Protein AF-A0A0G2E3K6-F1 (afdb_monomer_lite)

InterPro domains:
  IPR010487 Neugrin/Rrg9 [PF06413] (638-699)
  IPR018713 ER-bound oxygenase mpaB/mpaB'/Rubber oxygenase, catalytic domain [PF09995] (153-376)
  IPR037473 Rubber oxygenase Lcp-like [PTHR37539] (9-465)

Organism: NCBI:txid420778

Structure (mmCIF, N/CA/C/O backbone):
data_AF-A0A0G2E3K6-F1
#
_entry.id   AF-A0A0G2E3K6-F1
#
loop_
_atom_site.group_PDB
_atom_site.id
_atom_site.type_symbol
_atom_site.label_atom_id
_atom_site.label_alt_id
_atom_site.label_comp_id
_atom_site.label_asym_id
_atom_site.label_entity_id
_atom_site.label_seq_id
_atom_site.pdbx_PDB_ins_code
_atom_site.Cartn_x
_atom_site.Cartn_y
_atom_site.Cartn_z
_atom_site.occupancy
_atom_site.B_iso_or_equiv
_atom_site.auth_seq_id
_atom_site.auth_comp_id
_atom_site.auth_asym_id
_atom_site.auth_atom_id
_atom_site.pdbx_PDB_model_num
ATOM 1 N N . MET A 1 1 ? 8.045 8.366 -18.167 1.00 43.84 1 MET A N 1
ATOM 2 C CA . MET A 1 1 ? 6.849 8.776 -18.945 1.00 43.84 1 MET A CA 1
ATOM 3 C C . MET A 1 1 ? 6.583 7.711 -19.997 1.00 43.84 1 MET A C 1
ATOM 5 O O . MET A 1 1 ? 7.501 7.423 -20.753 1.00 43.84 1 MET A O 1
ATOM 9 N N . ALA A 1 2 ? 5.402 7.084 -20.016 1.00 46.44 2 ALA A N 1
ATOM 10 C CA . ALA A 1 2 ? 5.059 6.151 -21.092 1.00 46.44 2 ALA A CA 1
ATOM 11 C C . ALA A 1 2 ? 5.045 6.933 -22.412 1.00 46.44 2 ALA A C 1
ATOM 13 O O . ALA A 1 2 ? 4.395 7.977 -22.491 1.00 46.44 2 ALA A O 1
ATOM 14 N N . TRP A 1 3 ? 5.819 6.492 -23.402 1.00 48.72 3 TRP A N 1
ATOM 15 C CA . TRP A 1 3 ? 5.808 7.136 -24.710 1.00 48.72 3 TRP A CA 1
ATOM 16 C C . TRP A 1 3 ? 4.400 7.009 -25.303 1.00 48.72 3 TRP A C 1
ATOM 18 O O . TRP A 1 3 ? 3.826 5.916 -25.240 1.00 48.72 3 TRP A O 1
ATOM 28 N N . PRO A 1 4 ? 3.810 8.096 -25.834 1.00 55.44 4 PRO A N 1
ATOM 29 C CA . PRO A 1 4 ? 2.523 8.009 -26.507 1.00 55.44 4 PRO A CA 1
ATOM 30 C C . PRO A 1 4 ? 2.652 6.976 -27.621 1.00 55.44 4 PRO A C 1
ATOM 32 O O . PRO A 1 4 ? 3.525 7.119 -28.469 1.00 55.44 4 PRO A O 1
ATOM 35 N N . ASN A 1 5 ? 1.832 5.925 -27.604 1.00 60.84 5 ASN A N 1
ATOM 36 C CA . ASN A 1 5 ? 1.807 4.967 -28.702 1.00 60.84 5 ASN A CA 1
ATOM 37 C C . ASN A 1 5 ? 1.103 5.644 -29.893 1.00 60.84 5 ASN A C 1
ATOM 39 O O . ASN A 1 5 ? -0.120 5.810 -29.832 1.00 60.84 5 ASN A O 1
ATOM 43 N N . PRO A 1 6 ? 1.831 6.039 -30.957 1.00 57.41 6 PRO A N 1
ATOM 44 C CA . PRO A 1 6 ? 1.243 6.768 -32.078 1.00 57.41 6 PRO A CA 1
ATOM 45 C C . PRO A 1 6 ? 0.292 5.891 -32.908 1.00 57.41 6 PRO A C 1
ATOM 47 O O . PRO A 1 6 ? -0.495 6.413 -33.689 1.00 57.41 6 PRO A O 1
ATOM 50 N N . PHE A 1 7 ? 0.323 4.569 -32.711 1.00 64.94 7 PHE A N 1
ATOM 51 C CA . PHE A 1 7 ? -0.537 3.598 -33.386 1.00 64.94 7 PHE A CA 1
ATOM 52 C C . PHE A 1 7 ? -1.797 3.249 -32.586 1.00 64.94 7 PHE A C 1
ATOM 54 O O . PHE A 1 7 ? -2.619 2.451 -33.040 1.00 64.94 7 PHE A O 1
ATOM 61 N N . ARG A 1 8 ? -1.976 3.825 -31.389 1.00 68.81 8 ARG A N 1
ATOM 62 C CA . ARG A 1 8 ? -3.183 3.592 -30.593 1.00 68.81 8 ARG A CA 1
ATOM 63 C C . ARG A 1 8 ? -4.343 4.372 -31.207 1.00 68.81 8 ARG A C 1
ATOM 65 O O . ARG A 1 8 ? -4.383 5.599 -31.130 1.00 68.81 8 ARG A O 1
ATOM 72 N N . ARG A 1 9 ? -5.280 3.650 -31.826 1.00 70.38 9 ARG A N 1
ATOM 73 C CA . ARG A 1 9 ? -6.502 4.236 -32.386 1.00 70.38 9 ARG A CA 1
ATOM 74 C C . ARG A 1 9 ? -7.311 4.866 -31.255 1.00 70.38 9 ARG A C 1
ATOM 76 O O . ARG A 1 9 ? -7.564 4.208 -30.252 1.00 70.38 9 ARG A O 1
ATOM 83 N N . ARG A 1 10 ? -7.667 6.141 -31.417 1.00 81.94 10 ARG A N 1
ATOM 84 C CA . ARG A 1 10 ? -8.623 6.820 -30.541 1.00 81.94 10 ARG A CA 1
ATOM 85 C C . ARG A 1 10 ? -10.014 6.596 -31.108 1.00 81.94 10 ARG A C 1
ATOM 87 O O . ARG A 1 10 ? -10.225 6.838 -32.295 1.00 81.94 10 ARG A O 1
ATOM 94 N N . THR A 1 11 ? -10.923 6.125 -30.274 1.00 88.62 11 THR A N 1
ATOM 95 C CA . THR A 1 11 ? -12.339 5.959 -30.600 1.00 88.62 11 THR A CA 1
ATOM 96 C C . THR A 1 11 ? -13.163 6.943 -29.765 1.00 88.62 11 THR A C 1
ATOM 98 O O . THR A 1 11 ? -12.625 7.673 -28.927 1.00 88.62 11 THR A O 1
ATOM 101 N N . GLU A 1 12 ? -14.481 6.953 -29.952 1.00 89.19 12 GLU A N 1
ATOM 102 C CA . GLU A 1 12 ? -15.408 7.703 -29.092 1.00 89.19 12 GLU A CA 1
ATOM 103 C C . GLU A 1 12 ? -15.384 7.225 -27.626 1.00 89.19 12 GLU A C 1
ATOM 105 O O . GLU A 1 12 ? -15.742 7.978 -26.717 1.00 89.19 12 GLU A O 1
ATOM 110 N N . ASN A 1 13 ? -14.885 6.010 -27.376 1.00 90.69 13 ASN A N 1
ATOM 111 C CA . ASN A 1 13 ? -14.749 5.404 -26.050 1.00 90.69 13 ASN A CA 1
ATOM 112 C C . ASN A 1 13 ? -13.406 5.715 -25.378 1.00 90.69 13 ASN A C 1
ATOM 114 O O . ASN A 1 13 ? -13.191 5.344 -24.222 1.00 90.69 13 ASN A O 1
ATOM 118 N N . THR A 1 14 ? -12.500 6.421 -26.059 1.00 92.62 14 THR A N 1
ATOM 119 C CA . THR A 1 14 ? -11.222 6.803 -25.466 1.00 92.62 14 THR A CA 1
ATOM 120 C C . THR A 1 14 ? -11.419 7.918 -24.430 1.00 92.62 14 THR A C 1
ATOM 122 O O . THR A 1 14 ? -12.044 8.949 -24.691 1.00 92.62 14 THR A O 1
ATOM 125 N N . ARG A 1 15 ? -10.845 7.742 -23.238 1.00 92.00 15 ARG A N 1
ATOM 126 C CA . ARG A 1 15 ? -10.787 8.735 -22.154 1.00 92.00 15 ARG A CA 1
ATOM 127 C C . ARG A 1 15 ? -9.343 8.962 -21.723 1.00 92.00 15 ARG A C 1
ATOM 129 O O . ARG A 1 15 ? -8.468 8.125 -21.944 1.00 92.00 15 ARG A O 1
ATOM 136 N N . THR A 1 16 ? -9.071 10.104 -21.100 1.00 89.62 16 THR A N 1
ATOM 137 C CA . THR A 1 16 ? -7.750 10.397 -20.533 1.00 89.62 16 THR A CA 1
ATOM 138 C C . THR A 1 16 ? -7.879 10.926 -19.118 1.00 89.62 16 THR A C 1
ATOM 140 O O . THR A 1 16 ? -8.598 11.897 -18.905 1.00 89.62 16 THR A O 1
ATOM 143 N N . ALA A 1 17 ? -7.133 10.346 -18.183 1.00 88.81 17 ALA A N 1
ATOM 144 C CA . ALA A 1 17 ? -7.072 10.801 -16.798 1.00 88.81 17 ALA A CA 1
ATOM 145 C C . ALA A 1 17 ? -5.658 10.609 -16.248 1.00 88.81 17 ALA A C 1
ATOM 147 O O . ALA A 1 17 ? -5.059 9.553 -16.427 1.00 88.81 17 ALA A O 1
ATOM 148 N N . TRP A 1 18 ? -5.093 11.642 -15.618 1.00 89.00 18 TRP A N 1
ATOM 149 C CA . TRP A 1 18 ? -3.806 11.571 -14.903 1.00 89.00 18 TRP A CA 1
ATOM 150 C C . TRP A 1 18 ? -2.640 10.960 -15.711 1.00 89.00 18 TRP A C 1
ATOM 152 O O . TRP A 1 18 ? -1.791 10.226 -15.198 1.00 89.00 18 TRP A O 1
ATOM 162 N N . GLY A 1 19 ? -2.582 11.263 -17.013 1.00 80.62 19 GLY A N 1
ATOM 163 C CA . GLY A 1 19 ? -1.563 10.730 -17.923 1.00 80.62 19 GLY A CA 1
ATOM 164 C C . GLY A 1 19 ? -1.765 9.264 -18.333 1.00 80.62 19 GLY A C 1
ATOM 165 O O . GLY A 1 19 ? -0.840 8.659 -18.877 1.00 80.62 19 GLY A O 1
ATOM 166 N N . LEU A 1 20 ? -2.943 8.695 -18.072 1.00 85.56 20 LEU A N 1
ATOM 167 C CA . LEU A 1 20 ? -3.435 7.459 -18.671 1.00 85.56 20 LEU A CA 1
ATOM 168 C C . LEU A 1 20 ? -4.317 7.784 -19.875 1.00 85.56 20 LEU A C 1
ATOM 170 O O . LEU A 1 20 ? -5.046 8.773 -19.891 1.00 85.56 20 LEU A O 1
ATOM 174 N N . THR A 1 21 ? -4.249 6.926 -20.885 1.00 89.12 21 THR A N 1
ATOM 175 C CA . THR A 1 21 ? -5.232 6.864 -21.967 1.00 89.12 21 THR A CA 1
ATOM 176 C C . THR A 1 21 ? -5.959 5.540 -21.811 1.00 89.12 21 THR A C 1
ATOM 178 O O . THR A 1 21 ? -5.315 4.488 -21.832 1.00 89.12 21 THR A O 1
ATOM 181 N N . ILE A 1 22 ? -7.264 5.607 -21.615 1.00 91.50 22 ILE A N 1
ATOM 182 C CA . ILE A 1 22 ? -8.133 4.489 -21.264 1.00 91.50 22 ILE A CA 1
ATOM 183 C C . ILE A 1 22 ? -9.080 4.275 -22.433 1.00 91.50 22 ILE A C 1
ATOM 185 O O . ILE A 1 22 ? -9.568 5.242 -23.015 1.00 91.50 22 ILE A O 1
ATOM 189 N N . GLU A 1 23 ? -9.298 3.018 -22.789 1.00 92.25 23 GLU A N 1
ATOM 190 C CA . GLU A 1 23 ? -10.294 2.638 -23.782 1.00 92.25 23 GLU A CA 1
ATOM 191 C C . GLU A 1 23 ? -11.411 1.926 -23.032 1.00 92.25 23 GLU A C 1
ATOM 193 O O . GLU A 1 23 ? -11.182 0.833 -22.514 1.00 92.25 23 GLU A O 1
ATOM 198 N N . LEU A 1 24 ? -12.578 2.566 -22.926 1.00 93.50 24 LEU A N 1
ATOM 199 C CA . LEU A 1 24 ? -13.687 2.000 -22.164 1.00 93.50 24 LEU A CA 1
ATOM 200 C C . LEU A 1 24 ? -14.171 0.697 -22.813 1.00 93.50 24 LEU A C 1
ATOM 202 O O . LEU A 1 24 ? -14.354 0.609 -24.028 1.00 93.50 24 LEU A O 1
ATOM 206 N N . THR A 1 25 ? -14.389 -0.309 -21.973 1.00 94.19 25 THR A N 1
ATOM 207 C CA . THR A 1 25 ? -14.897 -1.640 -22.330 1.00 94.19 25 THR A CA 1
ATOM 208 C C . THR A 1 25 ? -16.111 -1.972 -21.460 1.00 94.19 25 THR A C 1
ATOM 210 O O . THR A 1 25 ? -16.283 -1.338 -20.419 1.00 94.19 25 THR A O 1
ATOM 213 N N . PRO A 1 26 ? -16.917 -2.991 -21.811 1.00 95.44 26 PRO A N 1
ATOM 214 C CA . PRO A 1 26 ? -18.027 -3.443 -20.965 1.00 95.44 26 PRO A CA 1
ATOM 215 C C . PRO A 1 26 ? -17.625 -3.917 -19.557 1.00 95.44 26 PRO A C 1
ATOM 217 O O . PRO A 1 26 ? -18.487 -4.030 -18.698 1.00 95.44 26 PRO A O 1
ATOM 220 N N . GLU A 1 27 ? -16.338 -4.196 -19.322 1.00 96.56 27 GLU A N 1
ATOM 221 C CA . GLU A 1 27 ? -15.808 -4.579 -18.003 1.00 96.56 27 GLU A CA 1
ATOM 222 C C . GLU A 1 27 ? -15.552 -3.366 -17.090 1.00 96.56 27 GLU A C 1
ATOM 224 O O . GLU A 1 27 ? -15.253 -3.537 -15.913 1.00 96.56 27 GLU A O 1
ATOM 229 N N . HIS A 1 28 ? -15.593 -2.136 -17.620 1.00 97.19 28 HIS A N 1
ATOM 230 C CA . HIS A 1 28 ? -15.445 -0.936 -16.796 1.00 97.19 28 HIS A CA 1
ATOM 231 C C . HIS A 1 28 ? -16.714 -0.702 -15.986 1.00 97.19 28 HIS A C 1
ATOM 233 O O . HIS A 1 28 ? -17.819 -0.764 -16.528 1.00 97.19 28 HIS A O 1
ATOM 239 N N . LEU A 1 29 ? -16.544 -0.379 -14.704 1.00 96.44 29 LEU A N 1
ATOM 240 C CA . LEU A 1 29 ? -17.677 -0.085 -13.840 1.00 96.44 29 LEU A CA 1
ATOM 241 C C . LEU A 1 29 ? -18.260 1.282 -14.195 1.00 96.44 29 LEU A C 1
ATOM 243 O O . LEU A 1 29 ? -17.528 2.248 -14.418 1.00 96.44 29 LEU A O 1
ATOM 247 N N . THR A 1 30 ? -19.583 1.376 -14.228 1.00 94.81 30 THR A N 1
ATOM 248 C CA . THR A 1 30 ? -20.272 2.656 -14.407 1.00 94.81 30 THR A CA 1
ATOM 249 C C . THR A 1 30 ? -20.425 3.386 -13.067 1.00 94.81 30 THR A C 1
ATOM 251 O O . THR A 1 30 ? -20.366 2.754 -12.005 1.00 94.81 30 THR A O 1
ATOM 254 N N . PRO A 1 31 ? -20.680 4.707 -13.066 1.00 91.88 31 PRO A N 1
ATOM 255 C CA . PRO A 1 31 ? -21.003 5.443 -11.843 1.00 91.88 31 PRO A CA 1
ATOM 256 C C . PRO A 1 31 ? -22.170 4.835 -11.049 1.00 91.88 31 PRO A C 1
ATOM 258 O O . PRO A 1 31 ? -22.150 4.834 -9.819 1.00 91.88 31 PRO A O 1
ATOM 261 N N . GLU A 1 32 ? -23.168 4.266 -11.729 1.00 94.25 32 GLU A N 1
ATOM 262 C CA . GLU A 1 32 ? -24.306 3.585 -11.100 1.00 94.25 32 GLU A CA 1
ATOM 263 C C . GLU A 1 32 ? -23.887 2.303 -10.365 1.00 94.25 32 GLU A C 1
ATOM 265 O O . GLU A 1 32 ? -24.522 1.930 -9.381 1.00 94.25 32 GLU A O 1
ATOM 270 N N . GLN A 1 33 ? -22.812 1.645 -10.811 1.00 95.62 33 GLN A N 1
ATOM 271 C CA . GLN A 1 33 ? -22.242 0.465 -10.157 1.00 95.62 33 GLN A CA 1
ATOM 272 C C . GLN A 1 33 ? -21.275 0.840 -9.028 1.00 95.62 33 GLN A C 1
ATOM 274 O O . GLN A 1 33 ? -21.245 0.165 -8.001 1.00 95.62 33 GLN A O 1
ATOM 279 N N . THR A 1 34 ? -20.498 1.919 -9.173 1.00 95.06 34 THR A N 1
ATOM 280 C CA . THR A 1 34 ? -19.513 2.331 -8.157 1.00 95.06 34 THR A CA 1
ATOM 281 C C . THR A 1 34 ? -20.131 3.100 -6.991 1.00 95.06 34 THR A C 1
ATOM 283 O O . THR A 1 34 ? -19.633 3.005 -5.868 1.00 95.06 34 THR A O 1
ATOM 286 N N . LEU A 1 35 ? -21.219 3.846 -7.208 1.00 93.94 35 LEU A N 1
ATOM 287 C CA . LEU A 1 35 ? -21.846 4.661 -6.165 1.00 93.94 35 LEU A CA 1
ATOM 288 C C . LEU A 1 35 ? -22.376 3.824 -4.979 1.00 93.94 35 LEU A C 1
ATOM 290 O O . LEU A 1 35 ? -22.051 4.177 -3.843 1.00 93.94 35 LEU A O 1
ATOM 294 N N . PRO A 1 36 ? -23.102 2.703 -5.173 1.00 96.50 36 PRO A N 1
ATOM 295 C CA . PRO A 1 36 ? -23.522 1.842 -4.064 1.00 96.50 36 PRO A CA 1
ATOM 296 C C . PRO A 1 36 ? -22.346 1.265 -3.266 1.00 96.50 36 PRO A C 1
ATOM 298 O O . PRO A 1 36 ? -22.426 1.169 -2.042 1.00 96.50 36 PRO A O 1
ATOM 301 N N . LEU A 1 37 ? -21.223 0.966 -3.931 1.00 96.69 37 LEU A N 1
ATOM 302 C CA . LEU A 1 37 ? -20.017 0.416 -3.296 1.00 96.69 37 LEU A CA 1
ATOM 303 C C . LEU A 1 37 ? -19.338 1.394 -2.324 1.00 96.69 37 LEU A C 1
ATOM 305 O O . LEU A 1 37 ? -18.526 0.981 -1.499 1.00 96.69 37 LEU A O 1
ATOM 309 N N . LYS A 1 38 ? -19.679 2.689 -2.380 1.00 95.88 38 LYS A N 1
ATOM 310 C CA . LYS A 1 38 ? -19.247 3.690 -1.385 1.00 95.88 38 LYS A CA 1
ATOM 311 C C . LYS A 1 38 ? -19.995 3.555 -0.058 1.00 95.88 38 LYS A C 1
ATOM 313 O O . LYS A 1 38 ? -19.573 4.128 0.948 1.00 95.88 38 LYS A O 1
ATOM 318 N N . HIS A 1 39 ? -21.103 2.820 -0.050 1.00 96.44 39 HIS A N 1
ATOM 319 C CA . HIS A 1 39 ? -21.986 2.650 1.100 1.00 96.44 39 HIS A CA 1
ATOM 320 C C . HIS A 1 39 ? -22.100 1.197 1.571 1.00 96.44 39 HIS A C 1
ATOM 322 O O . HIS A 1 39 ? -22.594 0.971 2.674 1.00 96.44 39 HIS A O 1
ATOM 328 N N . SER A 1 40 ? -21.606 0.230 0.796 1.00 97.38 40 SER A N 1
ATOM 329 C CA . SER A 1 40 ? -21.415 -1.150 1.238 1.00 97.38 40 SER A CA 1
ATOM 330 C C . SER A 1 40 ? -20.023 -1.358 1.842 1.00 97.38 40 SER A C 1
ATOM 332 O O . SER A 1 40 ? -19.084 -0.602 1.583 1.00 97.38 40 SER A O 1
ATOM 334 N N . TYR A 1 41 ? -19.904 -2.336 2.730 1.00 97.62 41 TYR A N 1
ATOM 335 C CA . TYR A 1 41 ? -18.673 -2.649 3.447 1.00 97.62 41 TYR A CA 1
ATOM 336 C C . TYR A 1 41 ? -18.761 -4.057 4.052 1.00 97.62 41 TYR A C 1
ATOM 338 O O . TYR A 1 41 ? -19.835 -4.654 4.103 1.00 97.62 41 TYR A O 1
ATOM 346 N N . ASP A 1 42 ? -17.650 -4.556 4.599 1.00 97.69 42 ASP A N 1
ATOM 347 C CA . ASP A 1 42 ? -17.586 -5.824 5.339 1.00 97.69 42 ASP A CA 1
ATOM 348 C C . ASP A 1 42 ? -18.423 -5.800 6.637 1.00 97.69 42 ASP A C 1
ATOM 350 O O . ASP A 1 42 ? -17.929 -5.476 7.727 1.00 97.69 42 ASP A O 1
ATOM 354 N N . VAL A 1 43 ? -19.714 -6.121 6.504 1.00 97.50 43 VAL A N 1
ATOM 355 C CA . VAL A 1 43 ? -20.683 -6.200 7.609 1.00 97.50 43 VAL A CA 1
ATOM 356 C C . VAL A 1 43 ? -20.324 -7.331 8.571 1.00 97.50 43 VAL A C 1
ATOM 358 O O . VAL A 1 43 ? -20.432 -7.152 9.784 1.00 97.50 43 VAL A O 1
ATOM 361 N N . LEU A 1 44 ? -19.860 -8.477 8.063 1.00 97.81 44 LEU A N 1
ATOM 362 C CA . LEU A 1 44 ? -19.500 -9.624 8.899 1.00 97.81 44 LEU A CA 1
ATOM 363 C C . LEU A 1 44 ? -18.311 -9.296 9.809 1.00 97.81 44 LEU A C 1
ATOM 365 O O . LEU A 1 44 ? -18.375 -9.544 11.016 1.00 97.81 44 LEU A O 1
ATOM 369 N N . GLY A 1 45 ? -17.255 -8.680 9.268 1.00 97.12 45 GLY A N 1
ATOM 370 C CA . GLY A 1 45 ? -16.119 -8.214 10.065 1.00 97.12 45 GLY A CA 1
ATOM 371 C C . GLY A 1 45 ? -16.520 -7.173 11.114 1.00 97.12 45 GLY A C 1
ATOM 372 O O . GLY A 1 45 ? -16.026 -7.209 12.244 1.00 97.12 45 GLY A O 1
ATOM 373 N N . GLU A 1 46 ? -17.465 -6.285 10.785 1.00 96.25 46 GLU A N 1
ATOM 374 C CA . GLU A 1 46 ? -18.014 -5.311 11.733 1.00 96.25 46 GLU A CA 1
ATOM 375 C C . GLU A 1 46 ? -18.801 -5.974 12.875 1.00 96.25 46 GLU A C 1
ATOM 377 O O . GLU A 1 46 ? -18.559 -5.659 14.043 1.00 96.25 46 GLU A O 1
ATOM 382 N N . GLN A 1 47 ? -19.694 -6.916 12.562 1.00 97.62 47 GLN A N 1
ATOM 383 C CA . GLN A 1 47 ? -20.457 -7.679 13.554 1.00 97.62 47 GLN A CA 1
ATOM 384 C C . GLN A 1 47 ? -19.526 -8.494 14.457 1.00 97.62 47 GLN A C 1
ATOM 386 O O . GLN A 1 47 ? -19.646 -8.432 15.680 1.00 97.62 47 GLN A O 1
ATOM 391 N N . CYS A 1 48 ? -18.536 -9.183 13.884 1.00 97.56 48 CYS A N 1
ATOM 392 C CA . CYS A 1 48 ? -17.545 -9.933 14.654 1.00 97.56 48 CYS A CA 1
ATOM 393 C C . CYS A 1 48 ? -16.778 -9.032 15.619 1.00 97.56 48 CYS A C 1
ATOM 395 O O . CYS A 1 48 ? -16.612 -9.378 16.787 1.00 97.56 48 CYS A O 1
ATOM 397 N N . LEU A 1 49 ? -16.361 -7.844 15.177 1.00 95.88 49 LEU A N 1
ATOM 398 C CA . LEU A 1 49 ? -15.698 -6.893 16.061 1.00 95.88 49 LEU A CA 1
ATOM 399 C C . LEU A 1 49 ? -16.580 -6.485 17.253 1.00 95.88 49 LEU A C 1
ATOM 401 O O . LEU A 1 49 ? -16.057 -6.339 18.359 1.00 95.88 49 LEU A O 1
ATOM 405 N N . GLN A 1 50 ? -17.894 -6.314 17.064 1.00 95.38 50 GLN A N 1
ATOM 406 C CA . GLN A 1 50 ? -18.815 -6.017 18.172 1.00 95.38 50 GLN A CA 1
ATOM 407 C C . GLN A 1 50 ? -18.803 -7.147 19.202 1.00 95.38 50 GLN A C 1
ATOM 409 O O . GLN A 1 50 ? -18.566 -6.887 20.381 1.00 95.38 50 GLN A O 1
ATOM 414 N N . ARG A 1 51 ? -18.916 -8.402 18.753 1.00 96.06 51 ARG A N 1
ATOM 415 C CA . ARG A 1 51 ? -18.840 -9.584 19.629 1.00 96.06 51 ARG A CA 1
ATOM 416 C C . ARG A 1 51 ? -17.494 -9.671 20.357 1.00 96.06 51 ARG A C 1
ATOM 418 O O . ARG A 1 51 ? -17.451 -9.889 21.565 1.00 96.06 51 ARG A O 1
ATOM 425 N N . LEU A 1 52 ? -16.383 -9.400 19.667 1.00 94.31 52 LEU A N 1
ATOM 426 C CA . LEU A 1 52 ? -15.047 -9.351 20.279 1.00 94.31 52 LEU A CA 1
ATOM 427 C C . LEU A 1 52 ? -14.907 -8.218 21.309 1.00 94.31 52 LEU A C 1
ATOM 429 O O . LEU A 1 52 ? -14.176 -8.367 22.289 1.00 94.31 52 LEU A O 1
ATOM 433 N N . ASN A 1 53 ? -15.572 -7.078 21.100 1.00 92.62 53 ASN A N 1
ATOM 434 C CA . ASN A 1 53 ? -15.633 -5.980 22.071 1.00 92.62 53 ASN A CA 1
ATOM 435 C C . ASN A 1 53 ? -16.489 -6.339 23.296 1.00 92.62 53 ASN A C 1
ATOM 437 O O . ASN A 1 53 ? -16.212 -5.832 24.376 1.00 92.62 53 ASN A O 1
ATOM 441 N N . GLU A 1 54 ? -17.492 -7.205 23.164 1.00 92.56 54 GLU A N 1
ATOM 442 C CA . GLU A 1 54 ? -18.265 -7.703 24.307 1.00 92.56 54 GLU A CA 1
ATOM 443 C C . GLU A 1 54 ? -17.473 -8.725 25.133 1.00 92.56 54 GLU A C 1
ATOM 445 O O . GLU A 1 54 ? -17.451 -8.641 26.359 1.00 92.56 54 GLU A O 1
ATOM 450 N N . ILE A 1 55 ? -16.773 -9.651 24.467 1.00 90.69 55 ILE A N 1
ATOM 451 C CA . ILE A 1 55 ? -15.936 -10.673 25.121 1.00 90.69 55 ILE A CA 1
ATOM 452 C C . ILE A 1 55 ? -14.733 -10.032 25.819 1.00 90.69 55 ILE A C 1
ATOM 454 O O . ILE A 1 55 ? -14.376 -10.390 26.941 1.00 90.69 55 ILE A O 1
ATOM 458 N N . SER A 1 56 ? -14.081 -9.089 25.141 1.00 88.44 56 SER A N 1
ATOM 459 C CA . SER A 1 56 ? -12.910 -8.380 25.643 1.00 88.44 56 SER A CA 1
ATOM 460 C C . SER A 1 56 ? -13.054 -6.893 25.321 1.00 88.44 56 SER A C 1
ATOM 462 O O . SER A 1 56 ? -12.669 -6.462 24.227 1.00 88.44 56 SER A O 1
ATOM 464 N N . PRO A 1 57 ? -13.623 -6.094 26.243 1.00 84.50 57 PRO A N 1
ATOM 465 C CA . PRO A 1 57 ? -13.811 -4.665 26.035 1.00 84.50 57 PRO A CA 1
ATOM 466 C C . PRO A 1 57 ? -12.498 -3.928 25.756 1.00 84.50 57 PRO A C 1
ATOM 468 O O . PRO A 1 57 ? -11.478 -4.211 26.393 1.00 84.50 57 PRO A O 1
ATOM 471 N N . PRO A 1 58 ? -12.491 -2.951 24.829 1.00 76.62 58 PRO A N 1
ATOM 472 C CA . PRO A 1 58 ? -11.306 -2.145 24.586 1.00 76.62 58 PRO A CA 1
ATOM 473 C C . PRO A 1 58 ? -10.950 -1.325 25.842 1.00 76.62 58 PRO A C 1
ATOM 475 O O . PRO A 1 58 ? -11.843 -0.856 26.553 1.00 76.62 58 PRO A O 1
ATOM 478 N N . PRO A 1 59 ? -9.654 -1.104 26.125 1.00 65.62 59 PRO A N 1
ATOM 479 C CA . PRO A 1 59 ? -9.223 -0.352 27.301 1.00 65.62 59 PRO A CA 1
ATOM 480 C C . PRO A 1 59 ? -9.812 1.070 27.316 1.00 65.62 59 PRO A C 1
ATOM 482 O O . PRO A 1 59 ? -9.867 1.742 26.289 1.00 65.62 59 PRO A O 1
ATOM 485 N N . GLN A 1 60 ? -10.204 1.560 28.499 1.00 47.12 60 GLN A N 1
ATOM 486 C CA . GLN A 1 60 ? -10.966 2.808 28.722 1.00 47.12 60 GLN A CA 1
ATOM 487 C C . GLN A 1 60 ? -10.371 4.085 28.086 1.00 47.12 60 GLN A C 1
ATOM 489 O O . GLN A 1 60 ? -11.104 5.035 27.821 1.00 47.12 60 GLN A O 1
ATOM 494 N N . ASN A 1 61 ? -9.068 4.108 27.782 1.00 45.94 61 ASN A N 1
ATOM 495 C CA . ASN A 1 61 ? -8.416 5.214 27.067 1.00 45.94 61 ASN A CA 1
ATOM 496 C C . ASN A 1 61 ? -8.727 5.253 25.557 1.00 45.94 61 ASN A C 1
ATOM 498 O O . ASN A 1 61 ? -8.347 6.211 24.899 1.00 45.94 61 ASN A O 1
ATOM 502 N N . ALA A 1 62 ? -9.407 4.242 25.009 1.00 40.84 62 ALA A N 1
ATOM 503 C CA . ALA A 1 62 ? -9.846 4.190 23.616 1.00 40.84 62 ALA A CA 1
ATOM 504 C C . ALA A 1 62 ? -11.263 4.763 23.405 1.00 40.84 62 ALA A C 1
ATOM 506 O O . ALA A 1 62 ? -11.764 4.766 22.282 1.00 40.84 62 ALA A O 1
ATOM 507 N N . LEU A 1 63 ? -11.940 5.259 24.451 1.00 33.38 63 LEU A N 1
ATOM 508 C CA . LEU A 1 63 ? -13.278 5.868 24.378 1.00 33.38 63 LEU A CA 1
ATOM 509 C C . LEU A 1 63 ? -13.211 7.407 24.474 1.00 33.38 63 LEU A C 1
ATOM 511 O O . LEU A 1 63 ? -12.255 7.941 25.037 1.00 33.38 63 LEU A O 1
ATOM 515 N N . PRO A 1 64 ? -14.185 8.150 23.908 1.00 31.39 64 PRO A N 1
ATOM 516 C CA . PRO A 1 64 ? -14.120 9.608 23.849 1.00 31.39 64 PRO A CA 1
ATOM 517 C C . PRO A 1 64 ? -14.147 10.210 25.260 1.00 31.39 64 PRO A C 1
ATOM 519 O O . PRO A 1 64 ? -15.088 9.989 26.022 1.00 31.39 64 PRO A O 1
ATOM 522 N N . ARG A 1 65 ? -13.145 11.026 25.611 1.00 34.56 65 ARG A N 1
ATOM 523 C CA . ARG A 1 65 ? -13.243 11.908 26.781 1.00 34.56 65 ARG A CA 1
ATOM 524 C C . ARG A 1 65 ? -14.312 12.967 26.503 1.00 34.56 65 ARG A C 1
ATOM 526 O O . ARG A 1 65 ? -14.084 13.875 25.712 1.00 34.56 65 ARG A O 1
ATOM 533 N N . GLN A 1 66 ? -15.445 12.881 27.196 1.00 29.38 66 GLN A N 1
ATOM 534 C CA . GLN A 1 66 ? -16.585 13.806 27.084 1.00 29.38 66 GLN A CA 1
ATOM 535 C C . GLN A 1 66 ? -16.269 15.274 27.460 1.00 29.38 66 GLN A C 1
ATOM 537 O O . GLN A 1 66 ? -17.064 16.164 27.183 1.00 29.38 66 GLN A O 1
ATOM 542 N N . ASN A 1 67 ? -15.091 15.575 28.021 1.00 27.19 67 ASN A N 1
ATOM 543 C CA . ASN A 1 67 ? -14.740 16.920 28.493 1.00 27.19 67 ASN A CA 1
ATOM 544 C C . ASN A 1 67 ? -13.829 17.670 27.505 1.00 27.19 67 ASN A C 1
ATOM 546 O O . ASN A 1 67 ? -12.646 17.906 27.763 1.00 27.19 67 ASN A O 1
ATOM 550 N N . GLY A 1 68 ? -14.406 18.088 26.376 1.00 30.97 68 GLY A N 1
ATOM 551 C CA . GLY A 1 68 ? -13.745 18.877 25.327 1.00 30.97 68 GLY A CA 1
ATOM 552 C C . GLY A 1 68 ? -13.385 20.327 25.694 1.00 30.97 68 GLY A C 1
ATOM 553 O O . GLY A 1 68 ? -12.768 21.010 24.884 1.00 30.97 68 GLY A O 1
ATOM 554 N N . GLN A 1 69 ? -13.706 20.816 26.898 1.00 29.94 69 GLN A N 1
ATOM 555 C CA . GLN A 1 69 ? -13.436 22.213 27.293 1.00 29.94 69 GLN A CA 1
ATOM 556 C C . GLN A 1 69 ? -12.194 22.411 28.182 1.00 29.94 69 GLN A C 1
ATOM 558 O O . GLN A 1 69 ? -11.749 23.541 28.368 1.00 29.94 69 GLN A O 1
ATOM 563 N N . HIS A 1 70 ? -11.556 21.340 28.673 1.00 28.44 70 HIS A N 1
ATOM 564 C CA . HIS A 1 70 ? -10.376 21.462 29.551 1.00 28.44 70 HIS A CA 1
ATOM 565 C C . HIS A 1 70 ? -9.078 20.849 29.001 1.00 28.44 70 HIS A C 1
ATOM 567 O O . HIS A 1 70 ? -8.014 21.063 29.583 1.00 28.44 70 HIS A O 1
ATOM 573 N N . ALA A 1 71 ? -9.115 20.161 27.855 1.00 27.22 71 ALA A N 1
ATOM 574 C CA . ALA A 1 71 ? -7.911 19.597 27.231 1.00 27.22 71 ALA A CA 1
ATOM 575 C C . ALA A 1 71 ? -7.119 20.611 26.376 1.00 27.22 71 ALA A C 1
ATOM 577 O O . ALA A 1 71 ? -5.913 20.453 26.204 1.00 27.22 71 ALA A O 1
ATOM 578 N N . ALA A 1 72 ? -7.749 21.697 25.910 1.00 26.78 72 ALA A N 1
ATOM 579 C CA . ALA A 1 72 ? -7.081 22.731 25.108 1.00 26.78 72 ALA A CA 1
ATOM 580 C C . ALA A 1 72 ? -6.182 23.682 25.933 1.00 26.78 72 ALA A C 1
ATOM 582 O O . ALA A 1 72 ? -5.372 24.416 25.374 1.00 26.78 72 ALA A O 1
ATOM 583 N N . ALA A 1 73 ? -6.285 23.667 27.268 1.00 25.72 73 ALA A N 1
ATOM 584 C CA . ALA A 1 73 ? -5.603 24.628 28.141 1.00 25.72 73 ALA A CA 1
ATOM 585 C C . ALA A 1 73 ? -4.266 24.137 28.740 1.00 25.72 73 ALA A C 1
ATOM 587 O O . ALA A 1 73 ? -3.632 24.881 29.486 1.00 25.72 73 ALA A O 1
ATOM 588 N N . LYS A 1 74 ? -3.808 22.915 28.426 1.00 25.59 74 LYS A N 1
ATOM 589 C CA . LYS A 1 74 ? -2.543 22.350 28.949 1.00 25.59 74 LYS A CA 1
ATOM 590 C C . LYS A 1 74 ? -1.508 21.996 27.876 1.00 25.59 74 LYS A C 1
ATOM 592 O O . LYS A 1 74 ? -0.618 21.192 28.125 1.00 25.59 74 LYS A O 1
ATOM 597 N N . MET A 1 75 ? -1.563 22.626 26.706 1.00 27.89 75 MET A N 1
ATOM 598 C CA . MET A 1 75 ? -0.454 22.580 25.747 1.00 27.89 75 MET A CA 1
ATOM 599 C C . MET A 1 75 ? 0.515 23.734 26.037 1.00 27.89 75 MET A C 1
ATOM 601 O O . MET A 1 75 ? 0.517 24.771 25.374 1.00 27.89 75 MET A O 1
ATOM 605 N N . ASN A 1 76 ? 1.335 23.572 27.079 1.00 27.02 76 ASN A N 1
ATOM 606 C CA . ASN A 1 76 ? 2.499 24.431 27.259 1.00 27.02 76 ASN A CA 1
ATOM 607 C C . ASN A 1 76 ? 3.528 24.086 26.172 1.00 27.02 76 ASN A C 1
ATOM 609 O O . ASN A 1 76 ? 4.035 22.970 26.088 1.00 27.02 76 ASN A O 1
ATOM 613 N N . LYS A 1 77 ? 3.826 25.074 25.322 1.00 34.59 77 LYS A N 1
ATOM 614 C CA . LYS A 1 77 ? 4.894 25.055 24.315 1.00 34.59 77 LYS A CA 1
ATOM 615 C C . LYS A 1 77 ? 6.269 24.967 24.993 1.00 34.59 77 LYS A C 1
ATOM 617 O O . LYS A 1 77 ? 6.915 25.994 25.141 1.00 34.59 77 LYS A O 1
ATOM 622 N N . THR A 1 78 ? 6.696 23.771 25.390 1.00 28.41 78 THR A N 1
ATOM 623 C CA . THR A 1 78 ? 8.115 23.395 25.607 1.00 28.41 78 THR A CA 1
ATOM 624 C C . THR A 1 78 ? 8.330 21.895 25.806 1.00 28.41 78 THR A C 1
ATOM 626 O O . THR A 1 78 ? 9.482 21.469 25.833 1.00 28.41 78 THR A O 1
ATOM 629 N N . ASP A 1 79 ? 7.280 21.083 25.906 1.00 25.36 79 ASP A N 1
ATOM 630 C CA . ASP A 1 79 ? 7.468 19.649 26.091 1.00 25.36 79 ASP A CA 1
ATOM 631 C C . ASP A 1 79 ? 7.736 18.982 24.738 1.00 25.36 79 ASP A C 1
ATOM 633 O O . ASP A 1 79 ? 6.887 18.951 23.843 1.00 25.36 79 ASP A O 1
ATOM 637 N N . GLU A 1 80 ? 8.963 18.479 24.575 1.00 28.95 80 GLU A N 1
ATOM 638 C CA . GLU A 1 80 ? 9.264 17.430 23.605 1.00 28.95 80 GLU A CA 1
ATOM 639 C C . GLU A 1 80 ? 8.148 16.382 23.699 1.00 28.95 80 GLU A C 1
ATOM 641 O O . GLU A 1 80 ? 7.822 15.921 24.796 1.00 28.95 80 GLU A O 1
ATOM 646 N N . ALA A 1 81 ? 7.533 16.053 22.556 1.00 26.17 81 ALA A N 1
ATOM 647 C CA . ALA A 1 81 ? 6.535 14.993 22.480 1.00 26.17 81 ALA A CA 1
ATOM 648 C C . ALA A 1 81 ? 7.076 13.773 23.246 1.00 26.17 81 ALA A C 1
ATOM 650 O O . ALA A 1 81 ? 8.221 13.390 22.978 1.00 26.17 81 ALA A O 1
ATOM 651 N N . PRO A 1 82 ? 6.320 13.202 24.201 1.00 26.22 82 PRO A N 1
ATOM 652 C CA . PRO A 1 82 ? 6.791 12.036 24.925 1.00 26.22 82 PRO A CA 1
ATOM 653 C C . PRO A 1 82 ? 7.217 10.981 23.901 1.00 26.22 82 PRO A C 1
ATOM 655 O O . PRO A 1 82 ? 6.469 10.714 22.960 1.00 26.22 82 PRO A O 1
ATOM 658 N N . GLU A 1 83 ? 8.415 10.407 24.051 1.00 30.34 83 GLU A N 1
ATOM 659 C CA . GLU A 1 83 ? 8.740 9.133 23.405 1.00 30.34 83 GLU A CA 1
ATOM 660 C C . GLU A 1 83 ? 7.649 8.148 23.863 1.00 30.34 83 GLU A C 1
ATOM 662 O O . GLU A 1 83 ? 7.673 7.672 25.003 1.00 30.34 83 GLU A O 1
ATOM 667 N N . GLU A 1 84 ? 6.641 7.907 23.019 1.00 32.31 84 GLU A N 1
ATOM 668 C CA . GLU A 1 84 ? 5.681 6.828 23.217 1.00 32.31 84 GLU A CA 1
ATOM 669 C C . GLU A 1 84 ? 6.473 5.527 23.174 1.00 32.31 84 GLU A C 1
ATOM 671 O O . GLU A 1 84 ? 6.837 5.025 22.112 1.00 32.31 84 GLU A O 1
ATOM 676 N N . ARG A 1 85 ? 6.794 4.999 24.357 1.00 33.31 85 ARG A N 1
ATOM 677 C CA . ARG A 1 85 ? 7.265 3.627 24.465 1.00 33.31 85 ARG A CA 1
ATOM 678 C C . ARG A 1 85 ? 6.121 2.727 24.052 1.00 33.31 85 ARG A C 1
ATOM 680 O O . ARG A 1 85 ? 5.066 2.711 24.689 1.00 33.31 85 ARG A O 1
ATOM 687 N N . ASP A 1 86 ? 6.373 2.028 22.964 1.00 36.88 86 ASP A N 1
ATOM 688 C CA . ASP A 1 86 ? 5.532 0.991 22.416 1.00 36.88 86 ASP A CA 1
ATOM 689 C C . ASP A 1 86 ? 5.252 -0.072 23.486 1.00 36.88 86 ASP A C 1
ATOM 691 O O . ASP A 1 86 ? 6.183 -0.649 24.043 1.00 36.88 86 ASP A O 1
ATOM 695 N N . ARG A 1 87 ? 3.975 -0.292 23.815 1.00 35.41 87 ARG A N 1
ATOM 696 C CA . ARG A 1 87 ? 3.555 -1.339 24.760 1.00 35.41 87 ARG A CA 1
ATOM 697 C C . ARG A 1 87 ? 3.293 -2.683 24.068 1.00 35.41 87 ARG A C 1
ATOM 699 O O . ARG A 1 87 ? 2.970 -3.634 24.765 1.00 35.41 87 ARG A O 1
ATOM 706 N N . SER A 1 88 ? 3.408 -2.757 22.737 1.00 36.50 88 SER A N 1
ATOM 707 C CA . SER A 1 88 ? 3.299 -4.010 21.965 1.00 36.50 88 SER A CA 1
ATOM 708 C C . SER A 1 88 ? 4.619 -4.783 21.901 1.00 36.50 88 SER A C 1
ATOM 710 O O . SER A 1 88 ? 4.653 -5.953 21.537 1.00 36.50 88 SER A O 1
ATOM 712 N N . LEU A 1 89 ? 5.720 -4.131 22.277 1.00 38.22 89 LEU A N 1
ATOM 713 C CA . LEU A 1 89 ? 7.048 -4.715 22.296 1.00 38.22 89 LEU A CA 1
ATOM 714 C C . LEU A 1 89 ? 7.364 -5.079 23.740 1.00 38.22 89 LEU A C 1
ATOM 716 O O . LEU A 1 89 ? 7.502 -4.178 24.568 1.00 38.22 89 LEU A O 1
ATOM 720 N N . GLY A 1 90 ? 7.479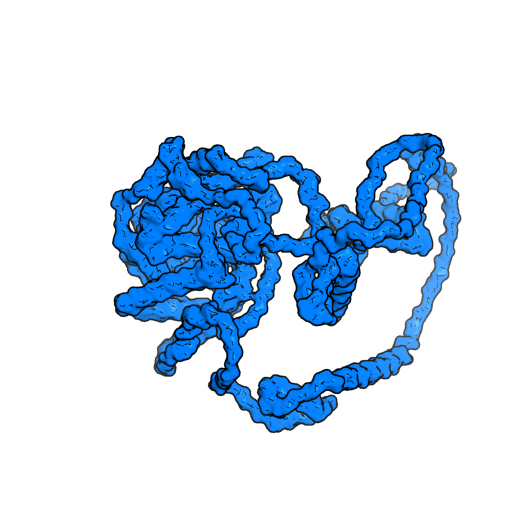 -6.376 24.036 1.00 33.22 90 GLY A N 1
ATOM 721 C CA . GLY A 1 90 ? 8.009 -6.851 25.314 1.00 33.22 90 GLY A CA 1
ATOM 722 C C . GLY A 1 90 ? 9.263 -6.055 25.683 1.00 33.22 90 GLY A C 1
ATOM 723 O O . GLY A 1 90 ? 10.249 -6.021 24.939 1.00 33.22 90 GLY A O 1
ATOM 724 N N . ASP A 1 91 ? 9.182 -5.309 26.782 1.00 33.09 91 ASP A N 1
ATOM 725 C CA . ASP A 1 91 ? 10.265 -4.472 27.295 1.00 33.09 91 ASP A CA 1
ATOM 726 C C . ASP A 1 91 ? 11.177 -5.384 28.141 1.00 33.09 91 ASP A C 1
ATOM 728 O O . ASP A 1 91 ? 11.273 -5.232 29.356 1.00 33.09 91 ASP A O 1
ATOM 732 N N . ASP A 1 92 ? 11.839 -6.363 27.508 1.00 39.16 92 ASP A N 1
ATOM 733 C CA . ASP A 1 92 ? 12.631 -7.425 28.171 1.00 39.16 92 ASP A CA 1
ATOM 734 C C . ASP A 1 92 ? 13.952 -6.933 28.795 1.00 39.16 92 ASP A C 1
ATOM 736 O O . ASP A 1 92 ? 14.853 -7.707 29.112 1.00 39.16 92 ASP A O 1
ATOM 740 N N . LYS A 1 93 ? 14.106 -5.623 29.012 1.00 38.69 93 LYS A N 1
ATOM 741 C CA . LYS A 1 93 ? 15.313 -5.049 29.629 1.00 38.69 93 LYS A CA 1
ATOM 742 C C . LYS A 1 93 ? 15.152 -4.691 31.105 1.00 38.69 93 LYS A C 1
ATOM 744 O O . LYS A 1 93 ? 16.000 -3.979 31.644 1.00 38.69 93 LYS A O 1
ATOM 749 N N . ASN A 1 94 ? 14.109 -5.176 31.787 1.00 34.31 94 ASN A N 1
ATOM 750 C CA . ASN A 1 94 ? 14.020 -5.051 33.244 1.00 34.31 94 ASN A CA 1
ATOM 751 C C . ASN A 1 94 ? 13.182 -6.180 33.896 1.00 34.31 94 ASN A C 1
ATOM 753 O O . ASN A 1 94 ? 11.959 -6.053 33.937 1.00 34.31 94 ASN A O 1
ATOM 757 N N . PRO A 1 95 ? 13.794 -7.232 34.479 1.00 33.12 95 PRO A N 1
ATOM 758 C CA . PRO A 1 95 ? 13.088 -8.411 35.016 1.00 33.12 95 PRO A CA 1
ATOM 759 C C . PRO A 1 95 ? 12.228 -8.170 36.280 1.00 33.12 95 PRO A C 1
ATOM 761 O O . PRO A 1 95 ? 11.872 -9.109 36.981 1.00 33.12 95 PRO A O 1
ATOM 764 N N . GLN A 1 96 ? 11.896 -6.917 36.614 1.00 33.06 96 GLN A N 1
ATOM 765 C CA . GLN A 1 96 ? 11.200 -6.529 37.854 1.00 33.06 96 GLN A CA 1
ATOM 766 C C . GLN A 1 96 ? 10.088 -5.486 37.650 1.00 33.06 96 GLN A C 1
ATOM 768 O O . GLN A 1 96 ? 9.730 -4.764 38.582 1.00 33.06 96 GLN A O 1
ATOM 773 N N . LYS A 1 97 ? 9.527 -5.363 36.441 1.00 30.19 97 LYS A N 1
ATOM 774 C CA . LYS A 1 97 ? 8.368 -4.492 36.204 1.00 30.19 97 LYS A CA 1
ATOM 775 C C . LYS A 1 97 ? 7.100 -5.353 36.131 1.00 30.19 97 LYS A C 1
ATOM 777 O O . LYS A 1 97 ? 7.102 -6.292 35.346 1.00 30.19 97 LYS A O 1
ATOM 782 N N . PRO A 1 98 ? 6.043 -5.068 36.915 1.00 31.97 98 PRO A N 1
ATOM 783 C CA . PRO A 1 98 ? 4.793 -5.811 36.797 1.00 31.97 98 PRO A CA 1
ATOM 784 C C . PRO A 1 98 ? 4.245 -5.649 35.376 1.00 31.97 98 PRO A C 1
ATOM 786 O O . PRO A 1 98 ? 4.218 -4.530 34.849 1.00 31.97 98 PRO A O 1
ATOM 789 N N . GLU A 1 99 ? 3.883 -6.775 34.762 1.00 33.38 99 GLU A N 1
ATOM 790 C CA . GLU A 1 99 ? 3.311 -6.850 33.420 1.00 33.38 99 GLU A CA 1
ATOM 791 C C . GLU A 1 99 ? 2.107 -5.903 33.316 1.00 33.38 99 GLU A C 1
ATOM 793 O O . GLU A 1 99 ? 1.292 -5.784 34.235 1.00 33.38 99 GLU A O 1
ATOM 798 N N . GLY A 1 100 ? 2.036 -5.149 32.216 1.00 37.16 100 GLY A N 1
ATOM 799 C CA . GLY A 1 100 ? 0.873 -4.312 31.928 1.00 37.16 100 GLY A CA 1
ATOM 800 C C . GLY A 1 100 ? -0.388 -5.162 31.715 1.00 37.16 100 GLY A C 1
ATOM 801 O O . GLY A 1 100 ? -0.292 -6.382 31.608 1.00 37.16 100 GLY A O 1
ATOM 802 N N . PRO A 1 101 ? -1.581 -4.542 31.629 1.00 39.91 101 PRO A N 1
ATOM 803 C CA . PRO A 1 101 ? -2.794 -5.279 31.282 1.00 39.91 101 PRO A CA 1
ATOM 804 C C . PRO A 1 101 ? -2.602 -6.041 29.954 1.00 39.91 101 PRO A C 1
ATOM 806 O O . PRO A 1 101 ? -1.912 -5.519 29.070 1.00 39.91 101 PRO A O 1
ATOM 809 N N . PRO A 1 102 ? -3.187 -7.246 29.814 1.00 46.41 102 PRO A N 1
ATOM 810 C CA . PRO A 1 102 ? -2.940 -8.142 28.689 1.00 46.41 102 PRO A CA 1
ATOM 811 C C . PRO A 1 102 ? -3.238 -7.466 27.347 1.00 46.41 102 PRO A C 1
ATOM 813 O O . PRO A 1 102 ? -4.211 -6.722 27.197 1.00 46.41 102 PRO A O 1
ATOM 816 N N . HIS A 1 103 ? -2.357 -7.716 26.381 1.00 61.53 103 HIS A N 1
ATOM 817 C CA . HIS A 1 103 ? -2.453 -7.215 25.014 1.00 61.53 103 HIS A CA 1
ATOM 818 C C . HIS A 1 103 ? -3.688 -7.807 24.309 1.00 61.53 103 HIS A C 1
ATOM 820 O O . HIS A 1 103 ? -3.978 -8.995 24.441 1.00 61.53 103 HIS A O 1
ATOM 826 N N . ARG A 1 104 ? -4.456 -6.966 23.602 1.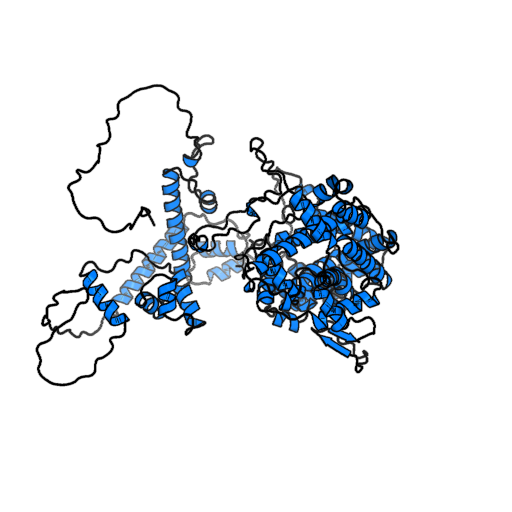00 77.75 104 ARG A N 1
ATOM 827 C CA . ARG A 1 104 ? -5.734 -7.343 22.979 1.00 77.75 104 ARG A CA 1
ATOM 828 C C . ARG A 1 104 ? -5.534 -7.729 21.509 1.00 77.75 104 ARG A C 1
ATOM 830 O O . ARG A 1 104 ? -5.848 -6.938 20.622 1.00 77.75 104 ARG A O 1
ATOM 837 N N . ASP A 1 105 ? -5.054 -8.946 21.251 1.00 87.25 105 ASP A N 1
ATOM 838 C CA . ASP A 1 105 ? -4.966 -9.505 19.891 1.00 87.25 105 ASP A CA 1
ATOM 839 C C . ASP A 1 105 ? -6.351 -9.992 19.419 1.00 87.25 105 ASP A C 1
ATOM 841 O O . ASP A 1 105 ? -6.852 -11.036 19.846 1.00 87.25 105 ASP A O 1
ATOM 845 N N . LEU A 1 106 ? -6.980 -9.223 18.525 1.00 90.12 106 LEU A N 1
ATOM 846 C CA . LEU A 1 106 ? -8.315 -9.516 17.990 1.00 90.12 106 LEU A CA 1
ATOM 847 C C . LEU A 1 106 ? -8.382 -10.848 17.232 1.00 90.12 106 LEU A C 1
ATOM 849 O O . LEU A 1 106 ? -9.412 -11.518 17.282 1.00 90.12 106 LEU A O 1
ATOM 853 N N . TYR A 1 107 ? -7.301 -11.255 16.562 1.00 93.62 107 TYR A N 1
ATOM 854 C CA . TYR A 1 107 ? -7.261 -12.541 15.867 1.00 93.62 107 TYR A CA 1
ATOM 855 C C . TYR A 1 107 ? -7.213 -13.705 16.859 1.00 93.62 107 TYR A C 1
ATOM 857 O O . TYR A 1 107 ? -7.925 -14.691 16.676 1.00 93.62 107 TYR A O 1
ATOM 865 N N . ALA A 1 108 ? -6.417 -13.589 17.927 1.00 92.56 108 ALA A N 1
ATOM 866 C CA . ALA A 1 108 ? -6.374 -14.615 18.968 1.00 92.56 108 ALA A CA 1
ATOM 867 C C . ALA A 1 108 ? -7.750 -14.771 19.634 1.00 92.56 108 ALA A C 1
ATOM 869 O O . ALA A 1 108 ? -8.244 -15.886 19.773 1.00 92.56 108 ALA A O 1
ATOM 870 N N . LEU A 1 109 ? -8.415 -13.652 19.942 1.00 93.44 109 LEU A N 1
ATOM 871 C CA . LEU A 1 109 ? -9.775 -13.665 20.480 1.00 93.44 109 LEU A CA 1
ATOM 872 C C . LEU A 1 109 ? -10.784 -14.302 19.516 1.00 93.44 109 LEU A C 1
ATOM 874 O O . LEU A 1 109 ? -11.623 -15.080 19.970 1.00 93.44 109 LEU A O 1
ATOM 878 N N . LEU A 1 110 ? -10.702 -14.006 18.214 1.00 96.06 110 LEU A N 1
ATOM 879 C CA . LEU A 1 110 ? -11.535 -14.647 17.193 1.00 96.06 110 LEU A CA 1
ATOM 880 C C . LEU A 1 110 ? -11.309 -16.163 17.185 1.00 96.06 110 LEU A C 1
ATOM 882 O O . LEU A 1 110 ? -12.264 -16.912 17.362 1.00 96.06 110 LEU A O 1
ATOM 886 N N . ARG A 1 111 ? -10.057 -16.616 17.054 1.00 95.81 111 ARG A N 1
ATOM 887 C CA . ARG A 1 111 ? -9.694 -18.042 17.047 1.00 95.81 111 ARG A CA 1
ATOM 888 C C . ARG A 1 111 ? -10.217 -18.768 18.289 1.00 95.81 111 ARG A C 1
ATOM 890 O O . ARG A 1 111 ? -10.827 -19.829 18.179 1.00 95.81 111 ARG A O 1
ATOM 897 N N . ASP A 1 112 ? -9.999 -18.190 19.467 1.00 95.94 112 ASP A N 1
ATOM 898 C CA . ASP A 1 112 ? -10.281 -18.847 20.748 1.00 95.94 112 ASP A CA 1
ATOM 899 C C . ASP A 1 112 ? -11.781 -18.856 21.101 1.00 95.94 112 ASP A C 1
ATOM 901 O O . ASP A 1 112 ? -12.213 -19.637 21.954 1.00 95.94 112 ASP A O 1
ATOM 905 N N . ASN A 1 113 ? -12.593 -18.017 20.443 1.00 96.50 113 ASN A N 1
ATOM 906 C CA . ASN A 1 113 ? -14.033 -17.894 20.701 1.00 96.50 113 ASN A CA 1
ATOM 907 C C . ASN A 1 113 ? -14.923 -18.204 19.487 1.00 96.50 113 ASN A C 1
ATOM 909 O O . ASN A 1 113 ? -16.142 -18.198 19.634 1.00 96.50 113 ASN A O 1
ATOM 913 N N . ALA A 1 114 ? -14.357 -18.547 18.326 1.00 96.12 114 ALA A N 1
ATOM 914 C CA . ALA A 1 114 ? -15.110 -18.880 17.112 1.00 96.12 114 ALA A CA 1
ATOM 915 C C . ALA A 1 114 ? -16.151 -19.993 17.316 1.00 96.12 114 ALA A C 1
ATOM 917 O O . ALA A 1 114 ? -17.222 -19.959 16.730 1.00 96.12 114 ALA A O 1
ATOM 918 N N . HIS A 1 115 ? -15.866 -20.970 18.179 1.00 96.25 115 HIS A N 1
ATOM 919 C CA . HIS A 1 115 ? -16.791 -22.066 18.491 1.00 96.25 115 HIS A CA 1
ATOM 920 C C . HIS A 1 115 ? -17.874 -21.697 19.521 1.00 96.25 115 HIS A C 1
ATOM 922 O O . HIS A 1 115 ? -18.762 -22.504 19.781 1.00 96.25 115 HIS A O 1
ATOM 928 N N . LYS A 1 116 ? -17.779 -20.519 20.152 1.00 95.81 116 LYS A N 1
ATOM 929 C CA . LYS A 1 116 ? -18.664 -20.079 21.246 1.00 95.81 116 LYS A CA 1
ATOM 930 C C . LYS A 1 116 ? -19.681 -19.023 20.816 1.00 95.81 116 LYS A C 1
ATOM 932 O O . LYS A 1 116 ? -20.612 -18.757 21.568 1.00 95.81 116 LYS A O 1
ATOM 937 N N . ASP A 1 117 ? -19.488 -18.400 19.658 1.00 97.38 117 ASP A N 1
ATOM 938 C CA . ASP A 1 117 ? -20.323 -17.313 19.152 1.00 97.38 117 ASP A CA 1
ATOM 939 C C . ASP A 1 117 ? -20.620 -17.530 17.666 1.00 97.38 117 ASP A C 1
ATOM 941 O O . ASP A 1 117 ? -19.711 -17.803 16.884 1.00 97.38 117 ASP A O 1
ATOM 945 N N . GLU A 1 118 ? -21.892 -17.413 17.282 1.00 96.75 118 GLU A N 1
ATOM 946 C CA . GLU A 1 118 ? -22.362 -17.702 15.923 1.00 96.75 118 GLU A CA 1
ATOM 947 C C . GLU A 1 118 ? -21.655 -16.842 14.869 1.00 96.75 118 GLU A C 1
ATOM 949 O O . GLU A 1 118 ? -21.200 -17.365 13.853 1.00 96.75 118 GLU A O 1
ATOM 954 N N . LYS A 1 119 ? -21.492 -15.538 15.128 1.00 97.38 119 LYS A N 1
ATOM 955 C CA . LYS A 1 119 ? -20.880 -14.613 14.168 1.00 97.38 119 LYS A CA 1
ATOM 956 C C . LYS A 1 119 ? -19.379 -14.802 14.073 1.00 97.38 119 LYS A C 1
ATOM 958 O O . LYS A 1 119 ? -18.833 -14.810 12.972 1.00 97.38 119 LYS A O 1
ATOM 963 N N . LEU A 1 120 ? -18.715 -15.030 15.207 1.00 98.25 120 LEU A N 1
ATOM 964 C CA . LEU A 1 120 ? -17.297 -15.391 15.198 1.00 98.25 120 LEU A CA 1
ATOM 965 C C . LEU A 1 120 ? -17.064 -16.713 14.455 1.00 98.25 120 LEU A C 1
ATOM 967 O O . LEU A 1 120 ? -16.089 -16.827 13.715 1.00 98.25 120 LEU A O 1
ATOM 971 N N . GLY A 1 121 ? -17.966 -17.684 14.614 1.00 98.12 121 GLY A N 1
ATOM 972 C CA . GLY A 1 121 ? -17.947 -18.952 13.890 1.00 98.12 121 GLY A CA 1
ATOM 973 C C . GLY A 1 121 ? -18.173 -18.793 12.387 1.00 98.12 121 GLY A C 1
ATOM 974 O O . GLY A 1 121 ? -17.484 -19.443 11.603 1.00 98.12 121 GLY A O 1
ATOM 975 N N . GLU A 1 122 ? -19.079 -17.901 11.978 1.00 98.25 122 GLU A N 1
ATOM 976 C CA . GLU A 1 122 ? -19.338 -17.561 10.573 1.00 98.25 122 GLU A CA 1
ATOM 977 C C . GLU A 1 122 ? -18.082 -16.990 9.901 1.00 98.25 122 GLU A C 1
ATOM 979 O O . GLU A 1 122 ? -17.608 -17.555 8.912 1.00 98.25 122 GLU A O 1
ATOM 984 N N . LEU A 1 123 ? -17.470 -15.954 10.490 1.00 98.25 123 LEU A N 1
ATOM 985 C CA . LEU A 1 123 ? -16.224 -15.383 9.971 1.00 98.25 123 LEU A CA 1
ATOM 986 C C . LEU A 1 123 ? -15.092 -16.408 9.980 1.00 98.25 123 LEU A C 1
ATOM 988 O O . LEU A 1 123 ? -14.363 -16.514 8.999 1.00 98.25 123 LEU A O 1
ATOM 992 N N . TRP A 1 124 ? -14.947 -17.181 11.062 1.00 98.25 124 TRP A N 1
ATOM 993 C CA . TRP A 1 124 ? -13.914 -18.211 11.161 1.00 98.25 124 TRP A CA 1
ATOM 994 C C . TRP A 1 124 ? -14.062 -19.274 10.073 1.00 98.25 124 TRP A C 1
ATOM 996 O O . TRP A 1 124 ? -13.066 -19.679 9.471 1.00 98.25 124 TRP A O 1
ATOM 1006 N N . LYS A 1 125 ? -15.293 -19.705 9.783 1.00 98.25 125 LYS A N 1
ATOM 1007 C CA . LYS A 1 125 ? -15.581 -20.635 8.691 1.00 98.25 125 LYS A CA 1
ATOM 1008 C C . LYS A 1 125 ? -15.242 -20.017 7.338 1.00 98.25 125 LYS A C 1
ATOM 1010 O O . LYS A 1 125 ? -14.596 -20.691 6.542 1.00 98.25 125 LYS A O 1
ATOM 1015 N N . GLU A 1 126 ? -15.624 -18.765 7.090 1.00 97.69 126 GLU A N 1
ATOM 1016 C CA . GLU A 1 126 ? -15.307 -18.054 5.846 1.00 97.69 126 GLU A CA 1
ATOM 1017 C C . GLU A 1 126 ? -13.794 -18.034 5.598 1.00 97.69 126 GLU A C 1
ATOM 1019 O O . GLU A 1 126 ? -13.321 -18.546 4.585 1.00 97.69 126 GLU A O 1
ATOM 1024 N N . VAL A 1 127 ? -13.002 -17.557 6.561 1.00 97.12 127 VAL A N 1
ATOM 1025 C CA . VAL A 1 127 ? -11.550 -17.405 6.364 1.00 97.12 127 VAL A CA 1
ATOM 1026 C C . VAL A 1 127 ? -10.795 -18.738 6.307 1.00 97.12 127 VAL A C 1
ATOM 1028 O O . VAL A 1 127 ? -9.704 -18.786 5.744 1.00 97.12 127 VAL A O 1
ATOM 1031 N N . ASN A 1 128 ? -11.349 -19.824 6.859 1.00 97.56 128 ASN A N 1
ATOM 1032 C CA . ASN A 1 128 ? -10.784 -21.175 6.727 1.00 97.56 128 ASN A CA 1
ATOM 1033 C C . ASN A 1 128 ? -11.291 -21.930 5.487 1.00 97.56 128 ASN A C 1
ATOM 1035 O O . ASN A 1 128 ? -10.738 -22.975 5.146 1.00 97.56 128 ASN A O 1
ATOM 1039 N N . THR A 1 129 ? -12.323 -21.426 4.806 1.00 97.00 129 THR A N 1
ATOM 1040 C CA . THR A 1 129 ? -12.821 -22.018 3.562 1.00 97.00 129 THR A CA 1
ATOM 1041 C C . THR A 1 129 ? -11.996 -21.491 2.399 1.00 97.00 129 THR A C 1
ATOM 1043 O O . THR A 1 129 ? -11.941 -20.286 2.164 1.00 97.00 129 THR A O 1
ATOM 1046 N N . VAL A 1 130 ? -11.359 -22.398 1.661 1.00 97.62 130 VAL A N 1
ATOM 1047 C CA . VAL A 1 130 ? -10.611 -22.067 0.443 1.00 97.62 130 VAL A CA 1
ATOM 1048 C C . VAL A 1 130 ? -11.605 -21.968 -0.720 1.00 97.62 130 VAL A C 1
ATOM 1050 O O . VAL A 1 130 ? -12.252 -22.973 -1.020 1.00 97.62 130 VAL A O 1
ATOM 1053 N N . PRO A 1 131 ? -11.765 -20.798 -1.368 1.00 97.81 131 PRO A N 1
ATOM 1054 C CA . PRO A 1 131 ? -12.671 -20.663 -2.506 1.00 97.81 131 PRO A CA 1
ATOM 1055 C C . PRO A 1 131 ? -12.279 -21.570 -3.678 1.00 97.81 131 PRO A C 1
ATOM 1057 O O . PRO A 1 131 ? -11.095 -21.761 -3.944 1.00 97.81 131 PRO A O 1
ATOM 1060 N N . GLU A 1 132 ? -13.263 -22.058 -4.439 1.00 97.69 132 GLU A N 1
ATOM 1061 C CA . GLU A 1 132 ? -13.043 -22.995 -5.559 1.00 97.69 132 GLU A CA 1
ATOM 1062 C C . GLU A 1 132 ? -12.114 -22.450 -6.655 1.00 97.69 132 GLU A C 1
ATOM 1064 O O . GLU A 1 132 ? -11.452 -23.211 -7.354 1.00 97.69 132 GLU A O 1
ATOM 1069 N N . TRP A 1 133 ? -12.044 -21.126 -6.804 1.00 97.81 133 TRP A N 1
ATOM 1070 C CA . TRP A 1 133 ? -11.180 -20.462 -7.780 1.00 97.81 133 TRP A CA 1
ATOM 1071 C C . TRP A 1 133 ? -9.716 -20.328 -7.327 1.00 97.81 133 TRP A C 1
ATOM 1073 O O . TRP A 1 133 ? -8.908 -19.785 -8.081 1.00 97.81 133 TRP A O 1
ATOM 1083 N N . VAL A 1 134 ? -9.358 -20.769 -6.116 1.00 98.62 134 VAL A N 1
ATOM 1084 C CA . VAL A 1 134 ? -7.976 -20.712 -5.619 1.00 98.62 134 VAL A CA 1
ATOM 1085 C C . VAL A 1 134 ? -7.180 -21.920 -6.106 1.00 98.62 134 VAL A C 1
ATOM 1087 O O . VAL A 1 134 ? -7.401 -23.048 -5.674 1.00 98.62 134 VAL A O 1
ATOM 1090 N N . ASP A 1 135 ? -6.177 -21.656 -6.943 1.00 98.56 135 ASP A N 1
ATOM 1091 C CA . ASP A 1 135 ? -5.117 -22.603 -7.297 1.00 98.56 135 ASP A CA 1
ATOM 1092 C C . ASP A 1 135 ? -3.826 -22.235 -6.543 1.00 98.56 135 ASP A C 1
ATOM 1094 O O . ASP A 1 135 ? -3.213 -21.195 -6.788 1.00 98.56 135 ASP A O 1
ATOM 1098 N N . TRP A 1 136 ? -3.379 -23.093 -5.624 1.00 98.62 136 TRP A N 1
ATOM 1099 C CA . TRP A 1 136 ? -2.183 -22.837 -4.816 1.00 98.62 136 TRP A CA 1
ATOM 1100 C C . TRP A 1 136 ? -0.891 -22.723 -5.630 1.00 98.62 136 TRP A C 1
ATOM 1102 O O . TRP A 1 136 ? -0.018 -21.928 -5.275 1.00 98.62 136 TRP A O 1
ATOM 1112 N N . GLU A 1 137 ? -0.768 -23.451 -6.740 1.00 98.56 137 GLU A N 1
ATOM 1113 C CA . GLU A 1 137 ? 0.392 -23.313 -7.621 1.00 98.56 137 GLU A CA 1
ATOM 1114 C C . GLU A 1 137 ? 0.334 -21.987 -8.388 1.00 98.56 137 GLU A C 1
ATOM 1116 O O . GLU A 1 137 ? 1.371 -21.359 -8.611 1.00 98.56 137 GLU A O 1
ATOM 1121 N N . GLN A 1 138 ? -0.863 -21.507 -8.738 1.00 98.69 138 GLN A N 1
ATOM 1122 C CA . GLN A 1 138 ? -1.051 -20.159 -9.281 1.00 98.69 138 GLN A CA 1
ATOM 1123 C C . GLN A 1 138 ? -0.666 -19.076 -8.269 1.00 98.69 138 GLN A C 1
ATOM 1125 O O . GLN A 1 138 ? 0.105 -18.175 -8.607 1.00 98.69 138 GLN A O 1
ATOM 1130 N N . ILE A 1 139 ? -1.132 -19.183 -7.021 1.00 98.81 139 ILE A N 1
ATOM 1131 C CA . ILE A 1 139 ? -0.783 -18.246 -5.943 1.00 98.81 139 ILE A CA 1
ATOM 1132 C C . ILE A 1 139 ? 0.734 -18.211 -5.733 1.00 98.81 139 ILE A C 1
ATOM 1134 O O . ILE A 1 139 ? 1.322 -17.131 -5.697 1.00 98.81 139 ILE A O 1
ATOM 1138 N N . LYS A 1 140 ? 1.390 -19.375 -5.674 1.00 98.56 140 LYS A N 1
ATOM 1139 C CA . LYS A 1 140 ? 2.849 -19.491 -5.542 1.00 98.56 140 LYS A CA 1
ATOM 1140 C C . LYS A 1 140 ? 3.597 -18.805 -6.689 1.00 98.56 140 LYS A C 1
ATOM 1142 O O . LYS A 1 140 ? 4.547 -18.061 -6.443 1.00 98.56 140 LYS A O 1
ATOM 1147 N N . ARG A 1 141 ? 3.158 -18.980 -7.942 1.00 98.31 141 ARG A N 1
ATOM 1148 C CA . ARG A 1 141 ? 3.739 -18.240 -9.079 1.00 98.31 141 ARG A CA 1
ATOM 1149 C C . ARG A 1 141 ? 3.503 -16.732 -8.956 1.00 98.31 141 ARG A C 1
ATOM 1151 O O . ARG A 1 141 ? 4.409 -15.957 -9.254 1.00 98.31 141 ARG A O 1
ATOM 1158 N N . GLY A 1 142 ? 2.342 -16.309 -8.454 1.00 98.31 142 GLY A N 1
ATOM 1159 C CA . GLY A 1 142 ? 2.048 -14.907 -8.146 1.00 98.31 142 GLY A CA 1
ATOM 1160 C C . GLY A 1 142 ? 2.986 -14.326 -7.081 1.00 98.31 142 GLY A C 1
ATOM 1161 O O . GLY A 1 142 ? 3.489 -13.213 -7.234 1.00 98.31 142 GLY A O 1
ATOM 1162 N N . GLN A 1 143 ? 3.303 -15.097 -6.037 1.00 98.44 143 GLN A N 1
ATOM 1163 C CA . GLN A 1 143 ? 4.298 -14.718 -5.029 1.00 98.44 143 GLN A CA 1
ATOM 1164 C C . GLN A 1 143 ? 5.684 -14.526 -5.659 1.00 98.44 143 GLN A C 1
ATOM 1166 O O . GLN A 1 143 ? 6.368 -13.540 -5.376 1.00 98.44 143 GLN A O 1
ATOM 1171 N N . ASP A 1 144 ? 6.085 -15.418 -6.568 1.00 97.50 144 ASP A N 1
ATOM 1172 C CA . ASP A 1 144 ? 7.356 -15.299 -7.283 1.00 97.50 144 ASP A CA 1
ATOM 1173 C C . ASP A 1 144 ? 7.421 -14.042 -8.159 1.00 97.50 144 ASP A C 1
ATOM 1175 O O . ASP A 1 144 ? 8.478 -13.417 -8.224 1.00 97.50 144 ASP A O 1
ATOM 1179 N N . VAL A 1 145 ? 6.311 -13.618 -8.780 1.00 97.69 145 VAL A N 1
ATOM 1180 C CA . VAL A 1 145 ? 6.254 -12.365 -9.560 1.00 97.69 145 VAL A CA 1
ATOM 1181 C C . VAL A 1 145 ? 6.612 -11.153 -8.693 1.00 97.69 145 VAL A C 1
ATOM 1183 O O . VAL A 1 145 ? 7.372 -10.290 -9.143 1.00 97.69 145 VAL A O 1
ATOM 1186 N N . PHE A 1 146 ? 6.148 -11.097 -7.437 1.00 97.25 146 PHE A N 1
ATOM 1187 C CA . PHE A 1 146 ? 6.500 -10.005 -6.522 1.00 97.25 146 PHE A CA 1
ATOM 1188 C C . PHE A 1 146 ? 8.017 -9.902 -6.320 1.00 97.25 146 PHE A C 1
ATOM 1190 O O . PHE A 1 146 ? 8.589 -8.826 -6.493 1.00 97.25 146 PHE A O 1
ATOM 1197 N N . TYR A 1 147 ? 8.684 -11.016 -6.003 1.00 96.12 147 TYR A N 1
ATOM 1198 C CA . TYR A 1 147 ? 10.132 -11.027 -5.760 1.00 96.12 147 TYR A CA 1
ATOM 1199 C C . TYR A 1 147 ? 10.953 -10.910 -7.042 1.00 96.12 147 TYR A C 1
ATOM 1201 O O . TYR A 1 147 ? 12.007 -10.270 -7.028 1.00 96.12 147 TYR A O 1
ATOM 1209 N N . ARG A 1 148 ? 10.442 -11.423 -8.168 1.00 95.31 148 ARG A N 1
ATOM 1210 C CA . ARG A 1 148 ? 11.053 -11.244 -9.488 1.00 95.31 148 ARG A CA 1
ATOM 1211 C C . ARG A 1 148 ? 11.244 -9.780 -9.817 1.00 95.31 148 ARG A C 1
ATOM 1213 O O . ARG A 1 148 ? 12.263 -9.445 -10.411 1.00 95.31 148 ARG A O 1
ATOM 1220 N N . TYR A 1 149 ? 10.329 -8.917 -9.396 1.00 95.81 149 TYR A N 1
ATOM 1221 C CA . TYR A 1 149 ? 10.419 -7.476 -9.608 1.00 95.81 149 TYR A CA 1
ATOM 1222 C C . TYR A 1 149 ? 10.600 -6.696 -8.304 1.00 95.81 149 TYR A C 1
ATOM 1224 O O . TYR A 1 149 ? 10.341 -5.497 -8.283 1.00 95.81 149 TYR A O 1
ATOM 1232 N N . GLY A 1 150 ? 11.079 -7.337 -7.230 1.00 91.50 150 GLY A N 1
ATOM 1233 C CA . GLY A 1 150 ? 10.974 -6.847 -5.851 1.00 91.50 150 GLY A CA 1
ATOM 1234 C C . GLY A 1 150 ? 11.383 -5.388 -5.647 1.00 91.50 150 GLY A C 1
ATOM 1235 O O . GLY A 1 150 ? 10.619 -4.607 -5.086 1.00 91.50 150 GLY A O 1
ATOM 1236 N N . SER A 1 151 ? 12.562 -4.971 -6.119 1.00 89.75 151 SER A N 1
ATOM 1237 C CA . SER A 1 151 ? 13.019 -3.580 -5.942 1.00 89.75 151 SER A CA 1
ATOM 1238 C C . SER A 1 151 ? 12.142 -2.568 -6.691 1.00 89.75 151 SER A C 1
ATOM 1240 O O . SER A 1 151 ? 11.851 -1.488 -6.170 1.00 89.75 151 SER A O 1
ATOM 1242 N N . ALA A 1 152 ? 11.684 -2.924 -7.893 1.00 94.50 152 ALA A N 1
ATOM 1243 C CA . ALA A 1 152 ? 10.762 -2.105 -8.674 1.00 94.50 152 ALA A CA 1
ATOM 1244 C C . ALA A 1 152 ? 9.337 -2.137 -8.096 1.00 94.50 152 ALA A C 1
ATOM 1246 O O . ALA A 1 152 ? 8.631 -1.131 -8.156 1.00 94.50 152 ALA A O 1
ATOM 1247 N N . ALA A 1 153 ? 8.930 -3.260 -7.497 1.00 94.75 153 ALA A N 1
ATOM 1248 C CA . ALA A 1 153 ? 7.681 -3.404 -6.763 1.00 94.75 153 ALA A CA 1
ATOM 1249 C C . ALA A 1 153 ? 7.678 -2.504 -5.520 1.00 94.75 153 ALA A C 1
ATOM 1251 O O . ALA A 1 153 ? 6.784 -1.681 -5.401 1.00 94.75 153 ALA A O 1
ATOM 1252 N N . LEU A 1 154 ? 8.706 -2.542 -4.662 1.00 91.44 154 LEU A N 1
ATOM 1253 C CA . LEU A 1 154 ? 8.802 -1.651 -3.493 1.00 91.44 154 LEU A CA 1
ATOM 1254 C C . LEU A 1 154 ? 8.865 -0.167 -3.887 1.00 91.44 154 LEU A C 1
ATOM 1256 O O . LEU A 1 154 ? 8.218 0.664 -3.253 1.00 91.44 154 LEU A O 1
ATOM 1260 N N . THR A 1 155 ? 9.584 0.169 -4.964 1.00 92.44 155 THR A N 1
ATOM 1261 C CA . THR A 1 155 ? 9.592 1.529 -5.538 1.00 92.44 155 THR A CA 1
ATOM 1262 C C . THR A 1 155 ? 8.186 1.939 -5.989 1.00 92.44 155 THR A C 1
ATOM 1264 O O . THR A 1 155 ? 7.725 3.044 -5.699 1.00 92.44 155 THR A O 1
ATOM 1267 N N . GLY A 1 156 ? 7.484 1.031 -6.668 1.00 93.94 156 GLY A N 1
ATOM 1268 C CA . GLY A 1 156 ? 6.110 1.224 -7.105 1.00 93.94 156 GLY A CA 1
ATOM 1269 C C . GLY A 1 156 ? 5.141 1.422 -5.947 1.00 93.94 156 GLY A C 1
ATOM 1270 O O . GLY A 1 156 ? 4.400 2.399 -5.936 1.00 93.94 156 GLY A O 1
ATOM 1271 N N . LEU A 1 157 ? 5.205 0.558 -4.939 1.00 93.00 157 LEU A N 1
ATOM 1272 C CA . LEU A 1 157 ? 4.362 0.629 -3.753 1.00 93.00 157 LEU A CA 1
ATOM 1273 C C . LEU A 1 157 ? 4.579 1.926 -2.970 1.00 93.00 157 LEU A C 1
ATOM 1275 O O . LEU A 1 157 ? 3.612 2.545 -2.532 1.00 93.00 157 LEU A O 1
ATOM 1279 N N . ALA A 1 158 ? 5.827 2.379 -2.830 1.00 89.69 158 ALA A N 1
ATOM 1280 C CA . ALA A 1 158 ? 6.140 3.609 -2.109 1.00 89.69 158 ALA A CA 1
ATOM 1281 C C . ALA A 1 158 ? 5.645 4.869 -2.840 1.00 89.69 158 ALA A C 1
ATOM 1283 O O . ALA A 1 158 ? 5.034 5.749 -2.232 1.00 89.69 158 ALA A O 1
ATOM 1284 N N . TYR A 1 159 ? 5.905 4.980 -4.144 1.00 89.81 159 TYR A N 1
ATOM 1285 C CA . TYR A 1 159 ? 5.691 6.236 -4.866 1.00 89.81 159 TYR A CA 1
ATOM 1286 C C . TYR A 1 159 ? 4.424 6.253 -5.714 1.00 89.81 159 TYR A C 1
ATOM 1288 O O . TYR A 1 159 ? 3.744 7.273 -5.769 1.00 89.81 159 TYR A O 1
ATOM 1296 N N . GLN A 1 160 ? 4.100 5.157 -6.392 1.00 92.00 160 GLN A N 1
ATOM 1297 C CA . GLN A 1 160 ? 2.902 5.073 -7.219 1.00 92.00 160 GLN A CA 1
ATOM 1298 C C . GLN A 1 160 ? 1.690 4.722 -6.351 1.00 92.00 160 GLN A C 1
ATOM 1300 O O . GLN A 1 160 ? 0.739 5.496 -6.321 1.00 92.00 160 GLN A O 1
ATOM 1305 N N . SER A 1 161 ? 1.734 3.617 -5.605 1.00 90.81 161 SER A N 1
ATOM 1306 C CA . SER A 1 161 ? 0.576 3.151 -4.834 1.00 90.81 161 SER A CA 1
ATOM 1307 C C . SER A 1 161 ? 0.307 4.038 -3.618 1.00 90.81 161 SER A C 1
ATOM 1309 O O . SER A 1 161 ? -0.766 4.621 -3.517 1.00 90.81 161 SER A O 1
ATOM 1311 N N . LEU A 1 162 ? 1.280 4.207 -2.714 1.00 88.69 162 LEU A N 1
ATOM 1312 C CA . LEU A 1 162 ? 1.078 4.979 -1.487 1.00 88.69 162 LEU A CA 1
ATOM 1313 C C . LEU A 1 162 ? 0.978 6.483 -1.763 1.00 88.69 162 LEU A C 1
ATOM 1315 O O . LEU A 1 162 ? -0.028 7.102 -1.431 1.00 88.69 162 LEU A O 1
ATOM 1319 N N . LEU A 1 163 ? 2.018 7.087 -2.346 1.00 89.38 163 LEU A N 1
ATOM 1320 C CA . LEU A 1 163 ? 2.032 8.534 -2.569 1.00 89.38 163 LEU A CA 1
ATOM 1321 C C . LEU A 1 163 ? 1.041 8.950 -3.665 1.00 89.38 163 LEU A C 1
ATOM 1323 O O . LEU A 1 163 ? 0.303 9.913 -3.467 1.00 89.38 163 LEU A O 1
ATOM 1327 N N . GLY A 1 164 ? 0.963 8.218 -4.780 1.00 88.19 164 GLY A N 1
ATOM 1328 C CA . GLY A 1 164 ? -0.047 8.466 -5.816 1.00 88.19 164 GLY A CA 1
ATOM 1329 C C . GLY A 1 164 ? -1.476 8.216 -5.332 1.00 88.19 164 GLY A C 1
ATOM 1330 O O . GLY A 1 164 ? -2.372 8.988 -5.670 1.00 88.19 164 GLY A O 1
ATOM 1331 N N . GLY A 1 165 ? -1.680 7.223 -4.459 1.00 89.50 165 GLY A N 1
ATOM 1332 C CA . GLY A 1 165 ? -2.959 6.954 -3.797 1.00 89.50 165 GLY A CA 1
ATOM 1333 C C . GLY A 1 165 ? -3.463 8.102 -2.919 1.00 89.50 165 GLY A C 1
ATOM 1334 O O . GLY A 1 165 ? -4.668 8.223 -2.716 1.00 89.50 165 GLY A O 1
ATOM 1335 N N . MET A 1 166 ? -2.591 9.029 -2.492 1.00 92.56 166 MET A N 1
ATOM 1336 C CA . MET A 1 166 ? -3.029 10.274 -1.842 1.00 92.56 166 MET A CA 1
ATOM 1337 C C . MET A 1 166 ? -3.888 11.145 -2.773 1.00 92.56 166 MET A C 1
ATOM 1339 O O . MET A 1 166 ? -4.573 12.051 -2.308 1.00 92.56 166 MET A O 1
ATOM 1343 N N . GLY A 1 167 ? -3.896 10.879 -4.082 1.00 92.06 167 GLY A N 1
ATOM 1344 C CA . GLY A 1 167 ? -4.811 11.518 -5.021 1.00 92.06 167 GLY A CA 1
ATOM 1345 C C . GLY A 1 167 ? -6.284 11.159 -4.804 1.00 92.06 167 GLY A C 1
ATOM 1346 O O . GLY A 1 167 ? -7.146 11.959 -5.157 1.00 92.06 167 GLY A O 1
ATOM 1347 N N . ALA A 1 168 ? -6.588 10.020 -4.176 1.00 93.19 168 ALA A N 1
ATOM 1348 C CA . ALA A 1 168 ? -7.952 9.634 -3.827 1.00 93.19 168 ALA A CA 1
ATOM 1349 C C . ALA A 1 168 ? -8.400 10.354 -2.544 1.00 93.19 168 ALA A C 1
ATOM 1351 O O . ALA A 1 168 ? -8.261 9.829 -1.435 1.00 93.19 168 ALA A O 1
ATOM 1352 N N . ALA A 1 169 ? -8.919 11.583 -2.671 1.00 90.50 169 ALA A N 1
ATOM 1353 C CA . ALA A 1 169 ? -9.251 12.423 -1.513 1.00 90.50 169 ALA A CA 1
ATOM 1354 C C . ALA A 1 169 ? -10.194 11.744 -0.514 1.00 90.50 169 ALA A C 1
ATOM 1356 O O . ALA A 1 169 ? -10.056 11.934 0.691 1.00 90.50 169 ALA A O 1
ATOM 1357 N N . ARG A 1 170 ? -11.122 10.921 -1.000 1.00 92.81 170 ARG A N 1
ATOM 1358 C CA . ARG A 1 170 ? -12.079 10.196 -0.166 1.00 92.81 170 ARG A CA 1
ATOM 1359 C C . ARG A 1 170 ? -11.393 9.239 0.817 1.00 92.81 170 ARG A C 1
ATOM 1361 O O . ARG A 1 170 ? -11.632 9.304 2.022 1.00 92.81 170 ARG A O 1
ATOM 1368 N N . VAL A 1 171 ? -10.452 8.442 0.312 1.00 91.44 171 VAL A N 1
ATOM 1369 C CA . VAL A 1 171 ? -9.593 7.564 1.121 1.00 91.44 171 VAL A CA 1
ATOM 1370 C C . VAL A 1 171 ? -8.722 8.394 2.067 1.00 91.44 171 VAL A C 1
ATOM 1372 O O . VAL A 1 171 ? -8.591 8.078 3.251 1.00 91.44 171 VAL A O 1
ATOM 1375 N N . VAL A 1 172 ? -8.157 9.499 1.571 1.00 90.50 172 VAL A N 1
ATOM 1376 C CA . VAL A 1 172 ? -7.311 10.407 2.359 1.00 90.50 172 VAL A CA 1
ATOM 1377 C C . VAL A 1 172 ? -8.034 10.980 3.576 1.00 90.50 172 VAL A C 1
ATOM 1379 O O . VAL A 1 172 ? -7.418 11.108 4.633 1.00 90.50 172 VAL A O 1
ATOM 1382 N N . GLU A 1 173 ? -9.325 11.288 3.479 1.00 90.94 173 GLU A N 1
ATOM 1383 C CA . GLU A 1 173 ? -10.105 11.799 4.610 1.00 90.94 173 GLU A CA 1
ATOM 1384 C C . GLU A 1 173 ? -10.209 10.759 5.735 1.00 90.94 173 GLU A C 1
ATOM 1386 O O . GLU A 1 173 ? -10.013 11.088 6.911 1.00 90.94 173 GLU A O 1
ATOM 1391 N N . THR A 1 174 ? -10.415 9.488 5.395 1.00 90.88 174 THR A N 1
ATOM 1392 C CA . THR A 1 174 ? -10.354 8.387 6.366 1.00 90.88 174 THR A CA 1
ATOM 1393 C C . THR A 1 174 ? -8.954 8.280 6.981 1.00 90.88 174 THR A C 1
ATOM 1395 O O . THR A 1 174 ? -8.803 8.242 8.203 1.00 90.88 174 THR A O 1
ATOM 1398 N N . LEU A 1 175 ? -7.903 8.315 6.155 1.00 87.50 175 LEU A N 1
ATOM 1399 C CA . LEU A 1 175 ? -6.516 8.193 6.613 1.00 87.50 175 LEU A CA 1
ATOM 1400 C C . LEU A 1 175 ? -6.081 9.338 7.535 1.00 87.50 175 LEU A C 1
ATOM 1402 O O . LEU A 1 175 ? -5.437 9.093 8.559 1.00 87.50 175 LEU A O 1
ATOM 1406 N N . ALA A 1 176 ? -6.435 10.578 7.205 1.00 83.88 176 ALA A N 1
ATOM 1407 C CA . ALA A 1 176 ? -6.002 11.764 7.934 1.00 83.88 176 ALA A CA 1
ATOM 1408 C C . ALA A 1 176 ? -6.504 11.783 9.386 1.00 83.88 176 ALA A C 1
ATOM 1410 O O . ALA A 1 176 ? -5.779 12.266 10.263 1.00 83.88 176 ALA A O 1
ATOM 1411 N N . ARG A 1 177 ? -7.681 11.192 9.635 1.00 85.44 177 ARG A N 1
ATOM 1412 C CA . ARG A 1 177 ? -8.344 11.079 10.948 1.00 85.44 177 ARG A CA 1
ATOM 1413 C C . ARG A 1 177 ? -7.778 9.988 11.849 1.00 85.44 177 ARG A C 1
ATOM 1415 O O . ARG A 1 177 ? -8.009 10.014 13.052 1.00 85.44 177 ARG A O 1
ATOM 1422 N N . THR A 1 178 ? -7.003 9.057 11.296 1.00 78.25 178 THR A N 1
ATOM 1423 C CA . THR A 1 178 ? -6.275 8.070 12.110 1.00 78.25 178 THR A CA 1
ATOM 1424 C C . THR A 1 178 ? -5.056 8.692 12.793 1.00 78.25 178 THR A C 1
ATOM 1426 O O . THR A 1 178 ? -4.646 8.244 13.851 1.00 78.25 178 THR A O 1
ATOM 1429 N N . GLY A 1 179 ? -4.446 9.730 12.206 1.00 67.38 179 GLY A N 1
ATOM 1430 C CA . GLY A 1 179 ? -3.178 10.297 12.692 1.00 67.38 179 GLY A CA 1
ATOM 1431 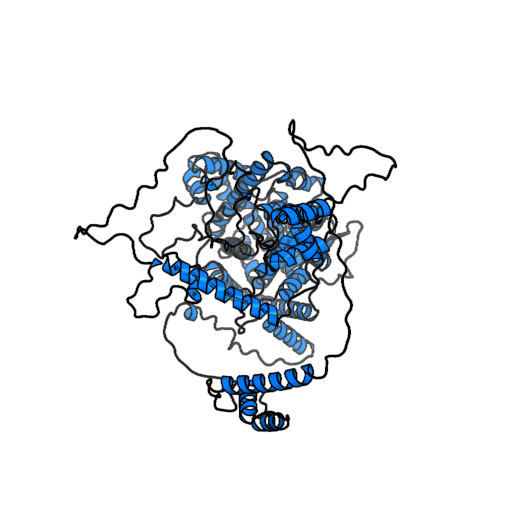C C . GLY A 1 179 ? -1.932 9.480 12.318 1.00 67.38 179 GLY A C 1
ATOM 1432 O O . GLY A 1 179 ? -0.809 9.935 12.538 1.00 67.38 179 GLY A O 1
ATOM 1433 N N . GLY A 1 180 ? -2.099 8.316 11.677 1.00 66.25 180 GLY A N 1
ATOM 1434 C CA . GLY A 1 180 ? -1.008 7.409 11.297 1.00 66.25 180 GLY A CA 1
ATOM 1435 C C . GLY A 1 180 ? -0.100 7.902 10.158 1.00 66.25 180 GLY A C 1
ATOM 1436 O O . GLY A 1 180 ? 0.783 7.161 9.735 1.00 66.25 180 GLY A O 1
ATOM 1437 N N . PHE A 1 181 ? -0.310 9.120 9.644 1.00 69.62 181 PHE A N 1
ATOM 1438 C CA . PHE A 1 181 ? 0.483 9.741 8.570 1.00 69.62 181 PHE A CA 1
ATOM 1439 C C . PHE A 1 181 ? 1.243 11.008 9.008 1.00 69.62 181 PHE A C 1
ATOM 1441 O O . PHE A 1 181 ? 1.698 11.801 8.180 1.00 69.62 181 PHE A O 1
ATOM 1448 N N . GLY A 1 182 ? 1.426 11.211 10.315 1.00 69.12 182 GLY A N 1
ATOM 1449 C CA . GLY A 1 182 ? 2.376 12.207 10.820 1.00 69.12 182 GLY A CA 1
ATOM 1450 C C . GLY A 1 182 ? 3.828 11.816 10.508 1.00 69.12 182 GLY A C 1
ATOM 1451 O O . GLY A 1 182 ? 4.172 10.634 10.517 1.00 69.12 182 GLY A O 1
ATOM 1452 N N . THR A 1 183 ? 4.717 12.794 10.290 1.00 69.44 183 THR A N 1
ATOM 1453 C CA . THR A 1 183 ? 6.117 12.544 9.869 1.00 69.44 183 THR A CA 1
ATOM 1454 C C . THR A 1 183 ? 6.926 11.672 10.834 1.00 69.44 183 THR A C 1
ATOM 1456 O O . THR A 1 183 ? 7.841 10.981 10.403 1.00 69.44 183 THR A O 1
ATOM 1459 N N . LYS A 1 184 ? 6.567 11.648 12.124 1.00 65.56 184 LYS A N 1
ATOM 1460 C CA . LYS A 1 184 ? 7.222 10.817 13.151 1.00 65.56 184 LYS A CA 1
ATOM 1461 C C . LYS A 1 184 ? 6.806 9.342 13.127 1.00 65.56 184 LYS A C 1
ATOM 1463 O O . LYS A 1 184 ? 7.472 8.518 13.739 1.00 65.56 184 LYS A O 1
ATOM 1468 N N . VAL A 1 185 ? 5.688 9.023 12.477 1.00 70.94 185 VAL A N 1
ATOM 1469 C CA . VAL A 1 185 ? 4.986 7.739 12.629 1.00 70.94 185 VAL A CA 1
ATOM 1470 C C . VAL A 1 185 ? 4.816 7.024 11.284 1.00 70.94 185 VAL A C 1
ATOM 1472 O O . VAL A 1 185 ? 4.918 5.800 11.213 1.00 70.94 185 VAL A O 1
ATOM 1475 N N . ALA A 1 186 ? 4.637 7.784 10.200 1.00 74.69 186 ALA A N 1
ATOM 1476 C CA . ALA A 1 186 ? 4.351 7.269 8.863 1.00 74.69 186 ALA A CA 1
ATOM 1477 C C . ALA A 1 186 ? 5.354 6.202 8.383 1.00 74.69 186 ALA A C 1
ATOM 1479 O O . ALA A 1 186 ? 4.949 5.214 7.777 1.00 74.69 186 ALA A O 1
ATOM 1480 N N . ARG A 1 187 ? 6.649 6.353 8.701 1.00 78.44 187 ARG A N 1
ATOM 1481 C CA . ARG A 1 187 ? 7.684 5.375 8.323 1.00 78.44 187 ARG A CA 1
ATOM 1482 C C . ARG A 1 187 ? 7.489 4.012 8.997 1.00 78.44 187 ARG A C 1
ATOM 1484 O O . ARG A 1 187 ? 7.623 2.989 8.337 1.00 78.44 187 ARG A O 1
ATOM 1491 N N . ARG A 1 188 ? 7.141 3.977 10.289 1.00 78.81 188 ARG A N 1
ATOM 1492 C CA . ARG A 1 188 ? 6.859 2.713 10.994 1.00 78.81 188 ARG A CA 1
ATOM 1493 C C . ARG A 1 188 ? 5.625 2.036 10.399 1.00 78.81 188 ARG A C 1
ATOM 1495 O O . ARG A 1 188 ? 5.682 0.852 10.096 1.00 78.81 188 ARG A O 1
ATOM 1502 N N . ARG A 1 189 ? 4.561 2.804 10.142 1.00 79.62 189 ARG A N 1
ATOM 1503 C CA . ARG A 1 189 ? 3.332 2.304 9.505 1.00 79.62 189 ARG A CA 1
ATOM 1504 C C . ARG A 1 189 ? 3.581 1.742 8.097 1.00 79.62 189 ARG A C 1
ATOM 1506 O O . ARG A 1 189 ? 2.967 0.748 7.709 1.00 79.62 189 ARG A O 1
ATOM 1513 N N . LEU A 1 190 ? 4.496 2.352 7.339 1.00 83.38 190 LEU A N 1
ATOM 1514 C CA . LEU A 1 190 ? 4.933 1.809 6.053 1.00 83.38 190 LEU A CA 1
ATOM 1515 C C . LEU A 1 190 ? 5.544 0.414 6.231 1.00 83.38 190 LEU A C 1
ATOM 1517 O O . LEU A 1 190 ? 5.157 -0.503 5.517 1.00 83.38 190 LEU A O 1
ATOM 1521 N N . PHE A 1 191 ? 6.438 0.230 7.206 1.00 85.19 191 PHE A N 1
ATOM 1522 C CA . PHE A 1 191 ? 7.023 -1.084 7.481 1.00 85.19 191 PHE A CA 1
ATOM 1523 C C . PHE A 1 191 ? 6.011 -2.108 8.000 1.00 85.19 191 PHE A C 1
ATOM 1525 O O . PHE A 1 191 ? 6.120 -3.271 7.637 1.00 85.19 191 PHE A O 1
ATOM 1532 N N . GLU A 1 192 ? 5.004 -1.700 8.774 1.00 85.88 192 GLU A N 1
ATOM 1533 C CA . GLU A 1 192 ? 3.897 -2.580 9.184 1.00 85.88 192 GLU A CA 1
ATOM 1534 C C . GLU A 1 192 ? 3.103 -3.082 7.966 1.00 85.88 192 GLU A C 1
ATOM 1536 O O . GLU A 1 192 ? 2.820 -4.272 7.847 1.00 85.88 192 GLU A O 1
ATOM 1541 N N . THR A 1 193 ? 2.808 -2.196 7.010 1.00 88.81 193 THR A N 1
ATOM 1542 C CA . THR A 1 193 ? 2.146 -2.589 5.753 1.00 88.81 193 THR A CA 1
ATOM 1543 C C . THR A 1 193 ? 3.045 -3.515 4.935 1.00 88.81 193 THR A C 1
ATOM 1545 O O . THR A 1 193 ? 2.591 -4.543 4.441 1.00 88.81 193 THR A O 1
ATOM 1548 N N . THR A 1 194 ? 4.341 -3.210 4.827 1.00 90.81 194 THR A N 1
ATOM 1549 C CA . THR A 1 194 ? 5.273 -4.084 4.106 1.00 90.81 194 THR A CA 1
ATOM 1550 C C . THR A 1 194 ? 5.446 -5.436 4.797 1.00 90.81 194 THR A C 1
ATOM 1552 O O . THR A 1 194 ? 5.549 -6.441 4.104 1.00 90.81 194 THR A O 1
ATOM 1555 N N . GLN A 1 195 ? 5.408 -5.502 6.133 1.00 92.75 195 GLN A N 1
ATOM 1556 C CA . GLN A 1 195 ? 5.374 -6.770 6.864 1.00 92.75 195 GLN A CA 1
ATOM 1557 C C . GLN A 1 195 ? 4.178 -7.611 6.426 1.00 92.75 195 GLN A C 1
ATOM 1559 O O . GLN A 1 195 ? 4.373 -8.779 6.109 1.00 92.75 195 GLN A O 1
ATOM 1564 N N . HIS A 1 196 ? 2.973 -7.033 6.374 1.00 94.81 196 HIS A N 1
ATOM 1565 C CA . HIS A 1 196 ? 1.780 -7.757 5.929 1.00 94.81 196 HIS A CA 1
ATOM 1566 C C . HIS A 1 196 ? 1.985 -8.388 4.544 1.00 94.81 196 HIS A C 1
ATOM 1568 O O . HIS A 1 196 ? 1.746 -9.581 4.357 1.00 94.81 196 HIS A O 1
ATOM 1574 N N . ILE A 1 197 ? 2.511 -7.601 3.598 1.00 95.56 197 ILE A N 1
ATOM 1575 C CA . ILE A 1 197 ? 2.816 -8.068 2.240 1.00 95.56 197 ILE A CA 1
ATOM 1576 C C . ILE A 1 197 ? 3.805 -9.229 2.295 1.00 95.56 197 ILE A C 1
ATOM 1578 O O . ILE A 1 197 ? 3.530 -10.282 1.734 1.00 95.56 197 ILE A O 1
ATOM 1582 N N . LEU A 1 198 ? 4.925 -9.075 3.009 1.00 95.44 198 LEU A N 1
ATOM 1583 C CA . LEU A 1 198 ? 5.938 -10.124 3.095 1.00 95.44 198 LEU A CA 1
ATOM 1584 C C . LEU A 1 198 ? 5.402 -11.400 3.751 1.00 95.44 198 LEU A C 1
ATOM 1586 O O . LEU A 1 198 ? 5.714 -12.481 3.270 1.00 95.44 198 LEU A O 1
ATOM 1590 N N . GLN A 1 199 ? 4.569 -11.303 4.786 1.00 95.94 199 GLN A N 1
ATOM 1591 C CA . GLN A 1 199 ? 3.925 -12.469 5.401 1.00 95.94 199 GLN A CA 1
ATOM 1592 C C . GLN A 1 199 ? 2.998 -13.199 4.413 1.00 95.94 199 GLN A C 1
ATOM 1594 O O . GLN A 1 199 ? 2.931 -14.425 4.426 1.00 95.94 199 GLN A O 1
ATOM 1599 N N . CYS A 1 200 ? 2.321 -12.464 3.524 1.00 97.62 200 CYS A N 1
ATOM 1600 C CA . CYS A 1 200 ? 1.462 -13.045 2.490 1.00 97.62 200 CYS A CA 1
ATOM 1601 C C . CYS A 1 200 ? 2.239 -13.586 1.286 1.00 97.62 200 CYS A C 1
ATOM 1603 O O . CYS A 1 200 ? 1.760 -14.491 0.609 1.00 97.62 200 CYS A O 1
ATOM 1605 N N . THR A 1 201 ? 3.409 -13.029 0.965 1.00 97.25 201 THR A N 1
ATOM 1606 C CA . THR A 1 201 ? 4.129 -13.386 -0.265 1.00 97.25 201 THR A CA 1
ATOM 1607 C C . THR A 1 201 ? 5.306 -14.321 -0.045 1.00 97.25 201 THR A C 1
ATOM 1609 O O . THR A 1 201 ? 5.727 -14.985 -0.985 1.00 97.25 201 THR A O 1
ATOM 1612 N N . ARG A 1 202 ? 5.879 -14.382 1.161 1.00 95.19 202 ARG A N 1
ATOM 1613 C CA . ARG A 1 202 ? 7.153 -15.073 1.398 1.00 95.19 202 ARG A CA 1
ATOM 1614 C C . ARG A 1 202 ? 7.056 -16.582 1.238 1.00 95.19 202 ARG A C 1
ATOM 1616 O O . ARG A 1 202 ? 7.999 -17.175 0.731 1.00 95.19 202 ARG A O 1
ATOM 1623 N N . THR A 1 203 ? 5.983 -17.225 1.662 1.00 96.56 203 THR A N 1
ATOM 1624 C CA . THR A 1 203 ? 5.827 -18.678 1.523 1.00 96.56 203 THR A CA 1
ATOM 1625 C C . THR A 1 203 ? 4.387 -19.022 1.190 1.00 96.56 203 THR A C 1
ATOM 1627 O O . THR A 1 203 ? 3.473 -18.252 1.493 1.00 96.56 203 THR A O 1
ATOM 1630 N N . LEU A 1 204 ? 4.176 -20.178 0.561 1.00 97.69 204 LEU A N 1
ATOM 1631 C CA . LEU A 1 204 ? 2.829 -20.649 0.253 1.00 97.69 204 LEU A CA 1
ATOM 1632 C C . LEU A 1 204 ? 2.082 -20.988 1.550 1.00 97.69 204 LEU A C 1
ATOM 1634 O O . LEU A 1 204 ? 0.937 -20.590 1.737 1.00 97.69 204 LEU A O 1
ATOM 1638 N N . GLU A 1 205 ? 2.778 -21.616 2.494 1.00 97.88 205 GLU A N 1
ATOM 1639 C CA . GLU A 1 205 ? 2.262 -21.961 3.818 1.00 97.88 205 GLU A CA 1
ATOM 1640 C C . GLU A 1 205 ? 1.885 -20.706 4.619 1.00 97.88 205 GLU A C 1
ATOM 1642 O O . GLU A 1 205 ? 0.984 -20.743 5.448 1.00 97.88 205 GLU A O 1
ATOM 1647 N N . GLY A 1 206 ? 2.553 -19.574 4.362 1.00 96.94 206 GLY A N 1
ATOM 1648 C CA . GLY A 1 206 ? 2.274 -18.303 5.022 1.00 96.94 206 GLY A CA 1
ATOM 1649 C C . GLY A 1 206 ? 0.893 -17.742 4.681 1.00 96.94 206 GLY A C 1
ATOM 1650 O O . GLY A 1 206 ? 0.249 -17.161 5.552 1.00 96.94 206 GLY A O 1
ATOM 1651 N N . ILE A 1 207 ? 0.412 -17.923 3.448 1.00 97.94 207 ILE A N 1
ATOM 1652 C CA . ILE A 1 207 ? -0.886 -17.390 2.997 1.00 97.94 207 ILE A CA 1
ATOM 1653 C C . ILE A 1 207 ? -2.028 -18.419 3.081 1.00 97.94 207 ILE A C 1
ATOM 1655 O O . ILE A 1 207 ? -3.203 -18.053 3.040 1.00 97.94 207 ILE A O 1
ATOM 1659 N N . GLN A 1 208 ? -1.710 -19.705 3.225 1.00 98.44 208 GLN A N 1
ATOM 1660 C CA . GLN A 1 208 ? -2.698 -20.761 3.464 1.00 98.44 208 GLN A CA 1
ATOM 1661 C C . GLN A 1 208 ? -3.360 -20.632 4.853 1.00 98.44 208 GLN A C 1
ATOM 1663 O O . GLN A 1 208 ? -2.777 -20.017 5.750 1.00 98.44 208 GLN A O 1
ATOM 1668 N N . PRO A 1 209 ? -4.566 -21.204 5.062 1.00 97.94 209 PRO A N 1
ATOM 1669 C CA . PRO A 1 209 ? -5.226 -21.201 6.368 1.00 97.94 209 PRO A CA 1
ATOM 1670 C C . PRO A 1 209 ? -4.305 -21.664 7.503 1.00 97.94 209 PRO A C 1
ATOM 1672 O O . PRO A 1 209 ? -3.641 -22.693 7.404 1.00 97.94 209 PRO A O 1
ATOM 1675 N N . GLY A 1 210 ? -4.248 -20.879 8.582 1.00 95.50 210 GLY A N 1
ATOM 1676 C CA . GLY A 1 210 ? -3.328 -21.088 9.708 1.00 95.50 210 GLY A CA 1
ATOM 1677 C C . GLY A 1 210 ? -1.927 -20.479 9.538 1.00 95.50 210 GLY A C 1
ATOM 1678 O O . GLY A 1 210 ? -1.182 -20.412 10.517 1.00 95.50 210 GLY A O 1
ATOM 1679 N N . GLY A 1 211 ? -1.577 -19.993 8.345 1.00 96.94 211 GLY A N 1
ATOM 1680 C CA . GLY A 1 211 ? -0.312 -19.322 8.050 1.00 96.94 211 GLY A CA 1
ATOM 1681 C C . GLY A 1 211 ? -0.191 -17.906 8.628 1.00 96.94 211 GLY A C 1
ATOM 1682 O O . GLY A 1 211 ? -1.170 -17.282 9.048 1.00 96.94 211 GLY A O 1
ATOM 1683 N N . GLU A 1 212 ? 1.032 -17.362 8.645 1.00 95.06 212 GLU A N 1
ATOM 1684 C CA . GLU A 1 212 ? 1.302 -16.031 9.210 1.00 95.06 212 GLU A CA 1
ATOM 1685 C C . GLU A 1 212 ? 0.663 -14.881 8.414 1.00 95.06 212 GLU A C 1
ATOM 1687 O O . GLU A 1 212 ? 0.096 -13.968 9.012 1.00 95.06 212 GLU A O 1
ATOM 1692 N N . GLY A 1 213 ? 0.720 -14.930 7.082 1.00 96.00 213 GLY A N 1
ATOM 1693 C CA . GLY A 1 213 ? 0.099 -13.970 6.172 1.00 96.00 213 GLY A CA 1
ATOM 1694 C C . GLY A 1 213 ? -1.414 -14.058 6.225 1.00 96.00 213 GLY A C 1
ATOM 1695 O O . GLY A 1 213 ? -2.079 -13.034 6.336 1.00 96.00 213 GLY A O 1
ATOM 1696 N N . TRP A 1 214 ? -1.946 -15.277 6.286 1.00 97.94 214 TRP A N 1
ATOM 1697 C CA . TRP A 1 214 ? -3.368 -15.523 6.494 1.00 97.94 214 TRP A CA 1
ATOM 1698 C C . TRP A 1 214 ? -3.883 -14.895 7.798 1.00 97.94 214 TRP A C 1
ATOM 1700 O O . TRP A 1 214 ? -4.820 -14.094 7.790 1.00 97.94 214 TRP A O 1
ATOM 1710 N N . ALA A 1 215 ? -3.215 -15.166 8.923 1.00 96.88 215 ALA A N 1
ATOM 1711 C CA . ALA A 1 215 ? -3.577 -14.576 10.211 1.00 96.88 215 ALA A CA 1
ATOM 1712 C C . ALA A 1 215 ? -3.384 -13.048 10.218 1.00 96.88 215 ALA A C 1
ATOM 1714 O O . ALA A 1 215 ? -4.133 -12.316 10.867 1.00 96.88 215 ALA A O 1
ATOM 1715 N N . SER A 1 216 ? -2.375 -12.551 9.501 1.00 95.56 216 SER A N 1
ATOM 1716 C CA . SER A 1 216 ? -2.107 -11.124 9.306 1.00 95.56 216 SER A CA 1
ATOM 1717 C C . SER A 1 216 ? -3.246 -10.435 8.539 1.00 95.56 216 SER A C 1
ATOM 1719 O O . SER A 1 216 ? -3.721 -9.390 8.981 1.00 95.56 216 SER A O 1
ATOM 1721 N N . SER A 1 217 ? -3.773 -11.047 7.471 1.00 97.81 217 SER A N 1
ATOM 1722 C CA . SER A 1 217 ? -4.926 -10.529 6.713 1.00 97.81 217 SER A CA 1
ATOM 1723 C C . SER A 1 217 ? -6.175 -10.397 7.581 1.00 97.81 217 SER A C 1
ATOM 1725 O O . SER A 1 217 ? -6.859 -9.376 7.524 1.00 97.81 217 SER A O 1
ATOM 1727 N N . ILE A 1 218 ? -6.439 -11.377 8.448 1.00 97.62 218 ILE A N 1
ATOM 1728 C CA . ILE A 1 218 ? -7.591 -11.342 9.362 1.00 97.62 218 ILE A CA 1
ATOM 1729 C C . ILE A 1 218 ? -7.439 -10.221 10.398 1.00 97.62 218 ILE A C 1
ATOM 1731 O O . ILE A 1 218 ? -8.402 -9.511 10.694 1.00 97.62 218 ILE A O 1
ATOM 1735 N N . ARG A 1 219 ? -6.226 -10.004 10.927 1.00 95.44 219 ARG A N 1
ATOM 1736 C CA . ARG A 1 219 ? -5.955 -8.863 11.820 1.00 95.44 219 ARG A CA 1
ATOM 1737 C C . ARG A 1 219 ? -6.226 -7.535 11.126 1.00 95.44 219 ARG A C 1
ATOM 1739 O O . ARG A 1 219 ? -6.867 -6.670 11.717 1.00 95.44 219 ARG A O 1
ATOM 1746 N N . VAL A 1 220 ? -5.801 -7.391 9.870 1.00 95.25 220 VAL A N 1
ATOM 1747 C CA . VAL A 1 220 ? -6.082 -6.201 9.055 1.00 95.25 220 VAL A CA 1
ATOM 1748 C C . VAL A 1 220 ? -7.590 -6.021 8.836 1.00 95.25 220 VAL A C 1
ATOM 1750 O O . VAL A 1 220 ? -8.092 -4.916 9.036 1.00 95.25 220 VAL A O 1
ATOM 1753 N N . ARG A 1 221 ? -8.334 -7.091 8.524 1.00 97.50 221 ARG A N 1
ATOM 1754 C CA . ARG A 1 221 ? -9.803 -7.062 8.378 1.00 97.50 221 ARG A CA 1
ATOM 1755 C C . ARG A 1 221 ? -10.499 -6.535 9.637 1.00 97.50 221 ARG A C 1
ATOM 1757 O O . ARG A 1 221 ? -11.306 -5.607 9.571 1.00 97.50 221 ARG A O 1
ATOM 1764 N N . LEU A 1 222 ? -10.127 -7.057 10.807 1.00 96.12 222 LEU A N 1
ATOM 1765 C CA . LEU A 1 222 ? -10.685 -6.623 12.095 1.00 96.12 222 LEU A CA 1
ATOM 1766 C C . LEU A 1 222 ? -10.240 -5.200 12.480 1.00 96.12 222 LEU A C 1
ATOM 1768 O O . LEU A 1 222 ? -11.025 -4.438 13.049 1.00 96.12 222 LEU A O 1
ATOM 1772 N N . LEU A 1 223 ? -9.012 -4.803 12.132 1.00 93.25 223 LEU A N 1
ATOM 1773 C CA . LEU A 1 223 ? -8.534 -3.428 12.295 1.00 93.25 223 LEU A CA 1
ATOM 1774 C C . LEU A 1 223 ? -9.348 -2.449 11.436 1.00 93.25 223 LEU A C 1
ATOM 1776 O O . LEU A 1 223 ? -9.721 -1.379 11.917 1.00 93.25 223 LEU A O 1
ATOM 1780 N N . HIS A 1 224 ? -9.653 -2.805 10.187 1.00 95.25 224 HIS A N 1
ATOM 1781 C CA . HIS A 1 224 ? -10.487 -1.992 9.302 1.00 95.25 224 HIS A CA 1
ATOM 1782 C C . HIS A 1 224 ? -11.892 -1.788 9.878 1.00 95.25 224 HIS A C 1
ATOM 1784 O O . HIS A 1 224 ? -12.362 -0.649 9.949 1.00 95.25 224 HIS A O 1
ATOM 1790 N N . ALA A 1 225 ? -12.521 -2.851 10.387 1.00 95.81 225 ALA A N 1
ATOM 1791 C CA . ALA A 1 225 ? -13.788 -2.741 11.107 1.00 95.81 225 ALA A CA 1
ATOM 1792 C C . ALA A 1 225 ? -13.687 -1.786 12.316 1.00 95.81 225 ALA A C 1
ATOM 1794 O O . ALA A 1 225 ? -14.575 -0.959 12.533 1.00 95.81 225 ALA A O 1
ATOM 1795 N N . ALA A 1 226 ? -12.579 -1.830 13.067 1.00 93.38 226 ALA A N 1
ATOM 1796 C CA . ALA A 1 226 ? -12.385 -0.986 14.249 1.00 93.38 226 ALA A CA 1
ATOM 1797 C C . ALA A 1 226 ? -12.208 0.492 13.903 1.00 93.38 226 ALA A C 1
ATOM 1799 O O . ALA A 1 226 ? -12.792 1.360 14.558 1.00 93.38 226 ALA A O 1
ATOM 1800 N N . VAL A 1 227 ? -11.450 0.786 12.845 1.00 92.25 227 VAL A N 1
ATOM 1801 C CA . VAL A 1 227 ? -11.304 2.145 12.312 1.00 92.25 227 VAL A CA 1
ATOM 1802 C C . VAL A 1 227 ? -12.664 2.681 11.855 1.00 92.25 227 VAL A C 1
ATOM 1804 O O . VAL A 1 227 ? -13.025 3.798 12.234 1.00 92.25 227 VAL A O 1
ATOM 1807 N N . ARG A 1 228 ? -13.432 1.888 11.094 1.00 95.50 228 ARG A N 1
ATOM 1808 C CA . ARG A 1 228 ? -14.754 2.271 10.574 1.00 95.50 228 ARG A CA 1
ATOM 1809 C C . ARG A 1 228 ? -15.729 2.612 11.696 1.00 95.50 228 ARG A C 1
ATOM 1811 O O . ARG A 1 228 ? -16.190 3.753 11.756 1.00 95.50 228 ARG A O 1
ATOM 1818 N N . GLN A 1 229 ? -15.958 1.683 12.630 1.00 93.62 229 GLN A N 1
ATOM 1819 C CA . GLN A 1 229 ? -16.850 1.904 13.775 1.00 93.62 229 GLN A CA 1
ATOM 1820 C C . GLN A 1 229 ? -16.454 3.147 14.570 1.00 93.62 229 GLN A C 1
ATOM 1822 O O . GLN A 1 229 ? -17.305 3.927 14.997 1.00 93.62 229 GLN A O 1
ATOM 1827 N N . ARG A 1 230 ? -15.149 3.359 14.772 1.00 90.50 230 ARG A N 1
ATOM 1828 C CA . ARG A 1 230 ? -14.666 4.500 15.545 1.00 90.50 230 ARG A CA 1
ATOM 1829 C C . ARG A 1 230 ? -14.927 5.832 14.845 1.00 90.50 230 ARG A C 1
ATOM 1831 O O . ARG A 1 230 ? -15.359 6.770 15.514 1.00 90.50 230 ARG A O 1
ATOM 1838 N N . ILE A 1 231 ? -14.665 5.935 13.542 1.00 92.31 231 ILE A N 1
ATOM 1839 C CA . ILE A 1 231 ? -14.919 7.171 12.787 1.00 92.31 231 ILE A CA 1
ATOM 1840 C C . ILE A 1 231 ? -16.417 7.475 12.754 1.00 92.31 231 ILE A C 1
ATOM 1842 O O . ILE A 1 231 ? -16.795 8.611 13.039 1.00 92.31 231 ILE A O 1
ATOM 1846 N N . LEU A 1 232 ? -17.258 6.473 12.477 1.00 94.19 232 LEU A N 1
ATOM 1847 C CA . LEU A 1 232 ? -18.713 6.644 12.436 1.00 94.19 232 LEU A CA 1
ATOM 1848 C C . LEU A 1 232 ? -19.268 7.083 13.795 1.00 94.19 232 LEU A C 1
ATOM 1850 O O . LEU A 1 232 ? -19.969 8.087 13.868 1.00 94.19 232 LEU A O 1
ATOM 1854 N N . LYS A 1 233 ? -18.842 6.443 14.889 1.00 91.81 233 LYS A N 1
ATOM 1855 C CA . LYS A 1 233 ? -19.252 6.828 16.247 1.00 91.81 233 LYS A CA 1
ATOM 1856 C C . LYS A 1 233 ? -18.859 8.263 16.613 1.00 91.81 233 LYS A C 1
ATOM 1858 O O . LYS A 1 233 ? -19.593 8.943 17.319 1.00 91.81 233 LYS A O 1
ATOM 1863 N N . LEU A 1 234 ? -17.693 8.737 16.164 1.00 89.38 234 LEU A N 1
ATOM 1864 C CA . LEU A 1 234 ? -17.295 10.136 16.368 1.00 89.38 234 LEU A CA 1
ATOM 1865 C C . LEU A 1 234 ? -18.128 11.098 15.516 1.00 89.38 234 LEU A C 1
ATOM 1867 O O . LEU A 1 234 ? -18.457 12.187 15.989 1.00 89.38 234 LEU A O 1
ATOM 1871 N N . ALA A 1 235 ? -18.467 10.702 14.288 1.00 90.88 235 ALA A N 1
ATOM 1872 C CA . ALA A 1 235 ? -19.299 11.484 13.382 1.00 90.88 235 ALA A CA 1
ATOM 1873 C C . ALA A 1 235 ? -20.745 11.617 13.888 1.00 90.88 235 ALA A C 1
ATOM 1875 O O . ALA A 1 235 ? -21.309 12.700 13.791 1.00 90.88 235 ALA A O 1
ATOM 1876 N N . GLU A 1 236 ? -21.313 10.578 14.511 1.00 89.88 236 GLU A N 1
ATOM 1877 C CA . GLU A 1 236 ? -22.630 10.641 15.172 1.00 89.88 236 GLU A CA 1
ATOM 1878 C C . GLU A 1 236 ? -22.680 11.744 16.233 1.00 89.88 236 GLU A C 1
ATOM 1880 O O . GLU A 1 236 ? -23.630 12.518 16.316 1.00 89.88 236 GLU A O 1
ATOM 1885 N N . THR A 1 237 ? -21.624 11.843 17.041 1.00 88.31 237 THR A N 1
ATOM 1886 C CA . THR A 1 237 ? -21.519 12.850 18.101 1.00 88.31 237 THR A CA 1
ATOM 1887 C C . THR A 1 237 ? -21.119 14.238 17.595 1.00 88.31 237 THR A C 1
ATOM 1889 O O . THR A 1 237 ? -21.367 15.228 18.284 1.00 88.31 237 THR A O 1
ATOM 1892 N N . ARG A 1 238 ? -20.489 14.331 16.419 1.00 87.50 238 ARG A N 1
ATOM 1893 C CA . ARG A 1 238 ? -20.042 15.585 15.801 1.00 87.50 238 ARG A CA 1
ATOM 1894 C C . ARG A 1 238 ? -20.098 15.464 14.269 1.00 87.50 238 ARG A C 1
ATOM 1896 O O . ARG A 1 238 ? -19.089 15.088 13.666 1.00 87.50 238 ARG A O 1
ATOM 1903 N N . PRO A 1 239 ? -21.236 15.786 13.629 1.00 87.31 239 PRO A N 1
ATOM 1904 C CA . PRO A 1 239 ? -21.440 15.553 12.196 1.00 87.31 239 PRO A CA 1
ATOM 1905 C C . PRO A 1 239 ? -20.415 16.238 11.284 1.00 87.31 239 PRO A C 1
ATOM 1907 O O . PRO A 1 239 ? -20.086 15.723 10.217 1.00 87.31 239 PRO A O 1
ATOM 1910 N N . GLU A 1 240 ? -19.834 17.366 11.703 1.00 87.44 240 GLU A N 1
ATOM 1911 C CA . GLU A 1 240 ? -18.777 18.042 10.945 1.00 87.44 240 GLU A CA 1
ATOM 1912 C C . GLU A 1 240 ? -17.424 17.305 10.964 1.00 87.44 240 GLU A C 1
ATOM 1914 O O . GLU A 1 240 ? -16.513 17.672 10.221 1.00 87.44 240 GLU A O 1
ATOM 1919 N N . TYR A 1 241 ? -17.261 16.276 11.807 1.00 87.69 241 TYR A N 1
ATOM 1920 C CA . TYR A 1 241 ? -16.029 15.494 11.894 1.00 87.69 241 TYR A CA 1
ATOM 1921 C C . TYR A 1 241 ? -15.789 14.672 10.626 1.00 87.69 241 TYR A C 1
ATOM 1923 O O . TYR A 1 241 ? -14.677 14.687 10.099 1.00 87.69 241 TYR A O 1
ATOM 1931 N N . TYR A 1 242 ? -16.803 13.967 10.119 1.00 92.31 242 TYR A N 1
ATOM 1932 C CA . TYR A 1 242 ? -16.714 13.137 8.916 1.00 92.31 242 TYR A CA 1
ATOM 1933 C C . TYR A 1 242 ? -18.080 13.052 8.228 1.00 92.31 242 TYR A C 1
ATOM 1935 O O . TYR A 1 242 ? -19.067 12.691 8.860 1.00 92.31 242 TYR A O 1
ATOM 1943 N N . SER A 1 243 ? -18.130 13.354 6.929 1.00 93.44 243 SER A N 1
ATOM 1944 C CA . SER A 1 243 ? -19.360 13.287 6.133 1.00 93.44 243 SER A CA 1
ATOM 1945 C C . SER A 1 243 ? -19.403 11.986 5.335 1.00 93.44 243 SER A C 1
ATOM 1947 O O . SER A 1 243 ? -18.653 11.829 4.372 1.00 93.44 243 SER A O 1
ATOM 1949 N N . VAL A 1 244 ? -20.303 11.078 5.722 1.00 94.12 244 VAL A N 1
ATOM 1950 C CA . VAL A 1 244 ? -20.565 9.827 4.986 1.00 94.12 244 VAL A CA 1
ATOM 1951 C C . VAL A 1 244 ? -21.185 10.106 3.617 1.00 94.12 244 VAL A C 1
ATOM 1953 O O . VAL A 1 244 ? -20.885 9.415 2.656 1.00 94.12 244 VAL A O 1
ATOM 1956 N N . GLU A 1 245 ? -22.005 11.149 3.497 1.00 92.50 245 GLU A N 1
ATOM 1957 C CA . GLU A 1 245 ? -22.577 11.570 2.213 1.00 92.50 245 GLU A CA 1
ATOM 1958 C C . GLU A 1 245 ? -21.481 11.957 1.212 1.00 92.50 245 GLU A C 1
ATOM 1960 O O . GLU A 1 245 ? -21.481 11.514 0.068 1.00 92.50 245 GLU A O 1
ATOM 1965 N N . LYS A 1 246 ? -20.500 12.749 1.656 1.00 91.44 246 LYS A N 1
ATOM 1966 C CA . LYS A 1 246 ? -19.422 13.223 0.786 1.00 91.44 246 LYS A CA 1
ATOM 1967 C C . LYS A 1 246 ? -18.353 12.162 0.539 1.00 91.44 246 LYS A C 1
ATOM 1969 O O . LYS A 1 246 ? -17.761 12.134 -0.540 1.00 91.44 246 LYS A O 1
ATOM 1974 N N . TYR A 1 247 ? -18.043 11.350 1.551 1.00 93.00 247 TYR A N 1
ATOM 1975 C CA . TYR A 1 247 ? -16.881 10.461 1.531 1.00 93.00 247 TYR A CA 1
ATOM 1976 C C . TYR A 1 247 ? -17.210 8.961 1.533 1.00 93.00 247 TYR A C 1
ATOM 1978 O O . TYR A 1 247 ? -16.298 8.132 1.496 1.00 93.00 247 TYR A O 1
ATOM 1986 N N . GLY A 1 248 ? -18.486 8.594 1.511 1.00 95.19 248 GLY A N 1
ATOM 1987 C CA . GLY A 1 248 ? -18.912 7.214 1.706 1.00 95.19 248 GLY A CA 1
ATOM 1988 C C . GLY A 1 248 ? -18.669 6.734 3.137 1.00 95.19 248 GLY A C 1
ATOM 1989 O O . GLY A 1 248 ? -18.221 7.473 4.015 1.00 95.19 248 GLY A O 1
ATOM 1990 N N . VAL A 1 249 ? -18.974 5.466 3.386 1.00 96.88 249 VAL A N 1
ATOM 1991 C CA . VAL A 1 249 ? -18.629 4.806 4.648 1.00 96.88 249 VAL A CA 1
ATOM 1992 C C . VAL A 1 249 ? -17.104 4.617 4.702 1.00 96.88 249 VAL A C 1
ATOM 1994 O O . VAL A 1 249 ? -16.523 4.214 3.694 1.00 96.88 249 VAL A O 1
ATOM 1997 N N . PRO A 1 250 ? -16.417 4.885 5.831 1.00 96.38 250 PRO A N 1
ATOM 1998 C CA . PRO A 1 250 ? -14.976 4.671 5.918 1.00 96.38 250 PRO A CA 1
ATOM 1999 C C . PRO A 1 250 ? -14.595 3.218 5.614 1.00 96.38 250 PRO A C 1
ATOM 2001 O O . PRO A 1 250 ? -15.148 2.295 6.215 1.00 96.38 250 PRO A O 1
ATOM 2004 N N . ILE A 1 251 ? -13.601 3.014 4.743 1.00 96.56 251 ILE A N 1
ATOM 2005 C CA . ILE A 1 251 ? -13.143 1.671 4.349 1.00 96.56 251 ILE A CA 1
ATOM 2006 C C . ILE A 1 251 ? -14.324 0.869 3.777 1.00 96.56 251 ILE A C 1
ATOM 2008 O O . ILE A 1 251 ? -14.640 -0.224 4.242 1.00 96.56 251 ILE A O 1
ATOM 2012 N N . ASN A 1 252 ? -15.046 1.467 2.835 1.00 97.25 252 ASN A N 1
ATOM 2013 C CA . ASN A 1 252 ? -16.101 0.778 2.098 1.00 97.25 252 ASN A CA 1
ATOM 2014 C C . ASN A 1 252 ? -15.522 -0.207 1.074 1.00 97.25 252 ASN A C 1
ATOM 2016 O O . ASN A 1 252 ? -14.303 -0.333 0.911 1.00 97.25 252 ASN A O 1
ATOM 2020 N N . ASP A 1 253 ? -16.407 -0.921 0.395 1.00 97.88 253 ASP A N 1
ATOM 2021 C CA . ASP A 1 253 ? -16.038 -1.919 -0.600 1.00 97.88 253 ASP A CA 1
ATOM 2022 C C . ASP A 1 253 ? -15.256 -1.311 -1.767 1.00 97.88 253 ASP A C 1
ATOM 2024 O O . ASP A 1 253 ? -14.230 -1.868 -2.162 1.00 97.88 253 ASP A O 1
ATOM 2028 N N . LEU A 1 254 ? -15.653 -0.127 -2.253 1.00 97.31 254 LEU A N 1
ATOM 2029 C CA . LEU A 1 254 ? -14.920 0.564 -3.318 1.00 97.31 254 LEU A CA 1
ATOM 2030 C C . LEU A 1 254 ? -13.495 0.940 -2.881 1.00 97.31 254 LEU A C 1
ATOM 2032 O O . LEU A 1 254 ? -12.550 0.745 -3.641 1.00 97.31 254 LEU A O 1
ATOM 2036 N N . ASP A 1 255 ? -13.314 1.433 -1.653 1.00 96.44 255 ASP A N 1
ATOM 2037 C CA . ASP A 1 255 ? -11.995 1.746 -1.077 1.00 96.44 255 ASP A CA 1
ATOM 2038 C C . ASP A 1 255 ? -11.123 0.503 -0.904 1.00 96.44 255 ASP A C 1
ATOM 2040 O O . ASP A 1 255 ? -9.905 0.542 -1.117 1.00 96.44 255 ASP A O 1
ATOM 2044 N N . SER A 1 256 ? -11.744 -0.601 -0.500 1.00 97.06 256 SER A N 1
ATOM 2045 C CA . SER A 1 256 ? -11.067 -1.875 -0.275 1.00 97.06 256 SER A CA 1
ATOM 2046 C C . SER A 1 256 ? -10.596 -2.457 -1.608 1.00 97.06 256 SER A C 1
ATOM 2048 O O . SER A 1 256 ? -9.409 -2.750 -1.763 1.00 97.06 256 SER A O 1
ATOM 2050 N N . MET A 1 257 ? -11.468 -2.472 -2.619 1.00 97.69 257 MET A N 1
ATOM 2051 C CA . MET A 1 257 ? -11.130 -2.828 -3.998 1.00 97.69 257 MET A CA 1
ATOM 2052 C C . MET A 1 257 ? -10.063 -1.900 -4.583 1.00 97.69 257 MET A C 1
ATOM 2054 O O . MET A 1 257 ? -9.110 -2.370 -5.202 1.00 97.69 257 MET A O 1
ATOM 2058 N N . ALA A 1 258 ? -10.160 -0.588 -4.347 1.00 96.75 258 ALA A N 1
ATOM 2059 C CA . ALA A 1 258 ? -9.151 0.366 -4.793 1.00 96.75 258 ALA A CA 1
ATOM 2060 C C . ALA A 1 258 ? -7.781 0.075 -4.181 1.00 96.75 258 ALA A C 1
ATOM 2062 O O . ALA A 1 258 ? -6.764 0.115 -4.876 1.00 96.75 258 ALA A O 1
ATOM 2063 N N . THR A 1 259 ? -7.761 -0.291 -2.900 1.00 96.00 259 THR A N 1
ATOM 2064 C CA . THR A 1 259 ? -6.541 -0.691 -2.202 1.00 96.00 259 THR A CA 1
ATOM 2065 C C . THR A 1 259 ? -5.949 -1.956 -2.830 1.00 96.00 259 THR A C 1
ATOM 2067 O O . THR A 1 259 ? -4.778 -1.955 -3.208 1.00 96.00 259 THR A O 1
ATOM 2070 N N . ILE A 1 260 ? -6.746 -3.008 -3.050 1.00 98.00 260 ILE A N 1
ATOM 2071 C CA . ILE A 1 260 ? -6.276 -4.228 -3.733 1.00 98.00 260 ILE A CA 1
ATOM 2072 C C . ILE A 1 260 ? -5.773 -3.913 -5.150 1.00 98.00 260 ILE A C 1
ATOM 2074 O O . ILE A 1 260 ? -4.716 -4.407 -5.552 1.00 98.00 260 ILE A O 1
ATOM 2078 N N . SER A 1 261 ? -6.449 -3.030 -5.890 1.00 97.75 261 SER A N 1
ATOM 2079 C CA . SER A 1 261 ? -6.028 -2.597 -7.226 1.00 97.75 261 SER A CA 1
ATOM 2080 C C . SER A 1 261 ? -4.658 -1.911 -7.214 1.00 97.75 261 SER A C 1
ATOM 2082 O O . SER A 1 261 ? -3.826 -2.218 -8.070 1.00 97.75 261 SER A O 1
ATOM 2084 N N . VAL A 1 262 ? -4.370 -1.021 -6.252 1.00 96.19 262 VAL A N 1
ATOM 2085 C CA . VAL A 1 262 ? -3.065 -0.325 -6.196 1.00 96.19 262 VAL A CA 1
ATOM 2086 C C . VAL A 1 262 ? -1.897 -1.230 -5.816 1.00 96.19 262 VAL A C 1
ATOM 2088 O O . VAL A 1 262 ? -0.755 -0.907 -6.149 1.00 96.19 262 VAL A O 1
ATOM 2091 N N . PHE A 1 263 ? -2.162 -2.359 -5.160 1.00 96.62 263 PHE A N 1
ATOM 2092 C CA . PHE A 1 263 ? -1.164 -3.391 -4.886 1.00 96.62 263 PHE A CA 1
ATOM 2093 C C . PHE A 1 263 ? -0.981 -4.389 -6.040 1.00 96.62 263 PHE A C 1
ATOM 2095 O O . PHE A 1 263 ? 0.051 -5.054 -6.113 1.00 96.62 263 PHE A O 1
ATOM 2102 N N . SER A 1 264 ? -1.951 -4.474 -6.953 1.00 97.38 264 SER A N 1
ATOM 2103 C CA . SER A 1 264 ? -2.009 -5.485 -8.009 1.00 97.38 264 SER A CA 1
ATOM 2104 C C . SER A 1 264 ? -1.952 -4.859 -9.405 1.00 97.38 264 SER A C 1
ATOM 2106 O O . SER A 1 264 ? -0.866 -4.618 -9.938 1.00 97.38 264 SER A O 1
ATOM 2108 N N . GLY A 1 265 ? -3.108 -4.549 -9.993 1.00 96.88 265 GLY A N 1
ATOM 2109 C CA . GLY A 1 265 ? -3.243 -4.031 -11.347 1.00 96.88 265 GLY A CA 1
ATOM 2110 C C . GLY A 1 265 ? -2.433 -2.765 -11.598 1.00 96.88 265 GLY A C 1
ATOM 2111 O O . GLY A 1 265 ? -1.765 -2.651 -12.629 1.00 96.88 265 GLY A O 1
ATOM 2112 N N . THR A 1 266 ? -2.384 -1.850 -10.630 1.00 96.06 266 THR A N 1
ATOM 2113 C CA . THR A 1 266 ? -1.616 -0.614 -10.801 1.00 96.06 266 THR A CA 1
ATOM 2114 C C . THR A 1 266 ? -0.109 -0.857 -10.835 1.00 96.06 266 THR A C 1
ATOM 2116 O O . THR A 1 266 ? 0.608 -0.150 -11.549 1.00 96.06 266 THR A O 1
ATOM 2119 N N . LEU A 1 267 ? 0.395 -1.912 -10.183 1.00 96.75 267 LEU A N 1
ATOM 2120 C CA . LEU A 1 267 ? 1.781 -2.327 -10.390 1.00 96.75 267 LEU A CA 1
ATOM 2121 C C . LEU A 1 267 ? 2.000 -2.859 -11.810 1.00 96.75 267 LEU A C 1
ATOM 2123 O O . LEU A 1 267 ? 2.917 -2.394 -12.490 1.00 96.75 267 LEU A O 1
ATOM 2127 N N . ILE A 1 268 ? 1.128 -3.764 -12.265 1.00 97.50 268 ILE A N 1
ATOM 2128 C CA . ILE A 1 268 ? 1.228 -4.436 -13.568 1.00 97.50 268 ILE A CA 1
ATOM 2129 C C . ILE A 1 268 ? 1.174 -3.444 -14.734 1.00 97.50 268 ILE A C 1
ATOM 2131 O O . ILE A 1 268 ? 2.029 -3.483 -15.618 1.00 97.50 268 ILE A O 1
ATOM 2135 N N . TRP A 1 269 ? 0.161 -2.576 -14.764 1.00 95.50 269 TRP A N 1
ATOM 2136 C CA . TRP A 1 269 ? -0.172 -1.783 -15.953 1.00 95.50 269 TRP A CA 1
ATOM 2137 C C . TRP A 1 269 ? 0.282 -0.328 -15.884 1.00 95.50 269 TRP A C 1
ATOM 2139 O O . TRP A 1 269 ? 0.249 0.360 -16.906 1.00 95.50 269 TRP A O 1
ATOM 2149 N N . LEU A 1 270 ? 0.750 0.144 -14.724 1.00 93.00 270 LEU A N 1
ATOM 2150 C CA . LEU A 1 270 ? 1.221 1.518 -14.571 1.00 93.00 270 LEU A CA 1
ATOM 2151 C C . LEU A 1 270 ? 2.639 1.608 -14.017 1.00 93.00 270 LEU A C 1
ATOM 2153 O O . LEU A 1 270 ? 3.514 2.199 -14.655 1.00 93.00 270 LEU A O 1
ATOM 2157 N N . SER A 1 271 ? 2.878 1.033 -12.843 1.00 95.31 271 SER A N 1
ATOM 2158 C CA . SER A 1 271 ? 4.125 1.231 -12.109 1.00 95.31 271 SER A CA 1
ATOM 2159 C C . SER A 1 271 ? 5.324 0.561 -12.776 1.00 95.31 271 SER A C 1
ATOM 2161 O O . SER A 1 271 ? 6.323 1.224 -13.061 1.00 95.31 271 SER A O 1
ATOM 2163 N N . TRP A 1 272 ? 5.241 -0.740 -13.062 1.00 96.62 272 TRP A N 1
ATOM 2164 C CA . TRP A 1 272 ? 6.322 -1.479 -13.711 1.00 96.62 272 TRP A CA 1
ATOM 2165 C C . TRP A 1 272 ? 6.588 -0.989 -15.143 1.00 96.62 272 TRP A C 1
ATOM 2167 O O . TRP A 1 272 ? 7.753 -0.700 -15.430 1.00 96.62 272 TRP A O 1
ATOM 2177 N N . PRO A 1 273 ? 5.575 -0.736 -16.003 1.00 95.44 273 PRO A N 1
ATOM 2178 C CA . PRO A 1 273 ? 5.806 -0.164 -17.329 1.00 95.44 273 PRO A CA 1
ATOM 2179 C C . PRO A 1 273 ? 6.485 1.203 -17.286 1.00 95.44 273 PRO A C 1
ATOM 2181 O O . PRO A 1 273 ? 7.388 1.474 -18.079 1.00 95.44 273 PRO A O 1
ATOM 2184 N N . ARG A 1 274 ? 6.127 2.067 -16.320 1.00 94.25 274 ARG A N 1
ATOM 2185 C CA . ARG A 1 274 ? 6.813 3.356 -16.136 1.00 94.25 274 ARG A CA 1
ATOM 2186 C C . ARG A 1 274 ? 8.265 3.177 -15.679 1.00 94.25 274 ARG A C 1
ATOM 2188 O O . ARG A 1 274 ? 9.049 4.088 -15.904 1.00 94.25 274 ARG A O 1
ATOM 2195 N N . GLN A 1 275 ? 8.647 2.023 -15.134 1.00 96.38 275 GLN A N 1
ATOM 2196 C CA . GLN A 1 275 ? 10.033 1.648 -14.809 1.00 96.38 275 GLN A CA 1
ATOM 2197 C C . GLN A 1 275 ? 10.713 0.815 -15.914 1.00 96.38 275 GLN A C 1
ATOM 2199 O O . GLN A 1 275 ? 11.838 0.360 -15.726 1.00 96.38 275 GLN A O 1
ATOM 2204 N N . GLY A 1 276 ? 10.052 0.608 -17.060 1.00 95.12 276 GLY A N 1
ATOM 2205 C CA . GLY A 1 276 ? 10.565 -0.183 -18.185 1.00 95.12 276 GLY A CA 1
ATOM 2206 C C . GLY A 1 276 ? 10.392 -1.699 -18.037 1.00 95.12 276 GLY A C 1
ATOM 2207 O O . GLY A 1 276 ? 10.934 -2.460 -18.841 1.00 95.12 276 GLY A O 1
ATOM 2208 N N . ILE A 1 277 ? 9.638 -2.150 -17.033 1.00 95.94 277 ILE A N 1
ATOM 2209 C CA . ILE A 1 277 ? 9.358 -3.560 -16.757 1.00 95.94 277 ILE A CA 1
ATOM 2210 C C . ILE A 1 277 ? 7.987 -3.935 -17.324 1.00 95.94 277 ILE A C 1
ATOM 2212 O O . ILE A 1 277 ? 6.969 -3.367 -16.938 1.00 95.94 277 ILE A O 1
ATOM 2216 N N . TYR A 1 278 ? 7.963 -4.936 -18.199 1.00 95.56 278 TYR A N 1
ATOM 2217 C CA . TYR A 1 278 ? 6.752 -5.508 -18.777 1.00 95.56 278 TYR A CA 1
ATOM 2218 C C . TYR A 1 278 ? 6.674 -6.992 -18.418 1.00 95.56 278 TYR A C 1
ATOM 2220 O O . TYR A 1 278 ? 7.550 -7.798 -18.772 1.00 95.56 278 TYR A O 1
ATOM 2228 N N . VAL A 1 279 ? 5.628 -7.337 -17.674 1.00 95.31 279 VAL A N 1
ATOM 2229 C CA . VAL A 1 279 ? 5.360 -8.711 -17.248 1.00 95.31 279 VAL A CA 1
ATOM 2230 C C . VAL A 1 279 ? 4.710 -9.505 -18.376 1.00 95.31 279 VAL A C 1
ATOM 2232 O O . VAL A 1 279 ? 4.068 -8.941 -19.263 1.00 95.31 279 VAL A O 1
ATOM 2235 N N . ARG A 1 280 ? 4.900 -10.822 -18.360 1.00 95.81 280 ARG A N 1
ATOM 2236 C CA . ARG A 1 280 ? 4.202 -11.746 -19.258 1.00 95.81 280 ARG A CA 1
ATOM 2237 C C . ARG A 1 280 ? 2.729 -11.829 -18.867 1.00 95.81 280 ARG A C 1
ATOM 2239 O O . ARG A 1 280 ? 2.370 -11.600 -17.716 1.00 95.81 280 ARG A O 1
ATOM 2246 N N . GLU A 1 281 ? 1.888 -12.231 -19.810 1.00 97.06 281 GLU A N 1
ATOM 2247 C CA . GLU A 1 281 ? 0.452 -12.400 -19.570 1.00 97.06 281 GLU A CA 1
ATOM 2248 C C . GLU A 1 281 ? 0.169 -13.364 -18.410 1.00 97.06 281 GLU A C 1
ATOM 2250 O O . GLU A 1 281 ? -0.556 -13.007 -17.486 1.00 97.06 281 GLU A O 1
ATOM 2255 N N . GLN A 1 282 ? 0.843 -14.520 -18.381 1.00 98.19 282 GLN A N 1
ATOM 2256 C CA . GLN A 1 282 ? 0.710 -15.473 -17.276 1.00 98.19 282 GLN A CA 1
ATOM 2257 C C . GLN A 1 282 ? 1.160 -14.885 -15.930 1.00 98.19 282 GLN A C 1
ATOM 2259 O O . GLN A 1 282 ? 0.526 -15.139 -14.913 1.00 98.19 282 GLN A O 1
ATOM 2264 N N . GLU A 1 283 ? 2.212 -14.057 -15.913 1.00 98.06 283 GLU A N 1
ATOM 2265 C CA . GLU A 1 283 ? 2.660 -13.387 -14.684 1.00 98.06 283 GLU A CA 1
ATOM 2266 C C . GLU A 1 283 ? 1.595 -12.409 -14.171 1.00 98.06 283 GLU A C 1
ATOM 2268 O O . GLU A 1 283 ? 1.376 -12.324 -12.967 1.00 98.06 283 GLU A O 1
ATOM 2273 N N . ALA A 1 284 ? 0.902 -11.699 -15.069 1.00 98.69 284 ALA A N 1
ATOM 2274 C CA . ALA A 1 284 ? -0.213 -10.836 -14.692 1.00 98.69 284 ALA A CA 1
ATOM 2275 C C . ALA A 1 284 ? -1.399 -11.648 -14.146 1.00 98.69 284 ALA A C 1
ATOM 2277 O O . ALA A 1 284 ? -1.961 -11.270 -13.122 1.00 98.69 284 ALA A O 1
ATOM 2278 N N . VAL A 1 285 ? -1.749 -12.770 -14.785 1.00 98.81 285 VAL A N 1
ATOM 2279 C CA . VAL A 1 285 ? -2.810 -13.680 -14.319 1.00 98.81 285 VAL A CA 1
ATOM 2280 C C . VAL A 1 285 ? -2.498 -14.214 -12.919 1.00 98.81 285 VAL A C 1
ATOM 2282 O O . VAL A 1 285 ? -3.321 -14.082 -12.015 1.00 98.81 285 VAL A O 1
ATOM 2285 N N . ASP A 1 286 ? -1.292 -14.748 -12.717 1.00 98.81 286 ASP A N 1
ATOM 2286 C CA . ASP A 1 286 ? -0.863 -15.313 -11.435 1.00 98.81 286 ASP A CA 1
ATOM 2287 C C . ASP A 1 286 ? -0.794 -14.231 -10.333 1.00 98.81 286 ASP A C 1
ATOM 2289 O O . ASP A 1 286 ? -1.187 -14.466 -9.189 1.00 98.81 286 ASP A O 1
ATOM 2293 N N . TYR A 1 287 ? -0.341 -13.015 -10.667 1.00 98.75 287 TYR A N 1
ATOM 2294 C CA . TYR A 1 287 ? -0.250 -11.910 -9.706 1.00 98.75 287 TYR A CA 1
ATOM 2295 C C . TYR A 1 287 ? -1.619 -11.341 -9.313 1.00 98.75 287 TYR A C 1
ATOM 2297 O O . TYR A 1 287 ? -1.834 -11.022 -8.143 1.00 98.75 287 TYR A O 1
ATOM 2305 N N . ILE A 1 288 ? -2.566 -11.243 -10.254 1.00 98.81 288 ILE A N 1
ATOM 2306 C CA . ILE A 1 288 ? -3.950 -10.864 -9.938 1.00 98.81 288 ILE A CA 1
ATOM 2307 C C . ILE A 1 288 ? -4.609 -11.927 -9.052 1.00 98.81 288 ILE A C 1
ATOM 2309 O O . ILE A 1 288 ? -5.254 -11.559 -8.075 1.00 98.81 288 ILE A O 1
ATOM 2313 N N . ALA A 1 289 ? -4.398 -13.221 -9.317 1.00 98.81 289 ALA A N 1
ATOM 2314 C CA . ALA A 1 289 ? -4.942 -14.295 -8.483 1.00 98.81 289 ALA A CA 1
ATOM 2315 C C . ALA A 1 289 ? -4.440 -14.228 -7.028 1.00 98.81 289 ALA A C 1
ATOM 2317 O O . ALA A 1 289 ? -5.240 -14.338 -6.096 1.00 98.81 289 ALA A O 1
ATOM 2318 N N . LEU A 1 290 ? -3.142 -13.961 -6.825 1.00 98.81 290 LEU A N 1
ATOM 2319 C CA . LEU A 1 290 ? -2.566 -13.719 -5.496 1.00 98.81 290 LEU A CA 1
ATOM 2320 C C . LEU A 1 290 ? -3.318 -12.609 -4.752 1.00 98.81 290 LEU A C 1
ATOM 2322 O O . LEU A 1 290 ? -3.755 -12.796 -3.617 1.00 98.81 290 LEU A O 1
ATOM 2326 N N . TRP A 1 291 ? -3.488 -11.454 -5.391 1.00 98.69 291 TRP A N 1
ATOM 2327 C CA . TRP A 1 291 ? -4.138 -10.308 -4.759 1.00 98.69 291 TRP A CA 1
ATOM 2328 C C . TRP A 1 291 ? -5.653 -10.454 -4.633 1.00 98.69 291 TRP A C 1
ATOM 2330 O O . TRP A 1 291 ? -6.222 -9.914 -3.687 1.00 98.69 291 TRP A O 1
ATOM 2340 N N . ARG A 1 292 ? -6.299 -11.236 -5.504 1.00 98.69 292 ARG A N 1
ATOM 2341 C CA . ARG A 1 292 ? -7.698 -11.649 -5.346 1.00 98.69 292 ARG A CA 1
ATOM 2342 C C . ARG A 1 292 ? -7.881 -12.452 -4.061 1.00 98.69 292 ARG A C 1
ATOM 2344 O O . ARG A 1 292 ? -8.812 -12.185 -3.307 1.00 98.69 292 ARG A O 1
ATOM 2351 N N . TYR A 1 293 ? -6.973 -13.389 -3.780 1.00 98.81 293 TYR A N 1
ATOM 2352 C CA . TYR A 1 293 ? -7.015 -14.180 -2.551 1.00 98.81 293 TYR A CA 1
ATOM 2353 C C . TYR A 1 293 ? -6.693 -13.354 -1.299 1.00 98.81 293 TYR A C 1
ATOM 2355 O O . TYR A 1 293 ? -7.395 -13.465 -0.298 1.00 98.81 293 TYR A O 1
ATOM 2363 N N . ILE A 1 294 ? -5.718 -12.441 -1.361 1.00 98.62 294 ILE A N 1
ATOM 2364 C CA . ILE A 1 294 ? -5.495 -11.477 -0.268 1.00 98.62 294 ILE A CA 1
ATOM 2365 C C . ILE A 1 294 ? -6.753 -10.620 -0.047 1.00 98.62 294 ILE A C 1
ATOM 2367 O O . ILE A 1 294 ? -7.161 -10.435 1.097 1.00 98.62 294 ILE A O 1
ATOM 2371 N N . GLY A 1 295 ? -7.393 -10.157 -1.128 1.00 98.31 295 GLY A N 1
ATOM 2372 C CA . GLY A 1 295 ? -8.667 -9.434 -1.118 1.00 98.31 295 GLY A CA 1
ATOM 2373 C C . GLY A 1 295 ? -9.776 -10.190 -0.387 1.00 98.31 295 GLY A C 1
ATOM 2374 O O . GLY A 1 295 ? -10.415 -9.620 0.494 1.00 98.31 295 GLY A O 1
ATOM 2375 N N . TYR A 1 296 ? -9.931 -11.484 -0.682 1.00 98.50 296 TYR A N 1
ATOM 2376 C CA . TYR A 1 296 ? -10.856 -12.378 0.021 1.00 98.50 296 TYR A CA 1
ATOM 2377 C C . TYR A 1 296 ? -10.590 -12.402 1.534 1.00 98.50 296 TYR A C 1
ATOM 2379 O O . TYR A 1 296 ? -11.494 -12.161 2.331 1.00 98.50 296 TYR A O 1
ATOM 2387 N N . LEU A 1 297 ? -9.334 -12.608 1.944 1.00 98.44 297 LEU A N 1
ATOM 2388 C CA . LEU A 1 297 ? -8.974 -12.703 3.363 1.00 98.44 297 LEU A CA 1
ATOM 2389 C C . LEU A 1 297 ? -9.194 -11.393 4.133 1.00 98.44 297 LEU A C 1
ATOM 2391 O O . LEU A 1 297 ? -9.570 -11.428 5.307 1.00 98.44 297 LEU A O 1
ATOM 2395 N N . VAL A 1 298 ? -8.974 -10.240 3.492 1.00 97.44 298 VAL A N 1
ATOM 2396 C CA . VAL A 1 298 ? -9.198 -8.924 4.118 1.00 97.44 298 VAL A CA 1
ATOM 2397 C C . VAL A 1 298 ? -10.657 -8.455 4.058 1.00 97.44 298 VAL A C 1
ATOM 2399 O O . VAL A 1 298 ? -10.954 -7.389 4.595 1.00 97.44 298 VAL A O 1
ATOM 2402 N N . GLY A 1 299 ? -11.559 -9.234 3.447 1.00 97.19 299 GLY A N 1
ATOM 2403 C CA . GLY A 1 299 ? -12.991 -8.928 3.356 1.00 97.19 299 GLY A CA 1
ATOM 2404 C C . GLY A 1 299 ? -13.369 -7.944 2.244 1.00 97.19 299 GLY A C 1
ATOM 2405 O O . GLY A 1 299 ? -14.364 -7.242 2.376 1.00 97.19 299 GLY A O 1
ATOM 2406 N N . SER A 1 300 ? -12.574 -7.848 1.173 1.00 97.88 300 SER A N 1
ATOM 2407 C CA . SER A 1 300 ? -12.883 -7.033 -0.014 1.00 97.88 300 SER A CA 1
ATOM 2408 C C . SER A 1 300 ? -13.663 -7.849 -1.052 1.00 97.88 300 SER A C 1
ATOM 2410 O O . SER A 1 300 ? -13.344 -9.026 -1.240 1.00 97.88 300 SER A O 1
ATOM 2412 N N . PRO A 1 301 ? -14.586 -7.242 -1.826 1.00 97.56 301 PRO A N 1
ATOM 2413 C CA . PRO A 1 301 ? -15.149 -7.895 -3.006 1.00 97.56 301 PRO A CA 1
ATOM 2414 C C . PRO A 1 301 ? -14.056 -8.343 -3.984 1.00 97.56 301 PRO A C 1
ATOM 2416 O O . PRO A 1 301 ? -13.041 -7.658 -4.155 1.00 97.56 301 PRO A O 1
ATOM 2419 N N . THR A 1 302 ? -14.264 -9.500 -4.624 1.00 97.75 302 THR A N 1
ATOM 2420 C CA . THR A 1 302 ? -13.222 -10.179 -5.420 1.00 97.75 302 THR A CA 1
ATOM 2421 C C . THR A 1 302 ? -13.578 -10.416 -6.885 1.00 97.75 302 THR A C 1
ATOM 2423 O O . THR A 1 302 ? -12.708 -10.835 -7.652 1.00 97.75 302 THR A O 1
ATOM 2426 N N . ASP A 1 303 ? -14.817 -10.145 -7.297 1.00 97.31 303 ASP A N 1
ATOM 2427 C CA . ASP A 1 303 ? -15.301 -10.462 -8.648 1.00 97.31 303 ASP A CA 1
ATOM 2428 C C . ASP A 1 303 ? -14.601 -9.641 -9.730 1.00 97.31 303 ASP A C 1
ATOM 2430 O O . ASP A 1 303 ? -14.257 -10.169 -10.789 1.00 97.31 303 ASP A O 1
ATOM 2434 N N . GLU A 1 304 ? -14.269 -8.386 -9.427 1.00 97.44 304 GLU A N 1
ATOM 2435 C CA . GLU A 1 304 ? -13.497 -7.535 -10.338 1.00 97.44 304 GLU A CA 1
ATOM 2436 C C . GLU A 1 304 ? -12.035 -7.958 -10.482 1.00 97.44 304 GLU A C 1
ATOM 2438 O O . GLU A 1 304 ? -11.330 -7.484 -11.364 1.00 97.44 304 GLU A O 1
ATOM 2443 N N . PHE A 1 305 ? -11.567 -8.896 -9.660 1.00 98.56 305 PHE A N 1
ATOM 2444 C CA . PHE A 1 305 ? -10.243 -9.498 -9.790 1.00 98.56 305 PHE A CA 1
ATOM 2445 C C . PHE A 1 305 ? -10.306 -10.910 -10.385 1.00 98.56 305 PHE A C 1
ATOM 2447 O O . PHE A 1 305 ? -9.286 -11.594 -10.440 1.00 98.56 305 PHE A O 1
ATOM 2454 N N . ALA A 1 306 ? -11.478 -11.366 -10.849 1.00 98.06 306 ALA A N 1
ATOM 2455 C CA . ALA A 1 306 ? -11.639 -12.700 -11.427 1.00 98.06 306 ALA A CA 1
ATOM 2456 C C . ALA A 1 306 ? -10.835 -12.899 -12.720 1.00 98.06 306 ALA A C 1
ATOM 2458 O O . ALA A 1 306 ? -10.422 -14.016 -13.023 1.00 98.06 306 ALA A O 1
ATOM 2459 N N . THR A 1 307 ? -10.593 -11.823 -13.472 1.00 98.38 307 THR A N 1
ATOM 2460 C CA . THR A 1 307 ? -9.756 -11.834 -14.675 1.00 98.38 307 THR A CA 1
ATOM 2461 C C . THR A 1 307 ? -8.847 -10.611 -14.706 1.00 98.38 307 THR A C 1
ATOM 2463 O O . THR A 1 307 ? -9.121 -9.585 -14.084 1.00 98.38 307 THR A O 1
ATOM 2466 N N . THR A 1 308 ? -7.762 -10.688 -15.476 1.00 98.19 308 THR A N 1
ATOM 2467 C CA . THR A 1 308 ? -6.872 -9.540 -15.711 1.00 98.19 308 THR A CA 1
ATOM 2468 C C . THR A 1 308 ? -7.584 -8.396 -16.433 1.00 98.19 308 THR A C 1
ATOM 2470 O O . THR A 1 308 ? -7.281 -7.236 -16.166 1.00 98.19 308 THR A O 1
ATOM 2473 N N . ALA A 1 309 ? -8.545 -8.703 -17.311 1.00 97.88 309 ALA A N 1
ATOM 2474 C CA . ALA A 1 309 ? -9.353 -7.705 -18.006 1.00 97.88 309 ALA A CA 1
ATOM 2475 C C . ALA A 1 309 ? -10.215 -6.897 -17.026 1.00 97.88 309 ALA A C 1
ATOM 2477 O O . ALA A 1 309 ? -10.147 -5.669 -17.048 1.00 97.88 309 ALA A O 1
ATOM 2478 N N . LYS A 1 310 ? -10.936 -7.574 -16.122 1.00 98.44 310 LYS A N 1
ATOM 2479 C CA . LYS A 1 310 ? -11.718 -6.924 -15.061 1.00 98.44 310 LYS A CA 1
ATOM 2480 C C . LYS A 1 310 ? -10.838 -6.144 -14.092 1.00 98.44 310 LYS A C 1
ATOM 2482 O O . LYS A 1 310 ? -11.089 -4.969 -13.850 1.00 98.44 310 LYS A O 1
ATOM 2487 N N . ALA A 1 311 ? -9.728 -6.735 -13.642 1.00 98.56 311 ALA A N 1
ATOM 2488 C CA . ALA A 1 311 ? -8.829 -6.074 -12.695 1.00 98.56 311 ALA A CA 1
ATOM 2489 C C . ALA A 1 311 ? -8.236 -4.787 -13.285 1.00 98.56 311 ALA A C 1
ATOM 2491 O O . ALA A 1 311 ? -8.075 -3.778 -12.594 1.00 98.56 311 ALA A O 1
ATOM 2492 N N . LYS A 1 312 ? -7.925 -4.808 -14.585 1.00 97.88 312 LYS A N 1
ATOM 2493 C CA . LYS A 1 312 ? -7.470 -3.628 -15.313 1.00 97.88 312 LYS A CA 1
ATOM 2494 C C . LYS A 1 312 ? -8.588 -2.600 -15.489 1.00 97.88 312 LYS A C 1
ATOM 2496 O O . LYS A 1 312 ? -8.332 -1.420 -15.277 1.00 97.88 312 LYS A O 1
ATOM 2501 N N . ALA A 1 313 ? -9.795 -3.028 -15.845 1.00 97.94 313 ALA A N 1
ATOM 2502 C CA . ALA A 1 313 ? -10.938 -2.137 -16.016 1.00 97.94 313 ALA A CA 1
ATOM 2503 C C . ALA A 1 313 ? -11.335 -1.451 -14.696 1.00 97.94 313 ALA A C 1
ATOM 2505 O O . ALA A 1 313 ? -11.576 -0.245 -14.683 1.00 97.94 313 ALA A O 1
ATOM 2506 N N . LEU A 1 314 ? -11.293 -2.170 -13.569 1.00 98.19 314 LEU A N 1
ATOM 2507 C CA . LEU A 1 314 ? -11.441 -1.599 -12.230 1.00 98.19 314 LEU A CA 1
ATOM 2508 C C . LEU A 1 314 ? -10.362 -0.547 -11.955 1.00 98.19 314 LEU A C 1
ATOM 2510 O O . LEU A 1 314 ? -10.684 0.572 -11.565 1.00 98.19 314 LEU A O 1
ATOM 2514 N N . MET A 1 315 ? -9.085 -0.877 -12.183 1.00 96.88 315 MET A N 1
ATOM 2515 C CA . MET A 1 315 ? -7.985 0.077 -12.020 1.00 96.88 315 MET A CA 1
ATOM 2516 C C . MET A 1 315 ? -8.232 1.352 -12.837 1.00 96.88 315 MET A C 1
ATOM 2518 O O . MET A 1 315 ? -8.120 2.457 -12.310 1.00 96.88 315 MET A O 1
ATOM 2522 N N . GLU A 1 316 ? -8.558 1.210 -14.120 1.00 96.69 316 GLU A N 1
ATOM 2523 C CA . GLU A 1 316 ? -8.811 2.330 -15.029 1.00 96.69 316 GLU A CA 1
ATOM 2524 C C . GLU A 1 316 ? -10.031 3.158 -14.583 1.00 96.69 316 GLU A C 1
ATOM 2526 O O . GLU A 1 316 ? -9.943 4.386 -14.555 1.00 96.69 316 GLU A O 1
ATOM 2531 N N . THR A 1 317 ? -11.104 2.505 -14.126 1.00 96.62 317 THR A N 1
ATOM 2532 C CA . THR A 1 317 ? -12.298 3.153 -13.553 1.00 96.62 317 THR A CA 1
ATOM 2533 C C . THR A 1 317 ? -11.950 4.001 -12.327 1.00 96.62 317 THR A C 1
ATOM 2535 O O . THR A 1 317 ? -12.303 5.175 -12.254 1.00 96.62 317 THR A O 1
ATOM 2538 N N . LEU A 1 318 ? -11.163 3.464 -11.392 1.00 95.19 318 LEU A N 1
ATOM 2539 C CA . LEU A 1 318 ? -10.735 4.198 -10.196 1.00 95.19 318 LEU A CA 1
ATOM 2540 C C . LEU A 1 318 ? -9.896 5.439 -10.537 1.00 95.19 318 LEU A C 1
ATOM 2542 O O . LEU A 1 318 ? -9.999 6.469 -9.871 1.00 95.19 318 LEU A O 1
ATOM 2546 N N . TYR A 1 319 ? -9.072 5.369 -11.586 1.00 93.12 319 TYR A N 1
ATOM 2547 C CA . TYR A 1 319 ? -8.310 6.526 -12.062 1.00 93.12 319 TYR A CA 1
ATOM 2548 C C . TYR A 1 319 ? -9.184 7.608 -12.702 1.00 93.12 319 TYR A C 1
ATOM 2550 O O . TYR A 1 319 ? -8.804 8.781 -12.653 1.00 93.12 319 TYR A O 1
ATOM 2558 N N . LEU A 1 320 ? -10.307 7.227 -13.312 1.00 93.00 320 LEU A N 1
ATOM 2559 C CA . LEU A 1 320 ? -11.276 8.161 -13.884 1.00 93.00 320 LEU A CA 1
ATOM 2560 C C . LEU A 1 320 ? -12.095 8.852 -12.787 1.00 93.00 320 LEU A C 1
ATOM 2562 O O . LEU A 1 320 ? -12.220 10.076 -12.822 1.00 93.00 320 LEU A O 1
ATOM 2566 N N . ASP A 1 321 ? -12.564 8.083 -11.802 1.00 91.06 321 ASP A N 1
ATOM 2567 C CA . ASP A 1 321 ? -13.673 8.510 -10.941 1.00 91.06 321 ASP A CA 1
ATOM 2568 C C . ASP A 1 321 ? -13.278 8.832 -9.490 1.00 91.06 321 ASP A C 1
ATOM 2570 O O . ASP A 1 321 ? -14.011 9.535 -8.797 1.00 91.06 321 ASP A O 1
ATOM 2574 N N . GLU A 1 322 ? -12.139 8.333 -8.989 1.00 92.19 322 GLU A N 1
ATOM 2575 C CA . GLU A 1 322 ? -11.784 8.473 -7.564 1.00 92.19 322 GLU A CA 1
ATOM 2576 C C . GLU A 1 322 ? -10.582 9.392 -7.306 1.00 92.19 322 GLU A C 1
ATOM 2578 O O . GLU A 1 322 ? -10.414 9.906 -6.194 1.00 92.19 322 GLU A O 1
ATOM 2583 N N . ILE A 1 323 ? -9.739 9.648 -8.310 1.00 93.25 323 ILE A N 1
ATOM 2584 C CA . ILE A 1 323 ? -8.565 10.516 -8.151 1.00 93.25 323 ILE A CA 1
ATOM 2585 C C . ILE A 1 323 ? -8.979 11.988 -8.279 1.00 93.25 323 ILE A C 1
ATOM 2587 O O . ILE A 1 323 ? -8.986 12.571 -9.364 1.00 93.25 323 ILE A O 1
ATOM 2591 N N . HIS A 1 324 ? -9.256 12.603 -7.130 1.00 93.06 324 HIS A N 1
ATOM 2592 C CA . HIS A 1 324 ? -9.599 14.017 -6.971 1.00 93.06 324 HIS A CA 1
ATOM 2593 C C . HIS A 1 324 ? -8.820 14.642 -5.799 1.00 93.06 324 HIS A C 1
ATOM 2595 O O . HIS A 1 324 ? -9.373 14.766 -4.708 1.00 93.06 324 HIS A O 1
ATOM 2601 N N . PRO A 1 325 ? -7.541 15.032 -5.974 1.00 94.75 325 PRO A N 1
ATOM 2602 C CA . PRO A 1 325 ? -6.694 15.500 -4.873 1.00 94.75 325 PRO A CA 1
ATOM 2603 C C . PRO A 1 325 ? -7.285 16.690 -4.095 1.00 94.75 325 PRO A C 1
ATOM 2605 O O . PRO A 1 325 ? -7.735 17.667 -4.693 1.00 94.75 325 PRO A O 1
ATOM 2608 N N . SER A 1 326 ? -7.227 16.641 -2.759 1.00 93.69 326 SER A N 1
ATOM 2609 C CA . SER A 1 326 ? -7.667 17.719 -1.858 1.00 93.69 326 SER A CA 1
ATOM 2610 C C . SER A 1 326 ? -6.489 18.436 -1.178 1.00 93.69 326 SER A C 1
ATOM 2612 O O . SER A 1 326 ? -5.332 18.033 -1.301 1.00 93.69 326 SER A O 1
ATOM 2614 N N . GLU A 1 327 ? -6.753 19.488 -0.397 1.00 92.00 327 GLU A N 1
ATOM 2615 C CA . GLU A 1 327 ? -5.706 20.108 0.436 1.00 92.00 327 GLU A CA 1
ATOM 2616 C C . GLU A 1 327 ? -5.101 19.118 1.447 1.00 92.00 327 GLU A C 1
ATOM 2618 O O . GLU A 1 327 ? -3.897 19.137 1.706 1.00 92.00 327 GLU A O 1
ATOM 2623 N N . VAL A 1 328 ? -5.909 18.189 1.966 1.00 89.94 328 VAL A N 1
ATOM 2624 C CA . VAL A 1 328 ? -5.435 17.125 2.863 1.00 89.94 328 VAL A CA 1
ATOM 2625 C C . VAL A 1 328 ? -4.534 16.146 2.103 1.00 89.94 328 VAL A C 1
ATOM 2627 O O . VAL A 1 328 ? -3.496 15.741 2.631 1.00 89.94 328 VAL A O 1
ATOM 2630 N N . SER A 1 329 ? -4.849 15.843 0.837 1.00 93.06 329 SER A N 1
ATOM 2631 C CA . SER A 1 329 ? -3.991 15.027 -0.036 1.00 93.06 329 SER A CA 1
ATOM 2632 C C . SER A 1 329 ? -2.582 15.604 -0.154 1.00 93.06 329 SER A C 1
ATOM 2634 O O . SER A 1 329 ? -1.601 14.870 -0.015 1.00 93.06 329 SER A O 1
ATOM 2636 N N . LYS A 1 330 ? -2.463 16.927 -0.343 1.00 94.00 330 LYS A N 1
ATOM 2637 C CA . LYS A 1 330 ? -1.164 17.614 -0.443 1.00 94.00 330 LYS A CA 1
ATOM 2638 C C . LYS A 1 330 ? -0.334 17.460 0.830 1.00 94.00 330 LYS A C 1
ATOM 2640 O O . LYS A 1 330 ? 0.872 17.211 0.757 1.00 94.00 330 LYS A O 1
ATOM 2645 N N . ILE A 1 331 ? -0.973 17.587 1.997 1.00 89.31 331 ILE A N 1
ATOM 2646 C CA . ILE A 1 331 ? -0.314 17.453 3.303 1.00 89.31 331 ILE A CA 1
ATOM 2647 C C . ILE A 1 331 ? 0.254 16.042 3.472 1.00 89.31 331 ILE A C 1
ATOM 2649 O O . ILE A 1 331 ? 1.436 15.891 3.790 1.00 89.31 331 ILE A O 1
ATOM 2653 N N . LEU A 1 332 ? -0.566 15.011 3.245 1.00 89.00 332 LEU A N 1
ATOM 2654 C CA . LEU A 1 332 ? -0.142 13.624 3.437 1.00 89.00 332 LEU A CA 1
ATOM 2655 C C . LEU A 1 332 ? 0.948 13.221 2.435 1.00 89.00 332 LEU A C 1
ATOM 2657 O O . LEU A 1 332 ? 1.952 12.639 2.846 1.00 89.00 332 LEU A O 1
ATOM 2661 N N . ALA A 1 333 ? 0.814 13.597 1.158 1.00 91.25 333 ALA A N 1
ATOM 2662 C CA . ALA A 1 333 ? 1.831 13.325 0.140 1.00 91.25 333 ALA A CA 1
ATOM 2663 C C . ALA A 1 333 ? 3.197 13.931 0.511 1.00 91.25 333 ALA A C 1
ATOM 2665 O O . ALA A 1 333 ? 4.227 13.257 0.445 1.00 91.25 333 ALA A O 1
ATOM 2666 N N . ASN A 1 334 ? 3.216 15.181 0.985 1.00 90.69 334 ASN A N 1
ATOM 2667 C CA . ASN A 1 334 ? 4.449 15.835 1.424 1.00 90.69 334 ASN A CA 1
ATOM 2668 C C . ASN A 1 334 ? 5.016 15.233 2.723 1.00 90.69 334 ASN A C 1
ATOM 2670 O O . ASN A 1 334 ? 6.236 15.159 2.880 1.00 90.69 334 ASN A O 1
ATOM 2674 N N . ASN A 1 335 ? 4.169 14.768 3.646 1.00 89.19 335 ASN A N 1
ATOM 2675 C CA . ASN A 1 335 ? 4.625 14.068 4.850 1.00 89.19 335 ASN A CA 1
ATOM 2676 C C . ASN A 1 335 ? 5.314 12.735 4.526 1.00 89.19 335 ASN A C 1
ATOM 2678 O O . ASN A 1 335 ? 6.269 12.384 5.219 1.00 89.19 335 ASN A O 1
ATOM 2682 N N . ILE A 1 336 ? 4.870 12.022 3.484 1.00 88.44 336 ILE A N 1
ATOM 2683 C CA . ILE A 1 336 ? 5.508 10.779 3.021 1.00 88.44 336 ILE A CA 1
ATOM 2684 C C . ILE A 1 336 ? 6.924 11.057 2.509 1.00 88.44 336 ILE A C 1
ATOM 2686 O O . ILE A 1 336 ? 7.864 10.382 2.915 1.00 88.44 336 ILE A O 1
ATOM 2690 N N . ILE A 1 337 ? 7.112 12.093 1.685 1.00 88.81 337 ILE A N 1
ATOM 2691 C CA . ILE A 1 337 ? 8.456 12.492 1.236 1.00 88.81 337 ILE A CA 1
ATOM 2692 C C . ILE A 1 337 ? 9.346 12.829 2.440 1.00 88.81 337 ILE A C 1
ATOM 2694 O O . ILE A 1 337 ? 10.455 12.316 2.558 1.00 88.81 337 ILE A O 1
ATOM 2698 N N . ARG A 1 338 ? 8.841 13.635 3.383 1.00 85.88 338 ARG A N 1
ATOM 2699 C CA . ARG A 1 338 ? 9.606 14.066 4.567 1.00 85.88 338 ARG A CA 1
ATOM 2700 C C . ARG A 1 338 ? 9.974 12.924 5.509 1.00 85.88 338 ARG A C 1
ATOM 2702 O O . ARG A 1 338 ? 11.003 13.014 6.166 1.00 85.88 338 ARG A O 1
ATOM 2709 N N . CYS A 1 339 ? 9.140 11.890 5.626 1.00 83.50 339 CYS A N 1
ATOM 2710 C CA . CYS A 1 339 ? 9.421 10.769 6.524 1.00 83.50 339 CYS A CA 1
ATOM 2711 C C . CYS A 1 339 ? 10.393 9.743 5.923 1.00 83.50 339 CYS A C 1
ATOM 2713 O O . CYS A 1 339 ? 10.986 8.971 6.676 1.00 83.50 339 CYS A O 1
ATOM 2715 N N . LEU A 1 340 ? 10.554 9.734 4.596 1.00 84.75 340 LEU A N 1
ATOM 2716 C CA . LEU A 1 340 ? 11.469 8.845 3.875 1.00 84.75 340 LEU A CA 1
ATOM 2717 C C . LEU A 1 340 ? 12.807 9.509 3.534 1.00 84.75 340 LEU A C 1
ATOM 2719 O O . LEU A 1 340 ? 13.799 8.804 3.352 1.00 84.75 340 LEU A O 1
ATOM 2723 N N . GLN A 1 341 ? 12.840 10.840 3.453 1.00 85.75 341 GLN A N 1
ATOM 2724 C CA . GLN A 1 341 ? 14.035 11.597 3.098 1.00 85.75 341 GLN A CA 1
ATOM 2725 C C . GLN A 1 341 ? 15.210 11.277 4.035 1.00 85.75 341 GLN A C 1
ATOM 2727 O O . GLN A 1 341 ? 15.081 11.329 5.262 1.00 85.75 341 GLN A O 1
ATOM 2732 N N . ASP A 1 342 ? 16.365 10.997 3.426 1.00 82.25 342 ASP A N 1
ATOM 2733 C CA . ASP A 1 342 ? 17.646 10.748 4.095 1.00 82.25 342 ASP A CA 1
ATOM 2734 C C . ASP A 1 342 ? 17.574 9.607 5.131 1.00 82.25 342 ASP A C 1
ATOM 2736 O O . ASP A 1 342 ? 18.378 9.531 6.060 1.00 82.25 342 ASP A O 1
ATOM 2740 N N . GLN A 1 343 ? 16.597 8.704 4.984 1.00 78.50 343 GLN A N 1
ATOM 2741 C CA . GLN A 1 343 ? 16.417 7.562 5.873 1.00 78.50 343 GLN A CA 1
ATOM 2742 C C . GLN A 1 343 ? 17.011 6.270 5.289 1.00 78.50 343 GLN A C 1
ATOM 2744 O O . GLN A 1 343 ? 16.916 6.029 4.080 1.00 78.50 343 GLN A O 1
ATOM 2749 N N . PRO A 1 344 ? 17.548 5.376 6.141 1.00 71.94 344 PRO A N 1
ATOM 2750 C CA . PRO A 1 344 ? 17.991 4.057 5.703 1.00 71.94 344 PRO A CA 1
ATOM 2751 C C . PRO A 1 344 ? 16.834 3.211 5.140 1.00 71.94 344 PRO A C 1
ATOM 2753 O O . PRO A 1 344 ? 15.692 3.346 5.603 1.00 71.94 344 PRO A O 1
ATOM 2756 N N . PRO A 1 345 ? 17.111 2.313 4.174 1.00 65.94 345 PRO A N 1
ATOM 2757 C CA . PRO A 1 345 ? 18.438 1.972 3.629 1.00 65.94 345 PRO A CA 1
ATOM 2758 C C . PRO A 1 345 ? 18.866 2.858 2.468 1.00 65.94 345 PRO A C 1
ATOM 2760 O O . PRO A 1 345 ? 20.029 2.846 2.085 1.00 65.94 345 PRO A O 1
ATOM 2763 N N . ALA A 1 346 ? 17.908 3.536 1.839 1.00 75.06 346 ALA A N 1
ATOM 2764 C CA . ALA A 1 346 ? 18.139 4.167 0.551 1.00 75.06 346 ALA A CA 1
ATOM 2765 C C . ALA A 1 346 ? 18.893 5.493 0.685 1.00 75.06 346 ALA A C 1
ATOM 2767 O O . ALA A 1 346 ? 19.576 5.878 -0.260 1.00 75.06 346 ALA A O 1
ATOM 2768 N N . TYR A 1 347 ? 18.738 6.188 1.821 1.00 80.94 347 TYR A N 1
ATOM 2769 C CA . TYR A 1 347 ? 19.280 7.531 2.055 1.00 80.94 347 TYR A CA 1
ATOM 2770 C C . TYR A 1 347 ? 19.004 8.478 0.875 1.00 80.94 347 TYR A C 1
ATOM 2772 O O . TYR A 1 347 ? 19.855 9.258 0.463 1.00 80.94 347 TYR A O 1
ATOM 2780 N N . ALA A 1 348 ? 17.810 8.360 0.287 1.00 85.38 348 ALA A N 1
ATOM 2781 C CA . ALA A 1 348 ? 17.415 9.143 -0.873 1.00 85.38 348 ALA A CA 1
ATOM 2782 C C . ALA A 1 348 ? 17.099 10.583 -0.457 1.00 85.38 348 ALA A C 1
ATOM 2784 O O . ALA A 1 348 ? 16.345 10.794 0.502 1.00 85.38 348 ALA A O 1
ATOM 2785 N N . SER A 1 349 ? 17.601 11.561 -1.214 1.00 89.81 349 SER A N 1
ATOM 2786 C CA . SER A 1 349 ? 17.223 12.957 -1.002 1.00 89.81 349 SER A CA 1
ATOM 2787 C C . SER A 1 349 ? 15.742 13.181 -1.310 1.00 89.81 349 SER A C 1
ATOM 2789 O O . SER A 1 349 ? 15.124 12.449 -2.091 1.00 89.81 349 SER A O 1
ATOM 2791 N N . ALA A 1 350 ? 15.163 14.248 -0.753 1.00 89.25 350 ALA A N 1
ATOM 2792 C CA . ALA A 1 350 ? 13.795 14.650 -1.080 1.00 89.25 350 ALA A CA 1
ATOM 2793 C C . ALA A 1 350 ? 13.575 14.822 -2.592 1.00 89.25 350 ALA A C 1
ATOM 2795 O O . ALA A 1 350 ? 12.538 14.402 -3.101 1.00 89.25 350 ALA A O 1
ATOM 2796 N N . ASP A 1 351 ? 14.540 15.391 -3.315 1.00 92.25 351 ASP A N 1
ATOM 2797 C CA . ASP A 1 351 ? 14.421 15.604 -4.758 1.00 92.25 351 ASP A CA 1
ATOM 2798 C C . ASP A 1 351 ? 14.411 14.283 -5.538 1.00 92.25 351 ASP A C 1
ATOM 2800 O O . ASP A 1 351 ? 13.633 14.143 -6.484 1.00 92.25 351 ASP A O 1
ATOM 2804 N N . MET A 1 352 ? 15.199 13.287 -5.116 1.00 91.88 352 MET A N 1
ATOM 2805 C CA . MET A 1 352 ? 15.157 11.940 -5.693 1.00 91.88 352 MET A CA 1
ATOM 2806 C C . MET A 1 352 ? 13.813 11.249 -5.417 1.00 91.88 352 MET A C 1
ATOM 2808 O O . MET A 1 352 ? 13.216 10.671 -6.329 1.00 91.88 352 MET A O 1
ATOM 2812 N N . LEU A 1 353 ? 13.291 11.347 -4.188 1.00 92.25 353 LEU A N 1
ATOM 2813 C CA . LEU A 1 353 ? 11.968 10.810 -3.835 1.00 92.25 353 LEU A CA 1
ATOM 2814 C C . LEU A 1 353 ? 10.857 11.464 -4.677 1.00 92.25 353 LEU A C 1
ATOM 2816 O O . LEU A 1 353 ? 9.976 10.785 -5.209 1.00 92.25 353 LEU A O 1
ATOM 2820 N N . VAL A 1 354 ? 10.914 12.789 -4.836 1.00 94.38 354 VAL A N 1
ATOM 2821 C CA . VAL A 1 354 ? 9.966 13.563 -5.647 1.00 94.38 354 VAL A CA 1
ATOM 2822 C C . VAL A 1 354 ? 10.097 13.220 -7.132 1.00 94.38 354 VAL A C 1
ATOM 2824 O O . VAL A 1 354 ? 9.078 13.105 -7.819 1.00 94.38 354 VAL A O 1
ATOM 2827 N N . ALA A 1 355 ? 11.316 13.018 -7.641 1.00 94.94 355 ALA A N 1
ATOM 2828 C CA . ALA A 1 355 ? 11.542 12.565 -9.009 1.00 94.94 355 ALA A CA 1
ATOM 2829 C C . ALA A 1 355 ? 10.907 11.189 -9.244 1.00 94.94 355 ALA A C 1
ATOM 2831 O O . ALA A 1 355 ? 10.181 11.030 -10.223 1.00 94.94 355 ALA A O 1
ATOM 2832 N N . GLY A 1 356 ? 11.072 10.237 -8.319 1.00 94.00 356 GLY A N 1
ATOM 2833 C CA . GLY A 1 356 ? 10.402 8.933 -8.373 1.00 94.00 356 GLY A CA 1
ATOM 2834 C C . GLY A 1 356 ? 8.874 9.047 -8.369 1.00 94.00 356 GLY A C 1
ATOM 2835 O O . GLY A 1 356 ? 8.201 8.471 -9.229 1.00 94.00 356 GLY A O 1
ATOM 2836 N N . ALA A 1 357 ? 8.318 9.864 -7.470 1.00 94.75 357 ALA A N 1
ATOM 2837 C CA . ALA A 1 357 ? 6.883 10.137 -7.399 1.00 94.75 357 ALA A CA 1
ATOM 2838 C C . ALA A 1 357 ? 6.323 10.719 -8.703 1.00 94.75 357 ALA A C 1
ATOM 2840 O O . ALA A 1 357 ? 5.320 10.224 -9.221 1.00 94.75 357 ALA A O 1
ATOM 2841 N N . ARG A 1 358 ? 6.978 11.735 -9.272 1.00 95.31 358 ARG A N 1
ATOM 2842 C CA . ARG A 1 358 ? 6.556 12.359 -10.536 1.00 95.31 358 ARG A CA 1
ATOM 2843 C C . ARG A 1 358 ? 6.773 11.453 -11.738 1.00 95.31 358 ARG A C 1
ATOM 2845 O O . ARG A 1 358 ? 5.957 11.467 -12.656 1.00 95.31 358 ARG A O 1
ATOM 2852 N N . TRP A 1 359 ? 7.831 10.649 -11.737 1.00 95.31 359 TRP A N 1
ATOM 2853 C CA . TRP A 1 359 ? 8.103 9.689 -12.799 1.00 95.31 359 TRP A CA 1
ATOM 2854 C C . TRP A 1 359 ? 6.992 8.642 -12.905 1.00 95.31 359 TRP A C 1
ATOM 2856 O O . TRP A 1 359 ? 6.531 8.341 -14.011 1.00 95.31 359 TRP A O 1
ATOM 2866 N N . LEU A 1 360 ? 6.536 8.121 -11.760 1.00 94.06 360 LEU A N 1
ATOM 2867 C CA . LEU A 1 360 ? 5.541 7.053 -11.706 1.00 94.06 360 LEU A CA 1
ATOM 2868 C C . LEU A 1 360 ? 4.092 7.523 -11.698 1.00 94.06 360 LEU A C 1
ATOM 2870 O O . LEU A 1 360 ? 3.242 6.746 -12.117 1.00 94.06 360 LEU A O 1
ATOM 2874 N N . ASN A 1 361 ? 3.792 8.757 -11.290 1.00 93.69 361 ASN A N 1
ATOM 2875 C CA . ASN A 1 361 ? 2.422 9.292 -11.277 1.00 93.69 361 ASN A CA 1
ATOM 2876 C C . ASN A 1 361 ? 2.144 10.306 -12.391 1.00 93.69 361 ASN A C 1
ATOM 2878 O O . ASN A 1 361 ? 0.995 10.504 -12.771 1.00 93.69 361 ASN A O 1
ATOM 2882 N N . GLY A 1 362 ? 3.185 10.900 -12.972 1.00 92.44 362 GLY A N 1
ATOM 2883 C CA . GLY A 1 362 ? 3.071 11.988 -13.935 1.00 92.44 362 GLY A CA 1
ATOM 2884 C C . GLY A 1 362 ? 3.039 13.365 -13.267 1.00 92.44 362 GLY A C 1
ATOM 2885 O O . GLY A 1 362 ? 2.728 13.522 -12.085 1.00 92.44 362 GLY A O 1
ATOM 2886 N N . ASN A 1 363 ? 3.369 14.395 -14.050 1.00 93.75 363 ASN A N 1
ATOM 2887 C CA . ASN A 1 363 ? 3.490 15.759 -13.533 1.00 93.75 363 ASN A CA 1
ATOM 2888 C C . ASN A 1 363 ? 2.151 16.378 -13.127 1.00 93.75 363 ASN A C 1
ATOM 2890 O O . ASN A 1 363 ? 2.134 17.139 -12.171 1.00 93.75 363 ASN A O 1
ATOM 2894 N N . GLN A 1 364 ? 1.049 16.027 -13.797 1.00 93.62 364 GLN A N 1
ATOM 2895 C CA . GLN A 1 364 ? -0.284 16.552 -13.472 1.00 93.62 364 GLN A CA 1
ATOM 2896 C C . GLN A 1 364 ? -0.706 16.175 -12.048 1.00 93.62 364 GLN A C 1
ATOM 2898 O O . GLN A 1 364 ? -1.046 17.049 -11.255 1.00 93.62 364 GLN A O 1
ATOM 2903 N N . LEU A 1 365 ? -0.613 14.887 -11.696 1.00 94.06 365 LEU A N 1
ATOM 2904 C CA . LEU A 1 365 ? -0.930 14.434 -10.342 1.00 94.06 365 LEU A CA 1
ATOM 2905 C C . LEU A 1 365 ? 0.094 14.963 -9.326 1.00 94.06 365 LEU A C 1
ATOM 2907 O O . LEU A 1 365 ? -0.286 15.399 -8.246 1.00 94.06 365 LEU A O 1
ATOM 2911 N N . GLY A 1 366 ? 1.383 15.005 -9.685 1.00 95.38 366 GLY A N 1
ATOM 2912 C CA . GLY A 1 366 ? 2.417 15.594 -8.828 1.00 95.38 366 GLY A CA 1
ATOM 2913 C C . GLY A 1 366 ? 2.181 17.076 -8.506 1.00 95.38 366 GLY A C 1
ATOM 2914 O O . GLY A 1 366 ? 2.385 17.491 -7.367 1.00 95.38 366 GLY A O 1
ATOM 2915 N N . ASP A 1 367 ? 1.716 17.864 -9.480 1.00 95.62 367 ASP A N 1
ATOM 2916 C CA . ASP A 1 367 ? 1.359 19.273 -9.289 1.00 95.62 367 ASP A CA 1
ATOM 2917 C C . ASP A 1 367 ? 0.096 19.403 -8.414 1.00 95.62 367 ASP A C 1
ATOM 2919 O O . ASP A 1 367 ? 0.082 20.198 -7.474 1.00 95.62 367 ASP A O 1
ATOM 2923 N N . ALA A 1 368 ? -0.927 18.569 -8.645 1.00 95.19 368 ALA A N 1
ATOM 2924 C CA . ALA A 1 368 ? -2.149 18.550 -7.834 1.00 95.19 368 ALA A CA 1
ATOM 2925 C C . ALA A 1 368 ? -1.894 18.144 -6.366 1.00 95.19 368 ALA A C 1
ATOM 2927 O O . ALA A 1 368 ? -2.533 18.674 -5.457 1.00 95.19 368 ALA A O 1
ATOM 2928 N N . LEU A 1 369 ? -0.913 17.268 -6.122 1.00 95.00 369 LEU A N 1
ATOM 2929 C CA . LEU A 1 369 ? -0.439 16.881 -4.786 1.00 95.00 369 LEU A CA 1
ATOM 2930 C C . LEU A 1 369 ? 0.548 17.886 -4.164 1.00 95.00 369 LEU A C 1
ATOM 2932 O O . LEU A 1 369 ? 1.018 17.676 -3.045 1.00 95.00 369 LEU A O 1
ATOM 2936 N N . GLY A 1 370 ? 0.860 18.989 -4.851 1.00 94.50 370 GLY A N 1
ATOM 2937 C CA . GLY A 1 370 ? 1.738 20.036 -4.330 1.00 94.50 370 GLY A CA 1
ATOM 2938 C C . GLY A 1 370 ? 3.187 19.585 -4.140 1.00 94.50 370 GLY A C 1
ATOM 2939 O O . GLY A 1 370 ? 3.859 20.061 -3.226 1.00 94.50 370 GLY A O 1
ATOM 2940 N N . LEU A 1 371 ? 3.671 18.645 -4.956 1.00 94.25 371 LEU A N 1
ATOM 2941 C CA . LEU A 1 371 ? 5.076 18.238 -4.943 1.00 94.25 371 LEU A CA 1
ATOM 2942 C C . LEU A 1 371 ? 5.927 19.293 -5.667 1.00 94.25 371 LEU A C 1
ATOM 2944 O O . LEU A 1 371 ? 5.483 19.827 -6.686 1.00 94.25 371 LEU A O 1
ATOM 2948 N N . PRO A 1 372 ? 7.167 19.579 -5.239 1.00 93.00 372 PRO A N 1
ATOM 2949 C CA . PRO A 1 372 ? 8.058 20.453 -6.003 1.00 93.00 372 PRO A CA 1
ATOM 2950 C C . PRO A 1 372 ? 8.452 19.803 -7.338 1.00 93.00 372 PRO A C 1
ATOM 2952 O O . PRO A 1 372 ? 8.302 18.594 -7.519 1.00 93.00 372 PRO A O 1
ATOM 2955 N N . ARG A 1 373 ? 8.937 20.590 -8.305 1.00 92.75 373 ARG A N 1
ATOM 2956 C CA . ARG A 1 373 ? 9.515 20.052 -9.548 1.00 92.75 373 ARG A CA 1
ATOM 2957 C C . ARG A 1 373 ? 11.029 19.892 -9.368 1.00 92.75 373 ARG A C 1
ATOM 2959 O O . ARG A 1 373 ? 11.696 20.907 -9.181 1.00 92.75 373 ARG A O 1
ATOM 2966 N N . PRO A 1 374 ? 11.567 18.662 -9.420 1.00 92.81 374 PRO A N 1
ATOM 2967 C CA . PRO A 1 374 ? 12.992 18.432 -9.242 1.00 92.81 374 PRO A CA 1
ATOM 2968 C C . PRO A 1 374 ? 13.754 18.830 -10.511 1.00 92.81 374 PRO A C 1
ATOM 2970 O O . PRO A 1 374 ? 13.180 18.910 -11.604 1.00 92.81 374 PRO A O 1
ATOM 2973 N N . SER A 1 375 ? 15.056 19.075 -10.370 1.00 93.06 375 SER A N 1
ATOM 2974 C CA . SER A 1 375 ? 15.922 19.421 -11.499 1.00 93.06 375 SER A CA 1
ATOM 2975 C C . SER A 1 375 ? 16.061 18.258 -12.492 1.00 93.06 375 SER A C 1
ATOM 2977 O O . SER A 1 375 ? 15.817 17.093 -12.166 1.00 93.06 375 SER A O 1
ATOM 2979 N N . LEU A 1 376 ? 16.495 18.564 -13.719 1.00 93.94 376 LEU A N 1
ATOM 2980 C CA . LEU A 1 376 ? 16.743 17.548 -14.752 1.00 93.94 376 LEU A CA 1
ATOM 2981 C C . LEU A 1 376 ? 17.775 16.495 -14.318 1.00 93.94 376 LEU A C 1
ATOM 2983 O O . LEU A 1 376 ? 17.707 15.358 -14.774 1.00 93.94 376 LEU A O 1
ATOM 2987 N N . TYR A 1 377 ? 18.680 16.848 -13.403 1.00 93.75 377 TYR A N 1
ATOM 2988 C CA . TYR A 1 377 ? 19.634 15.914 -12.810 1.00 93.75 377 TYR A CA 1
ATOM 2989 C C . TYR A 1 377 ? 18.927 14.732 -12.129 1.00 93.75 377 TYR A C 1
ATOM 2991 O O . TYR A 1 377 ? 19.206 13.582 -12.454 1.00 93.75 377 TYR A O 1
ATOM 2999 N N . TYR A 1 378 ? 17.938 14.985 -11.267 1.00 93.94 378 TYR A N 1
ATOM 3000 C CA . TYR A 1 378 ? 17.209 13.908 -10.587 1.00 93.94 378 TYR A CA 1
ATOM 3001 C C . TYR A 1 378 ? 16.299 13.113 -11.529 1.00 93.94 378 TYR A C 1
ATOM 3003 O O . TYR A 1 378 ? 16.100 11.916 -11.329 1.00 93.94 378 TYR A O 1
ATOM 3011 N N . TRP A 1 379 ? 15.794 13.736 -12.599 1.00 94.75 379 TRP A N 1
ATOM 3012 C CA . TRP A 1 379 ? 15.126 12.999 -13.678 1.00 94.75 379 TRP A CA 1
ATOM 3013 C C . TRP A 1 379 ? 16.079 12.018 -14.370 1.00 94.75 379 TRP A C 1
ATOM 3015 O O . TRP A 1 379 ? 15.694 10.879 -14.633 1.00 94.75 379 TRP A O 1
ATOM 3025 N N . ALA A 1 380 ? 17.324 12.429 -14.621 1.00 94.06 380 ALA A N 1
ATOM 3026 C CA . ALA A 1 380 ? 18.352 11.564 -15.187 1.00 94.06 380 ALA A CA 1
ATOM 3027 C C . ALA A 1 380 ? 18.740 10.428 -14.222 1.00 94.06 380 ALA A C 1
ATOM 3029 O O . ALA A 1 380 ? 18.848 9.279 -14.645 1.00 94.06 380 ALA A O 1
ATOM 3030 N N . LEU A 1 381 ? 18.853 10.704 -12.917 1.00 93.25 381 LEU A N 1
ATOM 3031 C CA . LEU A 1 381 ? 19.072 9.661 -11.905 1.00 93.25 381 LEU A CA 1
ATOM 3032 C C . LEU A 1 381 ? 17.922 8.650 -11.858 1.00 93.25 381 LEU A C 1
ATOM 3034 O O . LEU A 1 381 ? 18.160 7.444 -11.813 1.00 93.25 381 LEU A O 1
ATOM 3038 N N . MET A 1 382 ? 16.673 9.115 -11.911 1.00 94.44 382 MET A N 1
ATOM 3039 C CA . MET A 1 382 ? 15.519 8.216 -11.956 1.00 94.44 382 MET A CA 1
ATOM 3040 C C . MET A 1 382 ? 15.520 7.355 -13.228 1.00 94.44 382 MET A C 1
ATOM 3042 O O . MET A 1 382 ? 15.200 6.166 -13.166 1.00 94.44 382 MET A O 1
ATOM 3046 N N . ALA A 1 383 ? 15.946 7.908 -14.368 1.00 93.88 383 ALA A N 1
ATOM 3047 C CA . ALA A 1 383 ? 16.162 7.127 -15.584 1.00 93.88 383 ALA A CA 1
ATOM 3048 C C . ALA A 1 383 ? 17.254 6.059 -15.384 1.00 93.88 383 ALA A C 1
ATOM 3050 O O . ALA A 1 383 ? 17.031 4.899 -15.723 1.00 93.88 383 ALA A O 1
ATOM 3051 N N . GLY A 1 384 ? 18.381 6.412 -14.754 1.00 92.00 384 GLY A N 1
ATOM 3052 C CA . GLY A 1 384 ? 19.444 5.469 -14.386 1.00 92.00 384 GLY A CA 1
ATOM 3053 C C . GLY A 1 384 ? 18.951 4.321 -13.498 1.00 92.00 384 GLY A C 1
ATOM 3054 O O . GLY A 1 384 ? 19.283 3.163 -13.745 1.00 92.00 384 GLY A O 1
ATOM 3055 N N . GLN A 1 385 ? 18.078 4.608 -12.526 1.00 93.88 385 GLN A N 1
ATOM 3056 C CA . GLN A 1 385 ? 17.425 3.579 -11.709 1.00 93.88 385 GLN A CA 1
ATOM 3057 C C . GLN A 1 385 ? 16.544 2.639 -12.542 1.00 93.88 385 GLN A C 1
ATOM 3059 O O . GLN A 1 385 ? 16.567 1.427 -12.334 1.00 93.88 385 GLN A O 1
ATOM 3064 N N . CYS A 1 386 ? 15.762 3.183 -13.478 1.00 95.00 386 CYS A N 1
ATOM 3065 C CA . CYS A 1 386 ? 14.919 2.369 -14.353 1.00 95.00 386 CYS A CA 1
ATOM 3066 C C . CYS A 1 386 ? 15.777 1.461 -15.240 1.00 95.00 386 CYS A C 1
ATOM 3068 O O . CYS A 1 386 ? 15.484 0.274 -15.349 1.00 95.00 386 CYS A O 1
ATOM 3070 N N . VAL A 1 387 ? 16.876 1.976 -15.802 1.00 93.12 387 VAL A N 1
ATOM 3071 C CA . VAL A 1 387 ? 17.812 1.160 -16.589 1.00 93.12 387 VAL A CA 1
ATOM 3072 C C . VAL A 1 387 ? 18.423 0.050 -15.737 1.00 93.12 387 VAL A C 1
ATOM 3074 O O . VAL A 1 387 ? 18.418 -1.103 -16.163 1.00 93.12 387 VAL A O 1
ATOM 3077 N N . PHE A 1 388 ? 18.865 0.357 -14.514 1.00 91.62 388 PHE A N 1
ATOM 3078 C CA . PHE A 1 388 ? 19.339 -0.657 -13.569 1.00 91.62 388 PHE A CA 1
ATOM 3079 C C . PHE A 1 388 ? 18.298 -1.761 -13.349 1.00 91.62 388 PHE A C 1
ATOM 3081 O O . PHE A 1 388 ? 18.605 -2.946 -13.480 1.00 91.62 388 PHE A O 1
ATOM 3088 N N . PHE A 1 389 ? 17.047 -1.387 -13.070 1.00 94.25 389 PHE A N 1
ATOM 3089 C CA . PHE A 1 389 ? 15.968 -2.353 -12.889 1.00 94.25 389 PHE A CA 1
ATOM 3090 C C . PHE A 1 389 ? 15.694 -3.171 -14.151 1.00 94.25 389 PHE A C 1
ATOM 3092 O O . PHE A 1 389 ? 15.490 -4.378 -14.042 1.00 94.25 389 PHE A O 1
ATOM 3099 N N . MET A 1 390 ? 15.701 -2.565 -15.336 1.00 93.88 390 MET A N 1
ATOM 3100 C CA . MET A 1 390 ? 15.513 -3.286 -16.596 1.00 93.88 390 MET A CA 1
ATOM 3101 C C . MET A 1 390 ? 16.621 -4.315 -16.815 1.00 93.88 390 MET A C 1
ATOM 3103 O O . MET A 1 390 ? 16.322 -5.489 -17.029 1.00 93.88 390 MET A O 1
ATOM 3107 N N . VAL A 1 391 ? 17.887 -3.895 -16.711 1.00 91.38 391 VAL A N 1
ATOM 3108 C CA . VAL A 1 391 ? 19.049 -4.771 -16.909 1.00 91.38 391 VAL A CA 1
ATOM 3109 C C . VAL A 1 391 ? 18.999 -5.924 -15.913 1.00 91.38 391 VAL A C 1
ATOM 3111 O O . VAL A 1 391 ? 19.003 -7.082 -16.328 1.00 91.38 391 VAL A O 1
ATOM 3114 N N . MET A 1 392 ? 18.848 -5.635 -14.619 1.00 89.75 392 MET A N 1
ATOM 3115 C CA . MET A 1 392 ? 18.799 -6.671 -13.587 1.00 89.75 392 MET A CA 1
ATOM 3116 C C . MET A 1 392 ? 17.629 -7.633 -13.797 1.00 89.75 392 MET A C 1
ATOM 3118 O O . MET A 1 392 ? 17.807 -8.848 -13.790 1.00 89.75 392 MET A O 1
ATOM 3122 N N . ASN A 1 393 ? 16.415 -7.127 -14.005 1.00 92.25 393 ASN A N 1
ATOM 3123 C CA . ASN A 1 393 ? 15.252 -8.005 -14.063 1.00 92.25 393 ASN A CA 1
ATOM 3124 C C . ASN A 1 393 ? 15.204 -8.828 -15.349 1.00 92.25 393 ASN A C 1
ATOM 3126 O O . ASN A 1 393 ? 14.919 -10.020 -15.272 1.00 92.25 393 ASN A O 1
ATOM 3130 N N . TYR A 1 394 ? 15.523 -8.254 -16.511 1.00 93.44 394 TYR A N 1
ATOM 3131 C CA . TYR A 1 394 ? 15.498 -9.011 -17.764 1.00 93.44 394 TYR A CA 1
ATOM 3132 C C . TYR A 1 394 ? 16.672 -9.976 -17.906 1.00 93.44 394 TYR A C 1
ATOM 3134 O O . TYR A 1 394 ? 16.465 -11.076 -18.419 1.00 93.44 394 TYR A O 1
ATOM 3142 N N . THR A 1 395 ? 17.858 -9.630 -17.397 1.00 91.62 395 THR A N 1
ATOM 3143 C CA . THR A 1 395 ? 19.013 -10.544 -17.415 1.00 91.62 395 THR A CA 1
ATOM 3144 C C . THR A 1 395 ? 18.720 -11.787 -16.587 1.00 91.62 395 THR A C 1
ATOM 3146 O O . THR A 1 395 ? 18.776 -12.901 -17.101 1.00 91.62 395 THR A O 1
ATOM 3149 N N . TYR A 1 396 ? 18.310 -11.604 -15.329 1.00 90.75 396 TYR A N 1
ATOM 3150 C CA . TYR A 1 396 ? 18.006 -12.734 -14.453 1.00 90.75 396 TYR A CA 1
ATOM 3151 C C . TYR A 1 396 ? 16.800 -13.541 -14.947 1.00 90.75 396 TYR A C 1
ATOM 3153 O O . TYR A 1 396 ? 16.853 -14.765 -14.935 1.00 90.75 396 TYR A O 1
ATOM 3161 N N . ARG A 1 397 ? 15.751 -12.884 -15.468 1.00 91.12 397 ARG A N 1
ATOM 3162 C CA . ARG A 1 397 ? 14.569 -13.571 -16.023 1.00 91.12 397 ARG A CA 1
ATOM 3163 C C . ARG A 1 397 ? 14.886 -14.411 -17.266 1.00 91.12 397 ARG A C 1
ATOM 3165 O O . ARG A 1 397 ? 14.148 -15.346 -17.567 1.00 91.12 397 ARG A O 1
ATOM 3172 N N . SER A 1 398 ? 15.950 -14.087 -18.003 1.00 91.94 398 SER A N 1
ATOM 3173 C CA . SER A 1 398 ? 16.331 -14.826 -19.216 1.00 91.94 398 SER A CA 1
ATOM 3174 C C . SER A 1 398 ? 16.914 -16.209 -18.915 1.00 91.94 398 SER A C 1
ATOM 3176 O O . SER A 1 398 ? 16.892 -17.076 -19.785 1.00 91.94 398 SER A O 1
ATOM 3178 N N . ILE A 1 399 ? 17.390 -16.444 -17.686 1.00 93.38 399 ILE A N 1
ATOM 3179 C CA . ILE A 1 399 ? 17.985 -17.716 -17.265 1.00 93.38 399 ILE A CA 1
ATOM 3180 C C . ILE A 1 399 ? 17.188 -18.262 -16.068 1.00 93.38 399 ILE A C 1
ATOM 3182 O O . ILE A 1 399 ? 17.303 -17.730 -14.964 1.00 93.38 399 ILE A O 1
ATOM 3186 N N . PRO A 1 400 ? 16.398 -19.344 -16.228 1.00 93.19 400 PRO A N 1
ATOM 3187 C CA . PRO A 1 400 ? 15.489 -19.819 -15.179 1.00 93.19 400 PRO A CA 1
ATOM 3188 C C . PRO A 1 400 ? 16.146 -20.136 -13.828 1.00 93.19 400 PRO A C 1
ATOM 3190 O O . PRO A 1 400 ? 15.528 -19.940 -12.784 1.00 93.19 400 PRO A O 1
ATOM 3193 N N . SER A 1 401 ? 17.386 -20.636 -13.815 1.00 93.31 401 SER A N 1
ATOM 3194 C CA . SER A 1 401 ? 18.121 -20.891 -12.568 1.00 93.31 401 SER A CA 1
ATOM 3195 C C . SER A 1 401 ? 18.512 -19.597 -11.851 1.00 93.31 401 SER A C 1
ATOM 3197 O O . SER A 1 401 ? 18.403 -19.532 -10.628 1.00 93.31 401 SER A O 1
ATOM 3199 N N . TRP A 1 402 ? 18.906 -18.560 -12.596 1.00 93.06 402 TRP A N 1
ATOM 3200 C CA . TRP A 1 402 ? 19.232 -17.243 -12.046 1.00 93.06 402 TRP A CA 1
ATOM 3201 C C . TRP A 1 402 ? 17.986 -16.553 -11.508 1.00 93.06 402 TRP A C 1
ATOM 3203 O O . TRP A 1 402 ? 18.030 -16.009 -10.409 1.00 93.06 402 TRP A O 1
ATOM 3213 N N . ASP A 1 403 ? 16.870 -16.617 -12.237 1.00 92.50 403 ASP A N 1
ATOM 3214 C CA . ASP A 1 403 ? 15.589 -16.076 -11.782 1.00 92.50 403 ASP A CA 1
ATOM 3215 C C . ASP A 1 403 ? 15.168 -16.695 -10.441 1.00 92.50 403 ASP A C 1
ATOM 3217 O O . ASP A 1 403 ? 14.924 -15.974 -9.475 1.00 92.50 403 ASP A O 1
ATOM 3221 N N . ARG A 1 404 ? 15.186 -18.034 -10.338 1.00 92.94 404 ARG A N 1
ATOM 3222 C CA . ARG A 1 404 ? 14.865 -18.742 -9.086 1.00 92.94 404 ARG A CA 1
ATOM 3223 C C . ARG A 1 404 ? 15.804 -18.361 -7.945 1.00 92.94 404 ARG A C 1
ATOM 3225 O O . ARG A 1 404 ? 15.335 -18.079 -6.844 1.00 92.94 404 ARG A O 1
ATOM 3232 N N . TYR A 1 405 ? 17.111 -18.321 -8.208 1.00 92.44 405 TYR A N 1
ATOM 3233 C CA . TYR A 1 405 ? 18.104 -17.928 -7.209 1.00 92.44 405 TYR A CA 1
ATOM 3234 C C . TYR A 1 405 ? 17.875 -16.491 -6.721 1.00 92.44 405 TYR A C 1
ATOM 3236 O O . TYR A 1 405 ? 17.768 -16.254 -5.520 1.00 92.44 405 TYR A O 1
ATOM 3244 N N . LYS A 1 406 ? 17.710 -15.534 -7.642 1.00 92.62 406 LYS A N 1
ATOM 3245 C CA . LYS A 1 406 ? 17.443 -14.129 -7.310 1.00 92.62 406 LYS A CA 1
ATOM 3246 C C . LYS A 1 406 ? 16.162 -13.974 -6.504 1.00 92.62 406 LYS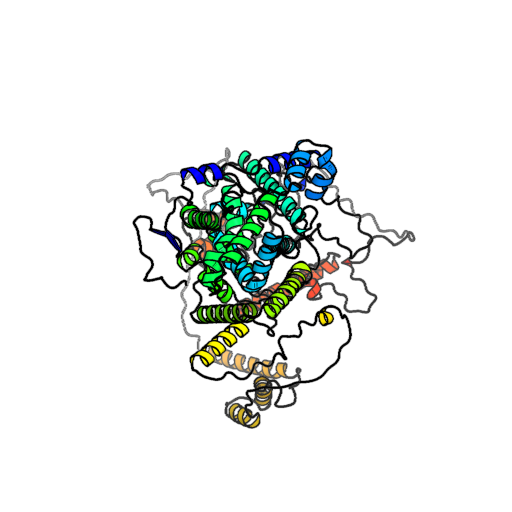 A C 1
ATOM 3248 O O . LYS A 1 406 ? 16.148 -13.204 -5.547 1.00 92.62 406 LYS A O 1
ATOM 3253 N N . ASN A 1 407 ? 15.096 -14.683 -6.868 1.00 92.88 407 ASN A N 1
ATOM 3254 C CA . ASN A 1 407 ? 13.825 -14.606 -6.153 1.00 92.88 407 ASN A CA 1
ATOM 3255 C C . ASN A 1 407 ? 13.974 -15.116 -4.716 1.00 92.88 407 ASN A C 1
ATOM 3257 O O . ASN A 1 407 ? 13.500 -14.454 -3.794 1.00 92.88 407 ASN A O 1
ATOM 3261 N N . ALA A 1 408 ? 14.689 -16.229 -4.516 1.00 91.69 408 ALA A N 1
ATOM 3262 C CA . ALA A 1 408 ? 14.984 -16.760 -3.186 1.00 91.69 408 ALA A CA 1
ATOM 3263 C C . ALA A 1 408 ? 15.822 -15.779 -2.346 1.00 91.69 408 ALA A C 1
ATOM 3265 O O . ALA A 1 408 ? 15.469 -15.490 -1.204 1.00 91.69 408 ALA A O 1
ATOM 3266 N N . VAL A 1 409 ? 16.875 -15.193 -2.928 1.00 90.19 409 VAL A N 1
ATOM 3267 C CA . VAL A 1 409 ? 17.716 -14.195 -2.243 1.00 90.19 409 VAL A CA 1
ATOM 3268 C C . VAL A 1 409 ? 16.925 -12.930 -1.915 1.00 90.19 409 VAL A C 1
ATOM 3270 O O . VAL A 1 409 ? 16.988 -12.436 -0.796 1.00 90.19 409 VAL A O 1
ATOM 3273 N N . THR A 1 410 ? 16.138 -12.407 -2.856 1.00 90.62 410 THR A N 1
ATOM 3274 C CA . THR A 1 410 ? 15.345 -11.179 -2.654 1.00 90.62 410 THR A CA 1
ATOM 3275 C C . THR A 1 410 ? 14.331 -11.365 -1.529 1.00 90.62 410 THR A C 1
ATOM 3277 O O . THR A 1 410 ? 14.117 -10.461 -0.724 1.00 90.62 410 THR A O 1
ATOM 3280 N N . ARG A 1 411 ? 13.733 -12.555 -1.448 1.00 93.19 411 ARG A N 1
ATOM 3281 C CA . ARG A 1 411 ? 12.793 -12.942 -0.399 1.00 93.19 411 ARG A CA 1
ATOM 3282 C C . ARG A 1 411 ? 13.431 -12.908 0.989 1.00 93.19 411 ARG A C 1
ATOM 3284 O O . ARG A 1 411 ? 12.857 -12.309 1.897 1.00 93.19 411 ARG A O 1
ATOM 3291 N N . ASP A 1 412 ? 14.624 -13.480 1.125 1.00 89.19 412 ASP A N 1
ATOM 3292 C CA . ASP A 1 412 ? 15.400 -13.462 2.368 1.00 89.19 412 ASP A CA 1
ATOM 3293 C C . ASP A 1 412 ? 15.875 -12.043 2.732 1.00 89.19 412 ASP A C 1
ATOM 3295 O O . ASP A 1 412 ? 15.647 -11.569 3.843 1.00 89.19 412 ASP A O 1
ATOM 3299 N N . VAL A 1 413 ? 16.436 -11.307 1.766 1.00 87.88 413 VAL A N 1
ATOM 3300 C CA . VAL A 1 413 ? 16.920 -9.930 1.962 1.00 87.88 413 VAL A CA 1
ATOM 3301 C C . VAL A 1 413 ? 15.797 -8.998 2.410 1.00 87.88 413 VAL A C 1
ATOM 3303 O O . VAL A 1 413 ? 15.989 -8.204 3.330 1.00 87.88 413 VAL A O 1
ATOM 3306 N N . PHE A 1 414 ? 14.614 -9.082 1.794 1.00 90.50 414 PHE A N 1
ATOM 3307 C CA . PHE A 1 414 ? 13.475 -8.245 2.181 1.00 90.50 414 PHE A CA 1
ATOM 3308 C C . PHE A 1 414 ? 13.027 -8.540 3.606 1.00 90.50 414 PHE A C 1
ATOM 3310 O O . PHE A 1 414 ? 12.770 -7.605 4.362 1.00 90.50 414 PHE A O 1
ATOM 3317 N N . TRP A 1 415 ? 12.979 -9.817 3.985 1.00 88.56 415 TRP A N 1
ATOM 3318 C CA . TRP A 1 415 ? 12.621 -10.213 5.338 1.00 88.56 415 TRP A CA 1
ATOM 3319 C C . TRP A 1 415 ? 13.638 -9.708 6.366 1.00 88.56 415 TRP A C 1
ATOM 3321 O O . TRP A 1 415 ? 13.275 -8.945 7.263 1.00 88.56 415 TRP A O 1
ATOM 3331 N N . LYS A 1 416 ? 14.921 -10.038 6.184 1.00 85.38 416 LYS A N 1
ATOM 3332 C CA . LYS A 1 416 ? 16.012 -9.609 7.072 1.00 85.38 416 LYS A CA 1
ATOM 3333 C C . LYS A 1 416 ? 16.056 -8.095 7.228 1.00 85.38 416 LYS A C 1
ATOM 3335 O O . LYS A 1 416 ? 16.187 -7.565 8.328 1.00 85.38 416 LYS A O 1
ATOM 3340 N N . TYR A 1 417 ? 15.904 -7.367 6.126 1.00 82.25 417 TYR A N 1
ATOM 3341 C CA . TYR A 1 417 ? 16.003 -5.919 6.161 1.00 82.25 417 TYR A CA 1
ATOM 3342 C C . TYR A 1 417 ? 14.780 -5.257 6.811 1.00 82.25 417 TYR A C 1
ATOM 3344 O O . TYR A 1 417 ? 14.927 -4.383 7.666 1.00 82.25 417 TYR A O 1
ATOM 3352 N N . ILE A 1 418 ? 13.569 -5.641 6.410 1.00 84.00 418 ILE A N 1
ATOM 3353 C CA . ILE A 1 418 ? 12.346 -4.945 6.829 1.00 84.00 418 ILE A CA 1
ATOM 3354 C C . ILE A 1 418 ? 11.883 -5.419 8.203 1.00 84.00 418 ILE A C 1
ATOM 3356 O O . ILE A 1 418 ? 11.433 -4.600 9.001 1.00 84.00 418 ILE A O 1
ATOM 3360 N N . ILE A 1 419 ? 12.015 -6.712 8.495 1.00 83.31 419 ILE A N 1
ATOM 3361 C CA . ILE A 1 419 ? 11.538 -7.304 9.744 1.00 83.31 419 ILE A CA 1
ATOM 3362 C C . ILE A 1 419 ? 12.645 -7.318 10.791 1.00 83.31 419 ILE A C 1
ATOM 3364 O O . ILE A 1 419 ? 12.472 -6.747 11.863 1.00 83.31 419 ILE A O 1
ATOM 3368 N N . GLU A 1 420 ? 13.788 -7.931 10.487 1.00 82.69 420 GLU A N 1
ATOM 3369 C CA . GLU A 1 420 ? 14.802 -8.256 11.502 1.00 82.69 420 GLU A CA 1
ATOM 3370 C C . GLU A 1 420 ? 15.736 -7.085 11.823 1.00 82.69 420 GLU A C 1
ATOM 3372 O O . GLU A 1 420 ? 16.198 -6.952 12.954 1.00 82.69 420 GLU A O 1
ATOM 3377 N N . SER A 1 421 ? 15.995 -6.194 10.865 1.00 78.25 421 SER A N 1
ATOM 3378 C CA . SER A 1 421 ? 16.956 -5.112 11.074 1.00 78.25 421 SER A CA 1
ATOM 3379 C C . SER A 1 421 ? 16.448 -4.029 12.033 1.00 78.25 421 SER A C 1
ATOM 3381 O O . SER A 1 421 ? 15.276 -3.641 12.019 1.00 78.25 421 SER A O 1
ATOM 3383 N N . LYS A 1 422 ? 17.389 -3.418 12.767 1.00 76.38 422 LYS A N 1
ATOM 3384 C CA . LYS A 1 422 ? 17.162 -2.222 13.604 1.00 76.38 422 LYS A CA 1
ATOM 3385 C C . LYS A 1 422 ? 16.615 -1.008 12.836 1.00 76.38 422 LYS A C 1
ATOM 3387 O O . LYS A 1 422 ? 16.145 -0.049 13.443 1.00 76.38 422 LYS A O 1
ATOM 3392 N N . TRP A 1 423 ? 16.738 -1.013 11.507 1.00 73.31 423 TRP A N 1
ATOM 3393 C CA . TRP A 1 423 ? 16.275 0.059 10.623 1.00 73.31 423 TRP A CA 1
ATOM 3394 C C . TRP A 1 423 ? 14.852 -0.172 10.099 1.00 73.31 423 TRP A C 1
ATOM 3396 O O . TRP A 1 423 ? 14.249 0.767 9.576 1.00 73.31 423 TRP A O 1
ATOM 3406 N N . GLY A 1 424 ? 14.343 -1.399 10.237 1.00 79.88 424 GLY A N 1
ATOM 3407 C CA . GLY A 1 424 ? 12.981 -1.811 9.923 1.00 79.88 424 GLY A CA 1
ATOM 3408 C C . GLY A 1 424 ? 12.158 -1.995 11.197 1.00 79.88 424 GLY A C 1
ATOM 3409 O O . GLY A 1 424 ? 11.851 -1.022 11.899 1.00 79.88 424 GLY A O 1
ATOM 3410 N N . LEU A 1 425 ? 11.777 -3.243 11.487 1.00 80.88 425 LEU A N 1
ATOM 3411 C CA . LEU A 1 425 ? 10.935 -3.581 12.631 1.00 80.88 425 LEU A CA 1
ATOM 3412 C C . LEU A 1 425 ? 11.679 -4.090 13.877 1.00 80.88 425 LEU A C 1
ATOM 3414 O O . LEU A 1 425 ? 11.026 -4.219 14.914 1.00 80.88 425 LEU A O 1
ATOM 3418 N N . ASP A 1 426 ? 13.007 -4.251 13.826 1.00 81.31 426 ASP A N 1
ATOM 3419 C CA . ASP A 1 426 ? 13.865 -4.694 14.944 1.00 81.31 426 ASP A CA 1
ATOM 3420 C C . ASP A 1 426 ? 13.499 -6.097 15.468 1.00 81.31 426 ASP A C 1
ATOM 3422 O O . ASP A 1 426 ? 13.364 -6.325 16.669 1.00 81.31 426 ASP A O 1
ATOM 3426 N N . GLY A 1 427 ? 13.225 -7.025 14.545 1.00 75.94 427 GLY A N 1
ATOM 3427 C CA . GLY A 1 427 ? 12.839 -8.413 14.829 1.00 75.94 427 GLY A CA 1
ATOM 3428 C C . GLY A 1 427 ? 11.430 -8.573 15.398 1.00 75.94 427 GLY A C 1
ATOM 3429 O O . GLY A 1 427 ? 11.010 -9.686 15.704 1.00 75.94 427 GLY A O 1
ATOM 3430 N N . LYS A 1 428 ? 10.686 -7.475 15.549 1.00 75.69 428 LYS A N 1
ATOM 3431 C CA . LYS A 1 428 ? 9.387 -7.460 16.218 1.00 75.69 428 LYS A CA 1
ATOM 3432 C C . LYS A 1 428 ? 8.259 -7.340 15.210 1.00 75.69 428 LYS A C 1
ATOM 3434 O O . LYS A 1 428 ? 8.045 -6.274 14.632 1.00 75.69 428 LYS A O 1
ATOM 3439 N N . THR A 1 429 ? 7.511 -8.422 15.036 1.00 73.69 429 THR A N 1
ATOM 3440 C CA . THR A 1 429 ? 6.322 -8.429 14.184 1.00 73.69 429 THR A CA 1
ATOM 3441 C C . THR A 1 429 ? 5.169 -7.690 14.853 1.00 73.69 429 THR A C 1
ATOM 3443 O O . THR A 1 429 ? 4.865 -7.929 16.020 1.00 73.69 429 THR A O 1
ATOM 3446 N N . THR A 1 430 ? 4.503 -6.799 14.117 1.00 75.12 430 THR A N 1
ATOM 3447 C CA . THR A 1 430 ? 3.282 -6.141 14.604 1.00 75.12 430 THR A CA 1
ATOM 3448 C C . THR A 1 430 ? 2.089 -7.097 14.577 1.00 75.12 430 THR A C 1
ATOM 3450 O O . THR A 1 430 ? 1.967 -7.914 13.662 1.00 75.12 430 THR A O 1
ATOM 3453 N N . HIS A 1 431 ? 1.186 -6.943 15.548 1.00 72.19 431 HIS A N 1
ATOM 3454 C CA . HIS A 1 431 ? -0.136 -7.579 15.581 1.00 72.19 431 HIS A CA 1
ATOM 3455 C C . HIS A 1 431 ? -1.243 -6.638 15.062 1.00 72.19 431 HIS A C 1
ATOM 3457 O O . HIS A 1 431 ? -2.423 -6.895 15.274 1.00 72.19 431 HIS A O 1
ATOM 3463 N N . PHE A 1 432 ? -0.868 -5.560 14.357 1.00 70.56 432 PHE A N 1
ATOM 3464 C CA . PHE A 1 432 ? -1.789 -4.566 13.785 1.00 70.56 432 PHE A CA 1
ATOM 3465 C C . PHE A 1 432 ? -2.769 -3.996 14.814 1.00 70.56 432 PHE A C 1
ATOM 3467 O O . PHE A 1 432 ? -3.962 -3.838 14.555 1.00 70.56 432 PHE A O 1
ATOM 3474 N N . ASP A 1 433 ? -2.243 -3.666 15.992 1.00 57.91 433 ASP A N 1
ATOM 3475 C CA . ASP A 1 433 ? -3.034 -3.089 17.070 1.00 57.91 433 ASP A CA 1
ATOM 3476 C C . ASP A 1 433 ? -3.717 -1.798 16.635 1.00 57.91 433 ASP A C 1
ATOM 3478 O O . ASP A 1 433 ? -3.169 -0.998 15.867 1.00 57.91 433 ASP A O 1
ATOM 3482 N N . PHE A 1 434 ? -4.887 -1.531 17.216 1.00 62.53 434 PHE A N 1
ATOM 3483 C CA . PHE A 1 434 ? -5.595 -0.269 17.032 1.00 62.53 434 PHE A CA 1
ATOM 3484 C C . PHE A 1 434 ? -4.911 0.874 17.807 1.00 62.53 434 PHE A C 1
ATOM 3486 O O . PHE A 1 434 ? -5.450 1.427 18.762 1.00 62.53 434 PHE A O 1
ATOM 3493 N N . LYS A 1 435 ? -3.672 1.193 17.416 1.00 56.56 435 LYS A N 1
ATOM 3494 C CA . LYS A 1 435 ? -2.775 2.168 18.051 1.00 56.56 435 LYS A CA 1
ATOM 3495 C C . LYS A 1 435 ? -3.164 3.606 17.725 1.00 56.56 435 LYS A C 1
ATOM 3497 O O . LYS A 1 435 ? -3.145 4.476 18.589 1.00 56.56 435 LYS A O 1
ATOM 3502 N N . TYR A 1 436 ? -3.528 3.847 16.470 1.00 54.78 436 TYR A N 1
ATOM 3503 C CA . TYR A 1 436 ? -3.888 5.161 15.942 1.00 54.78 436 TYR A CA 1
ATOM 3504 C C . TYR A 1 436 ? -5.402 5.339 15.993 1.00 54.78 436 TYR A C 1
ATOM 3506 O O . TYR A 1 436 ? -6.084 5.289 14.969 1.00 54.78 436 TYR A O 1
ATOM 3514 N N . VAL A 1 437 ? -5.925 5.461 17.213 1.00 60.50 437 VAL A N 1
ATOM 3515 C CA . VAL A 1 437 ? -7.362 5.584 17.473 1.00 60.50 437 VAL A CA 1
ATOM 3516 C C . VAL A 1 437 ? -7.826 6.972 17.033 1.00 60.50 437 VAL A C 1
ATOM 3518 O O . VAL A 1 437 ? -7.339 7.955 17.588 1.00 60.50 437 VAL A O 1
ATOM 3521 N N . PRO A 1 438 ? -8.772 7.095 16.086 1.00 57.84 438 PRO A N 1
ATOM 3522 C CA . PRO A 1 438 ? -9.333 8.389 15.726 1.00 57.84 438 PRO A CA 1
ATOM 3523 C C . PRO A 1 438 ? -9.924 9.119 16.941 1.00 57.84 438 PRO A C 1
ATOM 3525 O O . PRO A 1 438 ? -10.601 8.522 17.788 1.00 57.84 438 PRO A O 1
ATOM 3528 N N . GLU A 1 439 ? -9.683 10.425 17.012 1.00 47.31 439 GLU A N 1
ATOM 3529 C CA . GLU A 1 439 ? -10.229 11.354 18.007 1.00 47.31 439 GLU A CA 1
ATOM 3530 C C . GLU A 1 439 ? -10.473 12.719 17.351 1.00 47.31 439 GLU A C 1
ATOM 3532 O O . GLU A 1 439 ? -9.911 13.023 16.298 1.00 47.31 439 GLU A O 1
ATOM 3537 N N . TYR A 1 440 ? -11.267 13.586 17.984 1.00 44.75 440 TYR A N 1
ATOM 3538 C CA . TYR A 1 440 ? -11.574 14.918 17.443 1.00 44.75 440 TYR A CA 1
ATOM 3539 C C . TYR A 1 440 ? -10.358 15.822 17.230 1.00 44.75 440 TYR A C 1
ATOM 3541 O O . TYR A 1 440 ? -10.384 16.693 16.365 1.00 44.75 440 TYR A O 1
ATOM 3549 N N . SER A 1 441 ? -9.319 15.656 18.047 1.00 37.91 441 SER A N 1
ATOM 3550 C CA . SER A 1 441 ? -8.066 16.412 17.963 1.00 37.91 441 SER A CA 1
ATOM 3551 C C . SER A 1 441 ? -7.093 15.836 16.932 1.00 37.91 441 SER A C 1
ATOM 3553 O O . SER A 1 441 ? -6.116 16.502 16.583 1.00 37.91 441 SER A O 1
ATOM 3555 N N . ILE A 1 442 ? -7.332 14.611 16.453 1.00 57.56 442 ILE A N 1
ATOM 3556 C CA . ILE A 1 442 ? -6.425 13.896 15.562 1.00 57.56 442 ILE A CA 1
ATOM 3557 C C . ILE A 1 442 ? -6.805 14.218 14.121 1.00 57.56 442 ILE A C 1
ATOM 3559 O O . ILE A 1 442 ? -7.733 13.664 13.539 1.00 57.56 442 ILE A O 1
ATOM 3563 N N . MET A 1 443 ? -6.031 15.130 13.548 1.00 48.31 443 MET A N 1
ATOM 3564 C CA . MET A 1 443 ? -5.962 15.366 12.116 1.00 48.31 443 MET A CA 1
ATOM 3565 C C . MET A 1 443 ? -4.489 15.436 11.739 1.00 48.31 443 MET A C 1
ATOM 3567 O O . MET A 1 443 ? -3.712 16.153 12.374 1.00 48.31 443 MET A O 1
ATOM 3571 N N . THR A 1 444 ? -4.084 14.677 10.725 1.00 64.38 444 THR A N 1
ATOM 3572 C CA . THR A 1 444 ? -2.692 14.684 10.267 1.00 64.38 444 THR A CA 1
ATOM 3573 C C . THR A 1 444 ? -2.325 16.073 9.739 1.00 64.38 444 THR A C 1
ATOM 3575 O O . THR A 1 444 ? -2.913 16.558 8.776 1.00 64.38 444 THR A O 1
ATOM 3578 N N . GLN A 1 445 ? -1.341 16.710 10.373 1.00 56.81 445 GLN A N 1
ATOM 3579 C CA . GLN A 1 445 ? -0.820 18.021 9.980 1.00 56.81 445 GLN A CA 1
ATOM 3580 C C . GLN A 1 445 ? 0.512 17.893 9.238 1.00 56.81 445 GLN A C 1
ATOM 3582 O O . GLN A 1 445 ? 1.191 16.865 9.309 1.00 56.81 445 GLN A O 1
ATOM 3587 N N . LEU A 1 446 ? 0.908 18.962 8.548 1.00 54.66 446 LEU A N 1
ATOM 3588 C CA . LEU A 1 446 ? 2.192 19.037 7.862 1.00 54.66 446 LEU A CA 1
ATOM 3589 C C . LEU A 1 446 ? 3.344 19.025 8.884 1.00 54.66 446 LEU A C 1
ATOM 3591 O O . LEU A 1 446 ? 3.460 19.928 9.712 1.00 54.66 446 LEU A O 1
ATOM 3595 N N . GLY A 1 447 ? 4.194 17.999 8.840 1.00 51.53 447 GLY A N 1
ATOM 3596 C CA . GLY A 1 447 ? 5.270 17.811 9.819 1.00 51.53 447 GLY A CA 1
ATOM 3597 C C . GLY A 1 447 ? 6.565 18.542 9.460 1.00 51.53 447 GLY A C 1
ATOM 3598 O O . GLY A 1 447 ? 6.836 18.799 8.293 1.00 51.53 447 GLY A O 1
ATOM 3599 N N . GLN A 1 448 ? 7.398 18.869 10.451 1.00 46.31 448 GLN A N 1
ATOM 3600 C CA . GLN A 1 448 ? 8.732 19.448 10.221 1.00 46.31 448 GLN A CA 1
ATOM 3601 C C . GLN A 1 448 ? 9.722 18.387 9.711 1.00 46.31 448 GLN A C 1
ATOM 3603 O O . GLN A 1 448 ? 9.630 17.221 10.101 1.00 46.31 448 GLN A O 1
ATOM 3608 N N . THR A 1 449 ? 10.672 18.795 8.865 1.00 43.62 449 THR A N 1
ATOM 3609 C CA . THR A 1 449 ? 11.760 17.932 8.381 1.00 43.62 449 THR A CA 1
ATOM 3610 C C . THR A 1 449 ? 12.759 17.670 9.506 1.00 43.62 449 THR A C 1
ATOM 3612 O O . THR A 1 449 ? 13.219 18.607 10.159 1.00 43.62 449 THR A O 1
ATOM 3615 N N . GLN A 1 450 ? 13.111 16.407 9.730 1.00 45.41 450 GLN A N 1
ATOM 3616 C CA . GLN A 1 450 ? 14.243 16.030 10.574 1.00 45.41 450 GLN A CA 1
ATOM 3617 C C . GLN A 1 450 ? 15.386 15.604 9.652 1.00 45.41 450 GLN A C 1
ATOM 3619 O O . GLN A 1 450 ? 15.256 14.619 8.937 1.00 45.41 450 GLN A O 1
ATOM 3624 N N . LEU A 1 451 ? 16.480 16.367 9.642 1.00 40.41 451 LEU A N 1
ATOM 3625 C CA . LEU A 1 451 ? 17.690 15.995 8.909 1.00 40.41 451 LEU A CA 1
ATOM 3626 C C . LEU A 1 451 ? 18.367 14.841 9.655 1.00 40.41 451 LEU A C 1
ATOM 3628 O O . LEU A 1 451 ? 18.790 15.014 10.801 1.00 40.41 451 LEU A O 1
ATOM 3632 N N . ALA A 1 452 ? 18.447 13.670 9.027 1.00 45.50 452 ALA A N 1
ATOM 3633 C CA . ALA A 1 452 ? 19.316 12.605 9.503 1.00 45.50 452 ALA A CA 1
ATOM 3634 C C . ALA A 1 452 ? 20.776 12.961 9.179 1.00 45.50 452 ALA A C 1
ATOM 3636 O O . ALA A 1 452 ? 21.071 13.565 8.148 1.00 45.50 452 ALA A O 1
ATOM 3637 N N . THR A 1 453 ? 21.702 12.612 10.070 1.00 42.16 453 THR A N 1
ATOM 3638 C CA . THR A 1 453 ? 23.138 12.699 9.790 1.00 42.16 453 THR A CA 1
ATOM 3639 C C . THR A 1 453 ? 23.496 11.652 8.738 1.00 42.16 453 THR A C 1
ATOM 3641 O O . THR A 1 453 ? 23.317 10.462 8.987 1.00 42.16 453 THR A O 1
ATOM 3644 N N . LEU A 1 454 ? 23.961 12.109 7.573 1.00 45.81 454 LEU A N 1
ATOM 3645 C CA . LEU A 1 454 ? 24.388 11.268 6.456 1.00 45.81 454 LEU A CA 1
ATOM 3646 C C . LEU A 1 454 ? 25.602 10.424 6.866 1.00 45.81 454 LEU A C 1
ATOM 3648 O O . LEU A 1 454 ? 26.644 10.988 7.195 1.00 45.81 454 LEU A O 1
ATOM 3652 N N . ASP A 1 455 ? 25.475 9.100 6.798 1.00 45.44 455 ASP A N 1
ATOM 3653 C CA . ASP A 1 455 ? 26.632 8.216 6.652 1.00 45.44 455 ASP A CA 1
ATOM 3654 C C . ASP A 1 455 ? 26.890 8.094 5.144 1.00 45.44 455 ASP A C 1
ATOM 3656 O O . ASP A 1 455 ? 26.034 7.625 4.393 1.00 45.44 455 ASP A O 1
ATOM 3660 N N . GLN A 1 456 ? 28.007 8.649 4.670 1.00 50.03 456 GLN A N 1
ATOM 3661 C CA . GLN A 1 456 ? 28.253 8.934 3.246 1.00 50.03 456 GLN A CA 1
ATOM 3662 C C . GLN A 1 456 ? 28.621 7.707 2.395 1.00 50.03 456 GLN A C 1
ATOM 3664 O O . GLN A 1 456 ? 28.830 7.852 1.191 1.00 50.03 456 GLN A O 1
ATOM 3669 N N . GLU A 1 457 ? 28.706 6.512 2.979 1.00 51.28 457 GLU A N 1
ATOM 3670 C CA . GLU A 1 457 ? 29.270 5.344 2.291 1.00 51.28 457 GLU A CA 1
ATOM 3671 C C . GLU A 1 457 ? 28.308 4.684 1.283 1.00 51.28 457 GLU A C 1
ATOM 3673 O O . GLU A 1 457 ? 28.771 4.058 0.331 1.00 51.28 457 GLU A O 1
ATOM 3678 N N . TYR A 1 458 ? 26.984 4.873 1.404 1.00 53.09 458 TYR A N 1
ATOM 3679 C CA . TYR A 1 458 ? 26.009 4.319 0.452 1.00 53.09 458 TYR A CA 1
ATOM 3680 C C . TYR A 1 458 ? 24.879 5.306 0.125 1.00 53.09 458 TYR A C 1
ATOM 3682 O O . TYR A 1 458 ? 23.963 5.515 0.918 1.00 53.09 458 TYR A O 1
ATOM 3690 N N . ASN A 1 459 ? 24.919 5.892 -1.077 1.00 67.88 459 ASN A N 1
ATOM 3691 C CA . ASN A 1 459 ? 23.861 6.763 -1.594 1.00 67.88 459 ASN A CA 1
ATOM 3692 C C . ASN A 1 459 ? 23.237 6.153 -2.860 1.00 67.88 459 ASN A C 1
ATOM 3694 O O . ASN A 1 459 ? 23.924 5.917 -3.861 1.00 67.88 459 ASN A O 1
ATOM 3698 N N . VAL A 1 460 ? 21.918 5.930 -2.832 1.00 78.38 460 VAL A N 1
ATOM 3699 C CA . VAL A 1 460 ? 21.142 5.401 -3.965 1.00 78.38 460 VAL A CA 1
ATOM 3700 C C . VAL A 1 460 ? 21.318 6.229 -5.245 1.00 78.38 460 VAL A C 1
ATOM 3702 O O . VAL A 1 460 ? 21.317 5.682 -6.347 1.00 78.38 460 VAL A O 1
ATOM 3705 N N . GLU A 1 461 ? 21.530 7.536 -5.115 1.00 85.19 461 GLU A N 1
ATOM 3706 C CA . GLU A 1 461 ? 21.744 8.457 -6.228 1.00 85.19 461 GLU A CA 1
ATOM 3707 C C . GLU A 1 461 ? 23.076 8.207 -6.929 1.00 85.19 461 GLU A C 1
ATOM 3709 O O . GLU A 1 461 ? 23.136 8.242 -8.156 1.00 85.19 461 GLU A O 1
ATOM 3714 N N . PHE A 1 462 ? 24.128 7.870 -6.177 1.00 82.56 462 PHE A N 1
ATOM 3715 C CA . PHE A 1 462 ? 25.425 7.523 -6.755 1.00 82.56 462 PHE A CA 1
ATOM 3716 C C . PHE A 1 462 ? 25.337 6.227 -7.565 1.00 82.56 462 PHE A C 1
ATOM 3718 O O . PHE A 1 462 ? 25.807 6.167 -8.702 1.00 82.56 462 PHE A O 1
ATOM 3725 N N . ARG A 1 463 ? 24.654 5.207 -7.028 1.00 86.12 463 ARG A N 1
ATOM 3726 C CA . ARG A 1 463 ? 24.350 3.974 -7.771 1.00 86.12 463 ARG A CA 1
ATOM 3727 C C . ARG A 1 463 ? 23.593 4.296 -9.063 1.00 86.12 463 ARG A C 1
ATOM 3729 O O . ARG A 1 463 ? 23.973 3.827 -10.132 1.00 86.12 463 ARG A O 1
ATOM 3736 N N . ASN A 1 464 ? 22.546 5.113 -8.975 1.00 87.06 464 ASN A N 1
ATOM 3737 C CA . ASN A 1 464 ? 21.723 5.484 -10.123 1.00 87.06 464 ASN A CA 1
ATOM 3738 C C . ASN A 1 464 ? 22.524 6.248 -11.196 1.00 87.06 464 ASN A C 1
ATOM 3740 O O . ASN A 1 464 ? 22.365 5.971 -12.385 1.00 87.06 464 ASN A O 1
ATOM 3744 N N . LEU A 1 465 ? 23.425 7.150 -10.790 1.00 85.75 465 LEU A N 1
ATOM 3745 C CA . LEU A 1 465 ? 24.331 7.861 -11.694 1.00 85.75 465 LEU A CA 1
ATOM 3746 C C . LEU A 1 465 ? 25.265 6.896 -12.436 1.00 85.75 465 LEU A C 1
ATOM 3748 O O . LEU A 1 465 ? 25.405 6.998 -13.652 1.00 85.75 465 LEU A O 1
ATOM 3752 N N . ARG A 1 466 ? 25.868 5.927 -11.733 1.00 84.06 466 ARG A N 1
ATOM 3753 C CA . ARG A 1 466 ? 26.752 4.921 -12.354 1.00 84.06 466 ARG A CA 1
ATOM 3754 C C . ARG A 1 466 ? 26.031 4.116 -13.432 1.00 84.06 466 ARG A C 1
ATOM 3756 O O . ARG A 1 466 ? 26.578 3.934 -14.514 1.00 84.06 466 ARG A O 1
ATOM 3763 N N . TRP A 1 467 ? 24.801 3.677 -13.167 1.00 84.69 467 TRP A N 1
ATOM 3764 C CA . TRP A 1 467 ? 24.009 2.923 -14.144 1.00 84.69 467 TRP A CA 1
ATOM 3765 C C . TRP A 1 467 ? 23.586 3.757 -15.348 1.00 84.69 467 TRP A C 1
ATOM 3767 O O . TRP A 1 467 ? 23.565 3.243 -16.466 1.00 84.69 467 TRP A O 1
ATOM 3777 N N . LEU A 1 468 ? 23.310 5.047 -15.148 1.00 85.25 468 LEU A N 1
ATOM 3778 C CA . LEU A 1 468 ? 23.068 5.967 -16.253 1.00 85.25 468 LEU A CA 1
ATOM 3779 C C . LEU A 1 468 ? 24.305 6.093 -17.160 1.00 85.25 468 LEU A C 1
ATOM 3781 O O . LEU A 1 468 ? 24.179 6.013 -18.380 1.00 85.25 468 LEU A O 1
ATOM 3785 N N . LEU A 1 469 ? 25.495 6.250 -16.572 1.00 84.50 469 LEU A N 1
ATOM 3786 C CA . LEU A 1 469 ? 26.752 6.333 -17.321 1.00 84.50 469 LEU A CA 1
ATOM 3787 C C . LEU A 1 469 ? 27.061 5.023 -18.055 1.00 84.50 469 LEU A C 1
ATOM 3789 O O . LEU A 1 469 ? 27.400 5.057 -19.235 1.00 84.50 469 LEU A O 1
ATOM 3793 N N . TYR A 1 470 ? 26.879 3.877 -17.393 1.00 81.25 470 TYR A N 1
ATOM 3794 C CA . TYR A 1 470 ? 27.049 2.556 -18.004 1.00 81.25 470 TYR A CA 1
ATOM 3795 C C . TYR A 1 470 ? 26.154 2.386 -19.238 1.00 81.25 470 TYR A C 1
ATOM 3797 O O . TYR A 1 470 ? 26.625 1.984 -20.300 1.00 81.25 470 TYR A O 1
ATOM 3805 N N . ALA A 1 471 ? 24.877 2.763 -19.127 1.00 78.38 471 ALA A N 1
ATOM 3806 C CA . ALA A 1 471 ? 23.945 2.733 -20.248 1.00 78.38 471 ALA A CA 1
ATOM 3807 C C . ALA A 1 471 ? 24.413 3.621 -21.412 1.00 78.38 471 ALA A C 1
ATOM 3809 O O . ALA A 1 471 ? 24.338 3.209 -22.567 1.00 78.38 471 ALA A O 1
ATOM 3810 N N . GLY A 1 472 ? 24.941 4.811 -21.106 1.00 74.25 472 GLY A N 1
ATOM 3811 C CA . GLY A 1 472 ? 25.526 5.711 -22.100 1.00 74.25 472 GLY A CA 1
ATOM 3812 C C . GLY A 1 472 ? 26.713 5.095 -22.846 1.00 74.25 472 GLY A C 1
ATOM 3813 O O . GLY A 1 472 ? 26.772 5.195 -24.068 1.00 74.25 472 GLY A O 1
ATOM 3814 N N . VAL A 1 473 ? 27.619 4.409 -22.138 1.00 76.38 473 VAL A N 1
ATOM 3815 C CA . VAL A 1 473 ? 28.789 3.735 -22.737 1.00 76.38 473 VAL A CA 1
ATOM 3816 C C . VAL A 1 473 ? 28.367 2.593 -23.662 1.00 76.38 473 VAL A C 1
ATOM 3818 O O . VAL A 1 473 ? 28.865 2.510 -24.784 1.00 76.38 473 VAL A O 1
ATOM 3821 N N . VAL A 1 474 ? 27.416 1.757 -23.229 1.00 72.94 474 VAL A N 1
ATOM 3822 C CA . VAL A 1 474 ? 26.888 0.649 -24.046 1.00 72.94 474 VAL A CA 1
ATOM 3823 C C . VAL A 1 474 ? 26.224 1.174 -25.322 1.00 72.94 474 VAL A C 1
ATOM 3825 O O . VAL A 1 474 ? 26.481 0.658 -26.407 1.00 72.94 474 VAL A O 1
ATOM 3828 N N . VAL A 1 475 ? 25.404 2.227 -25.220 1.00 70.50 475 VAL A N 1
ATOM 3829 C CA . VAL A 1 475 ? 24.751 2.848 -26.387 1.00 70.50 475 VAL A CA 1
ATOM 3830 C C . VAL A 1 475 ? 25.770 3.482 -27.340 1.00 70.50 475 VAL A C 1
ATOM 3832 O O . VAL A 1 475 ? 25.581 3.429 -28.551 1.00 70.50 475 VAL A O 1
ATOM 3835 N N . ALA A 1 476 ? 26.866 4.036 -26.819 1.00 64.44 476 ALA A N 1
ATOM 3836 C CA . ALA A 1 476 ? 27.947 4.609 -27.621 1.00 64.44 476 ALA A CA 1
ATOM 3837 C C . ALA A 1 476 ? 28.868 3.557 -28.278 1.00 64.44 476 ALA A C 1
ATOM 3839 O O . ALA A 1 476 ? 29.862 3.928 -28.899 1.00 64.44 476 ALA A O 1
ATOM 3840 N N . GLY A 1 477 ? 28.566 2.259 -28.148 1.00 49.19 477 GLY A N 1
ATOM 3841 C CA . GLY A 1 477 ? 29.366 1.173 -28.723 1.00 49.19 477 GLY A CA 1
ATOM 3842 C C . GLY A 1 477 ? 30.686 0.913 -27.991 1.00 49.19 477 GLY A C 1
ATOM 3843 O O . GLY A 1 477 ? 31.532 0.179 -28.499 1.00 49.19 477 GLY A O 1
ATOM 3844 N N . GLY A 1 478 ? 30.877 1.501 -26.807 1.00 56.75 478 GLY A N 1
ATOM 3845 C CA . GLY A 1 478 ? 32.014 1.193 -25.949 1.00 56.75 478 GLY A CA 1
ATOM 3846 C C . GLY A 1 478 ? 31.837 -0.173 -25.289 1.00 56.75 478 GLY A C 1
ATOM 3847 O O . GLY A 1 478 ? 30.730 -0.535 -24.892 1.00 56.75 478 GLY A O 1
ATOM 3848 N N . ILE A 1 479 ? 32.929 -0.925 -25.141 1.00 48.78 479 ILE A N 1
ATOM 3849 C CA . ILE A 1 479 ? 32.962 -2.114 -24.282 1.00 48.78 479 ILE A CA 1
ATOM 3850 C C . ILE A 1 479 ? 33.196 -1.601 -22.858 1.00 48.78 479 ILE A C 1
ATOM 3852 O O . ILE A 1 479 ? 34.296 -1.125 -22.572 1.00 48.78 479 ILE A O 1
ATOM 3856 N N . PRO A 1 480 ? 32.191 -1.621 -21.968 1.00 52.31 480 PRO A N 1
ATOM 3857 C CA . PRO A 1 480 ? 32.431 -1.266 -20.581 1.00 52.31 480 PRO A CA 1
ATOM 3858 C C . PRO A 1 480 ? 33.372 -2.306 -19.962 1.00 52.31 480 PRO A C 1
ATOM 3860 O O . PRO A 1 480 ? 33.249 -3.498 -20.255 1.00 52.31 480 PRO A O 1
ATOM 3863 N N . GLU A 1 481 ? 34.309 -1.871 -19.117 1.00 48.47 481 GLU A N 1
ATOM 3864 C CA . GLU A 1 481 ? 35.178 -2.807 -18.400 1.00 48.47 481 GLU A CA 1
ATOM 3865 C C . GLU A 1 481 ? 34.341 -3.866 -17.655 1.00 48.47 481 GLU A C 1
ATOM 3867 O O . GLU A 1 481 ? 33.274 -3.534 -17.115 1.00 48.47 481 GLU A O 1
ATOM 3872 N N . PRO A 1 482 ? 34.790 -5.138 -17.626 1.00 42.94 482 PRO A N 1
ATOM 3873 C CA . PRO A 1 482 ? 34.080 -6.200 -16.935 1.00 42.94 482 PRO A CA 1
ATOM 3874 C C . PRO A 1 482 ? 33.839 -5.814 -15.478 1.00 42.94 482 PRO A C 1
ATOM 3876 O O . PRO A 1 482 ? 34.762 -5.503 -14.726 1.00 42.94 482 PRO A O 1
ATOM 3879 N N . TRP A 1 483 ? 32.573 -5.859 -15.081 1.00 41.62 483 TRP A N 1
ATOM 3880 C CA . TRP A 1 483 ? 32.158 -5.683 -13.700 1.00 41.62 483 TRP A CA 1
ATOM 3881 C C . TRP A 1 483 ? 32.872 -6.705 -12.801 1.00 41.62 483 TRP A C 1
ATOM 3883 O O . TRP A 1 483 ? 32.706 -7.912 -12.976 1.00 41.62 483 TRP A O 1
ATOM 3893 N N . THR A 1 484 ? 33.658 -6.231 -11.829 1.00 34.56 484 THR A N 1
ATOM 3894 C CA . THR A 1 484 ? 34.195 -7.063 -10.747 1.00 34.56 484 THR A CA 1
ATOM 3895 C C . THR A 1 484 ? 33.221 -7.021 -9.557 1.00 34.56 484 THR A C 1
ATOM 3897 O O . THR A 1 484 ? 32.990 -5.950 -8.993 1.00 34.56 484 THR A O 1
ATOM 3900 N N . PRO A 1 485 ? 32.639 -8.157 -9.121 1.00 33.31 485 PRO A N 1
ATOM 3901 C CA . PRO A 1 485 ? 31.648 -8.198 -8.034 1.00 33.31 485 PRO A CA 1
ATOM 3902 C C . PRO A 1 485 ? 32.187 -7.850 -6.633 1.00 33.31 485 PRO A C 1
ATOM 3904 O O . PRO A 1 485 ? 31.474 -8.001 -5.643 1.00 33.31 485 PRO A O 1
ATOM 3907 N N . ALA A 1 486 ? 33.446 -7.427 -6.502 1.00 27.78 486 ALA A N 1
ATOM 3908 C CA . ALA A 1 486 ? 34.198 -7.524 -5.252 1.00 27.78 486 ALA A CA 1
ATOM 3909 C C . ALA A 1 486 ? 33.780 -6.538 -4.138 1.00 27.78 486 ALA A C 1
ATOM 3911 O O . ALA A 1 486 ? 34.292 -6.648 -3.028 1.00 27.78 486 ALA A O 1
ATOM 3912 N N . ALA A 1 487 ? 32.851 -5.608 -4.385 1.00 29.75 487 ALA A N 1
ATOM 3913 C CA . ALA A 1 487 ? 32.449 -4.600 -3.394 1.00 29.75 487 ALA A CA 1
ATOM 3914 C C . ALA A 1 487 ? 30.945 -4.570 -3.061 1.00 29.75 487 ALA A C 1
ATOM 3916 O O . ALA A 1 487 ? 30.545 -3.838 -2.162 1.00 29.75 487 ALA A O 1
ATOM 3917 N N . GLU A 1 488 ? 30.103 -5.358 -3.740 1.00 37.34 488 GLU A N 1
ATOM 3918 C CA . GLU A 1 488 ? 28.640 -5.335 -3.527 1.00 37.34 488 GLU A CA 1
ATOM 3919 C C . GLU A 1 488 ? 28.105 -6.621 -2.865 1.00 37.34 488 GLU A C 1
ATOM 3921 O O . GLU A 1 488 ? 26.918 -6.729 -2.572 1.00 37.34 488 GLU A O 1
ATOM 3926 N N . GLN A 1 489 ? 28.995 -7.579 -2.570 1.00 30.11 489 GLN A N 1
ATOM 3927 C CA . GLN A 1 489 ? 28.676 -8.882 -1.969 1.00 30.11 489 GLN A CA 1
ATOM 3928 C C . GLN A 1 489 ? 29.086 -9.052 -0.496 1.00 30.11 489 GLN A C 1
ATOM 3930 O O . GLN A 1 489 ? 29.108 -10.174 -0.008 1.00 30.11 489 GLN A O 1
ATOM 3935 N N . ARG A 1 490 ? 29.334 -7.970 0.252 1.00 32.31 490 ARG A N 1
ATOM 3936 C CA . ARG A 1 490 ? 29.459 -8.039 1.722 1.00 32.31 490 ARG A CA 1
ATOM 3937 C C . ARG A 1 490 ? 28.371 -7.238 2.428 1.00 32.31 490 ARG A C 1
ATOM 3939 O O . ARG A 1 490 ? 28.631 -6.306 3.178 1.00 32.31 490 ARG A O 1
ATOM 3946 N N . LEU A 1 491 ? 27.128 -7.657 2.223 1.00 34.59 491 LEU A N 1
ATOM 3947 C CA . LEU A 1 491 ? 26.210 -7.765 3.355 1.00 34.59 491 LEU A CA 1
ATOM 3948 C C . LEU A 1 491 ? 26.446 -9.155 3.954 1.00 34.59 491 LEU A C 1
ATOM 3950 O O . LEU A 1 491 ? 25.616 -10.049 3.810 1.00 34.59 491 LEU A O 1
ATOM 3954 N N . ASP A 1 492 ? 27.619 -9.353 4.557 1.00 30.00 492 ASP A N 1
ATOM 3955 C CA . ASP A 1 492 ? 27.854 -10.541 5.366 1.00 30.00 492 ASP A CA 1
ATOM 3956 C C . ASP A 1 492 ? 26.870 -10.453 6.534 1.00 30.00 492 ASP A C 1
ATOM 3958 O O . ASP A 1 492 ? 26.936 -9.541 7.364 1.00 30.00 492 ASP A O 1
ATOM 3962 N N . ALA A 1 493 ? 25.923 -11.389 6.567 1.00 34.84 493 ALA A N 1
ATOM 3963 C CA . ALA A 1 493 ? 24.966 -11.545 7.658 1.00 34.84 493 ALA A CA 1
ATOM 3964 C C . ALA A 1 493 ? 25.667 -11.720 9.025 1.00 34.84 493 ALA A C 1
ATOM 3966 O O . ALA A 1 493 ? 25.048 -11.490 10.062 1.00 34.84 493 ALA A O 1
ATOM 3967 N N . ASP A 1 494 ? 26.967 -12.027 9.023 1.00 29.61 494 ASP A N 1
ATOM 3968 C CA . ASP A 1 494 ? 27.782 -12.268 10.212 1.00 29.61 494 ASP A CA 1
ATOM 3969 C C . ASP A 1 494 ? 28.380 -10.991 10.837 1.00 29.61 494 ASP A C 1
ATOM 3971 O O . ASP A 1 494 ? 28.606 -10.951 12.047 1.00 29.61 494 ASP A O 1
ATOM 3975 N N . THR A 1 495 ? 28.544 -9.887 10.095 1.00 31.72 495 THR A N 1
ATOM 3976 C CA . THR A 1 495 ? 29.089 -8.627 10.662 1.00 31.72 495 THR A CA 1
ATOM 3977 C C . THR A 1 495 ? 28.048 -7.848 11.479 1.00 31.72 495 THR A C 1
ATOM 3979 O O . THR A 1 495 ? 28.367 -6.875 12.159 1.00 31.72 495 THR A O 1
ATOM 3982 N N . ILE A 1 496 ? 26.783 -8.279 11.454 1.00 33.53 496 ILE A N 1
ATOM 3983 C CA . ILE A 1 496 ? 25.696 -7.702 12.261 1.00 33.53 496 ILE A CA 1
ATOM 3984 C C . ILE A 1 496 ? 25.536 -8.458 13.599 1.00 33.53 496 ILE A C 1
ATOM 3986 O O . ILE A 1 496 ? 24.890 -7.949 14.515 1.00 33.53 496 ILE A O 1
ATOM 3990 N N . ALA A 1 497 ? 26.183 -9.622 13.753 1.00 29.92 497 ALA A N 1
ATOM 3991 C CA . ALA A 1 497 ? 26.061 -10.486 14.929 1.00 29.92 497 ALA A CA 1
ATOM 3992 C C . ALA A 1 497 ? 27.236 -10.407 15.928 1.00 29.92 497 ALA A C 1
ATOM 3994 O O . ALA A 1 497 ? 27.091 -10.863 17.062 1.00 29.92 497 ALA A O 1
ATOM 3995 N N . ALA A 1 498 ? 28.376 -9.805 15.575 1.00 26.09 498 ALA A N 1
ATOM 3996 C CA . ALA A 1 498 ? 29.525 -9.719 16.479 1.00 26.09 498 ALA A CA 1
ATOM 3997 C C . ALA A 1 498 ? 29.587 -8.368 17.208 1.00 26.09 498 ALA A C 1
ATOM 3999 O O . ALA A 1 498 ? 29.979 -7.339 16.658 1.00 26.09 498 ALA A O 1
ATOM 4000 N N . GLY A 1 499 ? 29.216 -8.387 18.487 1.00 31.91 499 GLY A N 1
ATOM 4001 C CA . GLY A 1 499 ? 29.774 -7.445 19.442 1.00 31.91 499 GLY A CA 1
ATOM 4002 C C . GLY A 1 499 ? 31.246 -7.775 19.700 1.00 31.91 499 GLY A C 1
ATOM 4003 O O . GLY A 1 499 ? 31.592 -8.939 19.871 1.00 31.91 499 GLY A O 1
ATOM 4004 N N . ASP A 1 500 ? 32.040 -6.713 19.820 1.00 26.06 500 ASP A N 1
ATOM 4005 C CA . ASP A 1 500 ? 33.377 -6.645 20.426 1.00 26.06 500 ASP A CA 1
ATOM 4006 C C . ASP A 1 500 ? 34.617 -6.819 19.521 1.00 26.06 500 ASP A C 1
ATOM 4008 O O . ASP A 1 500 ? 34.649 -7.618 18.591 1.00 26.06 500 ASP A O 1
ATOM 4012 N N . GLY A 1 501 ? 35.664 -6.056 19.870 1.00 26.19 501 GLY A N 1
ATOM 4013 C CA . GLY A 1 501 ? 37.050 -6.254 19.425 1.00 26.19 501 GLY A CA 1
ATOM 4014 C C . GLY A 1 501 ? 37.516 -5.428 18.221 1.00 26.19 501 GLY A C 1
ATOM 4015 O O . GLY A 1 501 ? 37.183 -5.714 17.078 1.00 26.19 501 GLY A O 1
ATOM 4016 N N . GLY A 1 502 ? 38.353 -4.415 18.468 1.00 31.94 502 GLY A N 1
ATOM 4017 C CA . GLY A 1 502 ? 39.002 -3.637 17.411 1.00 31.94 502 GLY A CA 1
ATOM 4018 C C . GLY A 1 502 ? 40.135 -4.381 16.702 1.00 31.94 502 GLY A C 1
ATOM 4019 O O . GLY A 1 502 ? 40.843 -5.153 17.331 1.00 31.94 502 GLY A O 1
ATOM 4020 N N . HIS A 1 503 ? 40.361 -4.055 15.428 1.00 25.42 503 HIS A N 1
ATOM 4021 C CA . HIS A 1 503 ? 41.653 -4.177 14.753 1.00 25.42 503 HIS A CA 1
ATOM 4022 C C . HIS A 1 503 ? 41.759 -3.158 13.607 1.00 25.42 503 HIS A C 1
ATOM 4024 O O . HIS A 1 503 ? 40.769 -2.777 12.987 1.00 25.42 503 HIS A O 1
ATOM 4030 N N . ALA A 1 504 ? 42.983 -2.670 13.417 1.00 28.05 504 ALA A N 1
ATOM 4031 C CA . ALA A 1 504 ? 43.413 -1.690 12.428 1.00 28.05 504 ALA A CA 1
ATOM 4032 C C . ALA A 1 504 ? 43.823 -2.352 11.094 1.00 28.05 504 ALA A C 1
ATOM 4034 O O . ALA A 1 504 ? 44.001 -3.566 11.060 1.00 28.05 504 ALA A O 1
ATOM 4035 N N . MET A 1 505 ? 44.105 -1.497 10.093 1.00 23.33 505 MET A N 1
ATOM 4036 C CA . MET A 1 505 ? 44.629 -1.750 8.726 1.00 23.33 505 MET A CA 1
ATOM 4037 C C . MET A 1 505 ? 43.544 -1.982 7.657 1.00 23.33 505 MET A C 1
ATOM 4039 O O . MET A 1 505 ? 42.529 -2.595 7.941 1.00 23.33 505 MET A O 1
ATOM 4043 N N . GLU A 1 506 ? 43.639 -1.499 6.414 1.00 24.25 506 GLU A N 1
ATOM 4044 C CA . GLU A 1 506 ? 44.682 -0.781 5.661 1.00 24.25 506 GLU A CA 1
ATOM 4045 C C . GLU A 1 506 ? 44.018 -0.089 4.446 1.00 24.25 506 GLU A C 1
ATOM 4047 O O . GLU A 1 506 ? 42.984 -0.539 3.957 1.00 24.25 506 GLU A O 1
ATOM 4052 N N . ASN A 1 507 ? 44.593 1.021 3.972 1.00 27.39 507 ASN A N 1
ATOM 4053 C CA . ASN A 1 507 ? 44.068 1.847 2.875 1.00 27.39 507 ASN A CA 1
ATOM 4054 C C . ASN A 1 507 ? 44.446 1.306 1.485 1.00 27.39 507 ASN A C 1
ATOM 4056 O O . ASN A 1 507 ? 45.625 1.102 1.215 1.00 27.39 507 ASN A O 1
ATOM 4060 N N . VAL A 1 508 ? 43.475 1.270 0.566 1.00 25.81 508 VAL A N 1
ATOM 4061 C CA . VAL A 1 508 ? 43.648 1.264 -0.903 1.00 25.81 508 VAL A CA 1
ATOM 4062 C C . VAL A 1 508 ? 42.423 2.012 -1.466 1.00 25.81 508 VAL A C 1
ATOM 4064 O O . VAL A 1 508 ? 41.312 1.662 -1.098 1.00 25.81 508 VAL A O 1
ATOM 4067 N N . GLY A 1 509 ? 42.422 3.061 -2.291 1.00 27.64 509 GLY A N 1
ATOM 4068 C CA . GLY A 1 509 ? 43.420 3.828 -3.033 1.00 27.64 509 GLY A CA 1
ATOM 4069 C C . GLY A 1 509 ? 42.780 4.273 -4.366 1.00 27.64 509 GLY A C 1
ATOM 4070 O O . GLY A 1 509 ? 42.587 3.413 -5.212 1.00 27.64 509 GLY A O 1
ATOM 4071 N N . ALA A 1 510 ? 42.414 5.561 -4.527 1.00 25.78 510 ALA A N 1
ATOM 4072 C CA . ALA A 1 510 ? 42.223 6.330 -5.790 1.00 25.78 510 ALA A CA 1
ATOM 4073 C C . ALA A 1 510 ? 41.417 7.626 -5.512 1.00 25.78 510 ALA A C 1
ATOM 4075 O O . ALA A 1 510 ? 40.485 7.587 -4.719 1.00 25.78 510 ALA A O 1
ATOM 4076 N N . ALA A 1 511 ? 41.605 8.802 -6.118 1.00 26.67 511 ALA A N 1
ATOM 4077 C CA . ALA A 1 511 ? 42.682 9.442 -6.872 1.00 26.67 511 ALA A CA 1
ATOM 4078 C C . ALA A 1 511 ? 42.286 10.935 -7.013 1.00 26.67 511 ALA A C 1
ATOM 4080 O O . ALA A 1 511 ? 41.148 11.221 -7.381 1.00 26.67 511 ALA A O 1
ATOM 4081 N N . ALA A 1 512 ? 43.205 11.850 -6.689 1.00 33.53 512 ALA A N 1
ATOM 4082 C CA . ALA A 1 512 ? 43.357 13.224 -7.200 1.00 33.53 512 ALA A CA 1
ATOM 4083 C C . ALA A 1 512 ? 44.502 13.869 -6.394 1.00 33.53 512 ALA A C 1
ATOM 4085 O O . ALA A 1 512 ? 44.273 14.575 -5.414 1.00 33.53 512 ALA A O 1
ATOM 4086 N N . ASP A 1 513 ? 45.742 13.521 -6.742 1.00 39.50 513 ASP A N 1
ATOM 4087 C CA . ASP A 1 513 ? 46.946 14.064 -6.111 1.00 39.50 513 ASP A CA 1
ATOM 4088 C C . ASP A 1 513 ? 47.317 15.416 -6.737 1.00 39.50 513 ASP A C 1
ATOM 4090 O O . ASP A 1 513 ? 47.598 15.505 -7.930 1.00 39.50 513 ASP A O 1
ATOM 4094 N N . SER A 1 514 ? 47.338 16.470 -5.924 1.00 52.25 514 SER A N 1
ATOM 4095 C CA . SER A 1 514 ? 48.097 17.694 -6.204 1.00 52.25 514 SER A CA 1
ATOM 4096 C C . SER A 1 514 ? 49.332 17.672 -5.306 1.00 52.25 514 SER A C 1
ATOM 4098 O O . SER A 1 514 ? 49.191 17.465 -4.098 1.00 52.25 514 SER A O 1
ATOM 4100 N N . ASP A 1 515 ? 50.526 17.855 -5.880 1.00 63.75 515 ASP A N 1
ATOM 4101 C CA . ASP A 1 515 ? 51.793 17.810 -5.140 1.00 63.75 515 ASP A CA 1
ATOM 4102 C C . ASP A 1 515 ? 51.778 18.852 -3.996 1.00 63.75 515 ASP A C 1
ATOM 4104 O O . ASP A 1 515 ? 51.644 20.057 -4.250 1.00 63.75 515 ASP A O 1
ATOM 4108 N N . PRO A 1 516 ? 51.909 18.432 -2.720 1.00 64.69 516 PRO A N 1
ATOM 4109 C CA . PRO A 1 516 ? 51.937 19.341 -1.577 1.00 64.69 516 PRO A CA 1
ATOM 4110 C C . PRO A 1 516 ? 53.011 20.434 -1.675 1.00 64.69 516 PRO A C 1
ATOM 4112 O O . PRO A 1 516 ? 52.867 21.485 -1.045 1.00 64.69 516 PRO A O 1
ATOM 4115 N N . ALA A 1 517 ? 54.084 20.215 -2.440 1.00 68.44 517 ALA A N 1
ATOM 4116 C CA . ALA A 1 517 ? 55.124 21.217 -2.649 1.00 68.44 517 ALA A CA 1
ATOM 4117 C C . ALA A 1 517 ? 54.654 22.387 -3.533 1.00 68.44 517 ALA A C 1
ATOM 4119 O O . ALA A 1 517 ? 55.011 23.536 -3.256 1.00 68.44 517 ALA A O 1
ATOM 4120 N N . GLU A 1 518 ? 53.828 22.126 -4.551 1.00 68.88 518 GLU A N 1
ATOM 4121 C CA . GLU A 1 518 ? 53.266 23.166 -5.425 1.00 68.88 518 GLU A CA 1
ATOM 4122 C C . GLU A 1 518 ? 52.196 23.985 -4.704 1.00 68.88 518 GLU A C 1
ATOM 4124 O O . GLU A 1 518 ? 52.289 25.211 -4.643 1.00 68.88 518 GLU A O 1
ATOM 4129 N N . LEU A 1 519 ? 51.262 23.313 -4.023 1.00 71.69 519 LEU A N 1
ATOM 4130 C CA . LEU A 1 519 ? 50.219 23.973 -3.228 1.00 71.69 519 LEU A CA 1
ATOM 4131 C C . LEU A 1 519 ? 50.797 24.898 -2.147 1.00 71.69 519 LEU A C 1
ATOM 4133 O O . LEU A 1 519 ? 50.199 25.918 -1.797 1.00 71.69 519 LEU A O 1
ATOM 4137 N N . ARG A 1 520 ? 51.973 24.563 -1.603 1.00 75.31 520 ARG A N 1
ATOM 4138 C CA . ARG A 1 520 ? 52.657 25.407 -0.619 1.00 75.31 520 ARG A CA 1
ATOM 4139 C C . ARG A 1 520 ? 53.196 26.697 -1.236 1.00 75.31 520 ARG A C 1
ATOM 4141 O O . ARG A 1 520 ? 53.103 27.737 -0.587 1.00 75.31 520 ARG A O 1
ATOM 4148 N N . LYS A 1 521 ? 53.732 26.646 -2.461 1.00 76.50 521 LYS A N 1
ATOM 4149 C CA . LYS A 1 521 ? 54.217 27.837 -3.180 1.00 76.50 521 LYS A CA 1
ATOM 4150 C C . LYS A 1 521 ? 53.065 28.791 -3.495 1.00 76.50 521 LYS A C 1
ATOM 4152 O O . LYS A 1 521 ? 53.181 29.982 -3.215 1.00 76.50 521 LYS A O 1
ATOM 4157 N N . ASP A 1 522 ? 51.934 28.259 -3.951 1.00 74.69 522 ASP A N 1
ATOM 4158 C CA . ASP A 1 522 ? 50.732 29.053 -4.235 1.00 74.69 522 ASP A CA 1
ATOM 4159 C C . ASP A 1 522 ? 50.167 29.721 -2.976 1.00 74.69 522 ASP A C 1
ATOM 4161 O O . ASP A 1 522 ? 49.781 30.891 -2.985 1.00 74.69 522 ASP A O 1
ATOM 4165 N N . LEU A 1 523 ? 50.172 29.005 -1.848 1.00 71.06 523 LEU A N 1
ATOM 4166 C CA . LEU A 1 523 ? 49.746 29.557 -0.563 1.00 71.06 523 LEU A CA 1
ATOM 4167 C C . LEU A 1 523 ? 50.719 30.609 -0.010 1.00 71.06 523 LEU A C 1
ATOM 4169 O O . LEU A 1 523 ? 50.273 31.526 0.680 1.00 71.06 523 LEU A O 1
ATOM 4173 N N . ALA A 1 524 ? 52.017 30.503 -0.308 1.00 64.88 524 ALA A N 1
ATOM 4174 C CA . ALA A 1 524 ? 53.035 31.466 0.116 1.00 64.88 524 ALA A CA 1
ATOM 4175 C C . ALA A 1 524 ? 52.996 32.784 -0.683 1.00 64.88 524 ALA A C 1
ATOM 4177 O O . ALA A 1 524 ? 53.444 33.815 -0.183 1.00 64.88 524 ALA A O 1
ATOM 4178 N N . LEU A 1 525 ? 52.420 32.780 -1.892 1.00 68.88 525 LEU A N 1
ATOM 4179 C CA . LEU A 1 525 ? 52.226 33.981 -2.719 1.00 68.88 525 LEU A CA 1
ATOM 4180 C C . LEU A 1 525 ? 51.091 34.893 -2.216 1.00 68.88 525 LEU A C 1
ATOM 4182 O O . LEU A 1 525 ? 51.005 36.061 -2.603 1.00 68.88 525 LEU A O 1
ATOM 4186 N N . LEU A 1 526 ? 50.228 34.399 -1.325 1.00 65.12 526 LEU A N 1
ATOM 4187 C CA . LEU A 1 526 ? 49.157 35.189 -0.720 1.00 65.12 526 LEU A CA 1
ATOM 4188 C C . LEU A 1 526 ? 49.714 36.101 0.386 1.00 65.12 526 LEU A C 1
ATOM 4190 O O . LEU A 1 526 ? 50.050 35.651 1.484 1.00 65.12 526 LEU A O 1
ATOM 4194 N N . GLN A 1 527 ? 49.765 37.409 0.118 1.00 47.25 527 GLN A N 1
ATOM 4195 C CA . GLN A 1 527 ? 50.270 38.398 1.073 1.00 47.25 527 GLN A CA 1
ATOM 4196 C C . GLN A 1 527 ? 49.516 38.353 2.416 1.00 47.25 527 GLN A C 1
ATOM 4198 O O . GLN A 1 527 ? 48.286 38.416 2.475 1.00 47.25 527 GLN A O 1
ATOM 4203 N N . GLY A 1 528 ? 50.275 38.298 3.515 1.00 57.59 528 GLY A N 1
ATOM 4204 C CA . GLY A 1 528 ? 49.749 38.386 4.882 1.00 57.59 528 GLY A CA 1
ATOM 4205 C C . GLY A 1 528 ? 49.444 37.052 5.572 1.00 57.59 528 GLY A C 1
ATOM 4206 O O . GLY A 1 528 ? 48.895 37.075 6.676 1.00 57.59 528 GLY A O 1
ATOM 4207 N N . LEU A 1 529 ? 49.796 35.908 4.973 1.00 57.56 529 LEU A N 1
ATOM 4208 C CA . LEU A 1 529 ? 49.769 34.609 5.653 1.00 57.56 529 LEU A CA 1
ATOM 4209 C C . LEU A 1 529 ? 51.109 34.320 6.340 1.00 57.56 529 LEU A C 1
ATOM 4211 O O . LEU A 1 529 ? 52.172 34.525 5.764 1.00 57.56 529 LEU A O 1
ATOM 4215 N N . SER A 1 530 ? 51.056 33.840 7.584 1.00 70.19 530 SER A N 1
ATOM 4216 C CA . SER A 1 530 ? 52.248 33.339 8.274 1.00 70.19 530 SER A CA 1
ATOM 4217 C C . SER A 1 530 ? 52.571 31.910 7.824 1.00 70.19 530 SER A C 1
ATOM 4219 O O . SER A 1 530 ? 51.668 31.168 7.435 1.00 70.19 530 SER A O 1
ATOM 4221 N N . GLU A 1 531 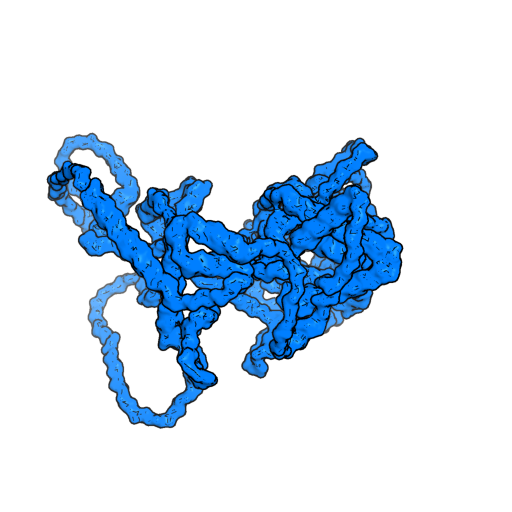? 53.826 31.474 7.959 1.00 70.50 531 GLU A N 1
ATOM 4222 C CA . GLU A 1 531 ? 54.253 30.108 7.593 1.00 70.50 531 GLU A CA 1
ATOM 4223 C C . GLU A 1 531 ? 53.420 29.017 8.299 1.00 70.50 531 GLU A C 1
ATOM 4225 O O . GLU A 1 531 ? 53.127 27.956 7.747 1.00 70.50 531 GLU A O 1
ATOM 4230 N N . LYS A 1 532 ? 52.950 29.314 9.518 1.00 65.38 532 LYS A N 1
ATOM 4231 C CA . LYS A 1 532 ? 52.066 28.437 10.296 1.00 65.38 532 LYS A CA 1
ATOM 4232 C C . LYS A 1 532 ? 50.656 28.334 9.688 1.00 65.38 532 LYS A C 1
ATOM 4234 O O . LYS A 1 532 ? 50.048 27.265 9.742 1.00 65.38 532 LYS A O 1
ATOM 4239 N N . ASP A 1 533 ? 50.137 29.416 9.103 1.00 66.06 533 ASP A N 1
ATOM 4240 C CA . ASP A 1 533 ? 48.828 29.432 8.434 1.00 66.06 533 ASP A CA 1
ATOM 4241 C C . ASP A 1 533 ? 48.880 28.724 7.077 1.00 66.06 533 ASP A C 1
ATOM 4243 O O . ASP A 1 533 ? 47.939 28.007 6.722 1.00 66.06 533 ASP A O 1
ATOM 4247 N N . VAL A 1 534 ? 49.993 28.883 6.355 1.00 72.88 534 VAL A N 1
ATOM 4248 C CA . VAL A 1 534 ? 50.285 28.146 5.120 1.00 72.88 534 VAL A CA 1
ATOM 4249 C C . VAL A 1 534 ? 50.309 26.645 5.414 1.00 72.88 534 VAL A C 1
ATOM 4251 O O . VAL A 1 534 ? 49.566 25.895 4.783 1.00 72.88 534 VAL A O 1
ATOM 4254 N N . GLN A 1 535 ? 51.035 26.210 6.450 1.00 73.06 535 GLN A N 1
ATOM 4255 C CA . GLN A 1 535 ? 51.120 24.793 6.821 1.00 73.06 535 GLN A CA 1
ATOM 4256 C C . GLN A 1 535 ? 49.779 24.202 7.289 1.00 73.06 535 GLN A C 1
ATOM 4258 O O . GLN A 1 535 ? 49.447 23.070 6.941 1.00 73.06 535 GLN A O 1
ATOM 4263 N N . HIS A 1 536 ? 48.968 24.949 8.047 1.00 68.12 536 HIS A N 1
ATOM 4264 C CA . HIS A 1 536 ? 47.636 24.481 8.449 1.00 68.12 536 HIS A CA 1
ATOM 4265 C C . HIS A 1 536 ? 46.702 24.315 7.243 1.00 68.12 536 HIS A C 1
ATOM 4267 O O . HIS A 1 536 ? 45.949 23.345 7.168 1.00 68.12 536 HIS A O 1
ATOM 4273 N N . ARG A 1 537 ? 46.711 25.263 6.300 1.00 68.31 537 ARG A N 1
ATOM 4274 C CA . ARG A 1 537 ? 45.870 25.189 5.095 1.00 68.31 537 ARG A CA 1
ATOM 4275 C C . ARG A 1 537 ? 46.322 24.080 4.160 1.00 68.31 537 ARG A C 1
ATOM 4277 O O . ARG A 1 537 ? 45.470 23.362 3.651 1.00 68.31 537 ARG A O 1
ATOM 4284 N N . LEU A 1 538 ? 47.629 23.897 4.015 1.00 69.75 538 LEU A N 1
ATOM 4285 C CA . LEU A 1 538 ? 48.203 22.796 3.256 1.00 69.75 538 LEU A CA 1
ATOM 4286 C C . LEU A 1 538 ? 47.787 21.439 3.845 1.00 69.75 538 LEU A C 1
ATOM 4288 O O . LEU A 1 538 ? 47.354 20.559 3.106 1.00 69.75 538 LEU A O 1
ATOM 4292 N N . TRP A 1 539 ? 47.801 21.303 5.176 1.00 66.69 539 TRP A N 1
ATOM 4293 C CA . TRP A 1 539 ? 47.339 20.092 5.863 1.00 66.69 539 TRP A CA 1
ATOM 4294 C C . TRP A 1 539 ? 45.854 19.806 5.612 1.00 66.69 539 TRP A C 1
ATOM 4296 O O . TRP A 1 539 ? 45.477 18.662 5.386 1.00 66.69 539 TRP A O 1
ATOM 4306 N N . VAL A 1 540 ? 45.006 20.839 5.611 1.00 61.50 540 VAL A N 1
ATOM 4307 C CA . VAL A 1 540 ? 43.569 20.695 5.319 1.00 61.50 540 VAL A CA 1
ATOM 4308 C C . VAL A 1 540 ? 43.325 20.333 3.852 1.00 61.50 540 VAL A C 1
ATOM 4310 O O . VAL A 1 540 ? 42.543 19.432 3.579 1.00 61.50 540 VAL A O 1
ATOM 4313 N N . LEU A 1 541 ? 43.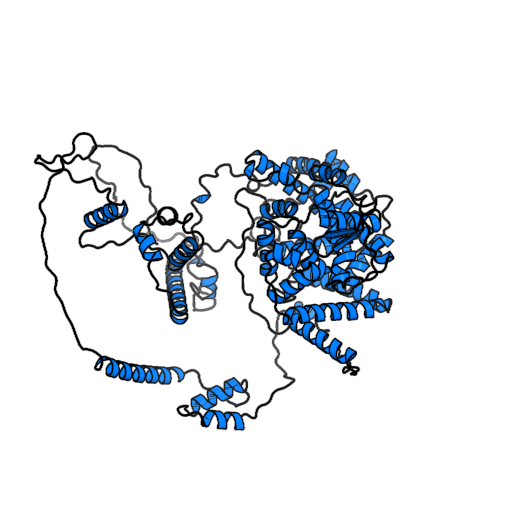995 21.006 2.915 1.00 61.22 541 LEU A N 1
ATOM 4314 C CA . LEU A 1 541 ? 43.789 20.806 1.475 1.00 61.22 541 LEU A CA 1
ATOM 4315 C C . LEU A 1 541 ? 44.313 19.456 0.982 1.00 61.22 541 LEU A C 1
ATOM 4317 O O . LEU A 1 541 ? 43.755 18.882 0.057 1.00 61.22 541 LEU A O 1
ATOM 4321 N N . THR A 1 542 ? 45.350 18.926 1.629 1.00 62.44 542 THR A N 1
ATOM 4322 C CA . THR A 1 542 ? 45.942 17.623 1.290 1.00 62.44 542 THR A CA 1
ATOM 4323 C C . THR A 1 542 ? 45.372 16.471 2.127 1.00 62.44 542 THR A C 1
ATOM 4325 O O . THR A 1 542 ? 45.941 15.380 2.130 1.00 62.44 542 THR A O 1
ATOM 4328 N N . ASN A 1 543 ? 44.283 16.699 2.879 1.00 58.56 543 ASN A N 1
ATOM 4329 C CA . ASN A 1 543 ? 43.698 15.730 3.819 1.00 58.56 543 ASN A CA 1
ATOM 4330 C C . ASN A 1 543 ? 44.745 15.069 4.742 1.00 58.56 543 ASN A C 1
ATOM 4332 O O . ASN A 1 543 ? 44.704 13.875 5.030 1.00 58.56 543 ASN A O 1
ATOM 4336 N N . GLY A 1 544 ? 45.706 15.863 5.212 1.00 57.84 544 GLY A N 1
ATOM 4337 C CA . GLY A 1 544 ? 46.745 15.440 6.145 1.00 57.84 544 GLY A CA 1
ATOM 4338 C C . GLY A 1 544 ? 47.993 14.814 5.522 1.00 57.84 544 GLY A C 1
ATOM 4339 O O . GLY A 1 544 ? 48.891 14.436 6.273 1.00 57.84 544 GLY A O 1
ATOM 4340 N N . ARG A 1 545 ? 48.105 14.745 4.187 1.00 57.62 545 ARG A N 1
ATOM 4341 C CA . ARG A 1 545 ? 49.301 14.215 3.500 1.00 57.62 545 ARG A CA 1
ATOM 4342 C C . ARG A 1 545 ? 50.528 15.131 3.601 1.00 57.62 545 ARG A C 1
ATOM 4344 O O . ARG A 1 545 ? 51.645 14.647 3.474 1.00 57.62 545 ARG A O 1
ATOM 4351 N N . SER A 1 546 ? 50.367 16.424 3.901 1.00 63.47 546 SER A N 1
ATOM 4352 C CA . SER A 1 546 ? 51.485 17.381 4.023 1.00 63.47 546 SER A CA 1
ATOM 4353 C C . SER A 1 546 ? 52.261 17.338 5.359 1.00 63.47 546 SER A C 1
ATOM 4355 O O . SER A 1 546 ? 52.963 18.300 5.690 1.00 63.47 546 SER A O 1
ATOM 4357 N N . GLY A 1 547 ? 52.119 16.275 6.160 1.00 62.94 547 GLY A N 1
ATOM 4358 C CA . GLY A 1 547 ? 52.862 16.071 7.412 1.00 62.94 547 GLY A CA 1
ATOM 4359 C C . GLY A 1 547 ? 52.127 16.490 8.696 1.00 62.94 547 GLY A C 1
ATOM 4360 O O . GLY A 1 547 ? 50.903 16.425 8.795 1.00 62.94 547 GLY A O 1
ATOM 4361 N N . SER A 1 548 ? 52.885 16.855 9.736 1.00 54.97 548 SER A N 1
ATOM 4362 C CA . SER A 1 548 ? 52.405 16.938 11.123 1.00 54.97 548 SER A CA 1
ATOM 4363 C C . SER A 1 548 ? 51.340 18.019 11.371 1.00 54.97 548 SER A C 1
ATOM 4365 O O . SER A 1 548 ? 51.472 19.189 11.008 1.00 54.97 548 SER A O 1
ATOM 4367 N N . ARG A 1 549 ? 50.265 17.600 12.051 1.00 51.31 549 ARG A N 1
ATOM 4368 C CA . ARG A 1 549 ? 49.115 18.428 12.442 1.00 51.31 549 ARG A CA 1
ATOM 4369 C C . ARG A 1 549 ? 49.542 19.520 13.442 1.00 51.31 549 ARG A C 1
ATOM 4371 O O . ARG A 1 549 ? 50.130 19.181 14.469 1.00 51.31 549 ARG A O 1
ATOM 4378 N N . PRO A 1 550 ? 49.202 20.804 13.228 1.00 54.97 550 PRO A N 1
ATOM 4379 C CA . PRO A 1 550 ? 49.628 21.871 14.132 1.00 54.97 550 PRO A CA 1
ATOM 4380 C C . PRO A 1 550 ? 48.957 21.772 15.525 1.00 54.97 550 PRO A C 1
ATOM 4382 O O . PRO A 1 550 ? 47.767 21.443 15.620 1.00 54.97 550 PRO A O 1
ATOM 4385 N N . PRO A 1 551 ? 49.689 22.060 16.624 1.00 47.75 551 PRO A N 1
ATOM 4386 C CA . PRO A 1 551 ? 49.202 21.887 17.994 1.00 47.75 551 PRO A CA 1
ATOM 4387 C C . PRO A 1 551 ? 48.096 22.891 18.378 1.00 47.75 551 PRO A C 1
ATOM 4389 O O . PRO A 1 551 ? 48.163 24.088 18.099 1.00 47.75 551 PRO A O 1
ATOM 4392 N N . LYS A 1 552 ? 47.051 22.395 19.062 1.00 45.66 552 LYS A N 1
ATOM 4393 C CA . LYS A 1 552 ? 45.778 23.097 19.355 1.00 45.66 552 LYS A CA 1
ATOM 4394 C C . LYS A 1 552 ? 45.877 24.326 20.281 1.00 45.66 552 LYS A C 1
ATOM 4396 O O . LYS A 1 552 ? 44.878 25.027 20.454 1.00 45.66 552 LYS A O 1
ATOM 4401 N N . THR A 1 553 ? 47.018 24.601 20.902 1.00 40.53 553 THR A N 1
ATOM 4402 C CA . THR A 1 553 ? 47.136 25.580 21.997 1.00 40.53 553 THR A CA 1
ATOM 4403 C C . THR A 1 553 ? 47.443 27.017 21.557 1.00 40.53 553 THR A C 1
ATOM 4405 O O . THR A 1 553 ? 47.082 27.942 22.281 1.00 40.53 553 THR A O 1
ATOM 4408 N N . GLU A 1 554 ? 47.969 27.261 20.352 1.00 41.75 554 GLU A N 1
ATOM 4409 C CA . GLU A 1 554 ? 48.439 28.610 19.955 1.00 41.75 554 GLU A CA 1
ATOM 4410 C C . GLU A 1 554 ? 47.433 29.454 19.139 1.00 41.75 554 GLU A C 1
ATOM 4412 O O . GLU A 1 554 ? 47.588 30.669 19.005 1.00 41.75 554 GLU A O 1
ATOM 4417 N N . VAL A 1 555 ? 46.310 28.877 18.687 1.00 44.06 555 VAL A N 1
ATOM 4418 C CA . VAL A 1 555 ? 45.255 29.580 17.907 1.00 44.06 555 VAL A CA 1
ATOM 4419 C C . VAL A 1 555 ? 44.539 30.681 18.723 1.00 44.06 555 VAL A C 1
ATOM 4421 O O . VAL A 1 555 ? 43.861 31.558 18.175 1.00 44.06 555 VAL A O 1
ATOM 4424 N N . LYS A 1 556 ? 44.695 30.687 20.055 1.00 44.12 556 LYS A N 1
ATOM 4425 C CA . LYS A 1 556 ? 44.129 31.724 20.935 1.00 44.12 556 LYS A CA 1
ATOM 4426 C C . LYS A 1 556 ? 44.923 33.039 20.918 1.00 44.12 556 LYS A C 1
ATOM 4428 O O . LYS A 1 556 ? 44.295 34.082 21.111 1.00 44.12 556 LYS A O 1
ATOM 4433 N N . GLN A 1 557 ? 46.234 33.013 20.654 1.00 39.72 557 GLN A N 1
ATOM 4434 C CA . GLN A 1 557 ? 47.088 34.212 20.654 1.00 39.72 557 GLN A CA 1
ATOM 4435 C C . GLN A 1 557 ? 46.837 35.060 19.392 1.00 39.72 557 GLN A C 1
ATOM 4437 O O . GLN A 1 557 ? 46.434 36.216 19.493 1.00 39.72 557 GLN A O 1
ATOM 4442 N N . SER A 1 558 ? 46.866 34.427 18.212 1.00 45.00 558 SER A N 1
ATOM 4443 C CA . SER A 1 558 ? 46.577 35.061 16.908 1.00 45.00 558 SER A CA 1
ATOM 4444 C C . SER A 1 558 ? 45.185 35.724 16.852 1.00 45.00 558 SER A C 1
ATOM 4446 O O . SER A 1 558 ? 44.999 36.816 16.304 1.00 45.00 558 SER A O 1
ATOM 4448 N N . ARG A 1 559 ? 44.181 35.124 17.512 1.00 52.38 559 ARG A N 1
ATOM 4449 C CA . ARG A 1 559 ? 42.832 35.706 17.639 1.00 52.38 559 ARG A CA 1
ATOM 4450 C C . ARG A 1 559 ? 42.764 36.918 18.575 1.00 52.38 559 ARG A C 1
ATOM 4452 O O . ARG A 1 559 ? 41.873 37.753 18.390 1.00 52.38 559 ARG A O 1
ATOM 4459 N N . LYS A 1 560 ? 43.646 37.012 19.577 1.00 52.31 560 LYS A N 1
ATOM 4460 C CA . LYS A 1 560 ? 43.749 38.171 20.479 1.00 52.31 560 LYS A CA 1
ATOM 4461 C C . LYS A 1 560 ? 44.385 39.357 19.754 1.00 52.31 560 LYS A C 1
ATOM 4463 O O . LYS A 1 560 ? 43.797 40.439 19.771 1.00 52.31 560 LYS A O 1
ATOM 4468 N N . ASP A 1 561 ? 45.462 39.122 19.012 1.00 50.72 561 ASP A N 1
ATOM 4469 C CA . ASP A 1 561 ? 46.190 40.174 18.292 1.00 50.72 561 ASP A CA 1
ATOM 4470 C C . ASP A 1 561 ? 45.351 40.762 17.147 1.00 50.72 561 ASP A C 1
ATOM 4472 O O . ASP A 1 561 ? 45.239 41.981 16.993 1.00 50.72 561 ASP A O 1
ATOM 4476 N N . ARG A 1 562 ? 44.600 39.913 16.428 1.00 57.22 562 ARG A N 1
ATOM 4477 C CA . ARG A 1 562 ? 43.650 40.355 15.390 1.00 57.22 562 ARG A CA 1
ATOM 4478 C C . ARG A 1 562 ? 42.477 41.174 15.947 1.00 57.22 562 ARG A C 1
ATOM 4480 O O . ARG A 1 562 ? 41.912 42.010 15.240 1.00 57.22 562 ARG A O 1
ATOM 4487 N N . LYS A 1 563 ? 42.086 40.945 17.208 1.00 59.31 563 LYS A N 1
ATOM 4488 C CA . LYS A 1 563 ? 41.053 41.736 17.900 1.00 59.31 563 LYS A CA 1
ATOM 4489 C C . LYS A 1 563 ? 41.584 43.083 18.383 1.00 59.31 563 LYS A C 1
ATOM 4491 O O . LYS A 1 563 ? 40.831 44.050 18.323 1.00 59.31 563 LYS A O 1
ATOM 4496 N N . ALA A 1 564 ? 42.836 43.148 18.833 1.00 57.75 564 ALA A N 1
ATOM 4497 C CA . ALA A 1 564 ? 43.475 44.396 19.245 1.00 57.75 564 ALA A CA 1
ATOM 4498 C C . ALA A 1 564 ? 43.643 45.354 18.053 1.00 57.75 564 ALA A C 1
ATOM 4500 O O . ALA A 1 564 ? 43.220 46.506 18.128 1.00 57.75 564 ALA A O 1
ATOM 4501 N N . ARG A 1 565 ? 44.115 44.841 16.909 1.00 56.31 565 ARG A N 1
ATOM 4502 C CA . ARG A 1 565 ? 44.326 45.626 15.678 1.00 56.31 565 ARG A CA 1
ATOM 4503 C C . ARG A 1 565 ? 43.029 46.244 15.126 1.00 56.31 565 ARG A C 1
ATOM 4505 O O . ARG A 1 565 ? 42.976 47.436 14.851 1.00 56.31 565 ARG A O 1
ATOM 4512 N N . ARG A 1 566 ? 41.934 45.469 15.106 1.00 62.47 566 ARG A N 1
ATOM 4513 C CA . ARG A 1 566 ? 40.585 45.945 14.725 1.00 62.47 566 ARG A CA 1
ATOM 4514 C C . ARG A 1 566 ? 39.971 46.954 15.701 1.00 62.47 566 ARG A C 1
ATOM 4516 O O . ARG A 1 566 ? 39.032 47.658 15.334 1.00 62.47 566 ARG A O 1
ATOM 4523 N N . LYS A 1 567 ? 40.422 46.976 16.960 1.00 64.12 567 LYS A N 1
ATOM 4524 C CA . LYS A 1 567 ? 39.937 47.928 17.970 1.00 64.12 567 LYS A CA 1
ATOM 4525 C C . LYS A 1 567 ? 40.597 49.298 17.776 1.00 64.12 567 LYS A C 1
ATOM 4527 O O . LYS A 1 567 ? 39.897 50.299 17.881 1.00 64.12 567 LYS A O 1
ATOM 4532 N N . LEU A 1 568 ? 41.877 49.308 17.394 1.00 55.44 568 LEU A N 1
ATOM 4533 C CA . LEU A 1 568 ? 42.640 50.514 17.060 1.00 55.44 568 LEU A CA 1
ATOM 4534 C C . LEU A 1 568 ? 42.085 51.217 15.803 1.00 55.44 568 LEU A C 1
ATOM 4536 O O . LEU A 1 568 ? 41.790 52.406 15.843 1.00 55.44 568 LEU A O 1
ATOM 4540 N N . GLU A 1 569 ? 41.807 50.461 14.731 1.00 56.94 569 GLU A N 1
ATOM 4541 C CA . GLU A 1 569 ? 41.188 50.991 13.495 1.00 56.94 569 GLU A CA 1
ATOM 4542 C C . GLU A 1 569 ? 39.784 51.577 13.725 1.00 56.94 569 GLU A C 1
ATOM 4544 O O . GLU A 1 569 ? 39.352 52.492 13.024 1.00 56.94 569 GLU A O 1
ATOM 4549 N N . LYS A 1 570 ? 39.044 51.047 14.709 1.00 59.03 570 LYS A N 1
ATOM 4550 C CA . LYS A 1 570 ? 37.711 51.550 15.070 1.00 59.03 570 LYS A CA 1
ATOM 4551 C C . LYS A 1 570 ? 37.757 52.842 15.877 1.00 59.03 570 LYS A C 1
ATOM 4553 O O . LYS A 1 570 ? 36.827 53.630 15.749 1.00 59.03 570 LYS A O 1
ATOM 4558 N N . GLN A 1 571 ? 38.788 53.042 16.697 1.00 51.28 571 GLN A N 1
ATOM 4559 C CA . GLN A 1 571 ? 38.975 54.289 17.443 1.00 51.28 571 GLN A CA 1
ATOM 4560 C C . GLN A 1 571 ? 39.389 55.426 16.506 1.00 51.28 571 GLN A C 1
ATOM 4562 O O . GLN A 1 571 ? 38.756 56.474 16.536 1.00 51.28 571 GLN A O 1
ATOM 4567 N N . GLN A 1 572 ? 40.308 55.173 15.569 1.00 47.62 572 GLN A N 1
ATOM 4568 C CA . GLN A 1 572 ? 40.697 56.166 14.557 1.00 47.62 572 GLN A CA 1
ATOM 4569 C C . GLN A 1 572 ? 39.534 56.581 13.639 1.00 47.62 572 GLN A C 1
ATOM 4571 O O . GLN A 1 572 ? 39.421 57.744 13.271 1.00 47.62 572 GLN A O 1
ATOM 4576 N N . LYS A 1 573 ? 38.611 55.665 13.307 1.00 49.88 573 LYS A N 1
ATOM 4577 C CA . LYS A 1 573 ? 37.400 56.002 12.532 1.00 49.88 573 LYS A CA 1
ATOM 4578 C C . LYS A 1 573 ? 36.325 56.751 13.327 1.00 49.88 573 LYS A C 1
ATOM 4580 O O . LYS A 1 573 ? 35.452 57.349 12.708 1.00 49.88 573 LYS A O 1
ATOM 4585 N N . ALA A 1 574 ? 36.353 56.694 14.658 1.00 46.12 574 ALA A N 1
ATOM 4586 C CA . ALA A 1 574 ? 35.377 57.377 15.505 1.00 46.12 574 ALA A CA 1
ATOM 4587 C C . ALA A 1 574 ? 35.738 58.854 15.736 1.00 46.12 574 ALA A C 1
ATOM 4589 O O . ALA A 1 574 ? 34.837 59.674 15.869 1.00 46.12 574 ALA A O 1
ATOM 4590 N N . GLU A 1 575 ? 37.028 59.199 15.716 1.00 41.72 575 GLU A N 1
ATOM 4591 C CA . GLU A 1 575 ? 37.507 60.583 15.874 1.00 41.72 575 GLU A CA 1
ATOM 4592 C C . GLU A 1 575 ? 37.325 61.439 14.607 1.00 41.72 575 GLU A C 1
ATOM 4594 O O . GLU A 1 575 ? 37.263 62.659 14.693 1.00 41.72 575 GLU A O 1
ATOM 4599 N N . LEU A 1 576 ? 37.153 60.817 13.435 1.00 44.22 576 LEU A N 1
ATOM 4600 C CA . LEU A 1 576 ? 36.965 61.507 12.149 1.00 44.22 576 LEU A CA 1
ATOM 4601 C C . LEU A 1 576 ? 35.498 61.856 11.808 1.00 44.22 576 LEU A C 1
ATOM 4603 O O . LEU A 1 576 ? 35.251 62.432 10.753 1.00 44.22 576 LEU A O 1
ATOM 4607 N N . GLY A 1 577 ? 34.519 61.487 12.646 1.00 40.34 577 GLY A N 1
ATOM 4608 C CA . GLY A 1 577 ? 33.096 61.464 12.259 1.00 40.34 577 GLY A CA 1
ATOM 4609 C C . GLY A 1 577 ? 32.120 62.355 13.037 1.00 40.34 577 GLY A C 1
ATOM 4610 O O . GLY A 1 577 ? 30.920 62.239 12.801 1.00 40.34 577 GLY A O 1
ATOM 4611 N N . SER A 1 578 ? 32.563 63.201 13.973 1.00 34.56 578 SER A N 1
ATOM 4612 C CA . SER A 1 578 ? 31.657 64.043 14.772 1.00 34.56 578 SER A CA 1
ATOM 4613 C C . SER A 1 578 ? 31.608 65.490 14.271 1.00 34.56 578 SER A C 1
ATOM 4615 O O . SER A 1 578 ? 32.467 66.294 14.626 1.00 34.56 578 SER A O 1
ATOM 4617 N N . GLY A 1 579 ? 30.567 65.829 13.508 1.00 27.78 579 GLY A N 1
ATOM 4618 C CA . GLY A 1 579 ? 30.183 67.208 13.204 1.00 27.78 579 GLY A CA 1
ATOM 4619 C C . GLY A 1 579 ? 28.664 67.348 13.061 1.00 27.78 579 GLY A C 1
ATOM 4620 O O . GLY A 1 579 ? 28.101 66.756 12.149 1.00 27.78 579 GLY A O 1
ATOM 4621 N N . GLU A 1 580 ? 28.067 68.147 13.964 1.00 32.09 580 GLU A N 1
ATOM 4622 C CA . GLU A 1 580 ? 26.810 68.925 13.815 1.00 32.09 580 GLU A CA 1
ATOM 4623 C C . GLU A 1 580 ? 25.460 68.156 13.740 1.00 32.09 580 GLU A C 1
ATOM 4625 O O . GLU A 1 580 ? 25.373 67.081 13.166 1.00 32.09 580 GLU A O 1
ATOM 4630 N N . GLN A 1 581 ? 24.314 68.585 14.300 1.00 29.52 581 GLN A N 1
ATOM 4631 C CA . GLN A 1 581 ? 23.855 69.834 14.932 1.00 29.52 581 GLN A CA 1
ATOM 4632 C C . GLN A 1 581 ? 22.565 69.566 15.766 1.00 29.52 581 GLN A C 1
ATOM 4634 O O . GLN A 1 581 ? 21.875 68.562 15.588 1.00 29.52 581 GLN A O 1
ATOM 4639 N N . SER A 1 582 ? 22.268 70.483 16.688 1.00 29.28 582 SER A N 1
ATOM 4640 C CA . SER A 1 582 ? 21.240 70.520 17.751 1.00 29.28 582 SER A CA 1
ATOM 4641 C C . SER A 1 582 ? 19.917 71.219 17.370 1.00 29.28 582 SER A C 1
ATOM 4643 O O . SER A 1 582 ? 19.978 72.147 16.575 1.00 29.28 582 SER A O 1
ATOM 4645 N N . ALA A 1 583 ? 18.779 70.903 18.031 1.00 28.06 583 ALA A N 1
ATOM 4646 C CA . ALA A 1 583 ? 17.715 71.880 18.394 1.00 28.06 583 ALA A CA 1
ATOM 4647 C C . ALA A 1 583 ? 16.597 71.319 19.331 1.00 28.06 583 ALA A C 1
ATOM 4649 O O . ALA A 1 583 ? 15.827 70.437 18.960 1.00 28.06 583 ALA A O 1
ATOM 4650 N N . GLU A 1 584 ? 16.594 71.861 20.555 1.00 29.00 584 GLU A N 1
ATOM 4651 C CA . GLU A 1 584 ? 15.565 72.265 21.550 1.00 29.00 584 GLU A CA 1
ATOM 4652 C C . GLU A 1 584 ? 14.077 71.807 21.605 1.00 29.00 584 GLU A C 1
ATOM 4654 O O . GLU A 1 584 ? 13.382 71.612 20.613 1.00 29.00 584 GLU A O 1
ATOM 4659 N N . LYS A 1 585 ? 13.583 71.737 22.860 1.00 29.91 585 LYS A N 1
ATOM 4660 C CA . LYS A 1 585 ? 12.224 71.435 23.372 1.00 29.91 585 LYS A CA 1
ATOM 4661 C C . LYS A 1 585 ? 11.575 72.697 23.973 1.00 29.91 585 LYS A C 1
ATOM 4663 O O . LYS A 1 585 ? 12.285 73.494 24.572 1.00 29.91 585 LYS A O 1
ATOM 4668 N N . THR A 1 586 ? 10.239 72.755 24.016 1.00 26.48 586 THR A N 1
ATOM 4669 C CA . THR A 1 586 ? 9.474 73.590 24.972 1.00 26.48 586 THR A CA 1
ATOM 4670 C C . THR A 1 586 ? 8.273 72.841 25.573 1.00 26.48 586 THR A C 1
ATOM 4672 O O . THR A 1 586 ? 7.664 71.984 24.930 1.00 26.48 586 THR A O 1
ATOM 4675 N N . GLU A 1 587 ? 7.992 73.133 26.848 1.00 29.16 587 GLU A N 1
ATOM 4676 C CA . GLU A 1 587 ? 7.040 72.475 27.760 1.00 29.16 587 GLU A CA 1
ATOM 4677 C C . GLU A 1 587 ? 5.714 73.251 27.932 1.00 29.16 587 GLU A C 1
ATOM 4679 O O . GLU A 1 587 ? 5.661 74.459 27.722 1.00 29.16 587 GLU A O 1
ATOM 4684 N N . GLY A 1 588 ? 4.659 72.560 28.394 1.00 26.02 588 GLY A N 1
ATOM 4685 C CA . GLY A 1 588 ? 3.414 73.147 28.913 1.00 26.02 588 GLY A CA 1
ATOM 4686 C C . GLY A 1 588 ? 2.642 72.158 29.813 1.00 26.02 588 GLY A C 1
ATOM 4687 O O . GLY A 1 588 ? 2.417 71.013 29.421 1.00 26.02 588 GLY A O 1
ATOM 4688 N N . VAL A 1 589 ? 2.279 72.602 31.024 1.00 29.73 589 VAL A N 1
ATOM 4689 C CA . VAL A 1 589 ? 1.691 71.869 32.184 1.00 29.73 589 VAL A CA 1
ATOM 4690 C C . VAL A 1 589 ? 0.155 72.137 32.287 1.00 29.73 589 VAL A C 1
ATOM 4692 O O . VAL A 1 589 ? -0.302 73.104 31.678 1.00 29.73 589 VAL A O 1
ATOM 4695 N N . PRO A 1 590 ? -0.679 71.296 32.962 1.00 39.12 590 PRO A N 1
ATOM 4696 C CA . PRO A 1 590 ? -2.107 71.104 32.646 1.00 39.12 590 PRO A CA 1
ATOM 4697 C C . PRO A 1 590 ? -3.106 71.799 33.601 1.00 39.12 590 PRO A C 1
ATOM 4699 O O . PRO A 1 590 ? -2.751 72.191 34.708 1.00 39.12 590 PRO A O 1
ATOM 4702 N N . ALA A 1 591 ? -4.389 71.857 33.208 1.00 29.52 591 ALA A N 1
ATOM 4703 C CA . ALA A 1 591 ? -5.520 72.205 34.083 1.00 29.52 591 ALA A CA 1
ATOM 4704 C C . ALA A 1 591 ? -6.407 70.972 34.365 1.00 29.52 591 ALA A C 1
ATOM 4706 O O . ALA A 1 591 ? -6.693 70.177 33.468 1.00 29.52 591 ALA A O 1
ATOM 4707 N N . VAL A 1 592 ? -6.797 70.820 35.633 1.00 31.70 592 VAL A N 1
ATOM 4708 C CA . VAL A 1 592 ? -7.399 69.637 36.276 1.00 31.70 592 VAL A CA 1
ATOM 4709 C C . VAL A 1 592 ? -8.926 69.787 36.383 1.00 31.70 592 VAL A C 1
ATOM 4711 O O . VAL A 1 592 ? -9.410 70.866 36.709 1.00 31.70 592 VAL A O 1
ATOM 4714 N N . GLY A 1 593 ? -9.680 68.704 36.155 1.00 34.09 593 GLY A N 1
ATOM 4715 C CA . GLY A 1 593 ? -11.106 68.579 36.485 1.00 34.09 593 GLY A CA 1
ATOM 4716 C C . GLY A 1 593 ? -11.376 67.243 37.190 1.00 34.09 593 GLY A C 1
ATOM 4717 O O . GLY A 1 593 ? -10.849 66.211 36.776 1.00 34.09 593 GLY A O 1
ATOM 4718 N N . GLU A 1 594 ? -12.144 67.278 38.279 1.00 33.75 594 GLU A N 1
ATOM 4719 C CA . GLU A 1 594 ? -12.376 66.183 39.235 1.00 33.75 594 GLU A CA 1
ATOM 4720 C C . GLU A 1 594 ? -13.569 65.284 38.825 1.00 33.75 594 GLU A C 1
ATOM 4722 O O . GLU A 1 594 ? -14.545 65.771 38.251 1.00 33.75 594 GLU A O 1
ATOM 4727 N N . ILE A 1 595 ? -13.524 63.974 39.118 1.00 40.34 595 ILE A N 1
ATOM 4728 C CA . ILE A 1 595 ? -14.634 63.025 38.875 1.00 40.34 595 ILE A CA 1
ATOM 4729 C C . ILE A 1 595 ? -15.145 62.481 40.211 1.00 40.34 595 ILE A C 1
ATOM 4731 O O . ILE A 1 595 ? -14.419 61.783 40.916 1.00 40.34 595 ILE A O 1
ATOM 4735 N N . VAL A 1 596 ? -16.422 62.732 40.513 1.00 40.19 596 VAL A N 1
ATOM 4736 C CA . VAL A 1 596 ? -17.145 62.162 41.663 1.00 40.19 596 VAL A CA 1
ATOM 4737 C C . VAL A 1 596 ? -17.951 60.935 41.217 1.00 40.19 596 VAL A C 1
ATOM 4739 O O . VAL A 1 596 ? -18.609 60.955 40.177 1.00 40.19 596 VAL A O 1
ATOM 4742 N N . ILE A 1 597 ? -17.919 59.857 42.010 1.00 36.66 597 ILE A N 1
ATOM 4743 C CA . ILE A 1 597 ? -18.627 58.596 41.738 1.00 36.66 597 ILE A CA 1
ATOM 4744 C C . ILE A 1 597 ? -19.934 58.550 42.541 1.00 36.66 597 ILE A C 1
ATOM 4746 O O . ILE A 1 597 ? -19.911 58.520 43.769 1.00 36.66 597 ILE A O 1
ATOM 4750 N N . LYS A 1 598 ? -21.080 58.447 41.858 1.00 33.47 598 LYS A N 1
ATOM 4751 C CA . LYS A 1 598 ? -22.342 57.977 42.455 1.00 33.47 598 LYS A CA 1
ATOM 4752 C C . LYS A 1 598 ? -23.024 57.016 41.476 1.00 33.47 598 LYS A C 1
ATOM 4754 O O . LYS A 1 598 ? -23.294 57.393 40.343 1.00 33.47 598 LYS A O 1
ATOM 4759 N N . GLY A 1 599 ? -23.274 55.774 41.899 1.00 41.69 599 GLY A N 1
ATOM 4760 C CA . GLY A 1 599 ? -24.072 54.805 41.129 1.00 41.69 599 GLY A CA 1
ATOM 4761 C C . GLY A 1 599 ? -23.359 54.039 40.002 1.00 41.69 599 GLY A C 1
ATOM 4762 O O . GLY A 1 599 ? -24.015 53.625 39.054 1.00 41.69 599 GLY A O 1
ATOM 4763 N N . GLY A 1 600 ? -22.041 53.820 40.085 1.00 45.50 600 GLY A N 1
ATOM 4764 C CA . GLY A 1 600 ? -21.357 52.793 39.277 1.00 45.50 600 GLY A CA 1
ATOM 4765 C C . GLY A 1 600 ? -20.910 53.173 37.857 1.00 45.50 600 GLY A C 1
ATOM 4766 O O . GLY A 1 600 ? -20.302 52.338 37.195 1.00 45.50 600 GLY A O 1
ATOM 4767 N N . TYR A 1 601 ? -21.104 54.417 37.403 1.00 33.72 601 TYR A N 1
ATOM 4768 C CA . TYR A 1 601 ? -20.516 54.920 36.151 1.00 33.72 601 TYR A CA 1
ATOM 4769 C C . TYR A 1 601 ? -19.911 56.325 36.349 1.00 33.72 601 TYR A C 1
ATOM 4771 O O . TYR A 1 601 ? -20.605 57.201 36.866 1.00 33.72 601 TYR A O 1
ATOM 4779 N N . PRO A 1 602 ? -18.645 56.584 35.955 1.00 37.72 602 PRO A N 1
ATOM 4780 C CA . PRO A 1 602 ? -18.049 57.913 36.072 1.00 37.72 602 PRO A CA 1
ATOM 4781 C C . PRO A 1 602 ? -18.607 58.858 34.996 1.00 37.72 602 PRO A C 1
ATOM 4783 O O . PRO A 1 602 ? -18.521 58.573 33.800 1.00 37.72 602 PRO A O 1
ATOM 4786 N N . ARG A 1 603 ? -19.159 60.003 35.414 1.00 39.25 603 ARG A N 1
ATOM 4787 C CA . ARG A 1 603 ? -19.615 61.088 34.528 1.00 39.25 603 ARG A CA 1
ATOM 4788 C C . ARG A 1 603 ? -18.819 62.354 34.850 1.00 39.25 603 ARG A C 1
ATOM 4790 O O . ARG A 1 603 ? -18.756 62.753 36.006 1.00 39.25 603 ARG A O 1
ATOM 4797 N N . VAL A 1 604 ? -18.232 62.986 33.834 1.00 38.19 604 VAL A N 1
ATOM 4798 C CA . VAL A 1 604 ? -17.611 64.316 33.951 1.00 38.19 604 VAL A CA 1
ATOM 4799 C C . VAL A 1 604 ? -18.704 65.351 33.685 1.00 38.19 604 VAL A C 1
ATOM 4801 O O . VAL A 1 604 ? -19.292 65.337 32.604 1.00 38.19 604 VAL A O 1
ATOM 4804 N N . VAL A 1 605 ? -19.000 66.227 34.648 1.00 35.88 605 VAL A N 1
ATOM 4805 C CA . VAL A 1 605 ? -19.879 67.388 34.431 1.00 35.88 605 VAL A CA 1
ATOM 4806 C C . VAL A 1 605 ? -18.983 68.611 34.274 1.00 35.88 605 VAL A C 1
ATOM 4808 O O . VAL A 1 605 ? -18.336 69.030 35.227 1.00 35.88 605 VAL A O 1
ATOM 4811 N N . ALA A 1 606 ? -18.913 69.157 33.062 1.00 37.88 606 ALA A N 1
ATOM 4812 C CA . ALA A 1 606 ? -18.285 70.448 32.808 1.00 37.88 606 ALA A CA 1
ATOM 4813 C C . ALA A 1 606 ? -19.357 71.544 32.893 1.00 37.88 606 ALA A C 1
ATOM 4815 O O . ALA A 1 606 ? -20.413 71.403 32.276 1.00 37.88 606 ALA A O 1
ATOM 4816 N N . TYR A 1 607 ? -19.093 72.622 33.638 1.00 34.53 607 TYR A N 1
ATOM 4817 C CA . TYR A 1 607 ? -19.920 73.830 33.591 1.00 34.53 607 TYR A CA 1
ATOM 4818 C C . TYR A 1 607 ? -19.788 74.493 32.211 1.00 34.53 607 TYR A C 1
ATOM 4820 O O . TYR A 1 607 ? -18.692 74.615 31.662 1.00 34.53 607 TYR A O 1
ATOM 4828 N N . GLU A 1 608 ? -20.929 74.855 31.630 1.00 34.97 608 GLU A N 1
ATOM 4829 C CA . GLU A 1 608 ? -21.064 75.350 30.261 1.00 34.97 608 GLU A CA 1
ATOM 4830 C C . GLU A 1 608 ? -20.399 76.719 30.046 1.00 34.97 608 GLU A C 1
ATOM 4832 O O . GLU A 1 608 ? -20.618 77.649 30.816 1.00 34.97 608 GLU A O 1
ATOM 4837 N N . ASN A 1 609 ? -19.706 76.888 28.912 1.00 31.81 609 ASN A N 1
ATOM 4838 C CA . ASN A 1 609 ? -20.163 77.872 27.925 1.00 31.81 609 ASN A CA 1
ATOM 4839 C C . ASN A 1 609 ? -19.569 77.645 26.518 1.00 31.81 609 ASN A C 1
ATOM 4841 O O . ASN A 1 609 ? -18.381 77.813 26.258 1.00 31.81 609 ASN A O 1
ATOM 4845 N N . THR A 1 610 ? -20.472 77.287 25.601 1.00 35.62 610 THR A N 1
ATOM 4846 C CA . THR A 1 610 ? -20.521 77.644 24.170 1.00 35.62 610 THR A CA 1
ATOM 4847 C C . THR A 1 610 ? -19.285 77.448 23.276 1.00 35.62 610 THR A C 1
ATOM 4849 O O . THR A 1 610 ? -18.481 78.355 23.084 1.00 35.62 610 THR A O 1
ATOM 4852 N N . LYS A 1 611 ? -19.256 76.324 22.546 1.00 32.41 611 LYS A N 1
ATOM 4853 C CA . LYS A 1 611 ? -19.382 76.246 21.067 1.00 32.41 611 LYS A CA 1
ATOM 4854 C C . LYS A 1 611 ? -19.042 74.823 20.602 1.00 32.41 611 LYS A C 1
ATOM 4856 O O . LYS A 1 611 ? -17.986 74.281 20.909 1.00 32.41 611 LYS A O 1
ATOM 4861 N N . ARG A 1 612 ? -19.971 74.220 19.856 1.00 40.22 612 ARG A N 1
ATOM 4862 C CA . ARG A 1 612 ? -19.906 72.857 19.299 1.00 40.22 612 ARG A CA 1
ATOM 4863 C C . ARG A 1 612 ? -18.554 72.563 18.624 1.00 40.22 612 ARG A C 1
ATOM 4865 O O . ARG A 1 612 ? -18.222 73.198 17.626 1.00 40.22 612 ARG A O 1
ATOM 4872 N N . LYS A 1 613 ? -17.845 71.525 19.084 1.00 31.34 613 LYS A N 1
ATOM 4873 C CA . LYS A 1 613 ? -16.888 70.758 18.268 1.00 31.34 613 LYS A CA 1
ATOM 4874 C C . LYS A 1 613 ? -17.162 69.265 18.434 1.00 31.34 613 LYS A C 1
ATOM 4876 O O . LYS A 1 613 ? -17.347 68.777 19.543 1.00 31.34 613 LYS A O 1
ATOM 4881 N N . ALA A 1 614 ? -17.251 68.589 17.292 1.00 36.00 614 ALA A N 1
ATOM 4882 C CA . ALA A 1 614 ? -17.568 67.178 17.133 1.00 36.00 614 ALA A CA 1
ATOM 4883 C C . ALA A 1 614 ? -16.781 66.272 18.095 1.00 36.00 614 ALA A C 1
ATOM 4885 O O . ALA A 1 614 ? -15.569 66.420 18.255 1.00 36.00 614 ALA A O 1
ATOM 4886 N N . SER A 1 615 ? -17.472 65.304 18.702 1.00 37.88 615 SER A N 1
ATOM 4887 C CA . SER A 1 615 ? -16.869 64.260 19.526 1.00 37.88 615 SER A CA 1
ATOM 4888 C C . SER A 1 615 ? -15.924 63.411 18.674 1.00 37.88 615 SER A C 1
ATOM 4890 O O . SER A 1 615 ? -16.359 62.528 17.930 1.00 37.88 615 SER A O 1
ATOM 4892 N N . VAL A 1 616 ? -14.622 63.669 18.767 1.00 48.53 616 VAL A N 1
ATOM 4893 C CA . VAL A 1 616 ? -13.608 62.791 18.184 1.00 48.53 616 VAL A CA 1
ATOM 4894 C C . VAL A 1 616 ? -13.638 61.490 18.982 1.00 48.53 616 VAL A C 1
ATOM 4896 O O . VAL A 1 616 ? -13.213 61.458 20.135 1.00 48.53 616 VAL A O 1
ATOM 4899 N N . LYS A 1 617 ? -14.151 60.409 18.381 1.00 46.91 617 LYS A N 1
ATOM 4900 C CA . LYS A 1 617 ? -13.949 59.050 18.898 1.00 46.91 617 LYS A CA 1
ATOM 4901 C C . LYS A 1 617 ? -12.442 58.817 18.974 1.00 46.91 617 LYS A C 1
ATOM 4903 O O . LYS A 1 617 ? -11.779 58.646 17.953 1.00 46.91 617 LYS A O 1
ATOM 4908 N N . LEU A 1 618 ? -11.883 58.865 20.180 1.00 58.41 618 LEU A N 1
ATOM 4909 C CA . LEU A 1 618 ? -10.493 58.497 20.392 1.00 58.41 618 LEU A CA 1
ATOM 4910 C C . LEU A 1 618 ? -10.363 57.005 20.106 1.00 58.41 618 LEU A C 1
ATOM 4912 O O . LEU A 1 618 ? -10.980 56.168 20.759 1.00 58.41 618 LEU A O 1
ATOM 4916 N N . GLU A 1 619 ? -9.560 56.698 19.094 1.00 57.47 619 GLU A N 1
ATOM 4917 C CA . GLU A 1 619 ? -9.164 55.343 18.742 1.00 57.47 619 GLU A CA 1
ATOM 4918 C C . GLU A 1 619 ? -8.756 54.549 20.004 1.00 57.47 619 GLU A C 1
ATOM 4920 O O . GLU A 1 619 ? -7.939 55.052 20.787 1.00 57.47 619 GLU A O 1
ATOM 4925 N N . PRO A 1 620 ? -9.251 53.310 20.202 1.00 55.75 620 PRO A N 1
ATOM 4926 C CA . PRO A 1 620 ? -9.084 52.536 21.442 1.00 55.75 620 PRO A CA 1
ATOM 4927 C C . PRO A 1 620 ? -7.643 52.432 21.974 1.00 55.75 620 PRO A C 1
ATOM 4929 O O . PRO A 1 620 ? -7.411 52.316 23.176 1.00 55.75 620 PRO A O 1
ATOM 4932 N N . TRP A 1 621 ? -6.645 52.516 21.092 1.00 60.59 621 TRP A N 1
ATOM 4933 C CA . TRP A 1 621 ? -5.233 52.459 21.473 1.00 60.59 621 TRP A CA 1
ATOM 4934 C C . TRP A 1 621 ? -4.728 53.726 22.185 1.00 60.59 621 TRP A C 1
ATOM 4936 O O . TRP A 1 621 ? -3.806 53.629 22.994 1.00 60.59 621 TRP A O 1
ATOM 4946 N N . LYS A 1 622 ? -5.314 54.904 21.918 1.00 64.88 622 LYS A N 1
ATOM 4947 C CA . LYS A 1 622 ? -4.955 56.158 22.605 1.00 64.88 622 LYS A CA 1
ATOM 4948 C C . LYS A 1 622 ? -5.408 56.115 24.063 1.00 64.88 622 LYS A C 1
ATOM 4950 O O . LYS A 1 622 ? -4.608 56.391 24.952 1.00 64.88 622 LYS A O 1
ATOM 4955 N N . VAL A 1 623 ? -6.629 55.622 24.285 1.00 69.81 623 VAL A N 1
ATOM 4956 C CA . VAL A 1 623 ? -7.204 55.369 25.616 1.00 69.81 623 VAL A CA 1
ATOM 4957 C C . VAL A 1 623 ? -6.335 54.381 26.401 1.00 69.81 623 VAL A C 1
ATOM 4959 O O . VAL A 1 623 ? -5.985 54.615 27.555 1.00 69.81 623 VAL A O 1
ATOM 4962 N N . GLN A 1 624 ? -5.899 53.297 25.753 1.00 61.12 624 GLN A N 1
ATOM 4963 C CA . GLN A 1 624 ? -5.037 52.303 26.390 1.00 61.12 624 GLN A CA 1
ATOM 4964 C C . GLN A 1 624 ? -3.643 52.856 26.737 1.00 61.12 624 GLN A C 1
ATOM 4966 O O . GLN A 1 624 ? -3.068 52.487 27.761 1.00 61.12 624 GLN A O 1
ATOM 4971 N N . LYS A 1 625 ? -3.090 53.742 25.902 1.00 62.91 625 LYS A N 1
ATOM 4972 C CA . LYS A 1 625 ? -1.769 54.347 26.115 1.00 62.91 625 LYS A CA 1
ATOM 4973 C C . LYS A 1 625 ? -1.764 55.308 27.306 1.00 62.91 625 LYS A C 1
ATOM 4975 O O . LYS A 1 625 ? -0.817 55.274 28.088 1.00 62.91 625 LYS A O 1
ATOM 4980 N N . GLU A 1 626 ? -2.806 56.119 27.466 1.00 67.38 626 GLU A N 1
ATOM 4981 C CA . GLU A 1 626 ? -2.962 57.008 28.626 1.00 67.38 626 GLU A CA 1
ATOM 4982 C C . GLU A 1 626 ? -3.213 56.220 29.916 1.00 67.38 626 GLU A C 1
ATOM 4984 O O . GLU A 1 626 ? -2.555 56.481 30.923 1.00 67.38 626 GLU A O 1
ATOM 4989 N N . ALA A 1 627 ? -4.039 55.169 29.860 1.00 68.38 627 ALA A N 1
ATOM 4990 C CA . ALA A 1 627 ? -4.282 54.282 30.998 1.00 68.38 627 ALA A CA 1
ATOM 4991 C C . ALA A 1 627 ? -3.008 53.562 31.483 1.00 68.38 627 ALA A C 1
ATOM 4993 O O . ALA A 1 627 ? -2.795 53.399 32.684 1.00 68.38 627 ALA A O 1
ATOM 4994 N N . LEU A 1 628 ? -2.130 53.141 30.564 1.00 59.81 628 LEU A N 1
ATOM 4995 C CA . LEU A 1 628 ? -0.832 52.552 30.917 1.00 59.81 628 LEU A CA 1
ATOM 4996 C C . LEU A 1 628 ? 0.121 53.586 31.528 1.00 59.81 628 LEU A C 1
ATOM 4998 O O . LEU A 1 628 ? 0.883 53.247 32.430 1.00 59.81 628 LEU A O 1
ATOM 5002 N N . LYS A 1 629 ? 0.068 54.839 31.064 1.00 64.06 629 LYS A N 1
ATOM 5003 C CA . LYS A 1 629 ? 0.904 55.926 31.587 1.00 64.06 629 LYS A CA 1
ATOM 5004 C C . LYS A 1 629 ? 0.496 56.311 33.015 1.00 64.06 629 LYS A C 1
ATOM 5006 O O . LYS A 1 629 ? 1.369 56.513 33.848 1.00 64.06 629 LYS A O 1
ATOM 5011 N N . GLN A 1 630 ? -0.807 56.320 33.310 1.00 65.56 630 GLN A N 1
ATOM 5012 C CA . GLN A 1 630 ? -1.329 56.509 34.670 1.00 65.56 630 GLN A CA 1
ATOM 5013 C C . GLN A 1 630 ? -1.009 55.336 35.605 1.00 65.56 630 GLN A C 1
ATOM 5015 O O . GLN A 1 630 ? -0.682 55.560 36.763 1.00 65.56 630 GLN A O 1
ATOM 5020 N N . LYS A 1 631 ? -1.087 54.087 35.124 1.00 57.00 631 LYS A N 1
ATOM 5021 C CA . LYS A 1 631 ? -0.897 52.901 35.979 1.00 57.00 631 LYS A CA 1
ATOM 5022 C C . LYS A 1 631 ? 0.543 52.632 36.409 1.00 57.00 631 LYS A C 1
ATOM 5024 O O . LYS A 1 631 ? 0.728 51.990 37.435 1.00 57.00 631 LYS A O 1
ATOM 5029 N N . PHE A 1 632 ? 1.536 53.030 35.615 1.00 61.09 632 PHE A N 1
ATOM 5030 C CA . PHE A 1 632 ? 2.928 52.602 35.823 1.00 61.09 632 PHE A CA 1
ATOM 5031 C C . PHE A 1 632 ? 3.926 53.747 36.045 1.00 61.09 632 PHE A C 1
ATOM 5033 O O . PHE A 1 632 ? 5.098 53.461 36.274 1.00 61.09 632 PHE A O 1
ATOM 5040 N N . GLY A 1 633 ? 3.478 55.010 35.999 1.00 67.56 633 GLY A N 1
ATOM 5041 C CA . GLY A 1 633 ? 4.267 56.183 36.399 1.00 67.56 633 GLY A CA 1
ATOM 5042 C C . GLY A 1 633 ? 5.716 56.192 35.886 1.00 67.56 633 GLY A C 1
ATOM 5043 O O . GLY A 1 633 ? 5.977 55.873 34.723 1.00 67.56 633 GLY A O 1
ATOM 5044 N N . GLU A 1 634 ? 6.651 56.557 36.768 1.00 51.81 634 GLU A N 1
ATOM 5045 C CA . GLU A 1 634 ? 8.099 56.590 36.499 1.00 51.81 634 GLU A CA 1
ATOM 5046 C C . GLU A 1 634 ? 8.789 55.216 36.594 1.00 51.81 634 GLU A C 1
ATOM 5048 O O . GLU A 1 634 ? 9.877 55.042 36.050 1.00 51.81 634 GLU A O 1
ATOM 5053 N N . GLU A 1 635 ? 8.154 54.207 37.204 1.00 52.72 635 GLU A N 1
ATOM 5054 C CA . GLU A 1 635 ? 8.738 52.863 37.386 1.00 52.72 635 GLU A CA 1
ATOM 5055 C C . GLU A 1 635 ? 8.849 52.053 36.081 1.00 52.72 635 GLU A C 1
ATOM 5057 O O . GLU A 1 635 ? 9.561 51.048 36.016 1.00 52.72 635 GLU A O 1
ATOM 5062 N N . GLY A 1 636 ? 8.208 52.518 35.005 1.00 54.75 636 GLY A N 1
ATOM 5063 C CA . GLY A 1 636 ? 8.327 51.935 33.676 1.00 54.75 636 GLY A CA 1
ATOM 5064 C C . GLY A 1 636 ? 7.610 50.586 33.539 1.00 54.75 636 GLY A C 1
ATOM 5065 O O . GLY A 1 636 ? 7.619 49.708 34.398 1.00 54.75 636 GLY A O 1
ATOM 5066 N N . TRP A 1 637 ? 6.961 50.378 32.396 1.00 51.03 637 TRP A N 1
ATOM 5067 C CA . TRP A 1 637 ? 6.198 49.156 32.149 1.00 51.03 637 TRP A CA 1
ATOM 5068 C C . TRP A 1 637 ? 7.112 47.925 31.986 1.00 51.03 637 TRP A C 1
ATOM 5070 O O . TRP A 1 637 ? 7.773 47.765 30.957 1.00 51.03 637 TRP A O 1
ATOM 5080 N N . GLN A 1 638 ? 7.103 47.018 32.972 1.00 47.19 638 GLN A N 1
ATOM 5081 C CA . GLN A 1 638 ? 7.764 45.708 32.908 1.00 47.19 638 GLN A CA 1
ATOM 5082 C C . GLN A 1 638 ? 6.733 44.575 32.742 1.00 47.19 638 GLN A C 1
ATOM 5084 O O . GLN A 1 638 ? 6.190 44.070 33.727 1.00 47.19 638 GLN A O 1
ATOM 5089 N N . PRO A 1 639 ? 6.420 44.145 31.506 1.00 52.41 639 PRO A N 1
ATOM 5090 C CA . PRO A 1 639 ? 5.419 43.109 31.290 1.00 52.41 639 PRO A CA 1
ATOM 5091 C C . PRO A 1 639 ? 5.870 41.765 31.869 1.00 52.41 639 PRO A C 1
ATOM 5093 O O . PRO A 1 639 ? 6.926 41.246 31.500 1.00 52.41 639 PRO A O 1
ATOM 5096 N N . ARG A 1 640 ? 5.008 41.165 32.703 1.00 50.00 640 ARG A N 1
ATOM 5097 C CA . ARG A 1 640 ? 5.180 39.810 33.266 1.00 50.00 640 ARG A CA 1
ATOM 5098 C C . ARG A 1 640 ? 5.309 38.721 32.191 1.00 50.00 640 ARG A C 1
ATOM 5100 O O . ARG A 1 640 ? 5.866 37.666 32.451 1.00 50.00 640 ARG A O 1
ATOM 5107 N N . LYS A 1 641 ? 4.825 38.982 30.971 1.00 57.88 641 LYS A N 1
ATOM 5108 C CA . LYS A 1 641 ? 4.856 38.052 29.838 1.00 57.88 641 LYS A CA 1
ATOM 5109 C C . LYS A 1 641 ? 5.590 38.694 28.659 1.00 57.88 641 LYS A C 1
ATOM 5111 O O . LYS A 1 641 ? 5.071 39.613 28.027 1.00 57.88 641 LYS A O 1
ATOM 5116 N N . LYS A 1 642 ? 6.806 38.228 28.366 1.00 69.25 642 LYS A N 1
ATOM 5117 C CA . LYS A 1 642 ? 7.578 38.634 27.180 1.00 69.25 642 LYS A CA 1
ATOM 5118 C C . LYS A 1 642 ? 7.394 37.588 26.085 1.00 69.25 642 LYS A C 1
ATOM 5120 O O . LYS A 1 642 ? 7.580 36.401 26.336 1.00 69.25 642 LYS A O 1
ATOM 5125 N N . LEU A 1 643 ? 7.030 38.023 24.880 1.00 75.12 643 LEU A N 1
ATOM 5126 C CA . LEU A 1 643 ? 7.001 37.137 23.715 1.00 75.12 643 LEU A CA 1
ATOM 5127 C C . LEU A 1 643 ? 8.426 36.689 23.379 1.00 75.12 643 LEU A C 1
ATOM 5129 O O . LEU A 1 643 ? 9.365 37.485 23.466 1.00 75.12 643 LEU A O 1
ATOM 5133 N N . SER A 1 644 ? 8.589 35.419 23.008 1.00 78.69 644 SER A N 1
ATOM 5134 C CA . SER A 1 644 ? 9.863 34.948 22.468 1.00 78.69 644 SER A CA 1
ATOM 5135 C C . SER A 1 644 ? 10.114 35.598 21.102 1.00 78.69 644 SER A C 1
ATOM 5137 O O . SER A 1 644 ? 9.153 35.923 20.401 1.00 78.69 644 SER A O 1
ATOM 5139 N N . PRO A 1 645 ? 11.380 35.792 20.696 1.00 73.19 645 PRO A N 1
ATOM 5140 C CA . PRO A 1 645 ? 11.702 36.291 19.360 1.00 73.19 645 PRO A CA 1
ATOM 5141 C C . PRO A 1 645 ? 11.003 35.503 18.239 1.00 73.19 645 PRO A C 1
ATOM 5143 O O . PRO A 1 645 ? 10.392 36.109 17.369 1.00 73.19 645 PRO A O 1
ATOM 5146 N N . ASP A 1 646 ? 10.962 34.174 18.341 1.00 72.19 646 ASP A N 1
ATOM 5147 C CA . ASP A 1 646 ? 10.308 33.305 17.353 1.00 72.19 646 ASP A CA 1
ATOM 5148 C C . ASP A 1 646 ? 8.787 33.526 17.302 1.00 72.19 646 ASP A C 1
ATOM 5150 O O . ASP A 1 646 ? 8.172 33.468 16.240 1.00 72.19 646 ASP A O 1
ATOM 5154 N N . ALA A 1 647 ? 8.161 33.838 18.444 1.00 79.00 647 ALA A N 1
ATOM 5155 C CA . ALA A 1 647 ? 6.751 34.213 18.475 1.00 79.00 647 ALA A CA 1
ATOM 5156 C C . ALA A 1 647 ? 6.514 35.568 17.792 1.00 79.00 647 ALA A C 1
ATOM 5158 O O . ALA A 1 647 ? 5.495 35.740 17.128 1.00 79.00 647 ALA A O 1
ATOM 5159 N N . MET A 1 648 ? 7.451 36.516 17.912 1.00 83.44 648 MET A N 1
ATOM 5160 C CA . MET A 1 648 ? 7.377 37.798 17.202 1.00 83.44 648 MET A CA 1
ATOM 5161 C C . MET A 1 648 ? 7.511 37.614 15.683 1.00 83.44 648 MET A C 1
ATOM 5163 O O . MET A 1 648 ? 6.760 38.239 14.935 1.00 83.44 648 MET A O 1
ATOM 5167 N N . ASP A 1 649 ? 8.400 36.730 15.224 1.00 79.00 649 ASP A N 1
ATOM 5168 C CA . ASP A 1 649 ? 8.556 36.418 13.795 1.00 79.00 649 ASP A CA 1
ATOM 5169 C C . ASP A 1 649 ? 7.365 35.619 13.239 1.00 79.00 649 ASP A C 1
ATOM 5171 O O . ASP A 1 649 ? 6.902 35.883 12.124 1.00 79.00 649 ASP A O 1
ATOM 5175 N N . GLY A 1 650 ? 6.774 34.732 14.045 1.00 80.62 650 GLY A N 1
ATOM 5176 C CA . GLY A 1 650 ? 5.505 34.075 13.727 1.00 80.62 650 GLY A CA 1
ATOM 5177 C C . GLY A 1 650 ? 4.353 35.074 13.558 1.00 80.62 650 GLY A C 1
ATOM 5178 O O . GLY A 1 650 ? 3.621 35.001 12.575 1.00 80.62 650 GLY A O 1
ATOM 5179 N N . ILE A 1 651 ? 4.238 36.062 14.455 1.00 86.94 651 ILE A N 1
ATOM 5180 C CA . ILE A 1 651 ? 3.244 37.150 14.361 1.00 86.94 651 ILE A CA 1
ATOM 5181 C C . ILE A 1 651 ? 3.408 37.938 13.052 1.00 86.94 651 ILE A C 1
ATOM 5183 O O . ILE A 1 651 ? 2.415 38.228 12.385 1.00 86.94 651 ILE A O 1
ATOM 5187 N N . ARG A 1 652 ? 4.647 38.263 12.656 1.00 86.81 652 ARG A N 1
ATOM 5188 C CA . ARG A 1 652 ? 4.921 38.964 11.387 1.00 86.81 652 ARG A CA 1
ATOM 5189 C C . ARG A 1 652 ? 4.538 38.122 10.178 1.00 86.81 652 ARG A C 1
ATOM 5191 O O . ARG A 1 652 ? 3.938 38.647 9.247 1.00 86.81 652 ARG A O 1
ATOM 5198 N N . THR A 1 653 ? 4.874 36.836 10.201 1.00 84.94 653 THR A N 1
ATOM 5199 C CA . THR A 1 653 ? 4.595 35.908 9.098 1.00 84.94 653 THR A CA 1
ATOM 5200 C C . THR A 1 653 ? 3.092 35.722 8.896 1.00 84.94 653 THR A C 1
ATOM 5202 O O . THR A 1 653 ? 2.617 35.871 7.775 1.00 84.94 653 THR A O 1
ATOM 5205 N N . LEU A 1 654 ? 2.340 35.498 9.980 1.00 84.94 654 LEU A N 1
ATOM 5206 C CA . LEU A 1 654 ? 0.881 35.338 9.942 1.00 84.94 654 LEU A CA 1
ATOM 5207 C C . LEU A 1 654 ? 0.169 36.609 9.464 1.00 84.94 654 LEU A C 1
ATOM 5209 O O . LEU A 1 654 ? -0.714 36.551 8.614 1.00 84.94 654 LEU A O 1
ATOM 5213 N N . HIS A 1 655 ? 0.575 37.778 9.970 1.00 87.19 655 HIS A N 1
ATOM 5214 C CA . HIS A 1 655 ? -0.018 39.040 9.528 1.00 87.19 655 HIS A CA 1
ATOM 5215 C C . HIS A 1 655 ? 0.313 39.358 8.063 1.00 87.19 655 HIS A C 1
ATOM 5217 O O . HIS A 1 655 ? -0.495 39.972 7.377 1.00 87.19 655 HIS A O 1
ATOM 5223 N N . LYS A 1 656 ? 1.489 38.940 7.572 1.00 87.25 656 LYS A N 1
ATOM 5224 C CA . LYS A 1 656 ? 1.898 39.125 6.173 1.00 87.25 656 LYS A CA 1
ATOM 5225 C C . LYS A 1 656 ? 1.137 38.204 5.215 1.00 87.25 656 LYS A C 1
ATOM 5227 O O . LYS A 1 656 ? 0.895 38.621 4.087 1.00 87.25 656 LYS A O 1
ATOM 5232 N N . SER A 1 657 ? 0.794 36.981 5.630 1.00 84.81 657 SER A N 1
ATOM 5233 C CA . SER A 1 657 ? 0.079 36.029 4.772 1.00 84.81 657 SER A CA 1
ATOM 5234 C C . SER A 1 657 ? -1.393 36.397 4.594 1.00 84.81 657 SER A C 1
ATOM 5236 O O . SER A 1 657 ? -1.878 36.388 3.470 1.00 84.81 657 SER A O 1
ATOM 5238 N N . GLU A 1 658 ? -2.096 36.747 5.678 1.00 86.50 658 GLU A N 1
ATOM 5239 C CA . GLU A 1 658 ? -3.526 37.096 5.635 1.00 86.50 658 GLU A CA 1
ATOM 5240 C C . GLU A 1 658 ? -3.827 38.276 6.588 1.00 86.50 658 GLU A C 1
ATOM 5242 O O . GLU A 1 658 ? -4.259 38.063 7.726 1.00 86.50 658 GLU A O 1
ATOM 5247 N N . PRO A 1 659 ? -3.608 39.536 6.155 1.00 84.44 659 PRO A N 1
ATOM 5248 C CA . PRO A 1 659 ? -3.714 40.715 7.023 1.00 84.44 659 PRO A CA 1
ATOM 5249 C C . PRO A 1 659 ? -5.115 40.958 7.603 1.00 84.44 659 PRO A C 1
ATOM 5251 O O . PRO A 1 659 ? -5.233 41.443 8.731 1.00 84.44 659 PRO A O 1
ATOM 5254 N N . GLU A 1 660 ? -6.167 40.619 6.848 1.00 78.00 660 GLU A N 1
ATOM 5255 C CA . GLU A 1 660 ? -7.563 40.812 7.265 1.00 78.00 660 GLU A CA 1
ATOM 5256 C C . GLU A 1 660 ? -7.987 39.806 8.343 1.00 78.00 660 GLU A C 1
ATOM 5258 O O . GLU A 1 660 ? -8.613 40.179 9.336 1.00 78.00 660 GLU A O 1
ATOM 5263 N N . LYS A 1 661 ? -7.571 38.542 8.202 1.00 78.00 661 LYS A N 1
ATOM 5264 C CA . LYS A 1 661 ? -7.866 37.468 9.160 1.00 78.00 661 LYS A CA 1
ATOM 5265 C C . LYS A 1 661 ? -7.001 37.563 10.412 1.00 78.00 661 LYS A C 1
ATOM 5267 O O . LYS A 1 661 ? -7.497 37.439 11.530 1.00 78.00 661 LYS A O 1
ATOM 5272 N N . TYR A 1 662 ? -5.709 37.838 10.246 1.00 84.44 662 TYR A N 1
ATOM 5273 C CA . TYR A 1 662 ? -4.768 38.026 11.348 1.00 84.44 662 TYR A CA 1
ATOM 5274 C C . TYR A 1 662 ? -4.607 39.505 11.677 1.00 84.44 662 TYR A C 1
ATOM 5276 O O . TYR A 1 662 ? -3.497 40.035 11.698 1.00 84.44 662 TYR A O 1
ATOM 5284 N N . SER A 1 663 ? -5.717 40.192 11.948 1.00 89.00 663 SER A N 1
ATOM 5285 C CA . SER A 1 663 ? -5.683 41.604 12.325 1.00 89.00 663 SER A CA 1
ATOM 5286 C C . SER A 1 663 ? -4.932 41.821 13.647 1.00 89.00 663 SER A C 1
ATOM 5288 O O . SER A 1 663 ? -4.771 40.915 14.470 1.00 89.00 663 SER A O 1
ATOM 5290 N N . THR A 1 664 ? -4.492 43.059 13.903 1.00 84.75 664 THR A N 1
ATOM 5291 C CA . THR A 1 664 ? -3.821 43.414 15.169 1.00 84.75 664 THR A CA 1
ATOM 5292 C C . THR A 1 664 ? -4.654 43.023 16.396 1.00 84.75 664 THR A C 1
ATOM 5294 O O . THR A 1 664 ? -4.086 42.614 17.406 1.00 84.75 664 THR A O 1
ATOM 5297 N N . ALA A 1 665 ? -5.985 43.137 16.318 1.00 75.75 665 ALA A N 1
ATOM 5298 C CA . ALA A 1 665 ? -6.884 42.792 17.416 1.00 75.75 665 ALA A CA 1
ATOM 5299 C C . ALA A 1 665 ? -6.923 41.275 17.670 1.00 75.75 665 ALA A C 1
ATOM 5301 O O . ALA A 1 665 ? -6.813 40.849 18.819 1.00 75.75 665 ALA A O 1
ATOM 5302 N N . VAL A 1 666 ? -6.991 40.472 16.603 1.00 81.94 666 VAL A N 1
ATOM 5303 C CA . VAL A 1 666 ? -6.989 39.000 16.677 1.00 81.94 666 VAL A CA 1
ATOM 5304 C C . VAL A 1 666 ? -5.655 38.489 17.222 1.00 81.94 666 VAL A C 1
ATOM 5306 O O . VAL A 1 666 ? -5.626 37.704 18.165 1.00 81.94 666 VAL A O 1
ATOM 5309 N N . LEU A 1 667 ? -4.536 39.004 16.707 1.00 82.19 667 LEU A N 1
ATOM 5310 C CA . LEU A 1 667 ? -3.196 38.635 17.174 1.00 82.19 667 LEU A CA 1
ATOM 5311 C C . LEU A 1 667 ? -2.948 39.057 18.632 1.00 82.19 667 LEU A C 1
ATOM 5313 O O . LEU A 1 667 ? -2.288 38.342 19.383 1.00 82.19 667 LEU A O 1
ATOM 5317 N N . ALA A 1 668 ? -3.487 40.197 19.065 1.00 81.69 668 ALA A N 1
ATOM 5318 C CA . ALA A 1 668 ? -3.378 40.637 20.455 1.00 81.69 668 ALA A CA 1
ATOM 5319 C C . ALA A 1 668 ? -4.142 39.710 21.412 1.00 81.69 668 ALA A C 1
ATOM 5321 O O . ALA A 1 668 ? -3.608 39.336 22.461 1.00 81.69 668 ALA A O 1
ATOM 5322 N N . ALA A 1 669 ? -5.357 39.307 21.026 1.00 73.44 669 ALA A N 1
ATOM 5323 C CA . ALA A 1 669 ? -6.179 38.373 21.788 1.00 73.44 669 ALA A CA 1
ATOM 5324 C C . ALA A 1 669 ? -5.524 36.984 21.877 1.00 73.44 669 ALA A C 1
ATOM 5326 O O . ALA A 1 669 ? -5.362 36.454 22.977 1.00 73.44 669 ALA A O 1
ATOM 5327 N N . GLU A 1 670 ? -5.055 36.449 20.747 1.00 79.38 670 GLU A N 1
ATOM 5328 C CA . GLU A 1 670 ? -4.461 35.110 20.652 1.00 79.38 670 GLU A CA 1
ATOM 5329 C C . GLU A 1 670 ? -3.163 34.994 21.466 1.00 79.38 670 GLU A C 1
ATOM 5331 O O . GLU A 1 670 ? -2.978 34.085 22.278 1.00 79.38 670 GLU A O 1
ATOM 5336 N N . PHE A 1 671 ? -2.262 35.971 21.329 1.00 78.75 671 PHE A N 1
ATOM 5337 C CA . PHE A 1 671 ? -0.984 35.963 22.045 1.00 78.75 671 PHE A CA 1
ATOM 5338 C C . PHE A 1 671 ? -1.088 36.511 23.479 1.00 78.75 671 PHE A C 1
ATOM 5340 O O . PHE A 1 671 ? -0.114 36.448 24.242 1.00 78.75 671 PHE A O 1
ATOM 5347 N N . LYS A 1 672 ? -2.276 36.989 23.879 1.00 76.56 672 LYS A N 1
ATOM 5348 C CA . LYS A 1 672 ? -2.567 37.602 25.185 1.00 76.56 672 LYS A CA 1
ATOM 5349 C C . LYS A 1 672 ? -1.586 38.732 25.519 1.00 76.56 672 LYS A C 1
ATOM 5351 O O . LYS A 1 672 ? -1.027 38.783 26.616 1.00 76.56 672 LYS A O 1
ATOM 5356 N N . VAL A 1 673 ? -1.339 39.610 24.548 1.00 78.75 673 VAL A N 1
ATOM 5357 C CA . VAL A 1 673 ? -0.495 40.810 24.679 1.00 78.75 673 VAL A CA 1
ATOM 5358 C C . VAL A 1 673 ? -1.265 42.039 24.209 1.00 78.75 673 VAL A C 1
ATOM 5360 O O . VAL A 1 673 ? -2.275 41.921 23.523 1.00 78.75 673 VAL A O 1
ATOM 5363 N N . SER A 1 674 ? -0.818 43.242 24.574 1.00 80.94 674 SER A N 1
ATOM 5364 C CA . SER A 1 674 ? -1.532 44.452 24.160 1.00 80.94 674 SER A CA 1
ATOM 5365 C C . SER A 1 674 ? -1.497 44.636 22.630 1.00 80.94 674 SER A C 1
ATOM 5367 O O . SER A 1 674 ? -0.477 44.337 21.998 1.00 80.94 674 SER A O 1
ATOM 5369 N N . PRO A 1 675 ? -2.562 45.193 22.020 1.00 78.50 675 PRO A N 1
ATOM 5370 C CA . PRO A 1 675 ? -2.574 45.558 20.599 1.00 78.50 675 PRO A CA 1
ATOM 5371 C C . PRO A 1 675 ? -1.387 46.437 20.191 1.00 78.50 675 PRO A C 1
ATOM 5373 O O . PRO A 1 675 ? -0.842 46.302 19.098 1.00 78.50 675 PRO A O 1
ATOM 5376 N N . GLU A 1 676 ? -0.924 47.294 21.100 1.00 79.00 676 GLU A N 1
ATOM 5377 C CA . GLU A 1 676 ? 0.249 48.139 20.888 1.00 79.00 676 GLU A CA 1
ATOM 5378 C C . GLU A 1 676 ? 1.558 47.333 20.795 1.00 79.00 676 GLU A C 1
ATOM 5380 O O . GLU A 1 676 ? 2.431 47.663 19.992 1.00 79.00 676 GLU A O 1
ATOM 5385 N N . ALA A 1 677 ? 1.700 46.243 21.558 1.00 79.00 677 ALA A N 1
ATOM 5386 C CA . ALA A 1 677 ? 2.858 45.355 21.460 1.00 79.00 677 ALA A CA 1
ATOM 5387 C C . ALA A 1 677 ? 2.901 44.643 20.099 1.00 79.00 677 ALA A C 1
ATOM 5389 O O . ALA A 1 677 ? 3.954 44.606 19.463 1.00 79.00 677 ALA A O 1
ATOM 5390 N N . ILE A 1 678 ? 1.749 44.164 19.615 1.00 84.31 678 ILE A N 1
ATOM 5391 C CA . ILE A 1 678 ? 1.621 43.577 18.275 1.00 84.31 678 ILE A CA 1
ATOM 5392 C C . ILE A 1 678 ? 1.980 44.606 17.199 1.00 84.31 678 ILE A C 1
ATOM 5394 O O . ILE A 1 678 ? 2.806 44.318 16.338 1.00 84.31 678 ILE A O 1
ATOM 5398 N N . ARG A 1 679 ? 1.472 45.844 17.278 1.00 85.19 679 ARG A N 1
ATOM 5399 C CA . ARG A 1 679 ? 1.840 46.908 16.321 1.00 85.19 679 ARG A CA 1
ATOM 5400 C C . ARG A 1 679 ? 3.335 47.207 16.314 1.00 85.19 679 ARG A C 1
ATOM 5402 O O . ARG A 1 679 ? 3.906 47.402 15.245 1.00 85.19 679 ARG A O 1
ATOM 5409 N N . ARG A 1 680 ? 3.987 47.233 17.480 1.00 83.38 680 ARG A N 1
ATOM 5410 C CA . ARG A 1 680 ? 5.446 47.427 17.581 1.00 83.38 680 ARG A CA 1
ATOM 5411 C C . ARG A 1 680 ? 6.222 46.275 16.943 1.00 83.38 680 ARG A C 1
ATOM 5413 O O . ARG A 1 680 ? 7.213 46.526 16.262 1.00 83.38 680 ARG A O 1
ATOM 5420 N N . ILE A 1 681 ? 5.759 45.037 17.121 1.00 88.19 681 ILE A N 1
ATOM 5421 C CA . ILE A 1 681 ? 6.348 43.846 16.490 1.00 88.19 681 ILE A CA 1
ATOM 5422 C C . ILE A 1 681 ? 6.214 43.919 14.967 1.00 88.19 681 ILE A C 1
ATOM 5424 O O . ILE A 1 681 ? 7.213 43.736 14.268 1.00 88.19 681 ILE A O 1
ATOM 5428 N N . LEU A 1 682 ? 5.013 44.240 14.473 1.00 87.38 682 LEU A N 1
ATOM 5429 C CA . LEU A 1 682 ? 4.706 44.354 13.045 1.00 87.38 682 LEU A CA 1
ATOM 5430 C C . LEU A 1 682 ? 5.439 45.526 12.372 1.00 87.38 682 LEU A C 1
ATOM 5432 O O . LEU A 1 682 ? 5.812 45.424 11.210 1.00 87.38 682 LEU A O 1
ATOM 5436 N N . ARG A 1 683 ? 5.696 46.626 13.096 1.00 83.75 683 ARG A N 1
ATOM 5437 C CA . ARG A 1 683 ? 6.476 47.776 12.592 1.00 83.75 683 ARG A CA 1
ATOM 5438 C C . ARG A 1 683 ? 7.988 47.572 12.637 1.00 83.75 683 ARG A C 1
ATOM 5440 O O . ARG A 1 683 ? 8.715 48.271 11.934 1.00 83.75 683 ARG A O 1
ATOM 5447 N N . SER A 1 684 ? 8.483 46.682 13.494 1.00 82.81 684 SER A N 1
ATOM 5448 C CA . SER A 1 684 ? 9.921 46.480 13.646 1.00 82.81 684 SER A CA 1
ATOM 5449 C C . SER A 1 684 ? 10.487 45.773 12.410 1.00 82.81 684 SER A C 1
ATOM 5451 O O . SER A 1 684 ? 10.089 44.660 12.084 1.00 82.81 684 SER A O 1
ATOM 5453 N N . LYS A 1 685 ? 11.435 46.432 11.735 1.00 69.69 685 LYS A N 1
ATOM 5454 C CA . LYS A 1 685 ? 12.143 45.920 10.546 1.00 69.69 685 LYS A CA 1
ATOM 5455 C C . LYS A 1 685 ? 13.373 45.076 10.890 1.00 69.69 685 LYS A C 1
ATOM 5457 O O . LYS A 1 685 ? 14.084 44.623 10.003 1.00 69.69 685 LYS A O 1
ATOM 5462 N N . TRP A 1 686 ? 13.667 44.918 12.178 1.00 77.00 686 TRP A N 1
ATOM 5463 C CA . TRP A 1 686 ? 14.865 44.221 12.618 1.00 77.00 686 TRP A CA 1
ATOM 5464 C C . TRP A 1 686 ? 14.725 42.707 12.413 1.00 77.00 686 TRP A C 1
ATOM 5466 O O . TRP A 1 686 ? 13.774 42.103 12.925 1.00 77.00 686 TRP A O 1
ATOM 5476 N N . GLN A 1 687 ? 15.690 42.120 11.703 1.00 66.69 687 GLN A N 1
ATOM 5477 C CA . GLN A 1 687 ? 15.907 40.682 11.548 1.00 66.69 687 GLN A CA 1
ATOM 5478 C C . GLN A 1 687 ? 17.356 40.366 11.956 1.00 66.69 687 GLN A C 1
ATOM 5480 O O . GLN A 1 687 ? 18.264 41.113 11.577 1.00 66.69 687 GLN A O 1
ATOM 5485 N N . PRO A 1 688 ? 17.596 39.330 12.773 1.00 69.56 688 PRO A N 1
ATOM 5486 C CA . PRO A 1 688 ? 18.953 38.933 13.129 1.00 69.56 688 PRO A CA 1
ATOM 5487 C C . PRO A 1 688 ? 19.702 38.401 11.901 1.00 69.56 688 PRO A C 1
ATOM 5489 O O . PRO A 1 688 ? 19.123 37.711 11.073 1.00 69.56 688 PRO A O 1
ATOM 5492 N N . ASN A 1 689 ? 20.997 38.703 11.790 1.00 75.56 689 ASN A N 1
ATOM 5493 C CA . ASN A 1 689 ? 21.855 38.026 10.812 1.00 75.56 689 ASN A CA 1
ATOM 5494 C C . ASN A 1 689 ? 22.299 36.641 11.332 1.00 75.56 689 ASN A C 1
ATOM 5496 O O . ASN A 1 689 ? 22.219 36.381 12.535 1.00 75.56 689 ASN A O 1
ATOM 5500 N N . GLU A 1 690 ? 22.819 35.778 10.456 1.00 64.19 690 GLU A N 1
ATOM 5501 C CA . GLU A 1 690 ? 23.213 34.397 10.799 1.00 64.19 690 GLU A CA 1
ATOM 5502 C C . GLU A 1 690 ? 24.154 34.318 12.019 1.00 64.19 690 GLU A C 1
ATOM 5504 O O . GLU A 1 690 ? 23.971 33.503 12.924 1.00 64.19 690 GLU A O 1
ATOM 5509 N N . GLU A 1 691 ? 25.128 35.229 12.126 1.00 69.00 691 GLU A N 1
ATOM 5510 C CA . GLU A 1 691 ? 26.058 35.262 13.263 1.00 69.00 691 GLU A CA 1
ATOM 5511 C C . GLU A 1 691 ? 25.356 35.661 14.582 1.00 69.00 691 GLU A C 1
ATOM 5513 O O . GLU A 1 691 ? 25.727 35.219 15.677 1.00 69.00 691 GLU A O 1
ATOM 5518 N N . GLN A 1 692 ? 24.338 36.523 14.514 1.00 71.56 692 GLN A N 1
ATOM 5519 C CA . GLN A 1 692 ? 23.520 36.924 15.659 1.00 71.56 692 GLN A CA 1
ATOM 5520 C C . GLN A 1 692 ? 22.550 35.820 16.084 1.00 71.56 692 GLN A C 1
ATOM 5522 O O . GLN A 1 692 ? 22.311 35.675 17.290 1.00 71.56 692 GLN A O 1
ATOM 5527 N N . GLU A 1 693 ? 22.025 35.039 15.141 1.00 67.94 693 GLU A N 1
ATOM 5528 C CA . GLU A 1 693 ? 21.227 33.841 15.415 1.00 67.94 693 GLU A CA 1
ATOM 5529 C C . GLU A 1 693 ? 22.068 32.767 16.097 1.00 67.94 693 GLU A C 1
ATOM 5531 O O . GLU A 1 693 ? 21.693 32.282 17.165 1.00 67.94 693 GLU A O 1
ATOM 5536 N N . GLU A 1 694 ? 23.270 32.490 15.593 1.00 67.19 694 GLU A N 1
ATOM 5537 C CA . GLU A 1 694 ? 24.165 31.502 16.194 1.00 67.19 694 GLU A CA 1
ATOM 5538 C C . GLU A 1 694 ? 24.571 31.907 17.628 1.00 67.19 694 GLU A C 1
ATOM 5540 O O . GLU A 1 694 ? 24.546 31.102 18.566 1.00 67.19 694 GLU A O 1
ATOM 5545 N N . LYS A 1 695 ? 24.865 33.196 17.860 1.00 76.25 695 LYS A N 1
ATOM 5546 C CA . LYS A 1 695 ? 25.111 33.739 19.212 1.00 76.25 695 LYS A CA 1
ATOM 5547 C C . LYS A 1 695 ? 23.876 33.670 20.107 1.00 76.25 695 LYS A C 1
ATOM 5549 O O . LYS A 1 695 ? 24.010 33.548 21.328 1.00 76.25 695 LYS A O 1
ATOM 5554 N N . ARG A 1 696 ? 22.672 33.800 19.548 1.00 68.06 696 ARG A N 1
ATOM 5555 C CA . ARG A 1 696 ? 21.413 33.670 20.293 1.00 68.06 696 ARG A CA 1
ATOM 5556 C C . ARG A 1 696 ? 21.193 32.220 20.707 1.00 68.06 696 ARG A C 1
ATOM 5558 O O . ARG A 1 696 ? 20.965 31.990 21.892 1.00 68.06 696 ARG A O 1
ATOM 5565 N N . MET A 1 697 ? 21.376 31.276 19.788 1.00 66.12 697 MET A N 1
ATOM 5566 C CA . MET A 1 697 ? 21.292 29.841 20.051 1.00 66.12 697 MET A CA 1
ATOM 5567 C C . MET A 1 697 ? 22.293 29.418 21.123 1.00 66.12 697 MET A C 1
ATOM 5569 O O . MET A 1 697 ? 21.897 28.843 22.131 1.00 66.12 697 MET A O 1
ATOM 5573 N N . LYS A 1 698 ? 23.559 29.839 21.020 1.00 76.44 698 LYS A N 1
ATOM 5574 C CA . LYS A 1 698 ? 24.579 29.563 22.050 1.00 76.44 698 LYS A CA 1
ATOM 5575 C C . LYS A 1 698 ? 24.212 30.129 23.427 1.00 76.44 698 LYS A C 1
ATOM 5577 O O . LYS A 1 698 ? 24.485 29.502 24.449 1.00 76.44 698 LYS A O 1
ATOM 5582 N N . ARG A 1 699 ? 23.601 31.321 23.492 1.00 72.75 699 ARG A N 1
ATOM 5583 C CA . ARG A 1 699 ? 23.126 31.907 24.762 1.00 72.75 699 ARG A CA 1
ATOM 5584 C C . ARG A 1 699 ? 21.931 31.148 25.331 1.00 72.75 699 ARG A C 1
ATOM 5586 O O . ARG A 1 699 ? 21.872 30.952 26.543 1.00 72.75 699 ARG A O 1
ATOM 5593 N N . TRP A 1 700 ? 21.004 30.732 24.475 1.00 69.50 700 TRP A N 1
ATOM 5594 C CA . TRP A 1 700 ? 19.848 29.927 24.855 1.00 69.50 700 TRP A CA 1
ATOM 5595 C C . TRP A 1 700 ? 20.273 28.558 25.389 1.00 69.50 700 TRP A C 1
ATOM 5597 O O . TRP A 1 700 ? 19.835 28.156 26.464 1.00 69.50 700 TRP A O 1
ATOM 5607 N N . GLU A 1 701 ? 21.211 27.897 24.709 1.00 73.06 701 GLU A N 1
ATOM 5608 C CA . GLU A 1 701 ? 21.771 26.619 25.144 1.00 73.06 701 GLU A CA 1
ATOM 5609 C C . GLU A 1 701 ? 22.458 26.723 26.508 1.00 73.06 701 GLU A C 1
ATOM 5611 O O . GLU A 1 701 ? 22.131 25.957 27.409 1.00 73.06 701 GLU A O 1
ATOM 5616 N N . LYS A 1 702 ? 23.317 27.731 26.711 1.00 79.44 702 LYS A N 1
ATOM 5617 C CA . LYS A 1 702 ? 23.950 27.982 28.019 1.00 79.44 702 LYS A CA 1
ATOM 5618 C C . LYS A 1 702 ? 22.944 28.288 29.127 1.00 79.44 702 LYS A C 1
ATOM 5620 O O . LYS A 1 702 ? 23.183 27.969 30.289 1.00 79.44 702 LYS A O 1
ATOM 5625 N N . ARG A 1 703 ? 21.834 28.956 28.798 1.00 71.81 703 ARG A N 1
ATOM 5626 C CA . ARG A 1 703 ? 20.769 29.235 29.769 1.00 71.81 703 ARG A CA 1
ATOM 5627 C C . ARG A 1 703 ? 20.040 27.950 30.156 1.00 71.81 703 ARG A C 1
ATOM 5629 O O . ARG A 1 703 ? 19.811 27.745 31.342 1.00 71.81 703 ARG A O 1
ATOM 5636 N N . GLY A 1 704 ? 19.716 27.097 29.186 1.00 70.38 704 GLY A N 1
ATOM 5637 C CA . GLY A 1 704 ? 19.109 25.793 29.447 1.00 70.38 704 GLY A CA 1
ATOM 5638 C C . GLY A 1 704 ? 20.010 24.899 30.299 1.00 70.38 704 GLY A C 1
ATOM 5639 O O . GLY A 1 704 ? 19.547 24.353 31.294 1.00 70.38 704 GLY A O 1
ATOM 5640 N N . GLU A 1 705 ? 21.309 24.859 29.996 1.00 76.94 705 GLU A N 1
ATOM 5641 C CA . GLU A 1 705 ? 22.310 24.123 30.778 1.00 76.94 705 GLU A CA 1
ATOM 5642 C C . GLU A 1 705 ? 22.301 24.557 32.252 1.00 76.94 705 GLU A C 1
ATOM 5644 O O . GLU A 1 705 ? 22.153 23.724 33.141 1.00 76.94 705 GLU A O 1
ATOM 5649 N N . LYS A 1 706 ? 22.329 25.871 32.521 1.00 77.44 706 LYS A N 1
ATOM 5650 C CA . LYS A 1 706 ? 22.255 26.416 33.888 1.00 77.44 706 LYS A CA 1
ATOM 5651 C C . LYS A 1 706 ? 20.945 26.097 34.607 1.00 77.44 706 LYS A C 1
ATOM 5653 O O . LYS A 1 706 ? 20.969 25.784 35.794 1.00 77.44 706 LYS A O 1
ATOM 5658 N N . ILE A 1 707 ? 19.806 26.206 33.919 1.00 74.81 707 ILE A N 1
ATOM 5659 C CA . ILE A 1 707 ? 18.489 25.943 34.519 1.00 74.81 707 ILE A CA 1
ATOM 5660 C C . ILE A 1 707 ? 18.393 24.480 34.944 1.00 74.81 707 ILE A C 1
ATOM 5662 O O . ILE A 1 707 ? 18.014 24.197 36.079 1.00 74.81 707 ILE A O 1
ATOM 5666 N N . TYR A 1 708 ? 18.765 23.555 34.060 1.00 76.69 708 TYR A N 1
ATOM 5667 C CA . TYR A 1 708 ? 18.680 22.133 34.365 1.00 76.69 708 TYR A CA 1
ATOM 5668 C C . TYR A 1 708 ? 19.761 21.679 35.346 1.00 76.69 708 TYR A C 1
ATOM 5670 O O . TYR A 1 708 ? 19.482 20.803 36.158 1.00 76.69 708 TYR A O 1
ATOM 5678 N N . GLN A 1 709 ? 20.931 22.323 35.373 1.00 78.19 709 GLN A N 1
ATOM 5679 C CA . GLN A 1 709 ? 21.928 22.099 36.422 1.00 78.19 709 GLN A CA 1
ATOM 5680 C C . GLN A 1 709 ? 21.375 22.486 37.807 1.00 78.19 709 GLN A C 1
ATOM 5682 O O . GLN A 1 709 ? 21.414 21.681 38.733 1.00 78.19 709 GLN A O 1
ATOM 5687 N N . ALA A 1 710 ? 20.745 23.660 37.931 1.00 74.44 710 ALA A N 1
ATOM 5688 C CA . ALA A 1 710 ? 20.111 24.095 39.179 1.00 74.44 710 ALA A CA 1
ATOM 5689 C C . ALA A 1 710 ? 18.902 23.222 39.583 1.00 74.44 710 ALA A C 1
ATOM 5691 O O . ALA A 1 710 ? 18.570 23.102 40.763 1.00 74.44 710 ALA A O 1
ATOM 5692 N N . GLN A 1 711 ? 18.209 22.610 38.618 1.00 75.69 711 GLN A N 1
ATOM 5693 C CA . GLN A 1 711 ? 17.130 21.652 38.890 1.00 75.69 711 GLN A CA 1
ATOM 5694 C C . GLN A 1 711 ? 17.663 20.285 39.339 1.00 75.69 711 GLN A C 1
ATOM 5696 O O . GLN A 1 711 ? 17.060 19.661 40.213 1.00 75.69 711 GLN A O 1
ATOM 5701 N N . VAL A 1 712 ? 18.806 19.846 38.803 1.00 76.25 712 VAL A N 1
ATOM 5702 C CA . VAL A 1 712 ? 19.511 18.640 39.261 1.00 76.25 712 VAL A CA 1
ATOM 5703 C C . VAL A 1 712 ? 19.951 18.776 40.714 1.00 76.25 712 VAL A C 1
ATOM 5705 O O . VAL A 1 712 ? 19.763 17.840 41.488 1.00 76.25 712 VAL A O 1
ATOM 5708 N N . GLU A 1 713 ? 20.481 19.937 41.104 1.00 71.50 713 GLU A N 1
ATOM 5709 C CA . GLU A 1 713 ? 20.847 20.231 42.499 1.00 71.50 713 GLU A CA 1
ATOM 5710 C C . GLU A 1 713 ? 19.641 20.136 43.446 1.00 71.50 713 GLU A C 1
ATOM 5712 O O . GLU A 1 713 ? 19.774 19.730 44.597 1.00 71.50 713 GLU A O 1
ATOM 5717 N N . LYS A 1 714 ? 18.434 20.423 42.941 1.00 72.56 714 LYS A N 1
ATOM 5718 C CA . LYS A 1 714 ? 17.159 20.249 43.659 1.00 72.56 714 LYS A CA 1
ATOM 5719 C C . LYS A 1 714 ? 16.593 18.823 43.576 1.00 72.56 714 LYS A C 1
ATOM 5721 O O . LYS A 1 714 ? 15.472 18.587 44.022 1.00 72.56 714 LYS A O 1
ATOM 5726 N N . GLY A 1 715 ? 17.339 17.877 43.004 1.00 67.62 715 GLY A N 1
ATOM 5727 C CA . GLY A 1 715 ? 16.966 16.467 42.892 1.00 67.62 715 GLY A CA 1
ATOM 5728 C C . GLY A 1 715 ? 16.022 16.131 41.732 1.00 67.62 715 GLY A C 1
ATOM 5729 O O . GLY A 1 715 ? 15.510 15.013 41.686 1.00 67.62 715 GLY A O 1
ATOM 5730 N N . MET A 1 716 ? 15.776 17.050 40.789 1.00 68.25 716 MET A N 1
ATOM 5731 C CA . MET A 1 716 ? 14.957 16.764 39.604 1.00 68.25 716 MET A CA 1
ATOM 5732 C C . MET A 1 716 ? 15.775 16.100 38.494 1.00 68.25 716 MET A C 1
ATOM 5734 O O . MET A 1 716 ? 16.936 16.429 38.260 1.00 68.25 716 MET A O 1
ATOM 5738 N N . LYS A 1 717 ? 15.138 15.182 37.760 1.00 76.69 717 LYS A N 1
ATOM 5739 C CA . LYS A 1 717 ? 15.751 14.487 36.624 1.00 76.69 717 LYS A CA 1
ATOM 5740 C C . LYS A 1 717 ? 15.794 15.404 35.385 1.00 76.69 717 LYS A C 1
ATOM 5742 O O . LYS A 1 717 ? 14.731 15.744 34.868 1.00 76.69 717 LYS A O 1
ATOM 5747 N N . PRO A 1 718 ? 16.979 15.743 34.847 1.00 79.88 718 PRO A N 1
ATOM 5748 C CA . PRO A 1 718 ? 17.098 16.597 33.664 1.00 79.88 718 PRO A CA 1
ATOM 5749 C C . PRO A 1 718 ? 16.690 15.828 32.388 1.00 79.88 718 PRO A C 1
ATOM 5751 O O . PRO A 1 718 ? 16.911 14.615 32.342 1.00 79.88 718 PRO A O 1
ATOM 5754 N N . PRO A 1 719 ? 16.116 16.470 31.347 1.00 74.06 719 PRO A N 1
ATOM 5755 C CA . PRO A 1 719 ? 15.750 15.838 30.066 1.00 74.06 719 PRO A CA 1
ATOM 5756 C C . PRO A 1 719 ? 16.930 15.204 29.302 1.00 74.06 719 PRO A C 1
ATOM 5758 O O . PRO A 1 719 ? 18.090 15.524 29.556 1.00 74.06 719 PRO A O 1
ATOM 5761 N N . LYS A 1 720 ? 16.640 14.306 28.344 1.00 70.44 720 LYS A N 1
ATOM 5762 C CA . LYS A 1 720 ? 17.639 13.480 27.621 1.00 70.44 720 LYS A CA 1
ATOM 5763 C C . LYS A 1 720 ? 18.734 14.316 26.954 1.00 70.44 720 LYS A C 1
ATOM 5765 O O . LYS A 1 720 ? 19.906 14.103 27.252 1.00 70.44 720 LYS A O 1
ATOM 5770 N N . LYS A 1 721 ? 18.335 15.347 26.204 1.00 76.94 721 LYS A N 1
ATOM 5771 C CA . LYS A 1 721 ? 19.229 16.312 25.549 1.00 76.94 721 LYS A CA 1
ATOM 5772 C C . LYS A 1 721 ? 20.267 16.935 26.492 1.00 76.94 721 LYS A C 1
ATOM 5774 O O . LYS A 1 721 ? 21.405 17.162 26.097 1.00 76.94 721 LYS A O 1
ATOM 5779 N N . TRP A 1 722 ? 19.886 17.234 27.735 1.00 76.62 722 TRP A N 1
ATOM 5780 C CA . TRP A 1 722 ? 20.785 17.860 28.711 1.00 76.62 722 TRP A CA 1
ATOM 5781 C C . TRP A 1 722 ? 21.685 16.836 29.406 1.00 76.62 722 TRP A C 1
ATOM 5783 O O . TRP A 1 722 ? 22.844 17.140 29.672 1.00 76.62 722 TRP A O 1
ATOM 5793 N N . ARG A 1 723 ? 21.197 15.607 29.618 1.00 75.69 723 ARG A N 1
ATOM 5794 C CA . ARG A 1 723 ? 22.001 14.493 30.154 1.00 75.69 723 ARG A CA 1
ATOM 5795 C C . ARG A 1 723 ? 23.132 14.094 29.215 1.00 75.69 723 ARG A C 1
ATOM 5797 O O . ARG A 1 723 ? 24.248 13.892 29.671 1.00 75.69 723 ARG A O 1
ATOM 5804 N N . GLU A 1 724 ? 22.853 14.020 27.916 1.00 71.00 724 GLU A N 1
ATOM 5805 C CA . GLU A 1 724 ? 23.861 13.730 26.885 1.00 71.00 724 GLU A CA 1
ATOM 5806 C C . GLU A 1 724 ? 24.919 14.840 26.795 1.00 71.00 724 GLU A C 1
ATOM 5808 O O . GLU A 1 724 ? 26.084 14.569 26.528 1.00 71.00 724 GLU A O 1
ATOM 5813 N N . LYS A 1 725 ? 24.538 16.085 27.117 1.00 72.06 725 LYS A N 1
ATOM 5814 C CA . LYS A 1 725 ? 25.457 17.225 27.262 1.00 72.06 725 LYS A CA 1
ATOM 5815 C C . LYS A 1 725 ? 26.165 17.293 28.628 1.00 72.06 725 LYS A C 1
ATOM 5817 O O . LYS A 1 725 ? 26.881 18.255 28.880 1.00 72.06 725 LYS A O 1
ATOM 5822 N N . GLY A 1 726 ? 25.983 16.299 29.503 1.00 71.44 726 GLY A N 1
ATOM 5823 C CA . GLY A 1 726 ? 26.676 16.188 30.794 1.00 71.44 726 GLY A CA 1
ATOM 5824 C C . GLY A 1 726 ? 25.993 16.868 31.988 1.00 71.44 726 GLY A C 1
ATOM 5825 O O . GLY A 1 726 ? 26.511 16.790 33.102 1.00 71.44 726 GLY A O 1
ATOM 5826 N N . VAL A 1 727 ? 24.819 17.488 31.810 1.00 71.19 727 VAL A N 1
ATOM 5827 C CA . VAL A 1 727 ? 24.069 18.140 32.900 1.00 71.19 727 VAL A CA 1
ATOM 5828 C C . VAL A 1 727 ? 23.578 17.088 33.894 1.00 71.19 727 VAL A C 1
ATOM 5830 O O . VAL A 1 727 ? 22.800 16.193 33.553 1.00 71.19 727 VAL A O 1
ATOM 5833 N N . GLY A 1 728 ? 24.038 17.203 35.140 1.00 63.94 728 GLY A N 1
ATOM 5834 C CA . GLY A 1 728 ? 23.759 16.246 36.212 1.00 63.94 728 GLY A CA 1
ATOM 5835 C C . GLY A 1 728 ? 24.535 14.928 36.155 1.00 63.94 728 GLY A C 1
ATOM 5836 O O . GLY A 1 728 ? 24.141 13.971 36.830 1.00 63.94 728 GLY A O 1
ATOM 5837 N N . SER A 1 729 ? 25.617 14.882 35.371 1.00 63.44 729 SER A N 1
ATOM 5838 C CA . SER A 1 729 ? 26.658 13.859 35.473 1.00 63.44 729 SER A CA 1
ATOM 5839 C C . SER A 1 729 ? 27.649 14.245 36.571 1.00 63.44 729 SER A C 1
ATOM 5841 O O . SER A 1 729 ? 28.099 15.388 36.620 1.00 63.44 729 SER A O 1
ATOM 5843 N N . VAL A 1 730 ? 28.007 13.305 37.446 1.00 62.91 730 VAL A N 1
ATOM 5844 C CA . VAL A 1 730 ? 29.095 13.501 38.413 1.00 62.91 730 VAL A CA 1
ATOM 5845 C C . VAL A 1 730 ? 30.388 13.059 37.731 1.00 62.91 730 VAL A C 1
ATOM 5847 O O . VAL A 1 730 ? 30.492 11.917 37.287 1.00 62.91 730 VAL A O 1
ATOM 5850 N N . TYR A 1 731 ? 31.353 13.965 37.575 1.00 50.38 731 TYR A N 1
ATOM 5851 C CA . TYR A 1 731 ? 32.686 13.626 37.069 1.00 50.38 731 TYR A CA 1
ATOM 5852 C C . TYR A 1 731 ? 33.564 13.229 38.264 1.00 50.38 731 TYR A C 1
ATOM 5854 O O . TYR A 1 731 ? 34.284 14.055 38.815 1.00 50.38 731 TYR A O 1
ATOM 5862 N N . GLY A 1 732 ? 33.452 11.973 38.701 1.00 45.53 732 GLY A N 1
ATOM 5863 C CA . GLY A 1 732 ? 34.206 11.462 39.847 1.00 45.53 732 GLY A CA 1
ATOM 5864 C C . GLY A 1 732 ? 33.921 9.991 40.145 1.00 45.53 732 GLY A C 1
ATOM 5865 O O . GLY A 1 732 ? 32.987 9.688 40.869 1.00 45.53 732 GLY A O 1
ATOM 5866 N N . GLY A 1 733 ? 34.740 9.087 39.592 1.00 41.25 733 GLY A N 1
ATOM 5867 C CA . GLY A 1 733 ? 34.844 7.679 40.008 1.00 41.25 733 GLY A CA 1
ATOM 5868 C C . GLY A 1 733 ? 33.618 6.782 39.757 1.00 41.25 733 GLY A C 1
ATOM 5869 O O . GLY A 1 733 ? 32.470 7.202 39.806 1.00 41.25 733 GLY A O 1
ATOM 5870 N N . LYS A 1 734 ? 33.850 5.485 39.521 1.00 45.84 734 LYS A N 1
ATOM 5871 C CA . LYS A 1 734 ? 32.820 4.461 39.222 1.00 45.84 734 LYS A CA 1
ATOM 5872 C C . LYS A 1 734 ? 31.738 4.254 40.312 1.00 45.84 734 LYS A C 1
ATOM 5874 O O . LYS A 1 734 ? 30.887 3.386 40.137 1.00 45.84 734 LYS A O 1
ATOM 5879 N N . HIS A 1 735 ? 31.731 5.026 41.402 1.00 48.28 735 HIS A N 1
ATOM 5880 C CA . HIS A 1 735 ? 30.895 4.769 42.580 1.00 48.28 735 HIS A CA 1
ATOM 5881 C C . HIS A 1 735 ? 30.038 5.945 43.084 1.00 48.28 735 HIS A C 1
ATOM 5883 O O . HIS A 1 735 ? 29.285 5.753 44.037 1.00 48.28 735 HIS A O 1
ATOM 5889 N N . GLU A 1 736 ? 30.043 7.120 42.443 1.00 54.91 736 GLU A N 1
ATOM 5890 C CA . GLU A 1 736 ? 29.166 8.227 42.858 1.00 54.91 736 GLU A CA 1
ATOM 5891 C C . GLU A 1 736 ? 27.858 8.273 42.052 1.00 54.91 736 GLU A C 1
ATOM 5893 O O . GLU A 1 736 ? 27.827 8.483 40.838 1.00 54.91 736 GLU A O 1
ATOM 5898 N N . VAL A 1 737 ? 26.733 8.067 42.744 1.00 59.88 737 VAL A N 1
ATOM 5899 C CA . VAL A 1 737 ? 25.390 8.107 42.152 1.00 59.88 737 VAL A CA 1
ATOM 5900 C C . VAL A 1 737 ? 24.849 9.544 42.228 1.00 59.88 737 VAL A C 1
ATOM 5902 O O . VAL A 1 737 ? 24.732 10.071 43.339 1.00 59.88 737 VAL A O 1
ATOM 5905 N N . PRO A 1 738 ? 24.470 10.180 41.095 1.00 64.62 738 PRO A N 1
ATOM 5906 C CA . PRO A 1 738 ? 23.907 11.531 41.083 1.00 64.62 738 PRO A CA 1
ATOM 5907 C C . PRO A 1 738 ? 22.725 11.680 42.047 1.00 64.62 738 PRO A C 1
ATOM 5909 O O . PRO A 1 738 ? 21.911 10.765 42.160 1.00 64.62 738 PRO A O 1
ATOM 5912 N N . ALA A 1 739 ? 22.579 12.839 42.693 1.00 60.56 739 ALA A N 1
ATOM 5913 C CA . ALA A 1 739 ? 21.561 13.077 43.727 1.00 60.56 739 ALA A CA 1
ATOM 5914 C C . ALA A 1 739 ? 20.124 12.714 43.288 1.00 60.56 739 ALA A C 1
ATOM 5916 O O . ALA A 1 739 ? 19.361 12.142 44.062 1.00 60.56 739 ALA A O 1
ATOM 5917 N N . TRP A 1 740 ? 19.772 12.948 42.019 1.00 60.66 740 TRP A N 1
ATOM 5918 C CA . TRP A 1 740 ? 18.466 12.591 41.441 1.00 60.66 740 TRP A CA 1
ATOM 5919 C C . TRP A 1 740 ? 18.242 11.072 41.245 1.00 60.66 740 TRP A C 1
ATOM 5921 O O . TRP A 1 740 ? 17.136 10.656 40.902 1.00 60.66 740 TRP A O 1
ATOM 5931 N N . LYS A 1 741 ? 19.273 10.235 41.444 1.00 61.28 741 LYS A N 1
ATOM 5932 C CA . LYS A 1 741 ? 19.235 8.759 41.405 1.00 61.28 741 LYS A CA 1
ATOM 5933 C C . LYS A 1 741 ? 19.321 8.098 42.794 1.00 61.28 741 LYS A C 1
ATOM 5935 O O . LYS A 1 741 ? 19.166 6.880 42.875 1.00 61.28 741 LYS A O 1
ATOM 5940 N N . GLN A 1 742 ? 19.563 8.841 43.878 1.00 62.16 742 GLN A N 1
ATOM 5941 C CA . GLN A 1 742 ? 19.650 8.261 45.226 1.00 62.16 742 GLN A CA 1
ATOM 5942 C C . GLN A 1 742 ? 18.239 7.951 45.773 1.00 62.16 742 GLN A C 1
ATOM 5944 O O . GLN A 1 742 ? 17.377 8.829 45.826 1.00 62.16 742 GLN A O 1
ATOM 5949 N N . LYS A 1 743 ? 17.972 6.692 46.161 1.00 47.50 743 LYS A N 1
ATOM 5950 C CA . LYS A 1 743 ? 16.673 6.260 46.718 1.00 47.50 743 LYS A CA 1
ATOM 5951 C C . LYS A 1 743 ? 16.401 6.980 48.051 1.00 47.50 743 LYS A C 1
ATOM 5953 O O . LYS A 1 743 ? 17.087 6.737 49.041 1.00 47.50 743 LYS A O 1
ATOM 5958 N N . ARG A 1 744 ? 15.357 7.818 48.111 1.00 48.47 744 ARG A N 1
ATOM 5959 C CA . ARG A 1 744 ? 14.765 8.292 49.377 1.00 48.47 744 ARG A CA 1
ATOM 5960 C C . ARG A 1 744 ? 14.126 7.100 50.094 1.00 48.47 744 ARG A C 1
ATOM 5962 O O . ARG A 1 744 ? 12.986 6.760 49.806 1.00 48.47 744 ARG A O 1
ATOM 5969 N N . GLY A 1 745 ? 14.857 6.457 50.997 1.00 45.25 745 GLY A N 1
ATOM 5970 C CA . GLY A 1 745 ? 14.282 5.404 51.836 1.00 45.25 745 GLY A CA 1
ATOM 5971 C C . GLY A 1 745 ? 15.268 4.325 52.246 1.00 45.25 745 GLY A C 1
ATOM 5972 O O . GLY A 1 745 ? 15.066 3.174 51.896 1.00 45.25 745 GLY A O 1
ATOM 5973 N N . GLN A 1 746 ? 16.334 4.698 52.953 1.00 39.34 746 GLN A N 1
ATOM 5974 C CA . GLN A 1 746 ? 17.083 3.819 53.862 1.00 39.34 746 GLN A CA 1
ATOM 5975 C C . GLN A 1 746 ? 18.140 4.660 54.601 1.00 39.34 746 GLN A C 1
ATOM 5977 O O . GLN A 1 746 ? 19.328 4.632 54.308 1.00 39.34 746 GLN A O 1
ATOM 5982 N N . LYS A 1 747 ? 17.701 5.458 55.575 1.00 35.62 747 LYS A N 1
ATOM 5983 C CA . LYS A 1 747 ? 18.517 5.719 56.765 1.00 35.62 747 LYS A CA 1
ATOM 5984 C C . LYS A 1 747 ? 17.659 5.338 57.956 1.00 35.62 747 LYS A C 1
ATOM 5986 O O . LYS A 1 747 ? 16.612 5.936 58.193 1.00 35.62 747 LYS A O 1
ATOM 5991 N N . GLY A 1 748 ? 18.066 4.244 58.590 1.00 31.88 748 GLY A N 1
ATOM 5992 C CA . GLY A 1 748 ? 17.433 3.687 59.768 1.00 31.88 748 GLY A CA 1
ATOM 5993 C C . GLY A 1 748 ? 17.501 4.632 60.964 1.00 31.88 748 GLY A C 1
ATOM 5994 O O . GLY A 1 748 ? 18.294 5.571 61.016 1.00 31.88 748 GLY A O 1
ATOM 5995 N N . ARG A 1 749 ? 16.616 4.330 61.911 1.00 35.19 749 ARG A N 1
ATOM 5996 C CA . ARG A 1 749 ? 16.552 4.833 63.282 1.00 35.19 749 ARG A CA 1
ATOM 5997 C C . ARG A 1 749 ? 17.941 5.032 63.900 1.00 35.19 749 ARG A C 1
ATOM 5999 O O . ARG A 1 749 ? 18.733 4.098 63.925 1.00 35.19 749 ARG A O 1
ATOM 6006 N N . GLY A 1 750 ? 18.158 6.205 64.494 1.00 31.53 750 GLY A N 1
ATOM 6007 C CA . GLY A 1 750 ? 19.247 6.428 65.445 1.00 31.53 750 GLY A CA 1
ATOM 6008 C C . GLY A 1 750 ? 19.827 7.836 65.400 1.00 31.53 750 GLY A C 1
ATOM 6009 O O . GLY A 1 750 ? 20.884 8.020 64.816 1.00 31.53 750 GLY A O 1
ATOM 6010 N N . ARG A 1 751 ? 19.114 8.809 65.985 1.00 29.62 751 ARG A N 1
ATOM 6011 C CA . ARG A 1 751 ? 19.584 9.832 66.949 1.00 29.62 751 ARG A CA 1
ATOM 6012 C C . ARG A 1 751 ? 18.575 10.985 66.956 1.00 29.62 751 ARG A C 1
ATOM 6014 O O . ARG A 1 751 ? 18.396 11.690 65.969 1.00 29.62 751 ARG A O 1
ATOM 6021 N N . ARG A 1 752 ? 17.864 11.101 68.074 1.00 39.66 752 ARG A N 1
ATOM 6022 C CA . ARG A 1 752 ? 17.009 12.232 68.429 1.00 39.66 752 ARG A CA 1
ATOM 6023 C C . ARG A 1 752 ? 17.951 13.377 68.801 1.00 39.66 752 ARG A C 1
ATOM 6025 O O . ARG A 1 752 ? 18.552 13.320 69.863 1.00 39.66 752 ARG A O 1
ATOM 6032 N N . GLU A 1 753 ? 18.107 14.355 67.919 1.00 33.56 753 GLU A N 1
ATOM 6033 C CA . GLU A 1 753 ? 18.662 15.668 68.256 1.00 33.56 753 GLU A CA 1
ATOM 6034 C C . GLU A 1 753 ? 17.632 16.717 67.831 1.00 33.56 753 GLU A C 1
ATOM 6036 O O . GLU A 1 753 ? 17.095 16.683 66.721 1.00 33.56 753 GLU A O 1
ATOM 6041 N N . GLU A 1 754 ? 17.281 17.557 68.799 1.00 40.91 754 GLU A N 1
ATOM 6042 C CA . GLU A 1 754 ? 16.249 18.583 68.750 1.00 40.91 754 GLU A CA 1
ATOM 6043 C C . GLU A 1 754 ? 16.473 19.550 67.585 1.00 40.91 754 GLU A C 1
ATOM 6045 O O . GLU A 1 754 ? 17.555 20.105 67.400 1.00 40.91 754 GLU A O 1
ATOM 6050 N N . ARG A 1 755 ? 15.415 19.793 66.809 1.00 34.44 755 ARG A N 1
ATOM 6051 C CA . ARG A 1 755 ? 15.284 21.016 66.020 1.00 34.44 755 ARG A CA 1
ATOM 6052 C C . ARG A 1 755 ? 13.958 21.668 66.365 1.00 34.44 755 ARG A C 1
ATOM 6054 O O . ARG A 1 755 ? 12.911 21.027 66.307 1.00 34.44 755 ARG A O 1
ATOM 6061 N N . GLU A 1 756 ? 14.086 22.923 66.764 1.00 31.50 756 GLU A N 1
ATOM 6062 C CA . GLU A 1 756 ? 13.064 23.838 67.258 1.00 31.50 756 GLU A CA 1
ATOM 6063 C C . GLU A 1 756 ? 11.815 23.894 66.361 1.00 31.50 756 GLU A C 1
ATOM 6065 O O . GLU A 1 756 ? 11.922 23.757 65.135 1.00 31.50 756 GLU A O 1
ATOM 6070 N N . PRO A 1 757 ? 10.621 24.114 66.943 1.00 35.94 757 PRO A N 1
ATOM 6071 C CA . PRO A 1 757 ? 9.406 24.277 66.163 1.00 35.94 757 PRO A CA 1
ATOM 6072 C C . PRO A 1 757 ? 9.487 25.561 65.329 1.00 35.94 757 PRO A C 1
ATOM 6074 O O . PRO A 1 757 ? 9.712 26.654 65.846 1.00 35.94 757 PRO A O 1
ATOM 6077 N N . ALA A 1 758 ? 9.286 25.423 64.017 1.00 37.41 758 ALA A N 1
ATOM 6078 C CA . ALA A 1 758 ? 9.105 26.560 63.124 1.00 37.41 758 ALA A CA 1
ATOM 6079 C C . ALA A 1 758 ? 7.885 27.391 63.580 1.00 37.41 758 ALA A C 1
ATOM 6081 O O . ALA A 1 758 ? 6.874 26.801 63.969 1.00 37.41 758 ALA A O 1
ATOM 6082 N N . PRO A 1 759 ? 7.957 28.733 63.537 1.00 32.47 759 PRO A N 1
ATOM 6083 C CA . PRO A 1 759 ? 6.922 29.592 64.092 1.00 32.47 759 PRO A CA 1
ATOM 6084 C C . PRO A 1 759 ? 5.594 29.419 63.350 1.00 32.47 759 PRO A C 1
ATOM 6086 O O . PRO A 1 759 ? 5.525 29.476 62.119 1.00 32.47 759 PRO A O 1
ATOM 6089 N N . ASP A 1 760 ? 4.547 29.229 64.146 1.00 32.62 760 ASP A N 1
ATOM 6090 C CA . ASP A 1 760 ? 3.147 29.271 63.755 1.00 32.62 760 ASP A CA 1
ATOM 6091 C C . ASP A 1 760 ? 2.812 30.650 63.161 1.00 32.62 760 ASP A C 1
ATOM 6093 O O . ASP A 1 760 ? 2.794 31.661 63.861 1.00 32.62 760 ASP A O 1
ATOM 6097 N N . PHE A 1 761 ? 2.561 30.698 61.852 1.00 32.56 761 PHE A N 1
ATOM 6098 C CA . PHE A 1 761 ? 1.972 31.859 61.180 1.00 32.56 761 PHE A CA 1
ATOM 6099 C C . PHE A 1 761 ? 0.485 31.616 60.888 1.00 32.56 761 PHE A C 1
ATOM 6101 O O . PHE A 1 761 ? -0.003 31.803 59.770 1.00 32.56 761 PHE A O 1
ATOM 6108 N N . SER A 1 762 ? -0.260 31.232 61.921 1.00 32.72 762 SER A N 1
ATOM 6109 C CA . SER A 1 762 ? -1.690 31.504 62.031 1.00 32.72 762 SER A CA 1
ATOM 6110 C C . SER A 1 762 ? -1.899 32.996 62.312 1.00 32.72 762 SER A C 1
ATOM 6112 O O . SER A 1 762 ? -1.530 33.517 63.359 1.00 32.72 762 SER A O 1
ATOM 6114 N N . ARG A 1 763 ? -2.477 33.713 61.345 1.00 33.06 763 ARG A N 1
ATOM 6115 C CA . ARG A 1 763 ? -2.860 35.133 61.465 1.00 33.06 763 ARG A CA 1
ATOM 6116 C C . ARG A 1 763 ? -3.836 35.367 62.634 1.00 33.06 763 ARG A C 1
ATOM 6118 O O . ARG A 1 763 ? -4.744 34.550 62.800 1.00 33.06 763 ARG A O 1
ATOM 6125 N N . PRO A 1 764 ? -3.815 36.535 63.306 1.00 29.45 764 PRO A N 1
ATOM 6126 C CA . PRO A 1 764 ? -5.001 37.020 64.001 1.00 29.45 764 PRO A CA 1
ATOM 6127 C C . PRO A 1 764 ? -6.065 37.402 62.958 1.00 29.45 764 PRO A C 1
ATOM 6129 O O . PRO A 1 764 ? -5.816 38.226 62.075 1.00 29.45 764 PRO A O 1
ATOM 6132 N N . ARG A 1 765 ? -7.253 36.790 63.037 1.00 32.69 765 ARG A N 1
ATOM 6133 C CA . ARG A 1 765 ? -8.455 37.246 62.323 1.00 32.69 765 ARG A CA 1
ATOM 6134 C C . ARG A 1 765 ? -9.109 38.373 63.130 1.00 32.69 765 ARG A C 1
ATOM 6136 O O . ARG A 1 765 ? -9.499 38.149 64.269 1.00 32.69 765 ARG A O 1
ATOM 6143 N N . GLY A 1 766 ? -9.265 39.543 62.512 1.00 28.94 766 GLY A N 1
ATOM 6144 C CA . GLY A 1 766 ? -10.231 40.586 62.884 1.00 28.94 766 GLY A CA 1
ATOM 6145 C C . GLY A 1 766 ? -11.228 40.799 61.729 1.00 28.94 766 GLY A C 1
ATOM 6146 O O . GLY A 1 766 ? -10.899 40.431 60.600 1.00 28.94 766 GLY A O 1
ATOM 6147 N N . PRO A 1 767 ? -12.456 41.288 61.984 1.00 32.06 767 PRO A N 1
ATOM 6148 C CA . PRO A 1 767 ? -13.640 40.862 61.238 1.00 32.06 767 PRO A CA 1
ATOM 6149 C C . PRO A 1 767 ? -14.043 41.804 60.094 1.00 32.06 767 PRO A C 1
ATOM 6151 O O . PRO A 1 767 ? -13.980 43.022 60.234 1.00 32.06 767 PRO A O 1
ATOM 6154 N N . GLY A 1 768 ? -14.590 41.221 59.021 1.00 28.61 768 GLY A N 1
ATOM 6155 C CA . GLY A 1 768 ? -15.592 41.885 58.184 1.00 28.61 768 GLY A CA 1
ATOM 6156 C C . GLY A 1 768 ? -15.276 42.004 56.690 1.00 28.61 768 GLY A C 1
ATOM 6157 O O . GLY A 1 768 ? -14.393 42.755 56.295 1.00 28.61 768 GLY A O 1
ATOM 6158 N N . ALA A 1 769 ? -16.136 41.346 55.906 1.00 27.73 769 ALA A N 1
ATOM 6159 C CA . ALA A 1 769 ? -16.527 41.611 54.517 1.00 27.73 769 ALA A CA 1
ATOM 6160 C C . ALA A 1 769 ? -15.982 40.650 53.441 1.00 27.73 769 ALA A C 1
ATOM 6162 O O . ALA A 1 769 ? -14.847 40.717 52.978 1.00 27.73 769 ALA A O 1
ATOM 6163 N N . ASP A 1 770 ? -16.904 39.763 53.081 1.00 34.09 770 ASP A N 1
ATOM 6164 C CA . ASP A 1 770 ? -16.973 38.786 52.003 1.00 34.09 770 ASP A CA 1
ATOM 6165 C C . ASP A 1 770 ? -17.062 39.461 50.622 1.00 34.09 770 ASP A C 1
ATOM 6167 O O . ASP A 1 770 ? -17.810 40.424 50.496 1.00 34.09 770 ASP A O 1
ATOM 6171 N N . TYR A 1 771 ? -16.311 38.965 49.628 1.00 29.06 771 TYR A N 1
ATOM 6172 C CA . TYR A 1 771 ? -16.666 38.937 48.197 1.00 29.06 771 TYR A CA 1
ATOM 6173 C C . TYR A 1 771 ? -15.632 38.116 47.394 1.00 29.06 771 TYR A C 1
ATOM 6175 O O . TYR A 1 771 ? -14.493 38.543 47.210 1.00 29.06 771 TYR A O 1
ATOM 6183 N N . GLY A 1 772 ? -16.091 36.992 46.832 1.00 28.12 772 GLY A N 1
ATOM 6184 C CA . GLY A 1 772 ? -15.744 36.512 45.485 1.00 28.12 772 GLY A CA 1
ATOM 6185 C C . GLY A 1 772 ? -14.405 35.791 45.297 1.00 28.12 772 GLY A C 1
ATOM 6186 O O . GLY A 1 772 ? -13.367 36.419 45.114 1.00 28.12 772 GLY A O 1
ATOM 6187 N N . ASP A 1 773 ? -14.467 34.461 45.222 1.00 28.94 773 ASP A N 1
ATOM 6188 C CA . ASP A 1 773 ? -13.354 33.555 44.923 1.00 28.94 773 ASP A CA 1
ATOM 6189 C C . ASP A 1 773 ? -12.595 33.916 43.629 1.00 28.94 773 ASP A C 1
ATOM 6191 O O . ASP A 1 773 ? -13.017 33.646 42.501 1.00 28.94 773 ASP A O 1
ATOM 6195 N N . VAL A 1 774 ? -11.401 34.474 43.822 1.00 25.50 774 VAL A N 1
ATOM 6196 C CA . VAL A 1 774 ? -10.311 34.561 42.850 1.00 25.50 774 VAL A CA 1
ATOM 6197 C C . VAL A 1 774 ? -9.028 34.076 43.519 1.00 25.50 774 VAL A C 1
ATOM 6199 O O . VAL A 1 774 ? -8.562 34.661 44.491 1.00 25.50 774 VAL A O 1
ATOM 6202 N N . GLY A 1 775 ? -8.393 33.073 42.909 1.00 25.34 775 GLY A N 1
ATOM 6203 C CA . GLY A 1 775 ? -6.939 32.898 42.958 1.00 25.34 775 GLY A CA 1
ATOM 6204 C C . GLY A 1 775 ? -6.399 31.872 43.955 1.00 25.34 775 GLY A C 1
ATOM 6205 O O . GLY A 1 775 ? -6.071 32.191 45.092 1.00 25.34 775 GLY A O 1
ATOM 6206 N N . GLY A 1 776 ? -6.152 30.657 43.455 1.00 23.52 776 GLY A N 1
ATOM 6207 C CA . GLY A 1 776 ? -5.336 29.641 44.113 1.00 23.52 776 GLY A CA 1
ATOM 6208 C C . GLY A 1 776 ? -4.061 29.319 43.327 1.00 23.52 776 GLY A C 1
ATOM 6209 O O . GLY A 1 776 ? -4.084 28.478 42.438 1.00 23.52 776 GLY A O 1
ATOM 6210 N N . TRP A 1 777 ? -2.970 30.006 43.676 1.00 24.64 777 TRP A N 1
ATOM 6211 C CA . TRP A 1 777 ? -1.576 29.534 43.692 1.00 24.64 777 TRP A CA 1
ATOM 6212 C C . TRP A 1 777 ? -1.017 28.759 42.483 1.00 24.64 777 TRP A C 1
ATOM 6214 O O . TRP A 1 777 ? -1.104 27.539 42.416 1.00 24.64 777 TRP A O 1
ATOM 6224 N N . ASN A 1 778 ? -0.287 29.462 41.607 1.00 25.05 778 ASN A N 1
ATOM 6225 C CA . ASN A 1 778 ? 0.882 28.918 40.896 1.00 25.05 778 ASN A CA 1
ATOM 6226 C C . ASN A 1 778 ? 1.729 30.054 40.294 1.00 25.05 778 ASN A C 1
ATOM 6228 O O . ASN A 1 778 ? 1.763 30.246 39.087 1.00 25.05 778 ASN A O 1
ATOM 6232 N N . ASP A 1 779 ? 2.425 30.803 41.150 1.00 29.05 779 ASP A N 1
ATOM 6233 C CA . ASP A 1 779 ? 3.463 31.756 40.737 1.00 29.05 779 ASP A CA 1
ATOM 6234 C C . ASP A 1 779 ? 4.743 31.478 41.537 1.00 29.05 779 ASP A C 1
ATOM 6236 O O . ASP A 1 779 ? 5.079 32.153 42.509 1.00 29.05 779 ASP A O 1
ATOM 6240 N N . ARG A 1 780 ? 5.488 30.453 41.113 1.00 26.44 780 ARG A N 1
ATOM 6241 C CA . ARG A 1 780 ? 6.944 30.425 41.272 1.00 26.44 780 ARG A CA 1
ATOM 6242 C C . ARG A 1 780 ? 7.583 29.884 39.996 1.00 26.44 780 ARG A C 1
ATOM 6244 O O . ARG A 1 780 ? 7.663 28.682 39.783 1.00 26.44 780 ARG A O 1
ATOM 6251 N N . ILE A 1 781 ? 8.140 30.846 39.260 1.00 24.52 781 ILE A N 1
ATOM 6252 C CA . ILE A 1 781 ? 9.222 30.730 38.278 1.00 24.52 781 ILE A CA 1
ATOM 6253 C C . ILE A 1 781 ? 8.796 30.226 36.893 1.00 24.52 781 ILE A C 1
ATOM 6255 O O . ILE A 1 781 ? 8.843 29.031 36.620 1.00 24.52 781 ILE A O 1
ATOM 6259 N N . LEU A 1 782 ? 8.550 31.188 35.994 1.00 25.44 782 LEU A N 1
ATOM 6260 C CA . LEU A 1 782 ? 9.281 31.319 34.725 1.00 25.44 782 LEU A CA 1
ATOM 6261 C C . LEU A 1 782 ? 9.578 32.792 34.421 1.00 25.44 782 LEU A C 1
ATOM 6263 O O . LEU A 1 782 ? 8.635 33.607 34.509 1.00 25.44 782 LEU A O 1
#

Secondary structure (DSSP, 8-state):
-PPP-TT----TTEEEETTEEEE--TTSPPHHHHHHHTT---HHHHHHHHHHHHHSPPPGGGS--S-TTTSTT---TT--------SSS--TT-TTSPPPSPP--HHHHHHHHTTTSHHHHHHHHHHHSPPTT--HHHHHHHHHHHHHTHHHHHHHIIIIIIIHHTT-HHHHHHHHHH-TTSTTTHHHHHHHHHHHHHHHHS-HHHHSTTSHHHHHHHHHHHHHHHHHHHHHHHHHH-TTS--HHHH-STT-HHHHHHHHHHHTHHIIIIIHHHTT----HHHHHHHHHHHHHHHHHTT---GGGSSHHHHHHHHHHHHHHT----HHHHHHHHHHHHHHTT-TTT---HHHHHHHHHHHH-HHHHHHTTPPPPPHHHHHHHHHHHHHHHHHHHHHHHSHHHHHHHHHHHHHHHHIIIIISTTTTTT--------S---TT--PPPPPP--PPP-TT--HHHHHHHHHHHHHHHHTT--PPPPP-TTT----TTTTT------------------HHHHHHHHHTSTT--HHHHHHHHHHHTTTTTSPPPPTTSHHHHHHHHHHHHHHHHHHHHHT---------------------SSSS----PPP-----------HHHHHHHHHHHHHGGG----S-PPPHHHHHHHHHHHHH-TTTT-HHHHHHHHTS-HHHHHHHHH------HHHHHHHHHHHHHHHHHHHHHHHHTTPPPPHHHHHTTTT---STTT---GGGS-S----S------PPPP---PPP--------------S--

Sequence (782 aa):
MAWPNPFRRRTENTRTAWGLTIELTPEHLTPEQTLPLKHSYDVLGEQCLQRLNEISPPPQNALPRQNGQHAAAKMNKTDEAPEERDRSLGDDKNPQKPEGPPHRDLYALLRDNAHKDEKLGELWKEVNTVPEWVDWEQIKRGQDVFYRYGSAALTGLAYQSLLGGMGAARVVETLARTGGFGTKVARRRLFETTQHILQCTRTLEGIQPGGEGWASSIRVRLLHAAVRQRILKLAETRPEYYSVEKYGVPINDLDSMATISVFSGTLIWLSWPRQGIYVREQEAVDYIALWRYIGYLVGSPTDEFATTAKAKALMETLYLDEIHPSEVSKILANNIIRCLQDQPPAYASADMLVAGARWLNGNQLGDALGLPRPSLYYWALMAGQCVFFMVMNYTYRSIPSWDRYKNAVTRDVFWKYIIESKWGLDGKTTHFDFKYVPEYSIMTQLGQTQLATLDQEYNVEFRNLRWLLYAGVVVAGGIPEPWTPAAEQRLDADTIAAGDGGHAMENVGAAADSDPAELRKDLALLQGLSEKDVQHRLWVLTNGRSGSRPPKTEVKQSRKDRKARRKLEKQQKAELGSGEQSAEKTEGVPAVGEIVIKGGYPRVVAYENTKRKASVKLEPWKVQKEALKQKFGEEGWQPRKKLSPDAMDGIRTLHKSEPEKYSTAVLAAEFKVSPEAIRRILRSKWQPNEEQEEKRMKRWEKRGEKIYQAQVEKGMKPPKKWREKGVGSVYGGKHEVPAWKQKRGQKGRGRREEREPAPDFSRPRGPGADYGDVGGWNDRIL

Radius of gyration: 35.45 Å; chains: 1; bounding box: 79×101×102 Å

pLDDT: mean 71.95, std 24.49, range [23.33, 98.81]

Foldseek 3Di:
DQDPPPPDDDDPQWDDFLRDIDRDDPLFDDPVRVVVLLAAAQPLLLVLLVVLCVVPPDPPVLDFDPPPPPPVPPPDPPDDDPPPDDLLDPPPPDPPDPRDDDDRQSLVSLVVCLVPDVSSVVLLCQLQDDDPLDDLVLLLLLLLLCLLLVVLLLLLCLQVLQLVVLLQVLLLLLVQLLLCLALVRVQQVSLLVLLLVLLLRLDSQSCHPPHVNLSLLLLLLNLQSQSQVQQVVVCVVPVVSDPCPVRGRHNGQLNLLQNLLSSAVCCAPFRQVLLVHHDDLSNNLSNLSNSLSSSSSSRHDRPLSSHSVSSNSSNVNCSVPRRHNDPSSLQSSLSSLQNPDCAPDAHAHSLLSLLSNCSRSNPVSSVSSVHDHHDVLSVLLSNLSSLVSCCVSVVQVVDVVSSVVSSNVSSVCSCCVQQCDPRHNVVDRDSSDSPSNRDSPRGHGRHDHDDDDDPPPHHSSVSSVVSSVVVVCVVVVHDPPDDDCPPVPPPPVVVVVDDDDDDDDDDDDDDDDDPLVVQLVVLVPDPPDDNVNSQQVSCVVRVNPSDDHDDPPCPVVVVVVVVVVVVVVVVVVVVVDDDDDDDDDDDDDDDDFDWDDDDPDTDGDDDDDDDDDDDDPDDVVVVVVVVVCVVCPPVDDDDPDDDDPVLLVVLLVVCVVPVVVSDLVNSCVVSVHDSVVSVVSNPDPDDDDPVRVVVVVVVVVVVLLVVLLVVLVVLDDRDPVNVVVVRQPDPDDPPDDRSVRDDPDDDDDDDDDDDDDDDDPPDDDDDDDDDDDDDDDDDDDD